Protein AF-A0AAN7YJ45-F1 (afdb_monomer_lite)

Radius of gyration: 38.82 Å; chains: 1; bounding box: 101×57×133 Å

Sequence (1229 aa):
MSIVSLSTGEPTCTLSDLHDIATANNFTIEPGSQNETAFLLFANAFDATCSSVSALPEYEEPRLSPTPVEGSRSSHTPSTSENPLNAWAQKTTLTAPGAKGPLSGRTIAVKDNVSVAGLPLGLGCSPSLLKDNKHPICPIDATVVKRILAAGGTIKGVATCENLSMFALSFTSDSGLVHNAWLQGYATGGSSSGCAALVSIKDVEQARRDGKLSGADNLGEGVDMAVGGDQGGSIRLPAAYSGIYGLKPTHGLVPYTGIATLVPLIDHTGPMTRTVEDAALMLGVMAGYDGMDPRMTPESPLPAAVPDYHGDLQAWIEQKQKAGEWNPQSAAKGLRVGILKESFEIAGLDPNVATTVLASADRFRTLGAEVTELSIPLHAHAASIWTLAARPFMPHFVAGNPPDILSHTMPHLQPNKIDQAYFTKLANRNPAAVNVLLNAAHMQQKYGPALARKAHMHVWQLRAAYDAVLRDYDVLLTPCNNTVGPPHPPSTLKSESNPDGLSERIMDLFEPAIGNTLNTCGFNVTGHPALSMPVGWGKVRGGEGRLPVGMQVVGKRFDEGSLFKVAKAWENNLNGSDDVNHISAILLDEFAINQASSACNIVNEHLLTESAIQSHYDDFYNQLSYLAYSGRASRNQEYIIQNGVVAFNQQAHCLDFKPRSSNNPCLPVLCTQSANASQPTGSNATAQNEITIQAGSNTFLGYRNLKSWRFSGMPYADPPRRWQYSTVYSGTGQALDATQFGSQCAQVGGGSEDCLFVNVQTPYIPKAGGAKTGLKPVYFWIHGGGFNNGVGSSAGTDGGNLASREDIVVVSINYRLNTAGFFAVPGTNITGNYGIQDQQTALQWTINNIAAFGGDPGQITIIGGSAGAGSVRVHLGSPPVIGKFQGAIAQSNLGGGVDLGLPNNYATSYSSYLTIPENYAQAGQQIFQEANCTRPTLAEQITCLSNIDAVVISELPTVANKVVQDGHYVNTEQLIVSVRNASTAHIPVLFGTAANDGASFDNYPHANNVTSELEGLQIELGISASYAQAIIDSGLFPYYDTGNLTLDSFNVSQRVATDNQFRCIDEATVYAGATSGAFQKAYYYQSQRTLLGYDPNNLGGAPVEPGYPLGDPYAPYFRTHGSDQGWSFGNLPFFRDVYDLYSLQLESSYYAWFAKRGDPNAPLSYLQARGYEVTIQGSRLSGPWEPVKGLQGPIKLLDWPSVTSGFVDVPQCTFLNYTLSYYLTADRG

Secondary structure (DSSP, 8-state):
--------S--SS-HHHHHHHHHHTT----TTSHHHHHHHHHHHHHHHHHHHHHTSPP---GGGSPPP-SS----BPPPTTT-TT--EEEEEEE--TT--STTTT-EEEEETTB--TTSB--TT--GGGBGGGSPPBPSS--HHHHHHHHTT-EEEEEEP--GGG--SSS---SS-PPBPSSSTTBB--SSSHHHHHHHHHHHHHHHHHTTSS----------SEEEEEESSSTTHHHHHHHTSEEEE--TTTS--TTB--S-TTT-EEEEEESSHHHHHHHHHHH-S--SS-TT--TTSPPGGGS--HHHHHHHHHHHHHHTT--STTTTTTT-EEEEEGGGGSSTT--HHHHHHHHHHHHHHHHTT-EEEEE--GGGGGHHHHHHHHHGGGHHHHHTTPPPSS-----TT--BPP--HHHHHHHHHH-HHHHHHHHHHHHHHHHT-HHHHHHHHHHHHHHHHHHHHHHTT-SEEEEES-SSSPPBPPGGG---SS-TT---S-HHHHHGGGTTTTTTTHHHHHH---EEEEEEEEEEPTTSS-EEEEEEEEEE-TT-HHHHHHHHHHHH----GGGGGG---EEEEEEE-GGGHHHHHHHTT--BPPHHHHHHTHHHHHHHHHHHHHTTSS-TT-EEEETTEEEEEETTTTEEEEEE---S---EEEEEE------SGGG----TTTEEEEEETTEEEEEEE-SS-EEEEEEESBPPPPTT----B----S-EEE-SSPPPPBSBTTB-BS---EEEEEES--PPTTS---S-EEEEEEE--STTTS--TT-GGG-SHHHHHHHT-EEEEE----HHHHH-B-TTSS-BS-HHHHHHHHHHHHHHHHGGGGTEEEEEEEEEEETHHHHHHHHHHH-TTTTTS-SEEEEES-----TTTT-TT-TTGGGTSPEEHHHHIIIIIHHHHHHTT---SSHHHHHHHHHTS-HHHHHTSSS-----EE-SSS--SSS---SS--TTS--SEEEEEEETTGGGGTS----SS--SSHHHHHHHHH---HHHHHHHHHH--S-----S-HHHHHHHHHHHHHHIIIIIHHHHHHHHHHHHTTSSSEEEEEEESS--S---TT---SS--BTTBTT--TTS-----TTTTHHHHHT--S--SSHHHHHHHHHHHHHHHHHHHHS-S---HHHHHHTT-HHHHHHHHHH---PPP-STT--EEEESSS-EEE--SSHHHHHHTT--TTTTT-S---

Organism: NCBI:txid1508187

pLDDT: mean 90.19, std 9.9, range [31.19, 98.88]

Foldseek 3Di:
DDLPDFDPDDAPDDLVNLQVVQVVVPHGDDPPDPVSVVSSRSVSSVVVVVVVVVPDDDDDDPLFAAADWPDDDDWDQDDCLQAVLQFARIWDKTAHPPAAALQAPFEEEEALQFAHAQDFRCQLHQLCQFPPSHGFGHRGGFPLRNLCRNRGYIYTHHTQFARNQLFFWAAQRLSGGRAALQDGLFTLTHRSRSQLLQQLVVVSVVCVVVVLDDDDDRNHHHGAKYKWKWQQQHQQSSCQLRQWKGKFAFFQFFACGRGQDQDSLQITMAMIHRALLVRLSSSLSRTADPPFGPRHDPVHHHNVRQDSLNVLLVVLCLVCLLVLLLAQQRLLAPAEEEEEPLLLVFPLQDVQLSVLQVVLLCSSVNSRYRYYYDYDPCLQCLVVLLCLQRLLCSVCSSCVHDDPDRHDRRPRGGGDHDDPVNLVQCLQRPVSSVVSVVVNVCCCVPPNCVSNVVSLVVLVVLLVSVVVVLVVGFWYKHWQFRAHTARQQPQQDCDPVRPSSTHPDSCSRVVVRPRRSSNRNSCSSSRWMKMWHWRFWDAHPPDDDITTTTMIITGDRSPVSSVSSVNVSSVHFPDLVCLVSAFDKDKAFWDKLVCQQVVLVLQLWGFAAPVNCSSNVCNVLLVVLLCCVLVVAPCFAWEHGPQFIWTHHNVVSDTDTDGDDNPDDTHMTITGDPQSDPAPVPRADDPNFWDWFDFAQEIEIWGDHRQWTKFAFAAQFDLDQQLDATAGHPDGNYYYYRRDHHWAAQAAPDTDSRFWIKMKTARDADDDPDDLPQFFFEEEEDEADLLHDDDQPDRLQDQRQLRRLQVHMYMTTHFHGWQSQAPFDPPDSSHGRSRLSSSVSSLVSCLRGVSRVRHDQQQYEQEYFHLSLLSLQLLQQFQVCQNRHAEYEREQQWDFDPLLVPPDDSRHLSFFPAASVVLCVVFVVVLLVQLVLPDPDPVSSVVSSSPDHSNVSNPGPGIRGGHHCSCHRHPDRGAQLQAADPSGHAHQYEYEYEQQQLQLVFDQPPPDQDPALLRLLCRRQVGDSVSSVLLVVVCLQPFDPPVRSSVRSSSSNSNLRCLRTGALQVLLNQLSNVVNSNYVFYAYEYELFFDDANRPVPQDDADCGHRQSVHDSPDDGRRYGPRCSSLLSVRDPDDSDSQSNLLSLQNVQQNSVCSRPVASQDDPSSCVSNVVVSNNVLCVVQDGRHTADPQFGFHWHRGRSIHTGGRPSQVSSVSSCSHSCNSNDPDPD

InterPro domains:
  IPR000120 Amidase [PTHR11895] (80-577)
  IPR002018 Carboxylesterase, type B [PF00135] (709-1186)
  IPR019826 Carboxylesterase type B, active site [PS00122] (853-868)
  IPR023631 Amidase signature domain [PF01425] (90-202)
  IPR023631 Amidase signature domain [PF01425] (222-563)
  IPR029058 Alpha/Beta hydrolase fold [G3DSA:3.40.50.1820] (677-1217)
  IPR029058 Alpha/Beta hydrolase fold [SSF53474] (698-1164)
  IPR036928 Amidase signature (AS) superfamily [G3DSA:3.90.1300.10] (71-585)
  IPR036928 Amidase signature (AS) superfamily [SSF75304] (87-573)

Structure (mmCIF, N/CA/C/O backbone):
data_AF-A0AAN7YJ45-F1
#
_entry.id   AF-A0AAN7YJ45-F1
#
loop_
_atom_site.group_PDB
_atom_site.id
_atom_site.type_symbol
_atom_site.label_atom_id
_atom_site.label_alt_id
_atom_site.label_comp_id
_atom_site.label_asym_id
_atom_site.label_entity_id
_atom_site.label_seq_id
_atom_site.pdbx_PDB_ins_code
_atom_site.Cartn_x
_atom_site.Cartn_y
_atom_site.Cartn_z
_atom_site.occupancy
_atom_site.B_iso_or_equiv
_atom_site.auth_seq_id
_atom_site.auth_comp_id
_atom_site.auth_asym_id
_atom_site.auth_atom_id
_atom_site.pdbx_PDB_model_num
ATOM 1 N N . MET A 1 1 ? 27.548 -12.058 -61.261 1.00 49.22 1 MET A N 1
ATOM 2 C CA . MET A 1 1 ? 27.360 -10.598 -61.387 1.00 49.22 1 MET A CA 1
ATOM 3 C C . MET A 1 1 ? 28.030 -10.149 -62.669 1.00 49.22 1 MET A C 1
ATOM 5 O O . MET A 1 1 ? 29.052 -10.725 -63.021 1.00 49.22 1 MET A O 1
ATOM 9 N N . SER A 1 2 ? 27.414 -9.221 -63.394 1.00 57.91 2 SER A N 1
ATOM 10 C CA . SER A 1 2 ? 27.851 -8.807 -64.731 1.00 57.91 2 SER A CA 1
ATOM 11 C C . SER A 1 2 ? 28.853 -7.657 -64.642 1.00 57.91 2 SER A C 1
ATOM 13 O O . SER A 1 2 ? 28.686 -6.770 -63.810 1.00 57.91 2 SER A O 1
ATOM 15 N N . ILE A 1 3 ? 29.862 -7.651 -65.513 1.00 72.25 3 ILE A N 1
ATOM 16 C CA . ILE A 1 3 ? 30.698 -6.470 -65.758 1.00 72.25 3 ILE A CA 1
ATOM 17 C C . ILE A 1 3 ? 29.783 -5.411 -66.389 1.00 72.25 3 ILE A C 1
ATOM 19 O O . ILE A 1 3 ? 29.238 -5.642 -67.467 1.00 72.25 3 ILE A O 1
ATOM 23 N N . VAL A 1 4 ? 29.546 -4.305 -65.679 1.00 67.00 4 VAL A N 1
ATOM 24 C CA . VAL A 1 4 ? 28.552 -3.280 -66.059 1.00 67.00 4 VAL A CA 1
ATOM 25 C C . VAL A 1 4 ? 29.022 -2.469 -67.273 1.00 67.00 4 VAL A C 1
ATOM 27 O O . VAL A 1 4 ? 28.220 -2.131 -68.141 1.00 67.00 4 VAL A O 1
ATOM 30 N N . SER A 1 5 ? 30.326 -2.216 -67.375 1.00 69.94 5 SER A N 1
ATOM 31 C CA . SER A 1 5 ? 31.000 -1.629 -68.536 1.00 69.94 5 SER A CA 1
ATOM 32 C C . SER A 1 5 ? 32.483 -2.019 -68.513 1.00 69.94 5 SER A C 1
ATOM 34 O O . SER A 1 5 ? 33.007 -2.378 -67.463 1.00 69.94 5 SER A O 1
ATOM 36 N N . LEU A 1 6 ? 33.171 -1.984 -69.657 1.00 74.00 6 LEU A N 1
ATOM 37 C CA . LEU A 1 6 ? 34.638 -2.020 -69.691 1.00 74.00 6 LEU A CA 1
ATOM 38 C C . LEU A 1 6 ? 35.132 -0.573 -69.742 1.00 74.00 6 LEU A C 1
ATOM 40 O O . LEU A 1 6 ? 34.655 0.201 -70.573 1.00 74.00 6 LEU A O 1
ATOM 44 N N . SER A 1 7 ? 36.053 -0.199 -68.853 1.00 69.31 7 SER A N 1
ATOM 45 C CA . SER A 1 7 ? 36.626 1.150 -68.859 1.00 69.31 7 SER A CA 1
ATOM 46 C C . SER A 1 7 ? 37.510 1.339 -70.095 1.00 69.31 7 SER A C 1
ATOM 48 O O . SER A 1 7 ? 38.369 0.506 -70.378 1.00 69.31 7 SER A O 1
ATOM 50 N N . THR A 1 8 ? 37.298 2.432 -70.832 1.00 67.19 8 THR A N 1
ATOM 51 C CA . THR A 1 8 ? 38.157 2.869 -71.949 1.00 67.19 8 THR A CA 1
ATOM 52 C C . THR A 1 8 ? 39.041 4.067 -71.575 1.00 67.19 8 THR A C 1
ATOM 54 O O . THR A 1 8 ? 39.640 4.673 -72.461 1.00 67.19 8 THR A O 1
ATOM 57 N N . GLY A 1 9 ? 39.055 4.465 -70.296 1.00 70.44 9 GLY A N 1
ATOM 58 C CA . GLY A 1 9 ? 39.869 5.568 -69.772 1.00 70.44 9 GLY A CA 1
ATOM 59 C C . GLY A 1 9 ? 41.282 5.137 -69.363 1.00 70.44 9 GLY A C 1
ATOM 60 O O . GLY A 1 9 ? 41.638 3.966 -69.477 1.00 70.44 9 GLY A O 1
ATOM 61 N N . GLU A 1 10 ? 42.081 6.092 -68.876 1.00 76.12 10 GLU A N 1
ATOM 62 C CA . GLU A 1 10 ? 43.379 5.808 -68.243 1.00 76.12 10 GLU A CA 1
ATOM 63 C C . GLU A 1 10 ? 43.191 4.831 -67.065 1.00 76.12 10 GLU A C 1
ATOM 65 O O . GLU A 1 10 ? 42.255 5.011 -66.279 1.00 76.12 10 GLU A O 1
ATOM 70 N N . PRO A 1 11 ? 44.039 3.796 -66.932 1.00 77.44 11 PRO A N 1
ATOM 71 C CA . PRO A 1 11 ? 43.914 2.828 -65.853 1.00 77.44 11 PRO A CA 1
ATOM 72 C C . PRO A 1 11 ? 44.221 3.471 -64.493 1.00 77.44 11 PRO A C 1
ATOM 74 O O . PRO A 1 11 ? 45.275 4.074 -64.300 1.00 77.44 11 PRO A O 1
ATOM 77 N N . THR A 1 12 ? 43.306 3.308 -63.542 1.00 85.81 12 THR A N 1
ATOM 78 C CA . THR A 1 12 ? 43.414 3.743 -62.143 1.00 85.81 12 THR A CA 1
ATOM 79 C C . THR A 1 12 ? 43.846 2.614 -61.202 1.00 85.81 12 THR A C 1
ATOM 81 O O . THR A 1 12 ? 44.412 2.890 -60.148 1.00 85.81 12 THR A O 1
ATOM 84 N N . CYS A 1 13 ? 43.654 1.348 -61.593 1.00 89.12 13 CYS A N 1
ATOM 85 C CA . CYS A 1 13 ? 44.239 0.178 -60.936 1.00 89.12 13 CYS A CA 1
ATOM 86 C C . CYS A 1 13 ? 45.460 -0.326 -61.713 1.00 89.12 13 CYS A C 1
ATOM 88 O O . CYS A 1 13 ? 45.406 -0.511 -62.934 1.00 89.12 13 CYS A O 1
ATOM 90 N N . THR A 1 14 ? 46.538 -0.622 -60.991 1.00 92.12 14 THR A N 1
ATOM 91 C CA . THR A 1 14 ? 47.788 -1.187 -61.509 1.00 92.12 14 THR A CA 1
ATOM 92 C C . THR A 1 14 ? 47.828 -2.717 -61.387 1.00 92.12 14 THR A C 1
ATOM 94 O O . THR A 1 14 ? 47.021 -3.333 -60.690 1.00 92.12 14 THR A O 1
ATOM 97 N N . LEU A 1 15 ? 48.806 -3.358 -62.041 1.00 91.06 15 LEU A N 1
ATOM 98 C CA . LEU A 1 15 ? 49.082 -4.791 -61.844 1.00 91.06 15 LEU A CA 1
ATOM 99 C C . LEU A 1 15 ? 49.463 -5.122 -60.393 1.00 91.06 15 LEU A C 1
ATOM 101 O O . LEU A 1 15 ? 49.154 -6.213 -59.922 1.00 91.06 15 LEU A O 1
ATOM 105 N N . SER A 1 16 ? 50.103 -4.184 -59.682 1.00 93.06 16 SER A N 1
ATOM 106 C CA . SER A 1 16 ? 50.396 -4.353 -58.255 1.00 93.06 16 SER A CA 1
ATOM 107 C C . SER A 1 16 ? 49.101 -4.441 -57.460 1.00 93.06 16 SER A C 1
ATOM 109 O O . SER A 1 16 ? 48.916 -5.404 -56.728 1.00 93.06 16 SER A O 1
ATOM 111 N N . ASP A 1 17 ? 48.169 -3.512 -57.691 1.00 92.56 17 ASP A N 1
ATOM 112 C CA . ASP A 1 17 ? 46.877 -3.500 -56.995 1.00 92.56 17 ASP A CA 1
ATOM 113 C C . ASP A 1 17 ? 46.100 -4.795 -57.255 1.00 92.56 17 ASP A C 1
ATOM 115 O O . ASP A 1 17 ? 45.537 -5.387 -56.336 1.00 92.56 17 ASP A O 1
ATOM 119 N N . LEU A 1 18 ? 46.114 -5.285 -58.500 1.00 92.56 18 LEU A N 1
ATOM 120 C CA . LEU A 1 18 ? 45.484 -6.552 -58.864 1.00 92.56 18 LEU A CA 1
ATOM 121 C C . LEU A 1 18 ? 46.088 -7.744 -58.098 1.00 92.56 18 LEU A C 1
ATOM 123 O O . LEU A 1 18 ? 45.349 -8.598 -57.602 1.00 92.56 18 LEU A O 1
ATOM 127 N N . HIS A 1 19 ? 47.416 -7.815 -57.998 1.00 93.19 19 HIS A N 1
ATOM 128 C CA . HIS A 1 19 ? 48.104 -8.874 -57.257 1.00 93.19 19 HIS A CA 1
ATOM 129 C C . HIS A 1 19 ? 47.924 -8.755 -55.744 1.00 93.19 19 HIS A C 1
ATOM 131 O O . HIS A 1 19 ? 47.775 -9.780 -55.073 1.00 93.19 19 HIS A O 1
ATOM 137 N N . ASP A 1 20 ? 47.869 -7.538 -55.211 1.00 93.62 20 ASP A N 1
ATOM 138 C CA . ASP A 1 20 ? 47.586 -7.279 -53.802 1.00 93.62 20 ASP A CA 1
ATOM 139 C C . ASP A 1 20 ? 46.150 -7.698 -53.457 1.00 93.62 20 ASP A C 1
ATOM 141 O O . ASP A 1 20 ? 45.934 -8.390 -52.461 1.00 93.62 20 ASP A O 1
ATOM 145 N N . ILE A 1 21 ? 45.173 -7.394 -54.323 1.00 91.69 21 ILE A N 1
ATOM 146 C CA . ILE A 1 21 ? 43.783 -7.863 -54.195 1.00 91.69 21 ILE A CA 1
ATOM 147 C C . ILE A 1 21 ? 43.717 -9.394 -54.237 1.00 91.69 21 ILE A C 1
ATOM 149 O O . ILE A 1 21 ? 43.049 -10.000 -53.394 1.00 91.69 21 ILE A O 1
ATOM 153 N N . ALA A 1 22 ? 44.394 -10.033 -55.195 1.00 90.81 22 ALA A N 1
ATOM 154 C CA . ALA A 1 22 ? 44.418 -11.491 -55.309 1.00 90.81 22 ALA A CA 1
ATOM 155 C C . ALA A 1 22 ? 45.006 -12.135 -54.039 1.00 90.81 22 ALA A C 1
ATOM 157 O O . ALA A 1 22 ? 44.383 -13.011 -53.429 1.00 90.81 22 ALA A O 1
ATOM 158 N N . THR A 1 23 ? 46.144 -11.612 -53.575 1.00 93.31 23 THR A N 1
ATOM 159 C CA . THR A 1 23 ? 46.828 -12.059 -52.355 1.00 93.31 23 THR A CA 1
ATOM 160 C C . THR A 1 23 ? 45.946 -11.879 -51.122 1.00 93.31 23 THR A C 1
ATOM 162 O O . THR A 1 23 ? 45.805 -12.811 -50.329 1.00 93.31 23 THR A O 1
ATOM 165 N N . ALA A 1 24 ? 45.279 -10.729 -50.986 1.00 90.31 24 ALA A N 1
ATOM 166 C CA . ALA A 1 24 ? 44.356 -10.449 -49.886 1.00 90.31 24 ALA A CA 1
ATOM 167 C C . ALA A 1 24 ? 43.160 -11.419 -49.836 1.00 90.31 24 ALA A C 1
ATOM 169 O O . ALA A 1 24 ? 42.563 -11.611 -48.777 1.00 90.31 24 ALA A O 1
ATOM 170 N N . ASN A 1 25 ? 42.828 -12.061 -50.959 1.00 91.12 25 ASN A N 1
ATOM 171 C CA . ASN A 1 25 ? 41.750 -13.042 -51.075 1.00 91.12 25 ASN A CA 1
ATOM 172 C C . ASN A 1 25 ? 42.253 -14.496 -51.178 1.00 91.12 25 ASN A C 1
ATOM 174 O O . ASN A 1 25 ? 41.468 -15.399 -51.470 1.00 91.12 25 ASN A O 1
ATOM 178 N N . ASN A 1 26 ? 43.532 -14.747 -50.872 1.00 90.81 26 ASN A N 1
ATOM 179 C CA . ASN A 1 26 ? 44.165 -16.071 -50.843 1.00 90.81 26 ASN A CA 1
ATOM 180 C C . ASN A 1 26 ? 44.194 -16.814 -52.194 1.00 90.81 26 ASN A C 1
ATOM 182 O O . ASN A 1 26 ? 44.137 -18.045 -52.223 1.00 90.81 26 ASN A O 1
ATOM 186 N N . PHE A 1 27 ? 44.306 -16.098 -53.314 1.00 93.19 27 PHE A N 1
ATOM 187 C CA . PHE A 1 27 ? 44.584 -16.699 -54.621 1.00 93.19 27 PHE A CA 1
ATOM 188 C C . PHE A 1 27 ? 45.665 -15.917 -55.372 1.00 93.19 27 PHE A C 1
ATOM 190 O O . PHE A 1 27 ? 46.001 -14.792 -55.019 1.00 93.19 27 PHE A O 1
ATOM 197 N N . THR A 1 28 ? 46.243 -16.520 -56.407 1.00 92.00 28 THR A N 1
ATOM 198 C CA . THR A 1 28 ? 47.251 -15.874 -57.255 1.00 92.00 28 THR A CA 1
ATOM 199 C C . THR A 1 28 ? 46.754 -15.781 -58.689 1.00 92.00 28 THR A C 1
ATOM 201 O O . THR A 1 28 ? 45.956 -16.600 -59.149 1.00 92.00 28 THR A O 1
ATOM 204 N N . ILE A 1 29 ? 47.225 -14.760 -59.394 1.00 92.12 29 ILE A N 1
ATOM 205 C CA . ILE A 1 29 ? 47.027 -14.592 -60.831 1.00 92.12 29 ILE A CA 1
ATOM 206 C C . ILE A 1 29 ? 48.396 -14.805 -61.469 1.00 92.12 29 ILE A C 1
ATOM 208 O O . ILE A 1 29 ? 49.393 -14.292 -60.969 1.00 92.12 29 ILE A O 1
ATOM 212 N N . GLU A 1 30 ? 48.464 -15.624 -62.516 1.00 92.69 30 GLU A N 1
ATOM 213 C CA . GLU A 1 30 ? 49.725 -15.919 -63.197 1.00 92.69 30 GLU A CA 1
ATOM 214 C C . GLU A 1 30 ? 50.242 -14.662 -63.924 1.00 92.69 30 GLU A C 1
ATOM 216 O O . GLU A 1 30 ? 49.557 -14.192 -64.845 1.00 92.69 30 GLU A O 1
ATOM 221 N N . PRO A 1 31 ? 51.428 -14.132 -63.556 1.00 91.69 31 PRO A N 1
ATOM 222 C CA . PRO A 1 31 ? 51.976 -12.938 -64.191 1.00 91.69 31 PRO A CA 1
ATOM 223 C C . PRO A 1 31 ? 52.275 -13.161 -65.676 1.00 91.69 31 PRO A C 1
ATOM 225 O O . PRO A 1 31 ? 52.847 -14.181 -66.060 1.00 91.69 31 PRO A O 1
ATOM 228 N N . GLY A 1 32 ? 51.910 -12.202 -66.523 1.00 89.25 32 GLY A N 1
ATOM 229 C CA . GLY A 1 32 ? 52.057 -12.263 -67.978 1.00 89.25 32 GLY A CA 1
ATOM 230 C C . GLY A 1 32 ? 50.997 -13.102 -68.702 1.00 89.25 32 GLY A C 1
ATOM 231 O O . GLY A 1 32 ? 51.056 -13.228 -69.927 1.00 89.25 32 GLY A O 1
ATOM 232 N N . SER A 1 33 ? 50.025 -13.681 -67.988 1.00 92.81 33 SER A N 1
ATOM 233 C CA . SER A 1 33 ? 48.938 -14.453 -68.602 1.00 92.81 33 SER A CA 1
ATOM 234 C C . SER A 1 33 ? 47.883 -13.548 -69.259 1.00 92.81 33 SER A C 1
ATOM 236 O O . SER A 1 33 ? 47.661 -12.406 -68.854 1.00 92.81 33 SER A O 1
ATOM 238 N N . GLN A 1 34 ? 47.142 -14.070 -70.246 1.00 88.50 34 GLN A N 1
ATOM 239 C CA . GLN A 1 34 ? 45.988 -13.347 -70.816 1.00 88.50 34 GLN A CA 1
ATOM 240 C C . GLN A 1 34 ? 44.914 -13.041 -69.756 1.00 88.50 34 GLN A C 1
ATOM 242 O O . GLN A 1 34 ? 44.211 -12.034 -69.850 1.00 88.50 34 GLN A O 1
ATOM 247 N N . ASN A 1 35 ? 44.818 -13.886 -68.725 1.00 91.00 35 ASN A N 1
ATOM 248 C CA . ASN A 1 35 ? 43.891 -13.707 -67.614 1.00 91.00 35 ASN A CA 1
ATOM 249 C C . ASN A 1 35 ? 44.278 -12.512 -66.730 1.00 91.00 35 ASN A C 1
ATOM 251 O O . ASN A 1 35 ? 43.390 -11.786 -66.302 1.00 91.00 35 ASN A O 1
ATOM 255 N N . GLU A 1 36 ? 45.571 -12.260 -66.499 1.00 93.50 36 GLU A N 1
ATOM 256 C CA . GLU A 1 36 ? 46.054 -11.094 -65.738 1.00 93.50 36 GLU A CA 1
ATOM 257 C C . GLU A 1 36 ? 45.604 -9.777 -66.382 1.00 93.50 36 GLU A C 1
ATOM 259 O O . GLU A 1 36 ? 45.048 -8.907 -65.714 1.00 93.50 36 GLU A O 1
ATOM 264 N N . THR A 1 37 ? 45.737 -9.673 -67.708 1.00 88.25 37 THR A N 1
ATOM 265 C CA . THR A 1 37 ? 45.269 -8.501 -68.466 1.00 88.25 37 THR A CA 1
ATOM 266 C C . THR A 1 37 ? 43.747 -8.341 -68.375 1.00 88.25 37 THR A C 1
ATOM 268 O O . THR A 1 37 ? 43.247 -7.233 -68.178 1.00 88.25 37 THR A O 1
ATOM 271 N N . ALA A 1 38 ? 42.995 -9.442 -68.486 1.00 89.06 38 ALA A N 1
ATOM 272 C CA . ALA A 1 38 ? 41.538 -9.415 -68.374 1.00 89.06 38 ALA A CA 1
ATOM 273 C C . ALA A 1 38 ? 41.075 -9.001 -66.966 1.00 89.06 38 ALA A C 1
ATOM 275 O O . ALA A 1 38 ? 40.192 -8.155 -66.832 1.00 89.06 38 ALA A O 1
ATOM 276 N N . PHE A 1 39 ? 41.695 -9.538 -65.914 1.00 90.94 39 PHE A N 1
ATOM 277 C CA . PHE A 1 39 ? 41.360 -9.184 -64.537 1.00 90.94 39 PHE A CA 1
ATOM 278 C C . PHE A 1 39 ? 41.765 -7.751 -64.181 1.00 90.94 39 PHE A C 1
ATOM 280 O O . PHE A 1 39 ? 41.014 -7.083 -63.472 1.00 90.94 39 PHE A O 1
ATOM 287 N N . LEU A 1 40 ? 42.873 -7.234 -64.725 1.00 90.25 40 LEU A N 1
ATOM 288 C CA . LEU A 1 40 ? 43.236 -5.821 -64.585 1.00 90.25 40 LEU A CA 1
ATOM 289 C C . LEU A 1 40 ? 42.172 -4.909 -65.208 1.00 90.25 40 LEU A C 1
ATOM 291 O O . LEU A 1 40 ? 41.789 -3.899 -64.615 1.00 90.25 40 LEU A O 1
ATOM 295 N N . LEU A 1 41 ? 41.659 -5.276 -66.386 1.00 88.19 41 LEU A N 1
ATOM 296 C CA . LEU A 1 41 ? 40.576 -4.543 -67.039 1.00 88.19 41 LEU A CA 1
ATOM 297 C C . LEU A 1 41 ? 39.285 -4.580 -66.206 1.00 88.19 41 LEU A C 1
ATOM 299 O O . LEU A 1 41 ? 38.586 -3.572 -66.118 1.00 88.19 41 LEU A O 1
ATOM 303 N N . PHE A 1 42 ? 38.981 -5.709 -65.556 1.00 89.38 42 PHE A N 1
ATOM 304 C CA . PHE A 1 42 ? 37.827 -5.818 -64.655 1.00 89.38 42 PHE A CA 1
ATOM 305 C C . PHE A 1 42 ? 37.993 -4.963 -63.395 1.00 89.38 42 PHE A C 1
ATOM 307 O O . PHE A 1 42 ? 37.033 -4.315 -62.982 1.00 89.38 42 PHE A O 1
ATOM 314 N N . ALA A 1 43 ? 39.196 -4.918 -62.814 1.00 88.62 43 ALA A N 1
ATOM 315 C CA . ALA A 1 43 ? 39.500 -4.066 -61.665 1.00 88.62 43 ALA A CA 1
ATOM 316 C C . ALA A 1 43 ? 39.310 -2.579 -62.011 1.00 88.62 43 ALA A C 1
ATOM 318 O O . ALA A 1 43 ? 38.579 -1.875 -61.321 1.00 88.62 43 ALA A O 1
ATOM 319 N N . ASN A 1 44 ? 39.857 -2.134 -63.145 1.00 88.81 44 ASN A N 1
ATOM 320 C CA . ASN A 1 44 ? 39.691 -0.765 -63.643 1.00 88.81 44 ASN A CA 1
ATOM 321 C C . ASN A 1 44 ? 38.229 -0.418 -63.985 1.00 88.81 44 ASN A C 1
ATOM 323 O O . ASN A 1 44 ? 37.776 0.699 -63.747 1.00 88.81 44 ASN A O 1
ATOM 327 N N . ALA A 1 45 ? 37.464 -1.366 -64.531 1.00 87.94 45 ALA A N 1
ATOM 328 C CA . ALA A 1 45 ? 36.030 -1.191 -64.765 1.00 87.94 45 ALA A CA 1
ATOM 329 C C . ALA A 1 45 ? 35.238 -1.000 -63.459 1.00 87.94 45 ALA A C 1
ATOM 331 O O . ALA A 1 45 ? 34.328 -0.166 -63.386 1.00 87.94 45 ALA A O 1
ATOM 332 N N . PHE A 1 46 ? 35.584 -1.760 -62.418 1.00 87.88 46 PHE A N 1
ATOM 333 C CA . PHE A 1 46 ? 34.973 -1.603 -61.104 1.00 87.88 46 PHE A CA 1
ATOM 334 C C . PHE A 1 46 ? 35.373 -0.274 -60.452 1.00 87.88 46 PHE A C 1
ATOM 336 O O . PHE A 1 46 ? 34.501 0.427 -59.950 1.00 87.88 46 PHE A O 1
ATOM 343 N N . ASP A 1 47 ? 36.637 0.138 -60.545 1.00 87.12 47 ASP A N 1
ATOM 344 C CA . ASP A 1 47 ? 37.093 1.420 -59.996 1.00 87.12 47 ASP A CA 1
ATOM 345 C C . ASP A 1 47 ? 36.445 2.635 -60.688 1.00 87.12 47 ASP A C 1
ATOM 347 O O . ASP A 1 47 ? 36.043 3.600 -60.034 1.00 87.12 47 ASP A O 1
ATOM 351 N N . ALA A 1 48 ? 36.207 2.553 -62.001 1.00 85.75 48 ALA A N 1
ATOM 352 C CA . ALA A 1 48 ? 35.412 3.549 -62.719 1.00 85.75 48 ALA A CA 1
ATOM 353 C C . ALA A 1 48 ? 33.958 3.605 -62.206 1.00 85.75 48 ALA A C 1
ATOM 355 O O . ALA A 1 48 ? 33.372 4.684 -62.093 1.00 85.75 48 ALA A O 1
ATOM 356 N N . THR A 1 49 ? 33.381 2.450 -61.850 1.00 87.19 49 THR A N 1
ATOM 357 C CA . THR A 1 49 ? 32.049 2.370 -61.226 1.00 87.19 49 THR A CA 1
ATOM 358 C C . THR A 1 49 ? 32.058 3.019 -59.839 1.00 87.19 49 THR A C 1
ATOM 360 O O . THR A 1 49 ? 31.182 3.833 -59.547 1.00 87.19 49 THR A O 1
ATOM 363 N N . CYS A 1 50 ? 33.071 2.731 -59.014 1.00 87.06 50 CYS A N 1
ATOM 364 C CA . CYS A 1 50 ? 33.275 3.379 -57.717 1.00 87.06 50 CYS A CA 1
ATOM 365 C C . CYS A 1 50 ? 33.382 4.901 -57.866 1.00 87.06 50 CYS A C 1
ATOM 367 O O . CYS A 1 50 ? 32.671 5.634 -57.185 1.00 87.06 50 CYS A O 1
ATOM 369 N N . SER A 1 51 ? 34.198 5.381 -58.807 1.00 86.62 51 SER A N 1
ATOM 370 C CA . SER A 1 51 ? 34.352 6.810 -59.102 1.00 86.62 51 SER A CA 1
ATOM 371 C C . SER A 1 51 ? 33.036 7.461 -59.535 1.00 86.62 51 SER A C 1
ATOM 373 O O . SER A 1 51 ? 32.726 8.568 -59.098 1.00 86.62 51 SER A O 1
ATOM 375 N N . SER A 1 52 ? 32.226 6.769 -60.346 1.00 87.75 52 SER A N 1
ATOM 376 C CA . SER A 1 52 ? 30.913 7.270 -60.768 1.00 87.75 52 SER A CA 1
ATOM 377 C C . SER A 1 52 ? 29.953 7.467 -59.595 1.00 87.75 52 SER A C 1
ATOM 379 O O . SER A 1 52 ? 29.162 8.405 -59.637 1.00 87.75 52 SER A O 1
ATOM 381 N N . VAL A 1 53 ? 29.986 6.594 -58.583 1.00 88.06 53 VAL A N 1
ATOM 382 C CA . VAL A 1 53 ? 29.137 6.720 -57.387 1.00 88.06 53 VAL A CA 1
ATOM 383 C C . VAL A 1 53 ? 29.705 7.765 -56.428 1.00 88.06 53 VAL A C 1
ATOM 385 O O . VAL A 1 53 ? 28.954 8.607 -55.953 1.00 88.06 53 VAL A O 1
ATOM 388 N N . SER A 1 54 ? 31.023 7.776 -56.205 1.00 87.38 54 SER A N 1
ATOM 389 C CA . SER A 1 54 ? 31.708 8.769 -55.362 1.00 87.38 54 SER A CA 1
ATOM 390 C C . SER A 1 54 ? 31.548 10.210 -55.860 1.00 87.38 54 SER A C 1
ATOM 392 O O . SER A 1 54 ? 31.670 11.145 -55.077 1.00 87.38 54 SER A O 1
ATOM 394 N N . ALA A 1 55 ? 31.296 10.402 -57.159 1.00 89.31 55 ALA A N 1
ATOM 395 C CA . ALA A 1 55 ? 31.037 11.710 -57.758 1.00 89.31 55 ALA A CA 1
ATOM 396 C C . ALA A 1 55 ? 29.572 12.173 -57.640 1.00 89.31 55 ALA A C 1
ATOM 398 O O . ALA A 1 55 ? 29.271 13.317 -57.993 1.00 89.31 55 ALA A O 1
ATOM 399 N N . LEU A 1 56 ? 28.650 11.310 -57.191 1.00 90.75 56 LEU A N 1
ATOM 400 C CA . LEU A 1 56 ? 27.268 11.716 -56.944 1.00 90.75 56 LEU A CA 1
ATOM 401 C C . LEU A 1 56 ? 27.216 12.698 -55.764 1.00 90.75 56 LEU A C 1
ATOM 403 O O . LEU A 1 56 ? 27.969 12.543 -54.803 1.00 90.75 56 LEU A O 1
ATOM 407 N N . PRO A 1 57 ? 26.330 13.708 -55.805 1.00 88.06 57 PRO A N 1
ATOM 408 C CA . PRO A 1 57 ? 26.083 14.533 -54.632 1.00 88.06 57 PRO A CA 1
ATOM 409 C C . PRO A 1 57 ? 25.504 13.678 -53.498 1.00 88.06 57 PRO A C 1
ATOM 411 O O . PRO A 1 57 ? 24.739 12.743 -53.747 1.00 88.06 57 PRO A O 1
ATOM 414 N N . GLU A 1 58 ? 25.825 14.042 -52.257 1.00 81.56 58 GLU A N 1
ATOM 415 C CA . GLU A 1 58 ? 25.172 13.474 -51.075 1.00 81.56 58 GLU A CA 1
ATOM 416 C C . GLU A 1 58 ? 23.648 13.657 -51.173 1.00 81.56 58 GLU A C 1
ATOM 418 O O . GLU A 1 58 ? 23.158 14.730 -51.541 1.00 81.56 58 GLU A O 1
ATOM 423 N N . TYR A 1 59 ? 22.896 12.603 -50.853 1.00 82.62 59 TYR A N 1
ATOM 424 C CA . TYR A 1 59 ? 21.434 12.616 -50.865 1.00 82.62 59 TYR A CA 1
ATOM 425 C C . TYR A 1 59 ? 20.898 12.628 -49.434 1.00 82.62 59 TYR A C 1
ATOM 427 O O . TYR A 1 59 ? 21.085 11.671 -48.684 1.00 82.62 59 TYR A O 1
ATOM 435 N N . GLU A 1 60 ? 20.180 13.691 -49.074 1.00 77.88 60 GLU A N 1
ATOM 436 C CA . GLU A 1 60 ? 19.423 13.761 -47.825 1.00 77.88 60 GLU A CA 1
ATOM 437 C C . GLU A 1 60 ? 17.945 13.455 -48.090 1.00 77.88 60 GLU A C 1
ATOM 439 O O . GLU A 1 60 ? 17.305 14.091 -48.927 1.00 77.88 60 GLU A O 1
ATOM 444 N N . GLU A 1 61 ? 17.385 12.489 -47.363 1.00 87.81 61 GLU A N 1
ATOM 445 C CA . GLU A 1 61 ? 15.976 12.108 -47.474 1.00 87.81 61 GLU A CA 1
ATOM 446 C C . GLU A 1 61 ? 15.056 13.246 -46.974 1.00 87.81 61 GLU A C 1
ATOM 448 O O . GLU A 1 61 ? 15.039 13.530 -45.770 1.00 87.81 61 GLU A O 1
ATOM 453 N N . PRO A 1 62 ? 14.237 13.880 -47.844 1.00 90.19 62 PRO A N 1
ATOM 454 C CA . PRO A 1 62 ? 13.439 15.054 -47.469 1.00 90.19 62 PRO A CA 1
ATOM 455 C C . PRO A 1 62 ? 12.451 14.804 -46.323 1.00 90.19 62 PRO A C 1
ATOM 457 O O . PRO A 1 62 ? 12.112 15.715 -45.565 1.00 90.19 62 PRO A O 1
ATOM 460 N N . ARG A 1 63 ? 11.990 13.557 -46.141 1.00 91.31 63 ARG A N 1
ATOM 461 C CA . ARG A 1 63 ? 11.122 13.192 -45.007 1.00 91.31 63 ARG A CA 1
ATOM 462 C C . ARG A 1 63 ? 11.805 13.368 -43.649 1.00 91.31 63 ARG A C 1
ATOM 464 O O . ARG A 1 63 ? 11.099 13.533 -42.653 1.00 91.31 63 ARG A O 1
ATOM 471 N N . LEU A 1 64 ? 13.135 13.406 -43.593 1.00 92.19 64 LEU A N 1
ATOM 472 C CA . LEU A 1 64 ? 13.930 13.553 -42.368 1.00 92.19 64 LEU A CA 1
ATOM 473 C C . LEU A 1 64 ? 14.439 14.982 -42.130 1.00 92.19 64 LEU A C 1
ATOM 475 O O . LEU A 1 64 ? 15.077 15.241 -41.109 1.00 92.19 64 LEU A O 1
ATOM 479 N N . SER A 1 65 ? 14.099 15.934 -43.008 1.00 93.81 65 SER A N 1
ATOM 480 C CA . SER A 1 65 ? 14.455 17.342 -42.813 1.00 93.81 65 SER A CA 1
ATOM 481 C C . SER A 1 65 ? 13.953 17.877 -41.460 1.00 93.81 65 SER A C 1
ATOM 483 O O . SER A 1 65 ? 12.888 17.444 -40.997 1.00 93.81 65 SER A O 1
ATOM 485 N N . PRO A 1 66 ? 14.670 18.822 -40.827 1.00 95.00 66 PRO A N 1
ATOM 486 C CA . PRO A 1 66 ? 14.332 19.321 -39.496 1.00 95.00 66 PRO A CA 1
ATOM 487 C C . PRO A 1 66 ? 12.901 19.856 -39.407 1.00 95.00 66 PRO A C 1
ATOM 489 O O . PRO A 1 66 ? 12.452 20.624 -40.259 1.00 95.00 66 PRO A O 1
ATOM 492 N N . THR A 1 67 ? 12.185 19.493 -38.345 1.00 95.12 67 THR A N 1
ATOM 493 C CA . THR A 1 67 ? 10.871 20.079 -38.044 1.00 95.12 67 THR A CA 1
ATOM 494 C C . THR A 1 67 ? 11.047 21.563 -37.688 1.00 95.12 67 THR A C 1
ATOM 496 O O . THR A 1 67 ? 11.956 21.883 -36.915 1.00 95.12 67 THR A O 1
ATOM 499 N N . PRO A 1 68 ? 10.223 22.492 -38.205 1.00 95.44 68 PRO A N 1
ATOM 500 C CA . PRO A 1 68 ? 10.253 23.882 -37.754 1.00 95.44 68 PRO A CA 1
ATOM 501 C C . PRO A 1 68 ? 10.025 23.979 -36.239 1.00 95.44 68 PRO A C 1
ATOM 503 O O . PRO A 1 68 ? 9.143 23.307 -35.707 1.00 95.44 68 PRO A O 1
ATOM 506 N N . VAL A 1 69 ? 10.816 24.809 -35.555 1.00 96.31 69 VAL A N 1
ATOM 507 C CA . VAL A 1 69 ? 10.725 25.040 -34.103 1.00 96.31 69 VAL A CA 1
ATOM 508 C C . VAL A 1 69 ? 10.546 26.527 -33.804 1.00 96.31 69 VAL A C 1
ATOM 510 O O . VAL A 1 69 ? 10.851 27.371 -34.646 1.00 96.31 69 VAL A O 1
ATOM 513 N N . GLU A 1 70 ? 10.054 26.858 -32.616 1.00 93.69 70 GLU A N 1
ATOM 514 C CA . GLU A 1 70 ? 10.055 28.232 -32.117 1.00 93.69 70 GLU A CA 1
ATOM 515 C C . GLU A 1 70 ? 11.499 28.697 -31.863 1.00 93.69 70 GLU A C 1
ATOM 517 O O . GLU A 1 70 ? 12.281 28.021 -31.196 1.00 93.69 70 GLU A O 1
ATOM 522 N N . GLY A 1 71 ? 11.872 29.857 -32.410 1.00 89.75 71 GLY A N 1
ATOM 523 C CA . GLY A 1 71 ? 13.232 30.387 -32.289 1.00 89.75 71 GLY A CA 1
ATOM 524 C C . GLY A 1 71 ? 14.254 29.656 -33.169 1.00 89.75 71 GLY A C 1
ATOM 525 O O . GLY A 1 71 ? 13.968 29.294 -34.310 1.00 89.75 71 GLY A O 1
ATOM 526 N N . SER A 1 72 ? 15.481 29.498 -32.665 1.00 88.12 72 SER A N 1
ATOM 527 C CA . SER A 1 72 ? 16.573 28.803 -33.355 1.00 88.12 72 SER A CA 1
ATOM 528 C C . SER A 1 72 ? 16.943 27.499 -32.646 1.00 88.12 72 SER A C 1
ATOM 530 O O . SER A 1 72 ? 16.918 27.403 -31.418 1.00 88.12 72 SER A O 1
ATOM 532 N N . ARG A 1 73 ? 17.340 26.485 -33.425 1.00 94.12 73 ARG A N 1
ATOM 533 C CA . ARG A 1 73 ? 17.893 25.234 -32.889 1.00 94.12 73 ARG A CA 1
ATOM 534 C C . ARG A 1 73 ? 19.275 25.512 -32.306 1.00 94.12 73 ARG A C 1
ATOM 536 O O . ARG A 1 73 ? 20.245 25.647 -33.045 1.00 94.12 73 ARG A O 1
ATOM 543 N N . SER A 1 74 ? 19.345 25.633 -30.986 1.00 89.69 74 SER A N 1
ATOM 544 C CA . SER A 1 74 ? 20.591 25.812 -30.241 1.00 89.69 74 SER A CA 1
ATOM 545 C C . SER A 1 74 ? 20.633 24.869 -29.043 1.00 89.69 74 SER A C 1
ATOM 547 O O . SER A 1 74 ? 19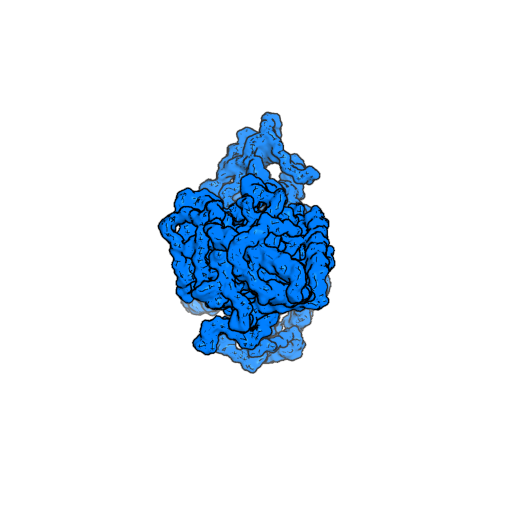.601 24.545 -28.449 1.00 89.69 74 SER A O 1
ATOM 549 N N . SER A 1 75 ? 21.829 24.407 -28.694 1.00 94.56 75 SER A N 1
ATOM 550 C CA . SER A 1 75 ? 22.070 23.577 -27.517 1.00 94.56 75 SER A CA 1
ATOM 551 C C . SER A 1 75 ? 23.320 24.035 -26.784 1.00 94.56 75 SER A C 1
ATOM 553 O O . SER A 1 75 ? 24.148 24.764 -27.330 1.00 94.56 75 SER A O 1
ATOM 555 N N . HIS A 1 76 ? 23.454 23.595 -25.541 1.00 95.31 76 HIS A N 1
ATOM 556 C CA . HIS A 1 76 ? 24.670 23.781 -24.764 1.00 95.31 76 HIS A CA 1
ATOM 557 C C . HIS A 1 76 ? 24.978 22.530 -23.945 1.00 95.31 76 HIS A C 1
ATOM 559 O O . HIS A 1 76 ? 24.078 21.786 -23.538 1.00 95.31 76 HIS A O 1
ATOM 565 N N . THR A 1 77 ? 26.266 22.331 -23.671 1.00 94.12 77 THR A N 1
ATOM 566 C CA . THR A 1 77 ? 26.721 21.389 -22.651 1.00 94.12 77 THR A CA 1
ATOM 567 C C . THR A 1 77 ? 26.370 21.971 -21.281 1.00 94.12 77 THR A C 1
ATOM 569 O O . THR A 1 77 ? 26.825 23.078 -20.980 1.00 94.12 77 THR A O 1
ATOM 572 N N . PRO A 1 78 ? 25.565 21.283 -20.457 1.00 94.56 78 PRO A N 1
ATOM 573 C CA . PRO A 1 78 ? 25.198 21.795 -19.143 1.00 94.56 78 PRO A CA 1
ATOM 574 C C . PRO A 1 78 ? 26.397 21.801 -18.191 1.00 94.56 78 PRO A C 1
ATOM 576 O O . PRO A 1 78 ? 27.264 20.928 -18.256 1.00 94.56 78 PRO A O 1
ATOM 579 N N . SER A 1 79 ? 26.428 22.773 -17.283 1.00 93.19 79 SER A N 1
ATOM 580 C CA . SER A 1 79 ? 27.409 22.810 -16.194 1.00 93.19 79 SER A CA 1
ATOM 581 C C . SER A 1 79 ? 27.179 21.682 -15.177 1.00 93.19 79 SER A C 1
ATOM 583 O O . SER A 1 79 ? 26.088 21.113 -15.094 1.00 93.19 79 SER A O 1
ATOM 585 N N . THR A 1 80 ? 28.179 21.381 -14.340 1.00 87.62 80 THR A N 1
ATOM 586 C CA . THR A 1 80 ? 28.059 20.361 -13.280 1.00 87.62 80 THR A CA 1
ATOM 587 C C . THR A 1 80 ? 26.890 20.641 -12.327 1.00 87.62 80 THR A C 1
ATOM 589 O O . THR A 1 80 ? 26.227 19.709 -11.887 1.00 87.62 80 THR A O 1
ATOM 592 N N . SER A 1 81 ? 26.578 21.913 -12.046 1.00 89.44 81 SER A N 1
ATOM 593 C CA . SER A 1 81 ? 25.434 22.281 -11.199 1.00 89.44 81 SER A CA 1
ATOM 594 C C . SER A 1 81 ? 24.077 22.076 -11.879 1.00 89.44 81 SER A C 1
ATOM 596 O O . SER A 1 81 ? 23.085 21.832 -11.197 1.00 89.44 81 SER A O 1
ATOM 598 N N . GLU A 1 82 ? 24.011 22.169 -13.209 1.00 92.06 82 GLU A N 1
ATOM 599 C CA . GLU A 1 82 ? 22.791 21.903 -13.987 1.00 92.06 82 GLU A CA 1
ATOM 600 C C . GLU A 1 82 ? 22.581 20.412 -14.279 1.00 92.06 82 GLU A C 1
ATOM 602 O O . GLU A 1 82 ? 21.469 20.001 -14.618 1.00 92.06 82 GLU A O 1
ATOM 607 N N . ASN A 1 83 ? 23.647 19.614 -14.175 1.00 95.88 83 ASN A N 1
ATOM 608 C CA . ASN A 1 83 ? 23.677 18.201 -14.537 1.00 95.88 83 ASN A CA 1
ATOM 609 C C . ASN A 1 83 ? 24.428 17.340 -13.499 1.00 95.88 83 ASN A C 1
ATOM 611 O O . ASN A 1 83 ? 25.384 16.646 -13.852 1.00 95.88 83 ASN A O 1
ATOM 615 N N . PRO A 1 84 ? 24.009 17.357 -12.221 1.00 95.06 84 PRO A N 1
ATOM 616 C CA . PRO A 1 84 ? 24.732 16.698 -11.129 1.00 95.06 84 PRO A CA 1
ATOM 617 C C . PRO A 1 84 ? 24.755 15.168 -11.262 1.00 95.06 84 PRO A C 1
ATOM 619 O O . PRO A 1 84 ? 25.704 14.524 -10.830 1.00 95.06 84 PRO A O 1
ATOM 622 N N . LEU A 1 85 ? 23.752 14.580 -11.922 1.00 96.25 85 LEU A N 1
ATOM 623 C CA . LEU A 1 85 ? 23.715 13.144 -12.224 1.00 96.25 85 LEU A CA 1
ATOM 624 C C . LEU A 1 85 ? 24.451 12.772 -13.522 1.00 96.25 85 LEU A C 1
ATOM 626 O O . LEU A 1 85 ? 24.455 11.600 -13.893 1.00 96.25 85 LEU A O 1
ATOM 630 N N . ASN A 1 86 ? 25.015 13.758 -14.236 1.00 96.31 86 ASN A N 1
ATOM 631 C CA . ASN A 1 86 ? 25.605 13.620 -15.574 1.00 96.31 86 ASN A CA 1
ATOM 632 C C . ASN A 1 86 ? 24.655 12.943 -16.596 1.00 96.31 86 ASN A C 1
ATOM 634 O O . ASN A 1 86 ? 25.057 12.245 -17.530 1.00 96.31 86 ASN A O 1
ATOM 638 N N . ALA A 1 87 ? 23.352 13.148 -16.415 1.00 97.62 87 ALA A N 1
ATOM 639 C CA . ALA A 1 87 ? 22.304 12.497 -17.187 1.00 97.62 87 ALA A CA 1
ATOM 640 C C . ALA A 1 87 ? 21.997 13.204 -18.522 1.00 97.62 87 ALA A C 1
ATOM 642 O O . ALA A 1 87 ? 21.499 12.573 -19.454 1.00 97.62 87 ALA A O 1
ATOM 643 N N . TRP A 1 88 ? 22.329 14.490 -18.646 1.00 98.00 88 TRP A N 1
ATOM 644 C CA . TRP A 1 88 ? 22.267 15.251 -19.896 1.00 98.00 88 TRP A CA 1
ATOM 645 C C . TRP A 1 88 ? 23.596 15.194 -20.660 1.00 98.00 88 TRP A C 1
ATOM 647 O O . TRP A 1 88 ? 24.644 15.486 -20.088 1.00 98.00 88 TRP A O 1
ATOM 657 N N . ALA A 1 89 ? 23.547 14.918 -21.965 1.00 96.38 89 ALA A N 1
ATOM 658 C CA . ALA A 1 89 ? 24.685 15.122 -22.864 1.00 96.38 89 ALA A CA 1
ATOM 659 C C . ALA A 1 89 ? 24.679 16.552 -23.431 1.00 96.38 89 ALA A C 1
ATOM 661 O O . ALA A 1 89 ? 25.710 17.224 -23.450 1.00 96.38 89 ALA A O 1
ATOM 662 N N . GLN A 1 90 ? 23.505 17.040 -23.845 1.00 96.75 90 GLN A N 1
ATOM 663 C CA . GLN A 1 90 ? 23.258 18.423 -24.268 1.00 96.75 90 GLN A CA 1
ATOM 664 C C . GLN A 1 90 ? 21.850 18.843 -23.845 1.00 96.75 90 GLN A C 1
ATOM 666 O O . GLN A 1 90 ? 20.911 18.054 -23.965 1.00 96.75 90 GLN A O 1
ATOM 671 N N . LYS A 1 91 ? 21.678 20.098 -23.421 1.00 97.25 91 LYS A N 1
ATOM 672 C CA . LYS A 1 91 ? 20.359 20.681 -23.130 1.00 97.25 91 LYS A CA 1
ATOM 673 C C . LYS A 1 91 ? 19.908 21.613 -24.251 1.00 97.25 91 LYS A C 1
ATOM 675 O O . LYS A 1 91 ? 20.710 22.327 -24.852 1.00 97.25 91 LYS A O 1
ATOM 680 N N . THR A 1 92 ? 18.606 21.616 -24.515 1.00 97.00 92 THR A N 1
ATOM 681 C CA . THR A 1 92 ? 17.929 22.522 -25.456 1.00 97.00 92 THR A CA 1
ATOM 682 C C . THR A 1 92 ? 16.481 22.755 -25.003 1.00 97.00 92 THR A C 1
ATOM 684 O O . THR A 1 92 ? 16.056 22.299 -23.943 1.00 97.00 92 THR A O 1
ATOM 687 N N . THR A 1 93 ? 15.695 23.500 -25.766 1.00 97.06 93 THR A N 1
ATOM 688 C CA . THR A 1 93 ? 14.236 23.539 -25.632 1.00 97.06 93 THR A CA 1
ATOM 689 C C . THR A 1 93 ? 13.666 23.729 -27.026 1.00 97.06 93 THR A C 1
ATOM 691 O O . THR A 1 93 ? 13.762 24.813 -27.591 1.00 97.06 93 THR A O 1
ATOM 694 N N . LEU A 1 94 ? 13.131 22.652 -27.596 1.00 98.00 94 LEU A N 1
ATOM 695 C CA . LEU A 1 94 ? 12.557 22.640 -28.937 1.00 98.00 94 LEU A CA 1
ATOM 696 C C . LEU A 1 94 ? 11.057 22.368 -28.850 1.00 98.00 94 LEU A C 1
ATOM 698 O O . LEU A 1 94 ? 10.636 21.331 -28.333 1.00 98.00 94 LEU A O 1
ATOM 702 N N . THR A 1 95 ? 10.274 23.296 -29.391 1.00 96.81 95 THR A N 1
ATOM 703 C CA . THR A 1 95 ? 8.812 23.246 -29.507 1.00 96.81 95 THR A CA 1
ATOM 704 C C . THR A 1 95 ? 8.424 23.533 -30.951 1.00 96.81 95 THR A C 1
ATOM 706 O O . THR A 1 95 ? 8.972 24.445 -31.567 1.00 96.81 95 THR A O 1
ATOM 709 N N . ALA A 1 96 ? 7.499 22.761 -31.525 1.00 96.31 96 ALA A N 1
ATOM 710 C CA . ALA A 1 96 ? 6.986 23.045 -32.864 1.00 96.31 96 ALA A CA 1
ATOM 711 C C . ALA A 1 96 ? 5.913 24.157 -32.806 1.00 96.31 96 ALA A C 1
ATOM 713 O O . ALA A 1 96 ? 4.965 24.027 -32.024 1.00 96.31 96 ALA A O 1
ATOM 714 N N . PRO A 1 97 ? 6.002 25.226 -33.625 1.00 94.44 97 PRO A N 1
ATOM 715 C CA . PRO A 1 97 ? 5.072 26.350 -33.560 1.00 94.44 97 PRO A CA 1
ATOM 716 C C . PRO A 1 97 ? 3.622 25.916 -33.789 1.00 94.44 97 PRO A C 1
ATOM 718 O O . PRO A 1 97 ? 3.291 25.326 -34.818 1.00 94.44 97 PRO A O 1
ATOM 721 N N . GLY A 1 98 ? 2.745 26.227 -32.831 1.00 89.56 98 GLY A N 1
ATOM 722 C CA . GLY A 1 98 ? 1.310 25.941 -32.926 1.00 89.56 98 GLY A CA 1
ATOM 723 C C . GLY A 1 98 ? 0.923 24.457 -32.872 1.00 89.56 98 GLY A C 1
ATOM 724 O O . GLY A 1 98 ? -0.262 24.149 -33.011 1.00 89.56 98 GLY A O 1
ATOM 725 N N . ALA A 1 99 ? 1.875 23.542 -32.654 1.00 91.69 99 ALA A N 1
ATOM 726 C CA . ALA A 1 99 ? 1.591 22.117 -32.532 1.00 91.69 99 ALA A CA 1
ATOM 727 C C . ALA A 1 99 ? 0.822 21.824 -31.235 1.00 91.69 99 ALA A C 1
ATOM 729 O O . ALA A 1 99 ? 1.247 22.184 -30.136 1.00 91.69 99 ALA A O 1
ATOM 730 N N . LYS A 1 100 ? -0.325 21.153 -31.364 1.00 89.00 100 LYS A N 1
ATOM 731 C CA . LYS A 1 100 ? -1.135 20.660 -30.247 1.00 89.00 100 LYS A CA 1
ATOM 732 C C . LYS A 1 100 ? -1.444 19.193 -30.476 1.00 89.00 100 LYS A C 1
ATOM 734 O O . LYS A 1 100 ? -1.780 18.807 -31.593 1.00 89.00 100 LYS A O 1
ATOM 739 N N . GLY A 1 101 ? -1.364 18.396 -29.424 1.00 91.44 101 GLY A N 1
ATOM 740 C CA . GLY A 1 101 ? -1.602 16.967 -29.523 1.00 91.44 101 GLY A CA 1
ATOM 741 C C . GLY A 1 101 ? -1.455 16.257 -28.182 1.00 91.44 101 GLY A C 1
ATOM 742 O O . GLY A 1 101 ? -1.397 16.911 -27.138 1.00 91.44 101 GLY A O 1
ATOM 743 N N . PRO A 1 102 ? -1.387 14.918 -28.204 1.00 90.94 102 PRO A N 1
ATOM 744 C CA . PRO A 1 102 ? -1.362 14.102 -26.992 1.00 90.94 102 PRO A CA 1
ATOM 745 C C . PRO A 1 102 ? -0.199 14.412 -26.034 1.00 90.94 102 PRO A C 1
ATOM 747 O O . PRO A 1 102 ? -0.314 14.157 -24.841 1.00 90.94 102 PRO A O 1
ATOM 750 N N . LEU A 1 103 ? 0.909 14.985 -26.524 1.00 95.88 103 LEU A N 1
ATOM 751 C CA . LEU A 1 103 ? 2.089 15.313 -25.711 1.00 95.88 103 LEU A CA 1
ATOM 752 C C . LEU A 1 103 ? 2.185 16.799 -25.343 1.00 95.88 103 LEU A C 1
ATOM 754 O O . LEU A 1 103 ? 3.210 17.231 -24.815 1.00 95.88 103 LEU A O 1
ATOM 758 N N . SER A 1 104 ? 1.140 17.592 -25.591 1.00 94.81 104 SER A N 1
ATOM 759 C CA . SER A 1 104 ? 1.120 19.005 -25.211 1.00 94.81 104 SER A CA 1
ATOM 760 C C . SER A 1 104 ? 1.424 19.204 -23.723 1.00 94.81 104 SER A C 1
ATOM 762 O O . SER A 1 104 ? 0.787 18.615 -22.853 1.00 94.81 104 SER A O 1
ATOM 764 N N . GLY A 1 105 ? 2.415 20.052 -23.434 1.00 88.81 105 GLY A N 1
ATOM 765 C CA . GLY A 1 105 ? 2.862 20.351 -22.069 1.00 88.81 105 GLY A CA 1
ATOM 766 C C . GLY A 1 105 ? 3.813 19.315 -21.461 1.00 88.81 105 GLY A C 1
ATOM 767 O O . GLY A 1 105 ? 4.289 19.527 -20.348 1.00 88.81 105 GLY A O 1
ATOM 768 N N . ARG A 1 106 ? 4.131 18.224 -22.171 1.00 94.00 106 ARG A N 1
ATOM 769 C CA . ARG A 1 106 ? 5.088 17.209 -21.712 1.00 94.00 106 ARG A CA 1
ATOM 770 C C . ARG A 1 106 ? 6.508 17.578 -22.127 1.00 94.00 106 ARG A C 1
ATOM 772 O O . ARG A 1 106 ? 6.749 18.032 -23.246 1.00 94.00 106 ARG A O 1
ATOM 779 N N . THR A 1 107 ? 7.452 17.357 -21.221 1.00 98.38 107 THR A N 1
ATOM 780 C CA . THR A 1 107 ? 8.894 17.516 -21.446 1.00 98.38 107 THR A CA 1
ATOM 781 C C . THR A 1 107 ? 9.541 16.167 -21.741 1.00 98.38 107 THR A C 1
ATOM 783 O O . THR A 1 107 ? 9.307 15.199 -21.018 1.00 98.38 107 THR A O 1
ATOM 786 N N . ILE A 1 108 ? 10.354 16.100 -22.800 1.00 98.69 108 ILE A N 1
ATOM 787 C CA . ILE A 1 108 ? 10.937 14.854 -23.304 1.00 98.69 108 ILE A CA 1
ATOM 788 C C . ILE A 1 108 ? 12.453 14.976 -23.455 1.00 98.69 108 ILE A C 1
ATOM 790 O O . ILE A 1 108 ? 12.957 15.940 -24.037 1.00 98.69 108 ILE A O 1
ATOM 794 N N . ALA A 1 109 ? 13.178 13.971 -22.966 1.00 98.62 109 ALA A N 1
ATOM 795 C CA . ALA A 1 109 ? 14.584 13.753 -23.301 1.00 98.62 109 ALA A CA 1
ATOM 796 C C . ALA A 1 109 ? 14.721 12.674 -24.385 1.00 98.62 109 ALA A C 1
ATOM 798 O O . ALA A 1 109 ? 13.942 11.723 -24.438 1.00 98.62 109 ALA A O 1
ATOM 799 N N . VAL A 1 110 ? 15.726 12.787 -25.248 1.00 98.44 110 VAL A N 1
ATOM 800 C CA . VAL A 1 110 ? 15.981 11.798 -26.307 1.00 98.44 110 VAL A CA 1
ATOM 801 C C . VAL A 1 110 ? 17.375 11.221 -26.104 1.00 98.44 110 VAL A C 1
ATOM 803 O O . VAL A 1 110 ? 18.300 11.970 -25.829 1.00 98.44 110 VAL A O 1
ATOM 806 N N . LYS A 1 111 ? 17.572 9.909 -26.182 1.00 98.50 111 LYS A N 1
ATOM 807 C CA . LYS A 1 111 ? 18.907 9.317 -26.005 1.00 98.50 111 LYS A CA 1
ATOM 808 C C . LYS A 1 111 ? 19.927 9.884 -27.009 1.00 98.50 111 LYS A C 1
ATOM 810 O O . LYS A 1 111 ? 19.597 10.062 -28.175 1.00 98.50 111 LYS A O 1
ATOM 815 N N . ASP A 1 112 ? 21.180 10.076 -26.589 1.00 97.00 112 ASP A N 1
ATOM 816 C CA . ASP A 1 112 ? 22.308 10.607 -27.392 1.00 97.00 112 ASP A CA 1
ATOM 817 C C . ASP A 1 112 ? 22.773 9.695 -28.558 1.00 97.00 112 ASP A C 1
ATOM 819 O O . ASP A 1 112 ? 23.829 9.882 -29.157 1.00 97.00 112 ASP A O 1
ATOM 823 N N . ASN A 1 113 ? 21.980 8.683 -28.909 1.00 95.12 113 ASN A N 1
ATOM 824 C CA . ASN A 1 113 ? 22.131 7.908 -30.138 1.00 95.12 113 ASN A CA 1
ATOM 825 C C . ASN A 1 113 ? 21.030 8.211 -31.173 1.00 95.12 113 ASN A C 1
ATOM 827 O O . ASN A 1 113 ? 21.011 7.587 -32.235 1.00 95.12 113 ASN A O 1
ATOM 831 N N . VAL A 1 114 ? 20.106 9.120 -30.855 1.00 96.88 114 VAL A N 1
ATOM 832 C CA . VAL A 1 114 ? 18.998 9.552 -31.709 1.00 96.88 114 VAL A CA 1
ATOM 833 C C . VAL A 1 114 ? 19.335 10.909 -32.314 1.00 96.88 114 VAL A C 1
ATOM 835 O O . VAL A 1 114 ? 19.670 11.852 -31.601 1.00 96.88 114 VAL A O 1
ATOM 838 N N . SER A 1 115 ? 19.192 11.024 -33.630 1.00 95.69 115 SER A N 1
ATOM 839 C CA . SER A 1 115 ? 19.430 12.272 -34.347 1.00 95.69 115 SER A CA 1
ATOM 840 C C . SER A 1 115 ? 18.367 13.322 -34.004 1.00 95.69 115 SER A C 1
ATOM 842 O O . SER A 1 115 ? 17.173 13.115 -34.242 1.00 95.69 115 SER A O 1
ATOM 844 N N . VAL A 1 116 ? 18.808 14.470 -33.490 1.00 96.88 116 VAL A N 1
ATOM 845 C CA . VAL A 1 116 ? 17.994 15.678 -33.285 1.00 96.88 116 VAL A CA 1
ATOM 846 C C . VAL A 1 116 ? 18.674 16.807 -34.043 1.00 96.88 116 VAL A C 1
ATOM 848 O O . VAL A 1 116 ? 19.784 17.198 -33.687 1.00 96.88 116 VAL A O 1
ATOM 851 N N . ALA A 1 117 ? 18.045 17.339 -35.091 1.00 95.25 117 ALA A N 1
ATOM 852 C CA . ALA A 1 117 ? 18.738 18.264 -35.978 1.00 95.25 117 ALA A CA 1
ATOM 853 C C . ALA A 1 117 ? 19.244 19.510 -35.235 1.00 95.25 117 ALA A C 1
ATOM 855 O O . ALA A 1 117 ? 18.535 20.084 -34.404 1.00 95.25 117 ALA A O 1
ATOM 856 N N . GLY A 1 118 ? 20.462 19.942 -35.561 1.00 93.62 118 GLY A N 1
ATOM 857 C CA . GLY A 1 118 ? 21.145 21.064 -34.914 1.00 93.62 118 GLY A CA 1
ATOM 858 C C . GLY A 1 118 ? 21.842 20.724 -33.592 1.00 93.62 118 GLY A C 1
ATOM 859 O O . GLY A 1 118 ? 22.544 21.584 -33.067 1.00 93.62 118 GLY A O 1
ATOM 860 N N . LEU A 1 119 ? 21.694 19.502 -33.067 1.00 95.31 119 LEU A N 1
ATOM 861 C CA . LEU A 1 119 ? 22.400 19.035 -31.870 1.00 95.31 119 LEU A CA 1
ATOM 862 C C . LEU A 1 119 ? 23.564 18.090 -32.238 1.00 95.31 119 LEU A C 1
ATOM 864 O O . LEU A 1 119 ? 23.492 17.395 -33.258 1.00 95.31 119 LEU A O 1
ATOM 868 N N . PRO A 1 120 ? 24.633 18.041 -31.422 1.00 94.19 120 PRO A N 1
ATOM 869 C CA . PRO A 1 120 ? 25.671 17.016 -31.524 1.00 94.19 120 PRO A CA 1
ATOM 870 C C . PRO A 1 120 ? 25.115 15.599 -31.337 1.00 94.19 120 PRO A C 1
ATOM 872 O O . PRO A 1 120 ? 24.241 15.393 -30.498 1.00 94.19 120 PRO A O 1
ATOM 875 N N . LEU A 1 121 ? 25.667 14.631 -32.072 1.00 92.19 121 LEU A N 1
ATOM 876 C CA . LEU A 1 121 ? 25.433 13.199 -31.860 1.00 92.19 121 LEU A CA 1
ATOM 877 C C . LEU A 1 121 ? 26.673 12.559 -31.226 1.00 92.19 121 LEU A C 1
ATOM 879 O O . LEU A 1 121 ? 27.668 12.315 -31.916 1.00 92.19 121 LEU A O 1
ATOM 883 N N . GLY A 1 122 ? 26.632 12.315 -29.915 1.00 90.44 122 GLY A N 1
ATOM 884 C CA . GLY A 1 122 ? 27.797 11.843 -29.166 1.00 90.44 122 GLY A CA 1
ATOM 885 C C . GLY A 1 122 ? 27.930 10.323 -29.079 1.00 90.44 122 GLY A C 1
ATOM 886 O O . GLY A 1 122 ? 29.051 9.812 -29.042 1.00 90.44 122 GLY A O 1
ATOM 887 N N . LEU A 1 123 ? 26.812 9.589 -29.044 1.00 92.56 123 LEU A N 1
ATOM 888 C CA . LEU A 1 123 ? 26.742 8.152 -28.736 1.00 92.56 123 LEU A CA 1
ATOM 889 C C . LEU A 1 123 ? 27.512 7.745 -27.464 1.00 92.56 123 LEU A C 1
ATOM 891 O O . LEU A 1 123 ? 28.045 6.632 -27.382 1.00 92.56 123 LEU A O 1
ATOM 895 N N . GLY A 1 124 ? 27.637 8.654 -26.491 1.00 93.44 124 GLY A N 1
ATOM 896 C CA . GLY A 1 124 ? 28.486 8.443 -25.311 1.00 93.44 124 GLY A CA 1
ATOM 897 C C . GLY A 1 124 ? 29.975 8.237 -25.632 1.00 93.44 124 GLY A C 1
ATOM 898 O O . GLY A 1 124 ? 30.735 7.774 -24.779 1.00 93.44 124 GLY A O 1
ATOM 899 N N . CYS A 1 125 ? 30.412 8.517 -26.861 1.00 92.06 125 CYS A N 1
ATOM 900 C CA . CYS A 1 125 ? 31.772 8.293 -27.332 1.00 92.06 125 CYS A CA 1
ATOM 901 C C . CYS A 1 125 ? 32.635 9.541 -27.197 1.00 92.06 125 CYS A C 1
ATOM 903 O O . CYS A 1 125 ? 32.157 10.674 -27.233 1.00 92.06 125 CYS A O 1
ATOM 905 N N . SER A 1 126 ? 33.947 9.324 -27.131 1.00 89.94 126 SER A N 1
ATOM 906 C CA . SER A 1 126 ? 34.897 10.425 -27.203 1.00 89.94 126 SER A CA 1
ATOM 907 C C . SER A 1 126 ? 34.946 11.005 -28.617 1.00 89.94 126 SER A C 1
ATOM 909 O O . SER A 1 126 ? 35.015 10.217 -29.567 1.00 89.94 126 SER A O 1
ATOM 911 N N . PRO A 1 127 ? 35.008 12.340 -28.786 1.00 90.38 127 PRO A N 1
ATOM 912 C CA . PRO A 1 127 ? 35.158 12.963 -30.099 1.00 90.38 127 PRO A CA 1
ATOM 913 C C . PRO A 1 127 ? 36.345 12.410 -30.894 1.00 90.38 127 PRO A C 1
ATOM 915 O O . PRO A 1 127 ? 36.272 12.315 -32.111 1.00 90.38 127 PRO A O 1
ATOM 918 N N . SER A 1 128 ? 37.414 11.968 -30.217 1.00 88.75 128 SER A N 1
ATOM 919 C CA . SER A 1 128 ? 38.609 11.408 -30.867 1.00 88.75 128 SER A CA 1
ATOM 920 C C . SER A 1 128 ? 38.386 10.075 -31.595 1.00 88.75 128 SER A C 1
ATOM 922 O O . SER A 1 128 ? 39.272 9.606 -32.304 1.00 88.75 128 SER A O 1
ATOM 924 N N . LEU A 1 129 ? 37.255 9.403 -31.361 1.00 88.06 129 LEU A N 1
ATOM 925 C CA . LEU A 1 129 ? 36.888 8.176 -32.077 1.00 88.06 129 LEU A CA 1
ATOM 926 C C . LEU A 1 129 ? 36.168 8.479 -33.398 1.00 88.06 129 LEU A C 1
ATOM 928 O O . LEU A 1 129 ? 35.887 7.560 -34.165 1.00 88.06 129 LEU A O 1
ATOM 932 N N . LEU A 1 130 ? 35.878 9.751 -33.663 1.00 88.94 130 LEU A N 1
ATOM 933 C CA . LEU A 1 130 ? 35.156 10.229 -34.831 1.00 88.94 130 LEU A CA 1
ATOM 934 C C . LEU A 1 130 ? 36.058 11.118 -35.688 1.00 88.94 130 LEU A C 1
ATOM 936 O O . LEU A 1 130 ? 37.060 11.676 -35.219 1.00 88.94 130 LEU A O 1
ATOM 940 N N . LYS A 1 131 ? 35.679 11.258 -36.956 1.00 87.62 131 LYS A N 1
ATOM 941 C CA . LYS A 1 131 ? 36.371 12.102 -37.924 1.00 87.62 131 LYS A CA 1
ATOM 942 C C . LYS A 1 131 ? 36.567 13.524 -37.393 1.00 87.62 131 LYS A C 1
ATOM 944 O O . LYS A 1 131 ? 35.714 14.079 -36.704 1.00 87.62 131 LYS A O 1
ATOM 949 N N . ASP A 1 132 ? 37.728 14.097 -37.702 1.00 90.19 132 ASP A N 1
ATOM 950 C CA . ASP A 1 132 ? 38.150 15.444 -37.291 1.00 90.19 132 ASP A CA 1
ATOM 951 C C . ASP A 1 132 ? 38.161 15.682 -35.767 1.00 90.19 132 ASP A C 1
ATOM 953 O O . ASP A 1 132 ? 38.244 16.827 -35.317 1.00 90.19 132 ASP A O 1
ATOM 957 N N . ASN A 1 133 ? 38.112 14.608 -34.967 1.00 90.19 133 ASN A N 1
ATOM 958 C CA . ASN A 1 133 ? 38.044 14.627 -33.507 1.00 90.19 133 ASN A CA 1
ATOM 959 C C . ASN A 1 133 ? 36.854 15.437 -32.954 1.00 90.19 133 ASN A C 1
ATOM 961 O O . ASN A 1 133 ? 36.994 16.138 -31.947 1.00 90.19 133 ASN A O 1
ATOM 965 N N . LYS A 1 134 ? 35.689 15.379 -33.616 1.00 90.94 134 LYS A N 1
ATOM 966 C CA . LYS A 1 134 ? 34.483 16.142 -33.248 1.00 90.94 134 LYS A CA 1
ATOM 967 C C . LYS A 1 134 ? 33.233 15.269 -33.263 1.00 90.94 134 LYS A C 1
ATOM 969 O O . LYS A 1 134 ? 33.094 14.380 -34.097 1.00 90.94 134 LYS A O 1
ATOM 974 N N . HIS A 1 135 ? 32.285 15.572 -32.374 1.00 92.12 135 HIS A N 1
ATOM 975 C CA . HIS A 1 135 ? 30.920 15.064 -32.515 1.00 92.12 135 HIS A CA 1
ATOM 976 C C . HIS A 1 135 ? 30.241 15.769 -33.697 1.00 92.12 135 HIS A C 1
ATOM 978 O O . HIS A 1 135 ? 30.260 17.003 -33.749 1.00 92.12 135 HIS A O 1
ATOM 984 N N . PRO A 1 136 ? 29.663 15.029 -34.655 1.00 92.06 136 PRO A N 1
ATOM 985 C CA . PRO A 1 136 ? 28.965 15.635 -35.777 1.00 92.06 136 PRO A CA 1
ATOM 986 C C . PRO A 1 136 ? 27.673 16.312 -35.313 1.00 92.06 136 PRO A C 1
ATOM 988 O O . PRO A 1 136 ? 26.996 15.827 -34.406 1.00 92.06 136 PRO A O 1
ATOM 991 N N . ILE A 1 137 ? 27.310 17.417 -35.967 1.00 93.25 137 ILE A N 1
AT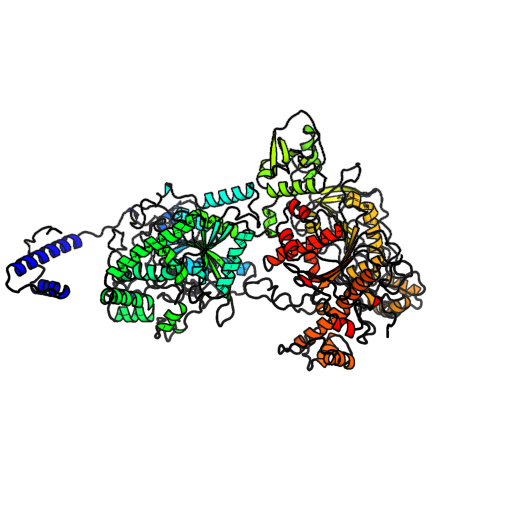OM 992 C CA . ILE A 1 137 ? 26.001 18.052 -35.786 1.00 93.25 137 ILE A CA 1
ATOM 993 C C . ILE A 1 137 ? 24.991 17.342 -36.682 1.00 93.25 137 ILE A C 1
ATOM 995 O O . ILE A 1 137 ? 25.221 17.192 -37.881 1.00 93.25 137 ILE A O 1
ATOM 999 N N . CYS A 1 138 ? 23.871 16.922 -36.103 1.00 93.12 138 CYS A N 1
ATOM 1000 C CA . CYS A 1 138 ? 22.810 16.233 -36.823 1.00 93.12 138 CYS A CA 1
ATOM 1001 C C . CYS A 1 138 ? 22.169 17.160 -37.875 1.00 93.12 138 CYS A C 1
ATOM 1003 O O . CYS A 1 138 ? 21.646 18.216 -37.504 1.00 93.12 138 CYS A O 1
ATOM 1005 N N . PRO A 1 139 ? 22.118 16.773 -39.162 1.00 92.31 139 PRO A N 1
ATOM 1006 C CA . PRO A 1 139 ? 21.375 17.509 -40.185 1.00 92.31 139 PRO A CA 1
ATOM 1007 C C . PRO A 1 139 ? 19.878 17.146 -40.213 1.00 92.31 139 PRO A C 1
ATOM 1009 O O . PRO A 1 139 ? 19.076 17.876 -40.788 1.00 92.31 139 PRO A O 1
ATOM 1012 N N . ILE A 1 140 ? 19.486 16.041 -39.568 1.00 93.75 140 ILE A N 1
ATOM 1013 C CA . ILE A 1 140 ? 18.140 15.456 -39.650 1.00 93.75 140 ILE A CA 1
ATOM 1014 C C . ILE A 1 140 ? 17.500 15.254 -38.275 1.00 93.75 140 ILE A C 1
ATOM 1016 O O . ILE A 1 140 ? 18.193 15.044 -37.276 1.00 93.75 140 ILE A O 1
ATOM 1020 N N . ASP A 1 141 ? 16.169 15.270 -38.231 1.00 96.25 141 ASP A N 1
ATOM 1021 C CA . ASP A 1 141 ? 15.413 14.757 -37.087 1.00 96.25 141 ASP A CA 1
ATOM 1022 C C . ASP A 1 141 ? 15.065 13.285 -37.339 1.00 96.25 141 ASP A C 1
ATOM 1024 O O . ASP A 1 141 ? 14.528 12.939 -38.394 1.00 96.25 141 ASP A O 1
ATOM 1028 N N . ALA A 1 142 ? 15.308 12.422 -36.352 1.00 96.62 142 ALA A N 1
ATOM 1029 C CA . ALA A 1 142 ? 14.803 11.053 -36.374 1.00 96.62 142 ALA A CA 1
ATOM 1030 C C . ALA A 1 142 ? 13.268 11.030 -36.484 1.00 96.62 142 ALA A C 1
ATOM 1032 O O . ALA A 1 142 ? 12.584 11.930 -35.985 1.00 96.62 142 ALA A O 1
ATOM 1033 N N . THR A 1 143 ? 12.695 9.971 -37.065 1.00 97.62 143 THR A N 1
ATOM 1034 C CA . THR A 1 143 ? 11.234 9.882 -37.258 1.00 97.62 143 THR A CA 1
ATOM 1035 C C . THR A 1 143 ? 10.471 10.078 -35.939 1.00 97.62 143 THR A C 1
ATOM 1037 O O . THR A 1 143 ? 9.487 10.819 -35.892 1.00 97.62 143 THR A O 1
ATOM 1040 N N . VAL A 1 144 ? 10.954 9.481 -34.844 1.00 98.31 144 VAL A N 1
ATOM 1041 C CA . VAL A 1 144 ? 10.351 9.621 -33.505 1.00 98.31 144 VAL A CA 1
ATOM 1042 C C . VAL A 1 144 ? 10.418 11.055 -32.965 1.00 98.31 144 VAL A C 1
ATOM 1044 O O . VAL A 1 144 ? 9.457 11.519 -32.360 1.00 98.31 144 VAL A O 1
ATOM 1047 N N . VAL A 1 145 ? 11.493 11.797 -33.249 1.00 98.44 145 VAL A N 1
ATOM 1048 C CA . VAL A 1 145 ? 11.654 13.213 -32.868 1.00 98.44 145 VAL A CA 1
ATOM 1049 C C . VAL A 1 145 ? 10.614 14.075 -33.581 1.00 98.44 145 VAL A C 1
ATOM 1051 O O . VAL A 1 145 ? 9.931 14.878 -32.944 1.00 98.44 145 VAL A O 1
ATOM 1054 N N . LYS A 1 146 ? 10.421 13.854 -34.889 1.00 97.75 146 LYS A N 1
ATOM 1055 C CA . LYS A 1 146 ? 9.402 14.566 -35.676 1.00 97.75 146 LYS A CA 1
ATOM 1056 C C . LYS A 1 146 ? 7.992 14.292 -35.156 1.00 97.75 146 LYS A C 1
ATOM 1058 O O . LYS A 1 146 ? 7.206 15.225 -35.013 1.00 97.75 146 LYS A O 1
ATOM 1063 N N . ARG A 1 147 ? 7.679 13.028 -34.840 1.00 98.19 147 ARG A N 1
ATOM 1064 C CA . ARG A 1 147 ? 6.373 12.628 -34.286 1.00 98.19 147 ARG A CA 1
ATOM 1065 C C . ARG A 1 147 ? 6.101 13.280 -32.931 1.00 98.19 147 ARG A C 1
ATOM 1067 O O . ARG A 1 147 ? 5.012 13.806 -32.727 1.00 98.19 147 ARG A O 1
ATOM 1074 N N . ILE A 1 148 ? 7.096 13.318 -32.045 1.00 98.62 148 ILE A N 1
ATOM 1075 C CA . ILE A 1 148 ? 6.977 13.949 -30.722 1.00 98.62 148 ILE A CA 1
ATOM 1076 C C . ILE A 1 148 ? 6.720 15.456 -30.841 1.00 98.62 148 ILE A C 1
ATOM 1078 O O . ILE A 1 148 ? 5.791 15.963 -30.212 1.00 98.62 148 ILE A O 1
ATOM 1082 N N . LEU A 1 149 ? 7.494 16.161 -31.674 1.00 98.38 149 LEU A N 1
ATOM 1083 C CA . LEU A 1 149 ? 7.307 17.598 -31.904 1.00 98.38 149 LEU A CA 1
ATOM 1084 C C . LEU A 1 149 ? 5.930 17.894 -32.518 1.00 98.38 149 LEU A C 1
ATOM 1086 O O . LEU A 1 149 ? 5.230 18.796 -32.061 1.00 98.38 149 LEU A O 1
ATOM 1090 N N . ALA A 1 150 ? 5.502 17.104 -33.507 1.00 97.31 150 ALA A N 1
ATOM 1091 C CA . ALA A 1 150 ? 4.184 17.243 -34.128 1.00 97.31 150 ALA A CA 1
ATOM 1092 C C . ALA A 1 150 ? 3.027 16.977 -33.145 1.00 97.31 150 ALA A C 1
ATOM 1094 O O . ALA A 1 150 ? 1.984 17.620 -33.240 1.00 97.31 150 ALA A O 1
ATOM 1095 N N . ALA A 1 151 ? 3.220 16.081 -32.173 1.00 97.62 151 ALA A N 1
ATOM 1096 C CA . ALA A 1 151 ? 2.256 15.790 -31.111 1.00 97.62 151 ALA A CA 1
ATOM 1097 C C . ALA A 1 151 ? 2.233 16.841 -29.981 1.00 97.62 151 ALA A C 1
ATOM 1099 O O . ALA A 1 151 ? 1.520 16.655 -28.993 1.00 97.62 151 ALA A O 1
ATOM 1100 N N . GLY A 1 152 ? 2.993 17.937 -30.108 1.00 97.50 152 GLY A N 1
ATOM 1101 C CA . GLY A 1 152 ? 3.038 19.038 -29.143 1.00 97.50 152 GLY A CA 1
ATOM 1102 C C . GLY A 1 152 ? 4.002 18.832 -27.970 1.00 97.50 152 GLY A C 1
ATOM 1103 O O . GLY A 1 152 ? 3.932 19.591 -27.004 1.00 97.50 152 GLY A O 1
ATOM 1104 N N . GLY A 1 153 ? 4.875 17.822 -28.028 1.00 97.75 153 GLY A N 1
ATOM 1105 C CA . GLY A 1 153 ? 5.884 17.571 -27.000 1.00 97.75 153 GLY A CA 1
ATOM 1106 C C . GLY A 1 153 ? 7.064 18.546 -27.070 1.00 97.75 153 GLY A C 1
ATOM 1107 O O . GLY A 1 153 ? 7.481 18.958 -28.153 1.00 97.75 153 GLY A O 1
ATOM 1108 N N . THR A 1 154 ? 7.637 18.873 -25.910 1.00 98.31 154 THR A N 1
ATOM 1109 C CA . THR A 1 154 ? 8.808 19.754 -25.787 1.00 98.31 154 THR A CA 1
ATOM 1110 C C . THR A 1 154 ? 10.079 18.933 -25.604 1.00 98.31 154 THR A C 1
ATOM 1112 O O . THR A 1 154 ? 10.258 18.294 -24.565 1.00 98.31 154 THR A O 1
ATOM 1115 N N . ILE A 1 155 ? 11.008 18.986 -26.561 1.00 98.56 155 ILE A N 1
ATOM 1116 C CA . ILE A 1 155 ? 12.306 18.306 -26.430 1.00 98.56 155 ILE A CA 1
ATOM 1117 C C . ILE A 1 155 ? 13.262 19.182 -25.621 1.00 98.56 155 ILE A C 1
ATOM 1119 O O . ILE A 1 155 ? 13.564 20.309 -26.007 1.00 98.56 155 ILE A O 1
ATOM 1123 N N . LYS A 1 156 ? 13.754 18.651 -24.500 1.00 98.06 156 LYS A N 1
ATOM 1124 C CA . LYS A 1 156 ? 14.604 19.366 -23.532 1.00 98.06 156 LYS A CA 1
ATOM 1125 C C . LYS A 1 156 ? 16.104 19.107 -23.691 1.00 98.06 156 LYS A C 1
ATOM 1127 O O . LYS A 1 156 ? 16.917 19.759 -23.038 1.00 98.06 156 LYS A O 1
ATOM 1132 N N . GLY A 1 157 ? 16.492 18.182 -24.560 1.00 97.38 157 GLY A N 1
ATOM 1133 C CA . GLY A 1 157 ? 17.893 17.803 -24.717 1.00 97.38 157 GLY A CA 1
ATOM 1134 C C . GLY A 1 157 ? 18.082 16.388 -25.221 1.00 97.38 157 GLY A C 1
ATOM 1135 O O . GLY A 1 157 ? 17.119 15.625 -25.355 1.00 97.38 157 GLY A O 1
ATOM 1136 N N . VAL A 1 158 ? 19.355 16.052 -25.425 1.00 97.69 158 VAL A N 1
ATOM 1137 C CA . VAL A 1 158 ? 19.795 14.667 -25.569 1.00 97.69 158 VAL A CA 1
ATOM 1138 C C . VAL A 1 158 ? 20.387 14.156 -24.256 1.00 97.69 158 VAL A C 1
ATOM 1140 O O . VAL A 1 158 ? 21.186 14.833 -23.603 1.00 97.69 158 VAL A O 1
ATOM 1143 N N . ALA A 1 159 ? 19.955 12.970 -23.843 1.00 98.31 159 ALA A N 1
ATOM 1144 C CA . ALA A 1 159 ? 20.341 12.322 -22.600 1.00 98.31 159 ALA A CA 1
ATOM 1145 C C . ALA A 1 159 ? 21.546 11.403 -22.813 1.00 98.31 159 ALA A C 1
ATOM 1147 O O . ALA A 1 159 ? 21.585 10.650 -23.790 1.00 98.31 159 ALA A O 1
ATOM 1148 N N . THR A 1 160 ? 22.484 11.427 -21.867 1.00 98.00 160 THR A N 1
ATOM 1149 C CA . THR A 1 160 ? 23.696 10.602 -21.874 1.00 98.00 160 THR A CA 1
ATOM 1150 C C . THR A 1 160 ? 23.355 9.131 -22.112 1.00 98.00 160 THR A C 1
ATOM 1152 O O . THR A 1 160 ? 22.407 8.588 -21.534 1.00 98.00 160 THR A O 1
ATOM 1155 N N . CYS A 1 161 ? 24.151 8.472 -22.949 1.00 97.50 161 CYS A N 1
ATOM 1156 C CA . CYS A 1 161 ? 24.116 7.029 -23.121 1.00 97.50 161 CYS A CA 1
ATOM 1157 C C . CYS A 1 161 ? 25.507 6.424 -22.966 1.00 97.50 161 CYS A C 1
ATOM 1159 O O . CYS A 1 161 ? 26.515 7.122 -23.006 1.00 97.50 161 CYS A O 1
ATOM 1161 N N . GLU A 1 162 ? 25.560 5.106 -22.826 1.00 96.25 162 GLU A N 1
ATOM 1162 C CA . GLU A 1 162 ? 26.833 4.387 -22.773 1.00 96.25 162 GLU A CA 1
ATOM 1163 C C . GLU A 1 162 ? 27.599 4.483 -24.093 1.00 96.25 162 GLU A C 1
ATOM 1165 O O . GLU A 1 162 ? 26.996 4.652 -25.154 1.00 96.25 162 GLU A O 1
ATOM 1170 N N . ASN A 1 163 ? 28.922 4.332 -24.033 1.00 93.88 163 ASN A N 1
ATOM 1171 C CA . ASN A 1 163 ? 29.801 4.460 -25.193 1.00 93.88 163 ASN A CA 1
ATOM 1172 C C . ASN A 1 163 ? 29.465 3.412 -26.264 1.00 93.88 163 ASN A C 1
ATOM 1174 O O . ASN A 1 163 ? 29.387 2.212 -25.977 1.00 93.88 163 ASN A O 1
ATOM 1178 N N . LEU A 1 164 ? 29.208 3.888 -27.487 1.00 92.69 164 LEU A N 1
ATOM 1179 C CA . LEU A 1 164 ? 28.668 3.124 -28.620 1.00 92.69 164 LEU A CA 1
ATOM 1180 C C . LEU A 1 164 ? 27.292 2.493 -28.340 1.00 92.69 164 LEU A C 1
ATOM 1182 O O . LEU A 1 164 ? 26.835 1.641 -29.091 1.00 92.69 164 LEU A O 1
ATOM 1186 N N . SER A 1 165 ? 26.614 2.876 -27.254 1.00 93.50 165 SER A N 1
ATOM 1187 C CA . SER A 1 165 ? 25.439 2.185 -26.702 1.00 93.50 165 SER A CA 1
ATOM 1188 C C . SER A 1 165 ? 25.672 0.703 -26.352 1.00 93.50 165 SER A C 1
ATOM 1190 O O . SER A 1 165 ? 24.706 -0.045 -26.182 1.00 93.50 165 SER A O 1
ATOM 1192 N N . MET A 1 166 ? 26.931 0.272 -26.189 1.00 92.88 166 MET A N 1
ATOM 1193 C CA . MET A 1 166 ? 27.330 -1.136 -26.023 1.00 92.88 166 MET A CA 1
ATOM 1194 C C . MET A 1 166 ? 27.684 -1.497 -24.574 1.00 92.88 166 MET A C 1
ATOM 1196 O O . MET A 1 166 ? 28.689 -2.163 -24.330 1.00 92.88 166 MET A O 1
ATOM 1200 N N . PHE A 1 167 ? 26.876 -1.067 -23.602 1.00 94.44 167 PHE A N 1
ATOM 1201 C CA . PHE A 1 167 ? 27.074 -1.434 -22.198 1.00 94.44 167 PHE A CA 1
ATOM 1202 C C . PHE A 1 167 ? 25.760 -1.434 -21.399 1.00 94.44 167 PHE A C 1
ATOM 1204 O O . PHE A 1 167 ? 24.842 -0.674 -21.706 1.00 94.44 167 PHE A O 1
ATOM 1211 N N . ALA A 1 168 ? 25.653 -2.324 -20.405 1.00 92.81 168 ALA A N 1
ATOM 1212 C CA . ALA A 1 168 ? 24.410 -2.587 -19.661 1.00 92.81 168 ALA A CA 1
ATOM 1213 C C . ALA A 1 168 ? 24.294 -1.828 -18.324 1.00 92.81 168 ALA A C 1
ATOM 1215 O O . ALA A 1 168 ? 23.239 -1.854 -17.693 1.00 92.81 168 ALA A O 1
ATOM 1216 N N . LEU A 1 169 ? 25.368 -1.169 -17.888 1.00 95.00 169 LEU A N 1
ATOM 1217 C CA . LEU A 1 169 ? 25.422 -0.304 -16.701 1.00 95.00 169 LEU A CA 1
ATOM 1218 C C . LEU A 1 169 ? 25.745 1.132 -17.128 1.00 95.00 169 LEU A C 1
ATOM 1220 O O . LEU A 1 169 ? 25.696 1.399 -18.318 1.00 95.00 169 LEU A O 1
ATOM 1224 N N . SER A 1 170 ? 26.004 2.050 -16.194 1.00 96.31 170 SER A N 1
ATOM 1225 C CA . SER A 1 170 ? 26.018 3.495 -16.463 1.00 96.31 170 SER A CA 1
ATOM 1226 C C . SER A 1 170 ? 27.363 4.189 -16.194 1.00 96.31 170 SER A C 1
ATOM 1228 O O . SER A 1 170 ? 27.428 5.209 -15.504 1.00 96.31 170 SER A O 1
ATOM 1230 N N . PHE A 1 171 ? 28.462 3.606 -16.675 1.00 93.81 171 PHE A N 1
ATOM 1231 C CA . PHE A 1 171 ? 29.822 4.073 -16.357 1.00 93.81 171 PHE A CA 1
ATOM 1232 C C . PHE A 1 171 ? 30.827 3.988 -17.514 1.00 93.81 171 PHE A C 1
ATOM 1234 O O . PHE A 1 171 ? 32.032 4.087 -17.300 1.00 93.81 171 PHE A O 1
ATOM 1241 N N . THR A 1 172 ? 30.352 3.821 -18.748 1.00 94.25 172 THR A N 1
ATOM 1242 C CA . THR A 1 172 ? 31.213 3.774 -19.940 1.00 94.25 172 THR A CA 1
ATOM 1243 C C . THR A 1 172 ? 31.080 4.994 -20.841 1.00 94.25 172 THR A C 1
ATOM 1245 O O . THR A 1 172 ? 31.866 5.110 -21.776 1.00 94.25 172 THR A O 1
ATOM 1248 N N . SER A 1 173 ? 30.137 5.910 -20.592 1.00 94.19 173 SER A N 1
ATOM 1249 C CA . SER A 1 173 ? 30.070 7.177 -21.336 1.00 94.19 173 SER A CA 1
ATOM 1250 C C . SER A 1 173 ? 31.365 7.979 -21.179 1.00 94.19 173 SER A C 1
ATOM 1252 O O . SER A 1 173 ? 31.915 8.094 -20.083 1.00 94.19 173 SER A O 1
ATOM 1254 N N . ASP A 1 174 ? 31.839 8.590 -22.265 1.00 91.94 174 ASP A N 1
ATOM 1255 C CA . ASP A 1 174 ? 33.002 9.477 -22.218 1.00 91.94 174 ASP A CA 1
ATOM 1256 C C . ASP A 1 174 ? 32.727 10.765 -21.431 1.00 91.94 174 ASP A C 1
ATOM 1258 O O . ASP A 1 174 ? 33.659 11.347 -20.879 1.00 91.94 174 ASP A O 1
ATOM 1262 N N . SER A 1 175 ? 31.462 11.196 -21.318 1.00 88.88 175 SER A N 1
ATOM 1263 C CA . SER A 1 175 ? 31.095 12.365 -20.503 1.00 88.88 175 SER A CA 1
ATOM 1264 C C . SER A 1 175 ? 31.347 12.121 -19.011 1.00 88.88 175 SER A C 1
ATOM 1266 O O . SER A 1 175 ? 31.825 13.021 -18.320 1.00 88.88 175 SER A O 1
ATOM 1268 N N . GLY A 1 176 ? 31.158 10.886 -18.541 1.00 90.38 176 GLY A N 1
ATOM 1269 C CA . GLY A 1 176 ? 31.364 10.471 -17.156 1.00 90.38 176 GLY A CA 1
ATOM 1270 C C . GLY A 1 176 ? 30.344 9.423 -16.709 1.00 90.38 176 GLY A C 1
ATOM 1271 O O . GLY A 1 176 ? 29.573 8.897 -17.511 1.00 90.38 176 GLY A O 1
ATOM 1272 N N . LEU A 1 177 ? 30.321 9.151 -15.406 1.00 94.62 177 LEU A N 1
ATOM 1273 C CA . LEU A 1 177 ? 29.374 8.233 -14.767 1.00 94.62 177 LEU A CA 1
ATOM 1274 C C . LEU A 1 177 ? 27.974 8.838 -14.773 1.00 94.62 177 LEU A C 1
ATOM 1276 O O . LEU A 1 177 ? 27.855 10.023 -14.489 1.00 94.62 177 LEU A O 1
ATOM 1280 N N . VAL A 1 178 ? 26.932 8.061 -15.068 1.00 97.31 178 VAL A N 1
ATOM 1281 C CA . VAL A 1 178 ? 25.546 8.512 -14.860 1.00 97.31 178 VAL A CA 1
ATOM 1282 C C . VAL A 1 178 ? 25.034 7.911 -13.563 1.00 97.31 178 VAL A C 1
ATOM 1284 O O . VAL A 1 178 ? 24.941 6.684 -13.445 1.00 97.31 178 VAL A O 1
ATOM 1287 N N . HIS A 1 179 ? 24.708 8.783 -12.615 1.00 96.62 179 HIS A N 1
ATOM 1288 C CA . HIS A 1 179 ? 24.306 8.410 -11.264 1.00 96.62 179 HIS A CA 1
ATOM 1289 C C . HIS A 1 179 ? 22.814 8.095 -11.163 1.00 96.62 179 HIS A C 1
ATOM 1291 O O . HIS A 1 179 ? 21.980 8.705 -11.841 1.00 96.62 179 HIS A O 1
ATOM 1297 N N . ASN A 1 180 ? 22.476 7.151 -10.285 1.00 96.44 180 ASN A N 1
ATOM 1298 C CA . ASN A 1 180 ? 21.094 6.836 -9.956 1.00 96.44 180 ASN A CA 1
ATOM 1299 C C . ASN A 1 180 ? 20.493 7.967 -9.113 1.00 96.44 180 ASN A C 1
ATOM 1301 O O . ASN A 1 180 ? 21.081 8.372 -8.112 1.00 96.44 180 ASN A O 1
ATOM 1305 N N . ALA A 1 181 ? 19.322 8.478 -9.502 1.00 94.81 181 ALA A N 1
ATOM 1306 C CA . ALA A 1 181 ? 18.690 9.592 -8.797 1.00 94.81 181 ALA A CA 1
ATOM 1307 C C . ALA A 1 181 ? 18.265 9.219 -7.364 1.00 94.81 181 ALA A C 1
ATOM 1309 O O . ALA A 1 181 ? 18.269 10.080 -6.489 1.00 94.81 181 ALA A O 1
ATOM 1310 N N . TRP A 1 182 ? 17.935 7.944 -7.117 1.00 88.12 182 TRP A N 1
ATOM 1311 C CA . TRP A 1 182 ? 17.578 7.441 -5.785 1.00 88.12 182 TRP A CA 1
ATOM 1312 C C . TRP A 1 182 ? 18.783 7.303 -4.856 1.00 88.12 182 TRP A C 1
ATOM 1314 O O . TRP A 1 182 ? 18.630 7.407 -3.642 1.00 88.12 182 TRP A O 1
ATOM 1324 N N . LEU A 1 183 ? 19.970 7.046 -5.416 1.00 90.62 183 LEU A N 1
ATOM 1325 C CA . LEU A 1 183 ? 21.203 6.874 -4.654 1.00 90.62 183 LEU A CA 1
ATOM 1326 C C . LEU A 1 183 ? 22.420 7.209 -5.528 1.00 90.62 183 LEU A C 1
ATOM 1328 O O . LEU A 1 183 ? 22.870 6.393 -6.340 1.00 90.62 183 LEU A O 1
ATOM 1332 N N . GLN A 1 184 ? 22.961 8.419 -5.364 1.00 91.50 184 GLN A N 1
ATOM 1333 C CA . GLN A 1 184 ? 24.153 8.846 -6.101 1.00 91.50 184 GLN A CA 1
ATOM 1334 C C . GLN A 1 184 ? 25.355 7.947 -5.773 1.00 91.50 184 GLN A C 1
ATOM 1336 O O . GLN A 1 184 ? 25.454 7.375 -4.691 1.00 91.50 184 GLN A O 1
ATOM 1341 N N . GLY A 1 185 ? 26.270 7.791 -6.731 1.00 92.25 185 GLY A N 1
ATOM 1342 C CA . GLY A 1 185 ? 27.384 6.840 -6.620 1.00 92.25 185 GLY A CA 1
ATOM 1343 C C . GLY A 1 185 ? 27.054 5.413 -7.080 1.00 92.25 185 GLY A C 1
ATOM 1344 O O . GLY A 1 185 ? 27.969 4.602 -7.228 1.00 92.25 185 GLY A O 1
ATOM 1345 N N . TYR A 1 186 ? 25.789 5.122 -7.395 1.00 94.81 186 TYR A N 1
ATOM 1346 C CA . TYR A 1 186 ? 25.350 3.833 -7.930 1.00 94.81 186 TYR A CA 1
ATOM 1347 C C . TYR A 1 186 ? 24.854 3.939 -9.366 1.00 94.81 186 TYR A C 1
ATOM 1349 O O . TYR A 1 186 ? 24.383 4.987 -9.813 1.00 94.81 186 TYR A O 1
ATOM 1357 N N . ALA A 1 187 ? 24.937 2.817 -10.078 1.00 94.75 187 ALA A N 1
ATOM 1358 C CA . ALA A 1 187 ? 24.556 2.737 -11.471 1.00 94.75 187 ALA A CA 1
ATOM 1359 C C . ALA A 1 187 ? 23.032 2.812 -11.682 1.00 94.75 187 ALA A C 1
ATOM 1361 O O . ALA A 1 187 ? 22.232 2.192 -10.979 1.00 94.75 187 ALA A O 1
ATOM 1362 N N . THR A 1 188 ? 22.656 3.517 -12.741 1.00 93.31 188 THR A N 1
ATOM 1363 C CA . THR A 1 188 ? 21.291 3.707 -13.259 1.00 93.31 188 THR A CA 1
ATOM 1364 C C . THR A 1 188 ? 20.940 2.662 -14.322 1.00 93.31 188 THR A C 1
ATOM 1366 O O . THR A 1 188 ? 19.893 2.745 -14.941 1.00 93.31 188 THR A O 1
ATOM 1369 N N . GLY A 1 189 ? 21.824 1.693 -14.594 1.00 94.62 189 GLY A N 1
ATOM 1370 C CA . GLY A 1 189 ? 21.704 0.787 -15.743 1.00 94.62 189 GLY A CA 1
ATOM 1371 C C . GLY A 1 189 ? 21.993 1.465 -17.087 1.00 94.62 189 GLY A C 1
ATOM 1372 O O . GLY A 1 189 ? 22.115 2.682 -17.168 1.00 94.62 189 GLY A O 1
ATOM 1373 N N . GLY A 1 190 ? 22.100 0.688 -18.164 1.00 95.56 190 GLY A N 1
ATOM 1374 C CA . GLY A 1 190 ? 22.459 1.198 -19.489 1.00 95.56 190 GLY A CA 1
ATOM 1375 C C . GLY A 1 190 ? 21.911 0.366 -20.655 1.00 95.56 190 GLY A C 1
ATOM 1376 O O . GLY A 1 190 ? 21.393 -0.733 -20.484 1.00 95.56 190 GLY A O 1
ATOM 1377 N N . SER A 1 191 ? 21.978 0.855 -21.893 1.00 97.25 191 SER A N 1
ATOM 1378 C CA . SER A 1 191 ? 22.683 2.061 -22.319 1.00 97.25 191 SER A CA 1
ATOM 1379 C C . SER A 1 191 ? 21.866 3.353 -22.313 1.00 97.25 191 SER A C 1
ATOM 1381 O O . SER A 1 191 ? 22.444 4.407 -22.542 1.00 97.25 191 SER A O 1
ATOM 1383 N N . SER A 1 192 ? 20.554 3.325 -22.047 1.00 98.44 192 SER A N 1
ATOM 1384 C CA . SER A 1 192 ? 19.723 4.544 -21.925 1.00 98.44 192 SER A CA 1
ATOM 1385 C C . SER A 1 192 ? 19.794 5.142 -20.509 1.00 98.44 192 SER A C 1
ATOM 1387 O O . SER A 1 192 ? 18.774 5.475 -19.910 1.00 98.44 192 SER A O 1
ATOM 1389 N N . SER A 1 193 ? 21.009 5.229 -19.963 1.00 98.19 193 SER A N 1
ATOM 1390 C CA . SER A 1 193 ? 21.301 5.583 -18.570 1.00 98.19 193 SER A CA 1
ATOM 1391 C C . SER A 1 193 ? 20.791 6.978 -18.200 1.00 98.19 193 SER A C 1
ATOM 1393 O O . SER A 1 193 ? 20.053 7.132 -17.227 1.00 98.19 193 SER A O 1
ATOM 1395 N N . GLY A 1 194 ? 21.107 7.988 -19.015 1.00 98.44 194 GLY A N 1
ATOM 1396 C CA . GLY A 1 194 ? 20.650 9.360 -18.802 1.00 98.44 194 GLY A CA 1
ATOM 1397 C C . GLY A 1 194 ? 19.131 9.498 -18.887 1.00 98.44 194 GLY A C 1
ATOM 1398 O O . GLY A 1 194 ? 18.535 10.208 -18.086 1.00 98.44 194 GLY A O 1
ATOM 1399 N N . CYS A 1 195 ? 18.483 8.765 -19.799 1.00 98.75 195 CYS A N 1
ATOM 1400 C CA . CYS A 1 195 ? 17.022 8.782 -19.934 1.00 98.75 195 CYS A CA 1
ATOM 1401 C C . CYS A 1 195 ? 16.338 8.356 -18.629 1.00 98.75 195 CYS A C 1
ATOM 1403 O O . CYS A 1 195 ? 15.454 9.058 -18.145 1.00 98.75 195 CYS A O 1
ATOM 1405 N N . ALA A 1 196 ? 16.773 7.237 -18.039 1.00 98.38 196 ALA A N 1
ATOM 1406 C CA . ALA A 1 196 ? 16.196 6.750 -16.790 1.00 98.38 196 ALA A CA 1
ATOM 1407 C C . ALA A 1 196 ? 16.462 7.689 -15.612 1.00 98.38 196 ALA A C 1
ATOM 1409 O O . ALA A 1 196 ? 15.529 8.011 -14.877 1.00 98.38 196 ALA A O 1
ATOM 1410 N N . ALA A 1 197 ? 17.695 8.196 -15.482 1.00 98.31 197 ALA A N 1
ATOM 1411 C CA . ALA A 1 197 ? 18.032 9.175 -14.452 1.00 98.31 197 ALA A CA 1
ATOM 1412 C C . ALA A 1 197 ? 17.106 10.399 -14.539 1.00 98.31 197 ALA A C 1
ATOM 1414 O O . ALA A 1 197 ? 16.441 10.722 -13.560 1.00 98.31 197 ALA A O 1
ATOM 1415 N N . LEU A 1 198 ? 16.979 11.019 -15.718 1.00 98.69 198 LEU A N 1
ATOM 1416 C CA . LEU A 1 198 ? 16.190 12.242 -15.903 1.00 98.69 198 LEU A CA 1
ATOM 1417 C C . LEU A 1 198 ? 14.697 12.069 -15.624 1.00 98.69 198 LEU A C 1
ATOM 1419 O O . LEU A 1 198 ? 14.077 12.983 -15.079 1.00 98.69 198 LEU A O 1
ATOM 1423 N N . VAL A 1 199 ? 14.115 10.927 -15.994 1.00 98.00 199 VAL A N 1
ATOM 1424 C CA . VAL A 1 199 ? 12.708 10.626 -15.688 1.00 98.00 199 VAL A CA 1
ATOM 1425 C C . VAL A 1 199 ? 12.538 10.405 -14.179 1.00 98.00 199 VAL A C 1
ATOM 1427 O O . VAL A 1 199 ? 11.649 10.995 -13.565 1.00 98.00 199 VAL A O 1
ATOM 1430 N N . SER A 1 200 ? 13.442 9.638 -13.559 1.00 95.62 200 SER A N 1
ATOM 1431 C CA . SER A 1 200 ? 13.368 9.301 -12.129 1.00 95.62 200 SER A CA 1
ATOM 1432 C C . SER A 1 200 ? 13.578 10.488 -11.185 1.00 95.62 200 SER A C 1
ATOM 1434 O O . SER A 1 200 ? 13.072 10.452 -10.066 1.00 95.62 200 SER A O 1
ATOM 1436 N N . ILE A 1 201 ? 14.232 11.578 -11.622 1.00 95.94 201 ILE A N 1
ATOM 1437 C CA . ILE A 1 201 ? 14.365 12.810 -10.819 1.00 95.94 201 ILE A CA 1
ATOM 1438 C C . ILE A 1 201 ? 12.999 13.261 -10.298 1.00 95.94 201 ILE A C 1
ATOM 1440 O O . ILE A 1 201 ? 12.874 13.603 -9.127 1.00 95.94 201 ILE A O 1
ATOM 1444 N N . LYS A 1 202 ? 11.951 13.241 -11.130 1.00 83.88 202 LYS A N 1
ATOM 1445 C CA . LYS A 1 202 ? 10.634 13.715 -10.690 1.00 83.88 202 LYS A CA 1
ATOM 1446 C C . LYS A 1 202 ? 9.977 12.788 -9.658 1.00 83.88 202 LYS A C 1
ATOM 1448 O O . LYS A 1 202 ? 9.207 13.292 -8.841 1.00 83.88 202 LYS A O 1
ATOM 1453 N N . ASP A 1 203 ? 10.276 11.487 -9.673 1.00 78.19 203 ASP A N 1
ATOM 1454 C CA . ASP A 1 203 ? 9.827 10.538 -8.643 1.00 78.19 203 ASP A CA 1
ATOM 1455 C C . ASP A 1 203 ? 10.579 10.737 -7.329 1.00 78.19 203 ASP A C 1
ATOM 1457 O O . ASP A 1 203 ? 9.957 10.785 -6.271 1.00 78.19 203 ASP A O 1
ATOM 1461 N N . VAL A 1 204 ? 11.894 10.949 -7.393 1.00 81.94 204 VAL A N 1
ATOM 1462 C CA . VAL A 1 204 ? 12.721 11.243 -6.215 1.00 81.94 204 VAL A CA 1
ATOM 1463 C C . VAL A 1 204 ? 12.311 12.569 -5.577 1.00 81.94 204 VAL A C 1
ATOM 1465 O O . VAL A 1 204 ? 12.110 12.647 -4.368 1.00 81.94 204 VAL A O 1
ATOM 1468 N N . GLU A 1 205 ? 12.111 13.611 -6.384 1.00 82.75 205 GLU A N 1
ATOM 1469 C CA . GLU A 1 205 ? 11.625 14.909 -5.914 1.00 82.75 205 GLU A CA 1
ATOM 1470 C C . GLU A 1 205 ? 10.207 14.823 -5.341 1.00 82.75 205 GLU A C 1
ATOM 1472 O O . GLU A 1 205 ? 9.884 15.519 -4.378 1.00 82.75 205 GLU A O 1
ATOM 1477 N N . GLN A 1 206 ? 9.347 13.962 -5.895 1.00 68.81 206 GLN A N 1
ATOM 1478 C CA . GLN A 1 206 ? 8.043 13.696 -5.292 1.00 68.81 206 GLN A CA 1
ATOM 1479 C C . GLN A 1 206 ? 8.194 12.984 -3.944 1.00 68.81 206 GLN A C 1
ATOM 1481 O O . GLN A 1 206 ? 7.586 13.415 -2.973 1.00 68.81 206 GLN A O 1
ATOM 1486 N N . ALA A 1 207 ? 9.042 11.958 -3.850 1.00 57.47 207 ALA A N 1
ATOM 1487 C CA . ALA A 1 207 ? 9.306 11.253 -2.599 1.00 57.47 207 ALA A CA 1
ATOM 1488 C C . ALA A 1 207 ? 9.883 12.183 -1.515 1.00 57.47 207 ALA A C 1
ATOM 1490 O O . ALA A 1 207 ? 9.500 12.069 -0.352 1.00 57.47 207 ALA A O 1
ATOM 1491 N N . ARG A 1 208 ? 10.742 13.140 -1.890 1.00 78.50 208 ARG A N 1
ATOM 1492 C CA . ARG A 1 208 ? 11.246 14.199 -0.997 1.00 78.50 208 ARG A CA 1
ATOM 1493 C C . ARG A 1 208 ? 10.133 15.132 -0.526 1.00 78.50 208 ARG A C 1
ATOM 1495 O O . ARG A 1 208 ? 10.016 15.371 0.672 1.00 78.50 208 ARG A O 1
ATOM 1502 N N . ARG A 1 209 ? 9.285 15.627 -1.442 1.00 65.31 209 ARG A N 1
ATOM 1503 C CA . ARG A 1 209 ? 8.115 16.461 -1.094 1.00 65.31 209 ARG A CA 1
ATOM 1504 C C . ARG A 1 209 ? 7.134 15.740 -0.172 1.00 65.31 209 ARG A C 1
ATOM 1506 O O . ARG A 1 209 ? 6.572 16.370 0.715 1.00 65.31 209 ARG A O 1
ATOM 1513 N N . ASP A 1 210 ? 6.970 14.436 -0.365 1.00 45.44 210 ASP A N 1
ATOM 1514 C CA . ASP A 1 210 ? 6.116 13.575 0.455 1.00 45.44 210 ASP A CA 1
ATOM 1515 C C . ASP A 1 210 ? 6.764 13.185 1.801 1.00 45.44 210 ASP A C 1
ATOM 1517 O O . ASP A 1 210 ? 6.159 12.444 2.572 1.00 45.44 210 ASP A O 1
ATOM 1521 N N . GLY A 1 211 ? 8.003 13.612 2.081 1.00 48.19 211 GLY A N 1
ATOM 1522 C CA . GLY A 1 211 ? 8.734 13.262 3.305 1.00 48.19 211 GLY A CA 1
ATOM 1523 C C . GLY A 1 211 ? 9.232 11.811 3.375 1.00 48.19 211 GLY A C 1
ATOM 1524 O O . GLY A 1 211 ? 9.678 11.373 4.430 1.00 48.19 211 GLY A O 1
ATOM 1525 N N . LYS A 1 212 ? 9.178 11.057 2.268 1.00 43.56 212 LYS A N 1
ATOM 1526 C CA . LYS A 1 212 ? 9.573 9.634 2.179 1.00 43.56 212 LYS A CA 1
ATOM 1527 C C . LYS A 1 212 ? 11.070 9.422 1.951 1.00 43.56 212 LYS A C 1
ATOM 1529 O O . LYS A 1 212 ? 11.555 8.301 2.080 1.00 43.56 212 LYS A O 1
ATOM 1534 N N . LEU A 1 213 ? 11.789 10.473 1.564 1.00 57.91 213 LEU A N 1
ATOM 1535 C CA . LEU A 1 213 ? 13.232 10.452 1.356 1.00 57.91 213 LEU A CA 1
ATOM 1536 C C . LEU A 1 213 ? 13.840 11.725 1.946 1.00 57.91 213 LEU A C 1
ATOM 1538 O O . LEU A 1 213 ? 13.427 12.831 1.597 1.00 57.91 213 LEU A O 1
ATOM 1542 N N . SER A 1 214 ? 14.822 11.566 2.829 1.00 53.69 214 SER A N 1
ATOM 1543 C CA . SER A 1 214 ? 15.617 12.669 3.362 1.00 53.69 214 SER A CA 1
ATOM 1544 C C . SER A 1 214 ? 16.773 13.004 2.410 1.00 53.69 214 SER A C 1
ATOM 1546 O O . SER A 1 214 ? 17.327 12.130 1.747 1.00 53.69 214 SER A O 1
ATOM 1548 N N . GLY A 1 215 ? 17.126 14.287 2.314 1.00 62.97 215 GLY A N 1
ATOM 1549 C CA . GLY A 1 215 ? 18.237 14.765 1.485 1.00 62.97 215 GLY A CA 1
ATOM 1550 C C . GLY A 1 215 ? 17.880 16.004 0.667 1.00 62.97 215 GLY A C 1
ATOM 1551 O O . GLY A 1 215 ? 16.767 16.130 0.162 1.00 62.97 215 GLY A O 1
ATOM 1552 N N . ALA A 1 216 ? 18.840 16.921 0.541 1.00 63.94 216 ALA A N 1
ATOM 1553 C CA . ALA A 1 216 ? 18.696 18.184 -0.191 1.00 63.94 216 ALA A CA 1
ATOM 1554 C C . ALA A 1 216 ? 19.602 18.251 -1.433 1.00 63.94 216 ALA A C 1
ATOM 1556 O O . ALA A 1 216 ? 19.802 19.328 -1.997 1.00 63.94 216 ALA A O 1
ATOM 1557 N N . ASP A 1 217 ? 20.176 17.115 -1.846 1.00 80.25 217 ASP A N 1
ATOM 1558 C CA . ASP A 1 217 ? 21.110 17.078 -2.967 1.00 80.25 217 ASP A CA 1
ATOM 1559 C C . ASP A 1 217 ? 20.409 17.542 -4.238 1.00 80.25 217 ASP A C 1
ATOM 1561 O O . ASP A 1 217 ? 19.389 16.977 -4.640 1.00 80.25 217 ASP A O 1
ATOM 1565 N N . ASN A 1 218 ? 20.971 18.560 -4.883 1.00 88.12 218 ASN A N 1
ATOM 1566 C CA . ASN A 1 218 ? 20.503 19.016 -6.181 1.00 88.12 218 ASN A CA 1
ATOM 1567 C C . ASN A 1 218 ? 20.639 17.867 -7.193 1.00 88.12 218 ASN A C 1
ATOM 1569 O O . ASN A 1 218 ? 21.744 17.375 -7.419 1.00 88.12 218 ASN A O 1
ATOM 1573 N N . LEU A 1 219 ? 19.523 17.450 -7.797 1.00 92.88 219 LEU A N 1
ATOM 1574 C CA . LEU A 1 219 ? 19.482 16.413 -8.836 1.00 92.88 219 LEU A CA 1
ATOM 1575 C C . LEU A 1 219 ? 19.425 16.996 -10.257 1.00 92.88 219 LEU A C 1
ATOM 1577 O O . LEU A 1 219 ? 19.564 16.260 -11.233 1.00 92.88 219 LEU A O 1
ATOM 1581 N N . GLY A 1 220 ? 19.283 18.318 -10.385 1.00 93.06 220 GLY A N 1
ATOM 1582 C CA . GLY A 1 220 ? 19.092 19.006 -11.658 1.00 93.06 220 GLY A CA 1
ATOM 1583 C C . GLY A 1 220 ? 17.653 18.926 -12.178 1.00 93.06 220 GLY A C 1
ATOM 1584 O O . GLY A 1 220 ? 16.717 18.547 -11.477 1.00 93.06 220 GLY A O 1
ATOM 1585 N N . GLU A 1 221 ? 17.465 19.325 -13.436 1.00 93.38 221 GLU A N 1
ATOM 1586 C CA . GLU A 1 221 ? 16.155 19.331 -14.099 1.00 93.38 221 GLU A CA 1
ATOM 1587 C C . GLU A 1 221 ? 15.828 17.946 -14.686 1.00 93.38 221 GLU A C 1
ATOM 1589 O O . GLU A 1 221 ? 16.538 17.469 -15.576 1.00 93.38 221 GLU A O 1
ATOM 1594 N N . GLY A 1 222 ? 14.735 17.335 -14.215 1.00 95.25 222 GLY A N 1
ATOM 1595 C CA . GLY A 1 222 ? 14.160 16.105 -14.774 1.00 95.25 222 GLY A CA 1
ATOM 1596 C C . GLY A 1 222 ? 13.126 16.342 -15.881 1.00 95.25 222 GLY A C 1
ATOM 1597 O O . GLY A 1 222 ? 12.656 17.461 -16.088 1.00 95.25 222 GLY A O 1
ATOM 1598 N N . VAL A 1 223 ? 12.719 15.269 -16.564 1.00 97.81 223 VAL A N 1
ATOM 1599 C CA . VAL A 1 223 ? 11.713 15.286 -17.651 1.00 97.81 223 VAL A CA 1
ATOM 1600 C C . VAL A 1 223 ? 10.505 14.409 -17.327 1.00 97.81 223 VAL A C 1
ATOM 1602 O O . VAL A 1 223 ? 10.545 13.620 -16.389 1.00 97.81 223 VAL A O 1
ATOM 1605 N N . ASP A 1 224 ? 9.407 14.567 -18.068 1.00 94.56 224 ASP A N 1
ATOM 1606 C CA . ASP A 1 224 ? 8.225 13.701 -17.920 1.00 94.56 224 ASP A CA 1
ATOM 1607 C C . ASP A 1 224 ? 8.452 12.326 -18.549 1.00 94.56 224 ASP A C 1
ATOM 1609 O O . ASP A 1 224 ? 8.045 11.305 -17.996 1.00 94.56 224 ASP A O 1
ATOM 1613 N N . MET A 1 225 ? 9.093 12.312 -19.720 1.00 98.06 225 MET A N 1
ATOM 1614 C CA . MET A 1 225 ? 9.244 11.120 -20.549 1.00 98.06 225 MET A CA 1
ATOM 1615 C C . MET A 1 225 ? 10.591 11.119 -21.273 1.00 98.06 225 MET A C 1
ATOM 1617 O O . MET A 1 225 ? 11.213 12.167 -21.465 1.00 98.06 225 MET A O 1
ATOM 1621 N N . ALA A 1 226 ? 11.040 9.954 -21.732 1.00 98.81 226 ALA A N 1
ATOM 1622 C CA . ALA A 1 226 ? 12.239 9.852 -22.551 1.00 98.81 226 ALA A CA 1
ATOM 1623 C C . ALA A 1 226 ? 12.138 8.801 -23.664 1.00 98.81 226 ALA A C 1
ATOM 1625 O O . ALA A 1 226 ? 11.432 7.801 -23.541 1.00 98.81 226 ALA A O 1
ATOM 1626 N N . VAL A 1 227 ? 12.877 9.031 -24.754 1.00 98.81 227 VAL A N 1
ATOM 1627 C CA . VAL A 1 227 ? 13.066 8.071 -25.853 1.00 98.81 227 VAL A CA 1
ATOM 1628 C C . VAL A 1 227 ? 14.362 7.304 -25.621 1.00 98.81 227 VAL A C 1
ATOM 1630 O O . VAL A 1 227 ? 15.448 7.871 -25.750 1.00 98.81 227 VAL A O 1
ATOM 1633 N N . GLY A 1 228 ? 14.252 6.013 -25.315 1.00 98.19 228 GLY A N 1
ATOM 1634 C CA . GLY A 1 228 ? 15.401 5.125 -25.155 1.00 98.19 228 GLY A CA 1
ATOM 1635 C C . GLY A 1 228 ? 15.662 4.242 -26.379 1.00 98.19 228 GLY A C 1
ATOM 1636 O O . GLY A 1 228 ? 14.855 4.153 -27.308 1.00 98.19 228 GLY A O 1
ATOM 1637 N N . GLY A 1 229 ? 16.800 3.546 -26.359 1.00 97.88 229 GLY A N 1
ATOM 1638 C CA . GLY A 1 229 ? 17.150 2.495 -27.323 1.00 97.88 229 GLY A CA 1
ATOM 1639 C C . GLY A 1 229 ? 17.489 1.193 -26.600 1.00 97.88 229 GLY A C 1
ATOM 1640 O O . GLY A 1 229 ? 18.128 1.250 -25.549 1.00 97.88 229 GLY A O 1
ATOM 1641 N N . ASP A 1 230 ? 17.064 0.045 -27.132 1.00 98.50 230 ASP A N 1
ATOM 1642 C CA . ASP A 1 230 ? 17.164 -1.274 -26.493 1.00 98.50 230 ASP A CA 1
ATOM 1643 C C . ASP A 1 230 ? 17.636 -2.358 -27.475 1.00 98.50 230 ASP A C 1
ATOM 1645 O O . ASP A 1 230 ? 16.884 -2.792 -28.341 1.00 98.50 230 ASP A O 1
ATOM 1649 N N . GLN A 1 231 ? 18.876 -2.828 -27.308 1.00 96.75 231 GLN A N 1
ATOM 1650 C CA . GLN A 1 231 ? 19.460 -3.915 -28.112 1.00 96.75 231 GLN A CA 1
ATOM 1651 C C . GLN A 1 231 ? 19.641 -5.231 -27.354 1.00 96.75 231 GLN A C 1
ATOM 1653 O O . GLN A 1 231 ? 19.691 -6.310 -27.949 1.00 96.75 231 GLN A O 1
ATOM 1658 N N . GLY A 1 232 ? 19.709 -5.149 -26.030 1.00 95.31 232 GLY A N 1
ATOM 1659 C CA . GLY A 1 232 ? 19.825 -6.300 -25.140 1.00 95.31 232 GLY A CA 1
ATOM 1660 C C . GLY A 1 232 ? 19.233 -6.045 -23.757 1.00 95.31 232 GLY A C 1
ATOM 1661 O O . GLY A 1 232 ? 19.628 -6.713 -22.815 1.00 95.31 232 GLY A O 1
ATOM 1662 N N . GLY A 1 233 ? 18.357 -5.048 -23.609 1.00 97.00 233 GLY A N 1
ATOM 1663 C CA . GLY A 1 233 ? 17.818 -4.574 -22.330 1.00 97.00 233 GLY A CA 1
ATOM 1664 C C . GLY A 1 233 ? 17.967 -3.072 -22.096 1.00 97.00 233 GLY A C 1
ATOM 1665 O O . GLY A 1 233 ? 17.645 -2.604 -21.017 1.00 97.00 233 GLY A O 1
ATOM 1666 N N . SER A 1 234 ? 18.471 -2.300 -23.059 1.00 98.06 234 SER A N 1
ATOM 1667 C CA . SER A 1 234 ? 18.925 -0.928 -22.810 1.00 98.06 234 SER A CA 1
ATOM 1668 C C . SER A 1 234 ? 17.838 0.128 -22.573 1.00 98.06 234 SER A C 1
ATOM 1670 O O . SER A 1 234 ? 18.194 1.252 -22.234 1.00 98.06 234 SER A O 1
ATOM 1672 N N . ILE A 1 235 ? 16.550 -0.210 -22.687 1.00 98.88 235 ILE A N 1
ATOM 1673 C CA . ILE A 1 235 ? 15.429 0.570 -22.126 1.00 98.88 235 ILE A CA 1
ATOM 1674 C C . ILE A 1 235 ? 15.024 -0.021 -20.773 1.00 98.88 235 ILE A C 1
ATOM 1676 O O . ILE A 1 235 ? 14.898 0.693 -19.782 1.00 98.88 235 ILE A O 1
ATOM 1680 N N . ARG A 1 236 ? 14.844 -1.344 -20.734 1.00 98.69 236 ARG A N 1
ATOM 1681 C CA . ARG A 1 236 ? 14.251 -2.063 -19.599 1.00 98.69 236 ARG A CA 1
ATOM 1682 C C . ARG A 1 236 ? 15.153 -2.121 -18.367 1.00 98.69 236 ARG A C 1
ATOM 1684 O O . ARG A 1 236 ? 14.677 -1.896 -17.266 1.00 98.69 236 ARG A O 1
ATOM 1691 N N . LEU A 1 237 ? 16.446 -2.386 -18.539 1.00 98.12 237 LEU A N 1
ATOM 1692 C CA . LEU A 1 237 ? 17.421 -2.406 -17.449 1.00 98.12 237 LEU A CA 1
ATOM 1693 C C . LEU A 1 237 ? 17.505 -1.048 -16.756 1.00 98.12 237 LEU A C 1
ATOM 1695 O O . LEU A 1 237 ? 17.258 -1.015 -15.554 1.00 98.12 237 LEU A O 1
ATOM 1699 N N . PRO A 1 238 ? 17.797 0.070 -17.451 1.00 98.44 238 PRO A N 1
ATOM 1700 C CA . PRO A 1 238 ? 17.871 1.345 -16.759 1.00 98.44 238 PRO A CA 1
ATOM 1701 C C . PRO A 1 238 ? 16.532 1.768 -16.144 1.00 98.44 238 PRO A C 1
ATOM 1703 O O . PRO A 1 238 ? 16.516 2.298 -15.040 1.00 98.44 238 PRO A O 1
ATOM 1706 N N . ALA A 1 239 ? 15.400 1.437 -16.774 1.00 98.38 239 ALA A N 1
ATOM 1707 C CA . ALA A 1 239 ? 14.094 1.640 -16.153 1.00 98.38 239 ALA A CA 1
ATOM 1708 C C . ALA A 1 239 ? 13.932 0.856 -14.835 1.00 98.38 239 ALA A C 1
ATOM 1710 O O . ALA A 1 239 ? 13.535 1.431 -13.823 1.00 98.38 239 ALA A O 1
ATOM 1711 N N . ALA A 1 240 ? 14.315 -0.426 -14.819 1.00 97.38 240 ALA A N 1
ATOM 1712 C CA . ALA A 1 240 ? 14.292 -1.272 -13.628 1.00 97.38 240 ALA A CA 1
ATOM 1713 C C . ALA A 1 240 ? 15.213 -0.750 -12.517 1.00 97.38 240 ALA A C 1
ATOM 1715 O O . ALA A 1 240 ? 14.796 -0.693 -11.367 1.00 97.38 240 ALA A O 1
ATOM 1716 N N . TYR A 1 241 ? 16.436 -0.328 -12.856 1.00 97.12 241 TYR A N 1
ATOM 1717 C CA . TYR A 1 241 ? 17.393 0.232 -11.896 1.00 97.12 241 TYR A CA 1
ATOM 1718 C C . TYR A 1 241 ? 16.966 1.600 -11.346 1.00 97.12 241 TYR A C 1
ATOM 1720 O O . TYR A 1 241 ? 17.399 1.970 -10.257 1.00 97.12 241 TYR A O 1
ATOM 1728 N N . SER A 1 242 ? 16.130 2.350 -12.065 1.00 95.31 242 SER A N 1
ATOM 1729 C CA . SER A 1 242 ? 15.639 3.672 -11.648 1.00 95.31 242 SER A CA 1
ATOM 1730 C C . SER A 1 242 ? 14.209 3.685 -11.124 1.00 95.31 242 SER A C 1
ATOM 1732 O O . SER A 1 242 ? 13.736 4.741 -10.715 1.00 95.31 242 SER A O 1
ATOM 1734 N N . GLY A 1 243 ? 13.528 2.539 -11.099 1.00 89.25 243 GLY A N 1
ATOM 1735 C CA . GLY A 1 243 ? 12.175 2.437 -10.557 1.00 89.25 243 GLY A CA 1
ATOM 1736 C C . GLY A 1 243 ? 11.121 3.143 -11.409 1.00 89.25 243 GLY A C 1
ATOM 1737 O O . GLY A 1 243 ? 10.171 3.688 -10.862 1.00 89.25 243 GLY A O 1
ATOM 1738 N N . ILE A 1 244 ? 11.295 3.137 -12.730 1.00 95.88 244 ILE A N 1
ATOM 1739 C CA . ILE A 1 244 ? 10.365 3.739 -13.694 1.00 95.88 244 ILE A CA 1
ATOM 1740 C C . ILE A 1 244 ? 9.867 2.684 -14.690 1.00 95.88 244 ILE A C 1
ATOM 1742 O O . ILE A 1 244 ? 10.392 1.568 -14.758 1.00 95.88 244 ILE A O 1
ATOM 1746 N N . TYR A 1 245 ? 8.882 3.043 -15.510 1.00 98.12 245 TYR A N 1
ATOM 1747 C CA . TYR A 1 245 ? 8.437 2.209 -16.619 1.00 98.12 245 TYR A CA 1
ATOM 1748 C C . TYR A 1 245 ? 9.366 2.358 -17.825 1.00 98.12 245 TYR A C 1
ATOM 1750 O O . TYR A 1 245 ? 9.786 3.456 -18.193 1.00 98.12 245 TYR A O 1
ATOM 1758 N N . GLY A 1 246 ? 9.677 1.237 -18.474 1.00 98.56 246 GLY A N 1
ATOM 1759 C CA . GLY A 1 246 ? 10.483 1.223 -19.693 1.00 98.56 246 GLY A CA 1
ATOM 1760 C C . GLY A 1 246 ? 10.003 0.156 -20.654 1.00 98.56 246 GLY A C 1
ATOM 1761 O O . GLY A 1 246 ? 10.148 -1.036 -20.378 1.00 98.56 246 GLY A O 1
ATOM 1762 N N . LEU A 1 247 ? 9.459 0.574 -21.795 1.00 98.75 247 LEU A N 1
ATOM 1763 C CA . LEU A 1 247 ? 8.921 -0.337 -22.796 1.00 98.75 247 LEU A CA 1
ATOM 1764 C C . LEU A 1 247 ? 9.909 -0.525 -23.942 1.00 98.75 247 LEU A C 1
ATOM 1766 O O . LEU A 1 247 ? 10.220 0.416 -24.670 1.00 98.75 247 LEU A O 1
ATOM 1770 N N . LYS A 1 248 ? 10.322 -1.774 -24.164 1.00 98.75 248 LYS A N 1
ATOM 1771 C CA . LYS A 1 248 ? 10.861 -2.214 -25.450 1.00 98.75 248 LYS A CA 1
ATOM 1772 C C . LYS A 1 248 ? 9.690 -2.706 -26.314 1.00 98.75 248 LYS A C 1
ATOM 1774 O O . LYS A 1 248 ? 9.226 -3.823 -26.068 1.00 98.75 248 LYS A O 1
ATOM 1779 N N . PRO A 1 249 ? 9.236 -1.951 -27.329 1.00 98.62 249 PRO A N 1
ATOM 1780 C CA . PRO A 1 249 ? 8.092 -2.341 -28.153 1.00 98.62 249 PRO A CA 1
ATOM 1781 C C . PRO A 1 249 ? 8.409 -3.568 -29.011 1.00 98.62 249 PRO A C 1
ATOM 1783 O O . PRO A 1 249 ? 9.550 -4.046 -29.035 1.00 98.62 249 PRO A O 1
ATOM 1786 N N . THR A 1 250 ? 7.417 -4.092 -29.723 1.00 98.62 250 THR A N 1
ATOM 1787 C CA . THR A 1 250 ? 7.637 -5.134 -30.733 1.00 98.62 250 THR A CA 1
ATOM 1788 C C . THR A 1 250 ? 8.678 -4.687 -31.763 1.00 98.62 250 THR A C 1
ATOM 1790 O O . THR A 1 250 ? 8.721 -3.514 -32.146 1.00 98.62 250 THR A O 1
ATOM 1793 N N . HIS A 1 251 ? 9.526 -5.620 -32.221 1.00 98.06 251 HIS A N 1
ATOM 1794 C CA . HIS A 1 251 ? 10.502 -5.324 -33.282 1.00 98.06 251 HIS A CA 1
ATOM 1795 C C . HIS A 1 251 ? 9.791 -4.761 -34.510 1.00 98.06 251 HIS A C 1
ATOM 1797 O O . HIS A 1 251 ? 8.856 -5.376 -35.018 1.00 98.06 251 HIS A O 1
ATOM 1803 N N . GLY A 1 252 ? 10.223 -3.587 -34.966 1.00 96.12 252 GLY A N 1
ATOM 1804 C CA . GLY A 1 252 ? 9.625 -2.931 -36.123 1.00 96.12 252 GLY A CA 1
ATOM 1805 C C . GLY A 1 252 ? 8.274 -2.252 -35.867 1.00 96.12 252 GLY A C 1
ATOM 1806 O O . GLY A 1 252 ? 7.668 -1.796 -36.832 1.00 96.12 252 GLY A O 1
ATOM 1807 N N . LEU A 1 253 ? 7.777 -2.142 -34.627 1.00 98.44 253 LEU A N 1
ATOM 1808 C CA . LEU A 1 253 ? 6.591 -1.318 -34.335 1.00 98.44 253 LEU A CA 1
ATOM 1809 C C . LEU A 1 253 ? 6.921 0.181 -34.357 1.00 98.44 253 LEU A C 1
ATOM 1811 O O . LEU A 1 253 ? 6.184 0.979 -34.938 1.00 98.44 253 LEU A O 1
ATOM 1815 N N . VAL A 1 254 ? 8.034 0.563 -33.730 1.00 98.56 254 VAL A N 1
ATOM 1816 C CA . VAL A 1 254 ? 8.539 1.940 -33.721 1.00 98.56 254 VAL A CA 1
ATOM 1817 C C . VAL A 1 254 ? 9.719 2.040 -34.695 1.00 98.56 254 VAL A C 1
ATOM 1819 O O . VAL A 1 254 ? 10.622 1.204 -34.608 1.00 98.56 254 VAL A O 1
ATOM 1822 N N . PRO A 1 255 ? 9.737 3.025 -35.613 1.00 96.94 255 PRO A N 1
ATOM 1823 C CA . PRO A 1 255 ? 10.818 3.175 -36.581 1.00 96.94 255 PRO A CA 1
ATOM 1824 C C . PRO A 1 255 ? 12.139 3.534 -35.899 1.00 96.94 255 PRO A C 1
ATOM 1826 O O . PRO A 1 255 ? 12.199 4.419 -35.045 1.00 96.94 255 PRO A O 1
ATOM 1829 N N . TYR A 1 256 ? 13.213 2.894 -36.349 1.00 95.94 256 TYR A N 1
ATOM 1830 C CA . TYR A 1 256 ? 14.590 3.153 -35.937 1.00 95.94 256 TYR A CA 1
ATOM 1831 C C . TYR A 1 256 ? 15.309 4.172 -36.843 1.00 95.94 256 TYR A C 1
ATOM 1833 O O . TYR A 1 256 ? 16.505 4.423 -36.694 1.00 95.94 256 TYR A O 1
ATOM 1841 N N . THR A 1 257 ? 14.599 4.765 -37.806 1.00 95.12 257 THR A N 1
ATOM 1842 C CA . THR A 1 257 ? 15.142 5.753 -38.747 1.00 95.12 257 THR A CA 1
ATOM 1843 C C . THR A 1 257 ? 15.697 6.982 -38.026 1.00 95.12 257 THR A C 1
ATOM 1845 O O . THR A 1 257 ? 14.996 7.640 -37.252 1.00 95.12 257 THR A O 1
ATOM 1848 N N . GLY A 1 258 ? 16.956 7.320 -38.321 1.00 93.19 258 GLY A N 1
ATOM 1849 C CA . GLY A 1 258 ? 17.678 8.420 -37.676 1.00 93.19 258 GLY A CA 1
ATOM 1850 C C . GLY A 1 258 ? 18.252 8.071 -36.298 1.00 93.19 258 GLY A C 1
ATOM 1851 O O . GLY A 1 258 ? 18.569 8.979 -35.534 1.00 93.19 258 GLY A O 1
ATOM 1852 N N . ILE A 1 259 ? 18.374 6.782 -35.966 1.00 94.44 259 ILE A N 1
ATOM 1853 C CA . ILE A 1 259 ? 18.970 6.294 -34.717 1.00 94.44 259 ILE A CA 1
ATOM 1854 C C . ILE A 1 259 ? 20.172 5.398 -35.037 1.00 94.44 259 ILE A C 1
ATOM 1856 O O . ILE A 1 259 ? 20.142 4.602 -35.979 1.00 94.44 259 ILE A O 1
ATOM 1860 N N . ALA A 1 260 ? 21.239 5.508 -34.246 1.00 92.19 260 ALA A N 1
ATOM 1861 C CA . ALA A 1 260 ? 22.452 4.720 -34.429 1.00 92.19 260 ALA A CA 1
ATOM 1862 C C . ALA A 1 260 ? 22.210 3.210 -34.286 1.00 92.19 260 ALA A C 1
ATOM 1864 O O . ALA A 1 260 ? 21.856 2.727 -33.211 1.00 92.19 260 ALA A O 1
ATOM 1865 N N . THR A 1 261 ? 22.432 2.469 -35.371 1.00 89.81 261 THR A N 1
ATOM 1866 C CA . THR A 1 261 ? 22.230 1.015 -35.463 1.00 89.81 261 THR A CA 1
ATOM 1867 C C . THR A 1 261 ? 23.374 0.241 -34.814 1.00 89.81 261 THR A C 1
ATOM 1869 O O . THR A 1 261 ? 24.520 0.512 -35.135 1.00 89.81 261 THR A O 1
ATOM 1872 N N . LEU A 1 262 ? 23.100 -0.787 -34.001 1.00 90.12 262 LEU A N 1
ATOM 1873 C CA . LEU A 1 262 ? 24.121 -1.813 -33.722 1.00 90.12 262 LEU A CA 1
ATOM 1874 C C . LEU A 1 262 ? 24.034 -2.914 -34.772 1.00 90.12 262 LEU A C 1
ATOM 1876 O O . LEU A 1 262 ? 24.985 -3.157 -35.509 1.00 90.12 262 LEU A O 1
ATOM 1880 N N . VAL A 1 263 ? 22.873 -3.567 -34.847 1.00 90.94 263 VAL A N 1
ATOM 1881 C CA . VAL A 1 263 ? 22.540 -4.581 -35.853 1.00 90.94 263 VAL A CA 1
ATOM 1882 C C . VAL A 1 263 ? 21.021 -4.560 -36.039 1.00 90.94 263 VAL A C 1
ATOM 1884 O O . VAL A 1 263 ? 20.310 -4.766 -35.049 1.00 90.94 263 VAL A O 1
ATOM 1887 N N . PRO A 1 264 ? 20.502 -4.439 -37.280 1.00 91.94 264 PRO A N 1
ATOM 1888 C CA . PRO A 1 264 ? 19.063 -4.329 -37.528 1.00 91.94 264 PRO A CA 1
ATOM 1889 C C . PRO A 1 264 ? 18.195 -5.407 -36.864 1.00 91.94 264 PRO A C 1
ATOM 1891 O O . PRO A 1 264 ? 17.067 -5.132 -36.465 1.00 91.94 264 PRO A O 1
ATOM 1894 N N . LEU A 1 265 ? 18.742 -6.616 -36.690 1.00 92.44 265 LEU A N 1
ATOM 1895 C CA . LEU A 1 265 ? 18.095 -7.758 -36.036 1.00 92.44 265 LEU A CA 1
ATOM 1896 C C . LEU A 1 265 ? 17.600 -7.475 -34.605 1.00 92.44 265 LEU A C 1
ATOM 1898 O O . LEU A 1 265 ? 16.659 -8.122 -34.158 1.00 92.44 265 LEU A O 1
ATOM 1902 N N . ILE A 1 266 ? 18.254 -6.575 -33.867 1.00 95.50 266 ILE A N 1
ATOM 1903 C CA . ILE A 1 266 ? 18.015 -6.383 -32.426 1.00 95.50 266 ILE A CA 1
ATOM 1904 C C . ILE A 1 266 ? 17.764 -4.928 -32.033 1.00 95.50 266 ILE A C 1
ATOM 1906 O O . ILE A 1 266 ? 17.577 -4.665 -30.849 1.00 95.50 266 ILE A O 1
ATOM 1910 N N . ASP A 1 267 ? 17.785 -3.991 -32.977 1.00 95.81 267 ASP A N 1
ATOM 1911 C CA . ASP A 1 267 ? 17.567 -2.577 -32.683 1.00 95.81 267 ASP A CA 1
ATOM 1912 C C . ASP A 1 267 ? 16.092 -2.296 -32.373 1.00 95.81 267 ASP A C 1
ATOM 1914 O O . ASP A 1 267 ? 15.214 -2.538 -33.202 1.00 95.81 267 ASP A O 1
ATOM 1918 N N . HIS A 1 268 ? 15.837 -1.744 -31.185 1.00 98.44 268 HIS A N 1
ATOM 1919 C CA . HIS A 1 268 ? 14.529 -1.238 -30.768 1.00 98.44 268 HIS A CA 1
ATOM 1920 C C . HIS A 1 268 ? 14.664 0.166 -30.187 1.00 98.44 268 HIS A C 1
ATOM 1922 O O . HIS A 1 268 ? 15.670 0.492 -29.552 1.00 98.44 268 HIS A O 1
ATOM 1928 N N . THR A 1 269 ? 13.625 0.981 -30.332 1.00 98.50 269 THR A N 1
ATOM 1929 C CA . THR A 1 269 ? 13.460 2.248 -29.607 1.00 98.50 269 THR A CA 1
ATOM 1930 C C . THR A 1 269 ? 12.061 2.306 -29.002 1.00 98.50 269 THR A C 1
ATOM 1932 O O . THR A 1 269 ? 11.138 1.682 -29.526 1.00 98.50 269 THR A O 1
ATOM 1935 N N . GLY A 1 270 ? 11.902 2.994 -27.874 1.00 98.62 270 GLY A N 1
ATOM 1936 C CA . GLY A 1 270 ? 10.644 3.004 -27.134 1.00 98.62 270 GLY A CA 1
ATOM 1937 C C . GLY A 1 270 ? 10.621 3.987 -25.964 1.00 98.62 270 GLY A C 1
ATOM 1938 O O . GLY A 1 270 ? 11.640 4.630 -25.682 1.00 98.62 270 GLY A O 1
ATOM 1939 N N . PRO A 1 271 ? 9.454 4.121 -25.312 1.00 98.75 271 PRO A N 1
ATOM 1940 C CA . PRO A 1 271 ? 9.236 5.100 -24.259 1.00 98.75 271 PRO A CA 1
ATOM 1941 C C . PRO A 1 271 ? 9.778 4.647 -22.895 1.00 98.75 271 PRO A C 1
ATOM 1943 O O . PRO A 1 271 ? 9.766 3.461 -22.547 1.00 98.75 271 PRO A O 1
ATOM 1946 N N . MET A 1 272 ? 10.217 5.628 -22.109 1.00 98.75 272 MET A N 1
ATOM 1947 C CA . MET A 1 272 ? 10.591 5.515 -20.697 1.00 98.75 272 MET A CA 1
ATOM 1948 C C . MET A 1 272 ? 9.841 6.593 -19.913 1.00 98.75 272 MET A C 1
ATOM 1950 O O . MET A 1 272 ? 9.961 7.774 -20.241 1.00 98.75 272 MET A O 1
ATOM 1954 N N . THR A 1 273 ? 9.041 6.202 -18.923 1.00 97.56 273 THR A N 1
ATOM 1955 C CA . THR A 1 273 ? 8.038 7.078 -18.289 1.00 97.56 273 THR A CA 1
ATOM 1956 C C . THR A 1 273 ? 7.837 6.741 -16.815 1.00 97.56 273 THR A C 1
ATOM 1958 O O . THR A 1 273 ? 8.237 5.680 -16.343 1.00 97.56 273 THR A O 1
ATOM 1961 N N . ARG A 1 274 ? 7.190 7.645 -16.075 1.00 88.81 274 ARG A N 1
ATOM 1962 C CA . ARG A 1 274 ? 6.863 7.448 -14.652 1.00 88.81 274 ARG A CA 1
ATOM 1963 C C . ARG A 1 274 ? 5.609 6.607 -14.429 1.00 88.81 274 ARG A C 1
ATOM 1965 O O . ARG A 1 274 ? 5.486 5.960 -13.398 1.00 88.81 274 ARG A O 1
ATOM 1972 N N . THR A 1 275 ? 4.688 6.617 -15.391 1.00 83.19 275 THR A N 1
ATOM 1973 C CA . THR A 1 275 ? 3.408 5.904 -15.310 1.00 83.19 275 THR A CA 1
ATOM 1974 C C . THR A 1 275 ? 3.176 5.038 -16.543 1.00 83.19 275 THR A C 1
ATOM 1976 O O . THR A 1 275 ? 3.747 5.284 -17.616 1.00 83.19 275 THR A O 1
ATOM 1979 N N . VAL A 1 276 ? 2.324 4.022 -16.391 1.00 88.69 276 VAL A N 1
ATOM 1980 C CA . VAL A 1 276 ? 1.922 3.126 -17.483 1.00 88.69 276 VAL A CA 1
ATOM 1981 C C . VAL A 1 276 ? 1.093 3.861 -18.543 1.00 88.69 276 VAL A C 1
ATOM 1983 O O . VAL A 1 276 ? 1.238 3.598 -19.735 1.00 88.69 276 VAL A O 1
ATOM 1986 N N . GLU A 1 277 ? 0.284 4.839 -18.135 1.00 89.12 277 GLU A N 1
ATOM 1987 C CA . GLU A 1 277 ? -0.517 5.677 -19.027 1.00 89.12 277 GLU A CA 1
ATOM 1988 C C . GLU A 1 277 ? 0.372 6.531 -19.926 1.00 89.12 277 GLU A C 1
ATOM 1990 O O . GLU A 1 277 ? 0.156 6.583 -21.136 1.00 89.12 277 GLU A O 1
ATOM 1995 N N . ASP A 1 278 ? 1.413 7.146 -19.361 1.00 91.44 278 ASP A N 1
ATOM 1996 C CA . ASP A 1 278 ? 2.366 7.935 -20.136 1.00 91.44 278 ASP A CA 1
ATOM 1997 C C . ASP A 1 278 ? 3.151 7.037 -21.112 1.00 91.44 278 ASP A C 1
ATOM 1999 O O . ASP A 1 278 ? 3.435 7.456 -22.237 1.00 91.44 278 ASP A O 1
ATOM 2003 N N . ALA A 1 279 ? 3.452 5.782 -20.740 1.00 96.81 279 ALA A N 1
ATOM 2004 C CA . ALA A 1 279 ? 4.081 4.818 -21.649 1.00 96.81 279 ALA A CA 1
ATOM 2005 C C . ALA A 1 279 ? 3.165 4.473 -22.834 1.00 96.81 279 ALA A C 1
ATOM 2007 O O . ALA A 1 279 ? 3.623 4.459 -23.979 1.00 96.81 279 ALA A O 1
ATOM 2008 N N . ALA A 1 280 ? 1.877 4.227 -22.571 1.00 97.12 280 ALA A N 1
ATOM 2009 C CA . ALA A 1 280 ? 0.875 3.939 -23.595 1.00 97.12 280 ALA A CA 1
ATOM 2010 C C . ALA A 1 280 ? 0.656 5.135 -24.534 1.00 97.12 280 ALA A C 1
ATOM 2012 O O . ALA A 1 280 ? 0.659 4.985 -25.758 1.00 97.12 280 ALA A O 1
ATOM 2013 N N . LEU A 1 281 ? 0.554 6.335 -23.961 1.00 96.19 281 LEU A N 1
ATOM 2014 C CA . LEU A 1 281 ? 0.397 7.594 -24.683 1.00 96.19 281 LEU A CA 1
ATOM 2015 C C . LEU A 1 281 ? 1.588 7.865 -25.610 1.00 96.19 281 LEU A C 1
ATOM 2017 O O . LEU A 1 281 ? 1.418 8.141 -26.799 1.00 96.19 281 LEU A O 1
ATOM 2021 N N . MET A 1 282 ? 2.807 7.758 -25.077 1.00 98.25 282 MET A N 1
ATOM 2022 C CA . MET A 1 282 ? 4.026 8.019 -25.835 1.00 98.25 282 MET A CA 1
ATOM 2023 C C . MET A 1 282 ? 4.269 6.956 -26.913 1.00 98.25 282 MET A C 1
ATOM 2025 O O . MET A 1 282 ? 4.688 7.301 -28.020 1.00 98.25 282 MET A O 1
ATOM 2029 N N . LEU A 1 283 ? 3.957 5.683 -26.641 1.00 98.62 283 LEU A N 1
ATOM 2030 C CA . LEU A 1 283 ? 4.016 4.627 -27.652 1.00 98.62 283 LEU A CA 1
ATOM 2031 C C . LEU A 1 283 ? 3.089 4.932 -28.833 1.00 98.62 283 LEU A C 1
ATOM 2033 O O . LEU A 1 283 ? 3.532 4.825 -29.976 1.00 98.62 283 LEU A O 1
ATOM 2037 N N . GLY A 1 284 ? 1.844 5.345 -28.568 1.00 97.75 284 GLY A N 1
ATOM 2038 C CA . GLY A 1 284 ? 0.876 5.696 -29.614 1.00 97.75 284 GLY A CA 1
ATOM 2039 C C . GLY A 1 284 ? 1.379 6.804 -30.545 1.00 97.75 284 GLY A C 1
ATOM 2040 O O . GLY A 1 284 ? 1.152 6.755 -31.749 1.00 97.75 284 GLY A O 1
ATOM 2041 N N . VAL A 1 285 ? 2.149 7.760 -30.014 1.00 98.19 285 VAL A N 1
ATOM 2042 C CA . VAL A 1 285 ? 2.790 8.817 -30.816 1.00 98.19 285 VAL A CA 1
ATOM 2043 C C . VAL A 1 285 ? 3.996 8.302 -31.602 1.00 98.19 285 VAL A C 1
ATOM 2045 O O . VAL A 1 285 ? 4.227 8.729 -32.732 1.00 98.19 285 VAL A O 1
ATOM 2048 N N . MET A 1 286 ? 4.802 7.416 -31.016 1.00 98.50 286 MET A N 1
ATOM 2049 C CA . MET A 1 286 ? 6.048 6.948 -31.626 1.00 98.50 286 MET A CA 1
ATOM 2050 C C . MET A 1 286 ? 5.836 5.857 -32.681 1.00 98.50 286 MET A C 1
ATOM 2052 O O . MET A 1 286 ? 6.629 5.781 -33.619 1.00 98.50 286 MET A O 1
ATOM 2056 N N . ALA A 1 287 ? 4.815 5.013 -32.544 1.00 98.50 287 ALA A N 1
ATOM 2057 C CA . ALA A 1 287 ? 4.621 3.806 -33.345 1.00 98.50 287 ALA A CA 1
ATOM 2058 C C . ALA A 1 287 ? 4.127 4.061 -34.783 1.00 98.50 287 ALA A C 1
ATOM 2060 O O . ALA A 1 287 ? 3.597 5.118 -35.120 1.00 98.50 287 ALA A O 1
ATOM 2061 N N . GLY A 1 288 ? 4.330 3.066 -35.650 1.00 97.94 288 GLY A N 1
ATOM 2062 C CA . GLY A 1 288 ? 3.770 3.000 -37.002 1.00 97.94 288 GLY A CA 1
ATOM 2063 C C . GLY A 1 288 ? 4.800 3.159 -38.121 1.00 97.94 288 GLY A C 1
ATOM 2064 O O . GLY A 1 288 ? 5.773 3.905 -37.987 1.00 97.94 288 GLY A O 1
ATOM 2065 N N . TYR A 1 289 ? 4.575 2.466 -39.237 1.00 96.50 289 TYR A N 1
ATOM 2066 C CA . TYR A 1 289 ? 5.468 2.388 -40.394 1.00 96.50 289 TYR A CA 1
ATOM 2067 C C . TYR A 1 289 ? 5.814 3.765 -40.965 1.00 96.50 289 TYR A C 1
ATOM 2069 O O . TYR A 1 289 ? 4.933 4.599 -41.176 1.00 96.50 289 TYR A O 1
ATOM 2077 N N . ASP A 1 290 ? 7.099 4.021 -41.211 1.00 95.06 290 ASP A N 1
ATOM 2078 C CA . ASP A 1 290 ? 7.579 5.306 -41.736 1.00 95.06 290 ASP A CA 1
ATOM 2079 C C . ASP A 1 290 ? 7.970 5.270 -43.223 1.00 95.06 290 ASP A C 1
ATOM 2081 O O . ASP A 1 290 ? 8.285 6.307 -43.814 1.00 95.06 290 ASP A O 1
ATOM 2085 N N . GLY A 1 291 ? 7.920 4.088 -43.848 1.00 91.94 291 GLY A N 1
ATOM 2086 C CA . GLY A 1 291 ? 8.290 3.910 -45.250 1.00 91.94 291 GLY A CA 1
ATOM 2087 C C . GLY A 1 291 ? 9.792 4.016 -45.519 1.00 91.94 291 GLY A C 1
ATOM 2088 O O . GLY A 1 291 ? 10.163 4.294 -46.661 1.00 91.94 291 GLY A O 1
ATOM 2089 N N . MET A 1 292 ? 10.642 3.883 -44.494 1.00 91.50 292 MET A N 1
ATOM 2090 C CA . MET A 1 292 ? 12.103 3.986 -44.602 1.00 91.50 292 MET A CA 1
ATOM 2091 C C . MET A 1 292 ? 12.829 2.872 -43.847 1.00 91.50 292 MET A C 1
ATOM 2093 O O . MET A 1 292 ? 13.820 2.356 -44.360 1.00 91.50 292 MET A O 1
ATOM 2097 N N . ASP A 1 293 ? 12.365 2.499 -42.651 1.00 93.62 293 ASP A N 1
ATOM 2098 C CA . ASP A 1 293 ? 13.065 1.516 -41.824 1.00 93.62 293 ASP A CA 1
ATOM 2099 C C . ASP A 1 293 ? 12.774 0.075 -42.281 1.00 93.62 293 ASP A C 1
ATOM 2101 O O . ASP A 1 293 ? 11.645 -0.405 -42.131 1.00 93.62 293 ASP A O 1
ATOM 2105 N N . PRO A 1 294 ? 13.779 -0.669 -42.779 1.00 92.06 294 PRO A N 1
ATOM 2106 C CA . PRO A 1 294 ? 13.585 -2.043 -43.236 1.00 92.06 294 PRO A CA 1
ATOM 2107 C C . PRO A 1 294 ? 13.339 -3.046 -42.098 1.00 92.06 294 PRO A C 1
ATOM 2109 O O . PRO A 1 294 ? 13.029 -4.206 -42.364 1.00 92.06 294 PRO A O 1
ATOM 2112 N N . ARG A 1 295 ? 13.500 -2.641 -40.829 1.00 93.31 295 ARG A N 1
ATOM 2113 C CA . ARG A 1 295 ? 13.134 -3.467 -39.663 1.00 93.31 295 ARG A CA 1
ATOM 2114 C C . ARG A 1 295 ? 11.622 -3.625 -39.537 1.00 93.31 295 ARG A C 1
ATOM 2116 O O . ARG A 1 295 ? 11.152 -4.584 -38.932 1.00 93.31 295 ARG A O 1
ATOM 2123 N N . MET A 1 296 ? 10.874 -2.671 -40.081 1.00 94.38 296 MET A N 1
ATOM 2124 C CA . MET A 1 296 ? 9.422 -2.672 -40.067 1.00 94.38 296 MET A CA 1
ATOM 2125 C C . MET A 1 296 ? 8.924 -3.574 -41.192 1.00 94.38 296 MET A C 1
ATOM 2127 O O . MET A 1 296 ? 9.266 -3.394 -42.361 1.00 94.38 296 MET A O 1
ATOM 2131 N N . THR A 1 297 ? 8.147 -4.584 -40.826 1.00 90.06 297 THR A N 1
ATOM 2132 C CA . THR A 1 297 ? 7.682 -5.623 -41.751 1.00 90.06 297 THR A CA 1
ATOM 2133 C C . THR A 1 297 ? 6.240 -5.331 -42.179 1.00 90.06 297 THR A C 1
ATOM 2135 O O . THR A 1 297 ? 5.635 -4.393 -41.663 1.00 90.06 297 THR A O 1
ATOM 2138 N N . PRO A 1 298 ? 5.629 -6.128 -43.074 1.00 91.44 298 PRO A N 1
ATOM 2139 C CA . PRO A 1 298 ? 4.198 -6.003 -43.354 1.00 91.44 298 PRO A CA 1
ATOM 2140 C C . PRO A 1 298 ? 3.280 -6.181 -42.128 1.00 91.44 298 PRO A C 1
ATOM 2142 O O . PRO A 1 298 ? 2.109 -5.829 -42.214 1.00 91.44 298 PRO A O 1
ATOM 2145 N N . GLU A 1 299 ? 3.782 -6.720 -41.006 1.00 91.88 299 GLU A N 1
ATOM 2146 C CA . GLU A 1 299 ? 3.048 -6.783 -39.729 1.00 91.88 299 GLU A CA 1
ATOM 2147 C C . GLU A 1 299 ? 2.976 -5.409 -39.030 1.00 91.88 299 GLU A C 1
ATOM 2149 O O . GLU A 1 299 ? 2.092 -5.178 -38.208 1.00 91.88 299 GLU A O 1
ATOM 2154 N N . SER A 1 300 ? 3.886 -4.482 -39.353 1.00 96.25 300 SER A N 1
ATOM 2155 C CA . SER A 1 300 ? 3.936 -3.152 -38.750 1.00 96.25 300 SER A CA 1
ATOM 2156 C C . SER A 1 300 ? 2.754 -2.293 -39.222 1.00 96.25 300 SER A C 1
ATOM 2158 O O . SER A 1 300 ? 2.590 -2.092 -40.429 1.00 96.25 300 SER A O 1
ATOM 2160 N N . PRO A 1 301 ? 1.946 -1.722 -38.309 1.00 96.56 301 PRO A N 1
ATOM 2161 C CA . PRO A 1 301 ? 0.796 -0.915 -38.697 1.00 96.56 301 PRO A CA 1
ATOM 2162 C C . PRO A 1 301 ? 1.245 0.383 -39.368 1.00 96.56 301 PRO A C 1
ATOM 2164 O O . PRO A 1 301 ? 2.268 0.966 -39.010 1.00 96.56 301 PRO A O 1
ATOM 2167 N N . LEU A 1 302 ? 0.452 0.894 -40.309 1.00 97.00 302 LEU A N 1
ATOM 2168 C CA . LEU A 1 302 ? 0.583 2.290 -40.734 1.00 97.00 302 LEU A CA 1
ATOM 2169 C C . LEU A 1 302 ? 0.251 3.217 -39.549 1.00 97.00 302 LEU A C 1
ATOM 2171 O O . LEU A 1 302 ? -0.554 2.823 -38.710 1.00 97.00 302 LEU A O 1
ATOM 2175 N N . PRO A 1 303 ? 0.774 4.456 -39.486 1.00 94.62 303 PRO A N 1
ATOM 2176 C CA . PRO A 1 303 ? 0.512 5.367 -38.366 1.00 94.62 303 PRO A CA 1
ATOM 2177 C C . PRO A 1 303 ? -0.979 5.564 -38.048 1.00 94.62 303 PRO A C 1
ATOM 2179 O O . PRO A 1 303 ? -1.361 5.591 -36.889 1.00 94.62 303 PRO A O 1
ATOM 2182 N N . ALA A 1 304 ? -1.839 5.624 -39.070 1.00 93.94 304 ALA A N 1
ATOM 2183 C CA . ALA A 1 304 ? -3.291 5.752 -38.896 1.00 93.94 304 ALA A CA 1
ATOM 2184 C C . ALA A 1 304 ? -3.990 4.474 -38.383 1.00 93.94 304 ALA A C 1
ATOM 2186 O O . ALA A 1 304 ? -5.165 4.521 -38.039 1.00 93.94 304 ALA A O 1
ATOM 2187 N N . ALA A 1 305 ? -3.292 3.337 -38.385 1.00 95.62 305 ALA A N 1
ATOM 2188 C CA . ALA A 1 305 ? -3.769 2.037 -37.917 1.00 95.62 305 ALA A CA 1
ATOM 2189 C C . ALA A 1 305 ? -3.066 1.583 -36.623 1.00 95.62 305 ALA A C 1
ATOM 2191 O O . ALA A 1 305 ? -3.255 0.448 -36.189 1.00 95.62 305 ALA A O 1
ATOM 2192 N N . VAL A 1 306 ? -2.231 2.439 -36.025 1.00 96.94 306 VAL A N 1
ATOM 2193 C CA . VAL A 1 306 ? -1.673 2.205 -34.690 1.00 96.94 306 VAL A CA 1
ATOM 2194 C C . VAL A 1 306 ? -2.826 2.252 -33.678 1.00 96.94 306 VAL A C 1
ATOM 2196 O O . VAL A 1 306 ? -3.620 3.193 -33.738 1.00 96.94 306 VAL A O 1
ATOM 2199 N N . PRO A 1 307 ? -2.945 1.270 -32.766 1.00 95.25 307 PRO A N 1
ATOM 2200 C CA . PRO A 1 307 ? -3.949 1.312 -31.707 1.00 95.25 307 PRO A CA 1
ATOM 2201 C C . PRO A 1 307 ? -3.823 2.567 -30.838 1.00 95.25 307 PRO A C 1
ATOM 2203 O O . PRO A 1 307 ? -2.714 3.023 -30.545 1.00 95.25 307 PRO A O 1
ATOM 2206 N N . ASP A 1 308 ? -4.952 3.095 -30.364 1.00 95.06 308 ASP A N 1
ATOM 2207 C CA . ASP A 1 308 ? -4.945 4.124 -29.325 1.00 95.06 308 ASP A CA 1
ATOM 2208 C C . ASP A 1 308 ? -4.670 3.459 -27.975 1.00 95.06 308 ASP A C 1
ATOM 2210 O O . ASP A 1 308 ? -5.565 3.266 -27.163 1.00 95.06 308 ASP A O 1
ATOM 2214 N N . TYR A 1 309 ? -3.417 3.071 -27.734 1.00 96.50 309 TYR A N 1
ATOM 2215 C CA . TYR A 1 309 ? -3.044 2.305 -26.544 1.00 96.50 309 TYR A CA 1
ATOM 2216 C C . TYR A 1 309 ? -3.477 2.970 -25.229 1.00 96.50 309 TYR A C 1
ATOM 2218 O O . TYR A 1 309 ? -3.823 2.270 -24.279 1.00 96.50 309 TYR A O 1
ATOM 2226 N N . HIS A 1 310 ? -3.449 4.306 -25.159 1.00 90.62 310 HIS A N 1
ATOM 2227 C CA . HIS A 1 310 ? -3.896 5.044 -23.979 1.00 90.62 310 HIS A CA 1
ATOM 2228 C C . HIS A 1 310 ? -5.423 5.023 -23.865 1.00 90.62 310 HIS A C 1
ATOM 2230 O O . HIS A 1 310 ? -5.941 4.676 -22.805 1.00 90.62 310 HIS A O 1
ATOM 2236 N N . GLY A 1 311 ? -6.147 5.357 -24.939 1.00 88.44 311 GLY A N 1
ATOM 2237 C CA . GLY A 1 311 ? -7.609 5.296 -24.963 1.00 88.44 311 GLY A CA 1
ATOM 2238 C C . GLY A 1 311 ? -8.150 3.891 -24.696 1.00 88.44 311 GLY A C 1
ATOM 2239 O O . GLY A 1 311 ? -9.052 3.731 -23.880 1.00 88.44 311 GLY A O 1
ATOM 2240 N N . ASP A 1 312 ? -7.545 2.863 -25.290 1.00 94.50 312 ASP A N 1
ATOM 2241 C CA . ASP A 1 312 ? -7.894 1.453 -25.096 1.00 94.50 312 ASP A CA 1
ATOM 2242 C C . ASP A 1 312 ? -7.630 0.987 -23.657 1.00 94.50 312 ASP A C 1
ATOM 2244 O O . ASP A 1 312 ? -8.406 0.201 -23.107 1.00 94.50 312 ASP A O 1
ATOM 2248 N N . LEU A 1 313 ? -6.550 1.467 -23.026 1.00 90.44 313 LEU A N 1
ATOM 2249 C CA . LEU A 1 313 ? -6.281 1.210 -21.611 1.00 90.44 313 LEU A CA 1
ATOM 2250 C C . LEU A 1 313 ? -7.350 1.863 -20.728 1.00 90.44 313 LEU A C 1
ATOM 2252 O O . LEU A 1 313 ? -7.898 1.185 -19.863 1.00 90.44 313 LEU A O 1
ATOM 2256 N N . GLN A 1 314 ? -7.680 3.137 -20.966 1.00 77.12 314 GLN A N 1
ATOM 2257 C CA . GLN A 1 314 ? -8.729 3.838 -20.216 1.00 77.12 314 GLN A CA 1
ATOM 2258 C C . GLN A 1 314 ? -10.092 3.164 -20.399 1.00 77.12 314 GLN A C 1
ATOM 2260 O O . GLN A 1 314 ? -10.768 2.869 -19.419 1.00 77.12 314 GLN A O 1
ATOM 2265 N N . ALA A 1 315 ? -10.457 2.813 -21.632 1.00 88.75 315 ALA A N 1
ATOM 2266 C CA . ALA A 1 315 ? -11.695 2.104 -21.929 1.00 88.75 315 ALA A CA 1
ATOM 2267 C C . ALA A 1 315 ? -11.755 0.731 -21.243 1.00 88.75 315 ALA A C 1
ATOM 2269 O O . ALA A 1 315 ? -12.815 0.320 -20.774 1.00 88.75 315 ALA A O 1
ATOM 2270 N N . TRP A 1 316 ? -10.626 0.023 -21.151 1.00 89.69 316 TRP A N 1
ATOM 2271 C CA . TRP A 1 316 ? -10.546 -1.243 -20.427 1.00 89.69 316 TRP A CA 1
ATOM 2272 C C . TRP A 1 316 ? -10.688 -1.060 -18.911 1.00 89.69 316 TRP A C 1
ATOM 2274 O O . TRP A 1 316 ? -11.423 -1.824 -18.288 1.00 89.69 316 TRP A O 1
ATOM 2284 N N . ILE A 1 317 ? -10.057 -0.038 -18.322 1.00 76.75 317 ILE A N 1
ATOM 2285 C CA . ILE A 1 317 ? -10.242 0.315 -16.904 1.00 76.75 317 ILE A CA 1
ATOM 2286 C C . ILE A 1 317 ? -11.712 0.653 -16.642 1.00 76.75 317 ILE A C 1
ATOM 2288 O O . ILE A 1 317 ? -12.317 0.079 -15.742 1.00 76.75 317 ILE A O 1
ATOM 2292 N N . GLU A 1 318 ? -12.323 1.509 -17.463 1.00 69.25 318 GLU A N 1
ATOM 2293 C CA . GLU A 1 318 ? -13.743 1.852 -17.351 1.00 69.25 318 GLU A CA 1
ATOM 2294 C C . GLU A 1 318 ? -14.645 0.624 -17.506 1.00 69.25 318 GLU A C 1
ATOM 2296 O O . GLU A 1 318 ? -15.653 0.500 -16.815 1.00 69.25 318 GLU A O 1
ATOM 2301 N N . GLN A 1 319 ? -14.311 -0.291 -18.419 1.00 80.38 319 GLN A N 1
ATOM 2302 C CA . GLN A 1 319 ? -15.040 -1.544 -18.589 1.00 80.38 319 GLN A CA 1
ATOM 2303 C C . GLN A 1 319 ? -14.944 -2.404 -17.328 1.00 80.38 319 GLN A C 1
ATOM 2305 O O . GLN A 1 319 ? -15.952 -2.961 -16.901 1.00 80.38 319 GLN A O 1
ATOM 2310 N N . LYS A 1 320 ? -13.757 -2.495 -16.720 1.00 71.00 320 LYS A N 1
ATOM 2311 C CA . LYS A 1 320 ? -13.541 -3.198 -15.453 1.00 71.00 320 LYS A CA 1
ATOM 2312 C C . LYS A 1 320 ? -14.306 -2.543 -14.308 1.00 71.00 320 LYS A C 1
ATOM 2314 O O . LYS A 1 320 ? -14.957 -3.254 -13.558 1.00 71.00 320 LYS A O 1
ATOM 2319 N N . GLN A 1 321 ? -14.305 -1.215 -14.219 1.00 58.72 321 GLN A N 1
ATOM 2320 C CA . GLN A 1 321 ? -15.081 -0.461 -13.229 1.00 58.72 321 GLN A CA 1
ATOM 2321 C C . GLN A 1 321 ? -16.588 -0.708 -13.393 1.00 58.72 321 GLN A C 1
ATOM 2323 O O . GLN A 1 321 ? -17.252 -1.102 -12.441 1.00 58.72 321 GLN A O 1
ATOM 2328 N N . LYS A 1 322 ? -17.113 -0.605 -14.623 1.00 60.50 322 LYS A N 1
ATOM 2329 C CA . LYS A 1 322 ? -18.520 -0.912 -14.954 1.00 60.50 322 LYS A CA 1
ATOM 2330 C C . LYS A 1 322 ? -18.892 -2.371 -14.681 1.00 60.50 322 LYS A C 1
ATOM 2332 O O . LYS A 1 322 ? -20.033 -2.672 -14.358 1.00 60.50 322 LYS A O 1
ATOM 2337 N N . ALA A 1 323 ? -17.942 -3.291 -14.823 1.00 61.59 323 ALA A N 1
ATOM 2338 C CA . ALA A 1 323 ? -18.137 -4.695 -14.479 1.00 61.59 323 ALA A CA 1
ATOM 2339 C C . ALA A 1 323 ? -17.994 -4.972 -12.969 1.00 61.59 323 ALA A C 1
ATOM 2341 O O . ALA A 1 323 ? -18.112 -6.126 -12.573 1.00 61.59 323 ALA A O 1
ATOM 2342 N N . GLY A 1 324 ? -17.690 -3.956 -12.148 1.00 49.75 324 GLY A N 1
ATOM 2343 C CA . GLY A 1 324 ? -17.335 -4.098 -10.733 1.00 49.75 324 GLY A CA 1
ATOM 2344 C C . GLY A 1 324 ? -15.915 -4.630 -10.492 1.00 49.75 324 GLY A C 1
ATOM 2345 O O . GLY A 1 324 ? -15.337 -4.442 -9.429 1.00 49.75 324 GLY A O 1
ATOM 2346 N N . GLU A 1 325 ? -15.281 -5.186 -11.521 1.00 65.06 325 GLU A N 1
ATOM 2347 C CA . GLU A 1 325 ? -14.012 -5.900 -11.448 1.00 65.06 325 GLU A CA 1
ATOM 2348 C C . GLU A 1 325 ? -12.787 -5.022 -11.134 1.00 65.06 325 GLU A C 1
ATOM 2350 O O . GLU A 1 325 ? -11.702 -5.555 -10.940 1.00 65.06 325 GLU A O 1
ATOM 2355 N N . TRP A 1 326 ? -12.887 -3.688 -11.079 1.00 69.88 326 TRP A N 1
ATOM 2356 C CA . TRP A 1 326 ? -11.746 -2.813 -10.751 1.00 69.88 326 TRP A CA 1
ATOM 2357 C C . TRP A 1 326 ? -11.474 -2.711 -9.242 1.00 69.88 326 TRP A C 1
ATOM 2359 O O . TRP A 1 326 ? -11.356 -1.629 -8.678 1.00 69.88 326 TRP A O 1
ATOM 2369 N N . ASN A 1 327 ? -11.321 -3.860 -8.591 1.00 56.44 327 ASN A N 1
ATOM 2370 C CA . ASN A 1 327 ? -10.982 -3.984 -7.176 1.00 56.44 327 ASN A CA 1
ATOM 2371 C C . ASN A 1 327 ? -9.780 -4.945 -6.985 1.00 56.44 327 ASN A C 1
ATOM 2373 O O . ASN A 1 327 ? -9.451 -5.726 -7.875 1.00 56.44 327 ASN A O 1
ATOM 2377 N N . PRO A 1 328 ? -9.106 -4.957 -5.832 1.00 53.22 328 PRO A N 1
ATOM 2378 C CA . PRO A 1 328 ? -7.949 -5.796 -5.519 1.00 53.22 328 PRO A CA 1
ATOM 2379 C C . PRO A 1 328 ? -8.167 -7.295 -5.511 1.00 53.22 328 PRO A C 1
ATOM 2381 O O . PRO A 1 328 ? -7.208 -8.027 -5.282 1.00 53.22 328 PRO A O 1
ATOM 2384 N N . GLN A 1 329 ? -9.397 -7.751 -5.731 1.00 57.12 329 GLN A N 1
ATOM 2385 C CA . GLN A 1 329 ? -9.729 -9.159 -5.867 1.00 57.12 329 GLN A CA 1
ATOM 2386 C C . GLN A 1 329 ? -9.924 -9.569 -7.330 1.00 57.12 329 GLN A C 1
ATOM 2388 O O . GLN A 1 329 ? -9.899 -10.756 -7.649 1.00 57.12 329 GLN A O 1
ATOM 2393 N N . SER A 1 330 ? -10.150 -8.608 -8.232 1.00 64.38 330 SER A N 1
ATOM 2394 C CA . SER A 1 330 ? -10.564 -8.905 -9.607 1.00 64.38 330 SER A CA 1
ATOM 2395 C C . SER A 1 330 ? -10.058 -7.934 -10.680 1.00 64.38 330 SER A C 1
ATOM 2397 O O . SER A 1 330 ? -10.371 -8.120 -11.858 1.00 64.38 330 SER A O 1
ATOM 2399 N N . ALA A 1 331 ? -9.201 -6.965 -10.343 1.00 70.31 331 ALA A N 1
ATOM 2400 C CA . ALA A 1 331 ? -8.660 -6.004 -11.314 1.00 70.31 331 ALA A CA 1
ATOM 2401 C C . ALA A 1 331 ? -7.868 -6.682 -12.437 1.00 70.31 331 ALA A C 1
ATOM 2403 O O . ALA A 1 331 ? -7.821 -6.190 -13.564 1.00 70.31 331 ALA A O 1
ATOM 2404 N N . ALA A 1 332 ? -7.292 -7.847 -12.145 1.00 84.00 332 ALA A N 1
ATOM 2405 C CA . ALA A 1 332 ? -6.602 -8.708 -13.092 1.00 84.00 332 ALA A CA 1
ATOM 2406 C C . ALA A 1 332 ? -7.452 -9.919 -13.533 1.00 84.00 332 ALA A C 1
ATOM 2408 O O . ALA A 1 332 ? -6.949 -10.817 -14.207 1.00 84.00 332 ALA A O 1
ATOM 2409 N N . LYS A 1 333 ? -8.746 -9.958 -13.193 1.00 86.75 333 LYS A N 1
ATOM 2410 C CA . LYS A 1 333 ? -9.657 -11.051 -13.549 1.00 86.75 333 LYS A CA 1
ATOM 2411 C C . LYS A 1 333 ? -9.705 -11.269 -15.053 1.00 86.75 333 LYS A C 1
ATOM 2413 O O . LYS A 1 333 ? -9.881 -10.334 -15.834 1.00 86.75 333 LYS A O 1
ATOM 2418 N N . GLY A 1 334 ? -9.566 -12.527 -15.455 1.00 90.44 334 GLY A N 1
ATOM 2419 C CA . GLY A 1 334 ? -9.528 -12.918 -16.863 1.00 90.44 334 GLY A CA 1
ATOM 2420 C C . GLY A 1 334 ? -8.175 -12.707 -17.546 1.00 90.44 334 GLY A C 1
ATOM 2421 O O . GLY A 1 334 ? -8.064 -13.054 -18.716 1.00 90.44 334 GLY A O 1
ATOM 2422 N N . LEU A 1 335 ? -7.160 -12.189 -16.843 1.00 94.81 335 LEU A N 1
ATOM 2423 C CA . LEU A 1 335 ? -5.782 -12.192 -17.330 1.00 94.81 335 LEU A CA 1
ATOM 2424 C C . LEU A 1 335 ? -5.119 -13.533 -17.001 1.00 94.81 335 LEU A C 1
ATOM 2426 O O . LEU A 1 335 ? -5.233 -14.039 -15.883 1.00 94.81 335 LEU A O 1
ATOM 2430 N N . ARG A 1 336 ? -4.397 -14.091 -17.970 1.00 97.50 336 ARG A N 1
ATOM 2431 C CA . ARG A 1 336 ? -3.591 -15.309 -17.846 1.00 97.50 336 ARG A CA 1
ATOM 2432 C C . ARG A 1 336 ? -2.120 -14.930 -17.852 1.00 97.50 336 ARG A C 1
ATOM 2434 O O . ARG A 1 336 ? -1.583 -14.463 -18.857 1.00 97.50 336 ARG A O 1
ATOM 2441 N N . VAL A 1 337 ? -1.465 -15.136 -16.722 1.00 97.81 337 VAL A N 1
ATOM 2442 C CA . VAL A 1 337 ? -0.115 -14.657 -16.436 1.00 97.81 337 VAL A CA 1
ATOM 2443 C C . VAL A 1 337 ? 0.814 -15.851 -16.233 1.00 97.81 337 VAL A C 1
ATOM 2445 O O . VAL A 1 337 ? 0.611 -16.683 -15.351 1.00 97.81 337 VAL A O 1
ATOM 2448 N N . GLY A 1 338 ? 1.851 -15.948 -17.056 1.00 97.81 338 GLY A N 1
ATOM 2449 C CA . GLY A 1 338 ? 2.859 -16.999 -16.958 1.00 97.81 338 GLY A CA 1
ATOM 2450 C C . GLY A 1 338 ? 4.112 -16.534 -16.224 1.00 97.81 338 GLY A C 1
ATOM 2451 O O . GLY A 1 338 ? 4.718 -15.559 -16.641 1.00 97.81 338 GLY A O 1
ATOM 2452 N N . ILE A 1 339 ? 4.570 -17.222 -15.182 1.00 98.25 339 ILE A N 1
ATOM 2453 C CA . ILE A 1 339 ? 5.895 -16.988 -14.583 1.00 98.25 339 ILE A CA 1
ATOM 2454 C C . ILE A 1 339 ? 6.904 -17.871 -15.321 1.00 98.25 339 ILE A C 1
ATOM 2456 O O . ILE A 1 339 ? 6.782 -19.094 -15.286 1.00 98.25 339 ILE A O 1
ATOM 2460 N N . LEU A 1 340 ? 7.886 -17.273 -16.003 1.00 98.06 340 LEU A N 1
ATOM 2461 C CA . LEU A 1 340 ? 8.868 -18.032 -16.781 1.00 98.06 340 LEU A CA 1
ATOM 2462 C C . LEU A 1 340 ? 9.971 -18.579 -15.873 1.00 98.06 340 LEU A C 1
ATOM 2464 O O . LEU A 1 340 ? 10.893 -17.849 -15.502 1.00 98.06 340 LEU A O 1
ATOM 2468 N N . LYS A 1 341 ? 9.900 -19.871 -15.561 1.00 97.69 341 LYS A N 1
ATOM 2469 C CA . LYS A 1 341 ? 10.789 -20.555 -14.617 1.00 97.69 341 LYS A CA 1
ATOM 2470 C C . LYS A 1 341 ? 12.274 -20.331 -14.903 1.00 97.69 341 LYS A C 1
ATOM 2472 O O . LYS A 1 341 ? 13.013 -19.910 -14.018 1.00 97.69 341 LYS A O 1
ATOM 2477 N N . GLU A 1 342 ? 12.707 -20.542 -16.144 1.00 97.88 342 GLU A N 1
ATOM 2478 C CA . GLU A 1 342 ? 14.122 -20.453 -16.525 1.00 97.88 342 GLU A CA 1
ATOM 2479 C C . GLU A 1 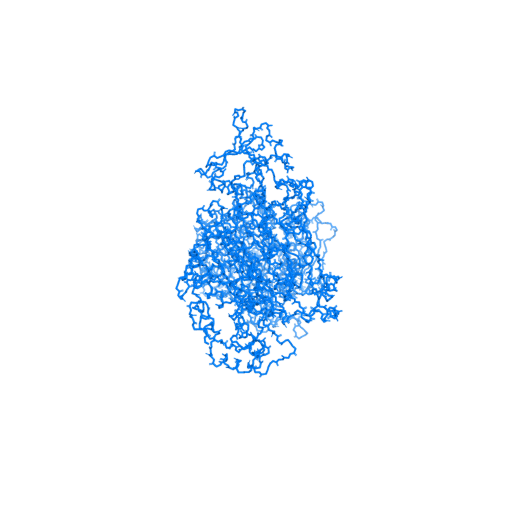342 ? 14.713 -19.056 -16.279 1.00 97.88 342 GLU A C 1
ATOM 2481 O O . GLU A 1 342 ? 15.923 -18.925 -16.110 1.00 97.88 342 GLU A O 1
ATOM 2486 N N . SER A 1 343 ? 13.878 -18.011 -16.228 1.00 97.44 343 SER A N 1
ATOM 2487 C CA . SER A 1 343 ? 14.333 -16.643 -15.952 1.00 97.44 343 SER A CA 1
ATOM 2488 C C . SER A 1 343 ? 14.732 -16.409 -14.487 1.00 97.44 343 SER A C 1
ATOM 2490 O O . SER A 1 343 ? 15.416 -15.431 -14.179 1.00 97.44 343 SER A O 1
ATOM 2492 N N . PHE A 1 344 ? 14.351 -17.314 -13.580 1.00 97.25 344 PHE A N 1
ATOM 2493 C CA . PHE A 1 344 ? 14.748 -17.304 -12.167 1.00 97.25 344 PHE A CA 1
ATOM 2494 C C . PHE A 1 344 ? 15.938 -18.232 -11.880 1.00 97.25 344 PHE A C 1
ATOM 2496 O O . PHE A 1 344 ? 16.516 -18.181 -10.798 1.00 97.25 344 PHE A O 1
ATOM 2503 N N . GLU A 1 345 ? 16.334 -19.056 -12.852 1.00 95.00 345 GLU A N 1
ATOM 2504 C CA . GLU A 1 345 ? 17.436 -20.024 -12.737 1.00 95.00 345 GLU A CA 1
ATOM 2505 C C . GLU A 1 345 ? 18.749 -19.497 -13.341 1.00 95.00 345 GLU A C 1
ATOM 2507 O O . GLU A 1 345 ? 19.760 -20.203 -13.389 1.00 95.00 345 GLU A O 1
ATOM 2512 N N . ILE A 1 346 ? 18.755 -18.247 -13.815 1.00 93.00 346 ILE A N 1
ATOM 2513 C CA . ILE A 1 346 ? 19.941 -17.638 -14.411 1.00 93.00 346 ILE A CA 1
ATOM 2514 C C . ILE A 1 346 ? 21.046 -17.410 -13.372 1.00 93.00 346 ILE A C 1
ATOM 2516 O O . ILE A 1 346 ? 20.815 -17.031 -12.221 1.00 93.00 346 ILE A O 1
ATOM 2520 N N . ALA A 1 347 ? 22.293 -17.587 -13.804 1.00 88.94 347 ALA A N 1
ATOM 2521 C CA . ALA A 1 347 ? 23.446 -17.341 -12.951 1.00 88.94 347 ALA A CA 1
ATOM 2522 C C . ALA A 1 347 ? 23.548 -15.853 -12.568 1.00 88.94 347 ALA A C 1
ATOM 2524 O O . ALA A 1 347 ? 23.490 -14.971 -13.427 1.00 88.94 347 ALA A O 1
ATOM 2525 N N . GLY A 1 348 ? 23.760 -15.587 -11.278 1.00 88.06 348 GLY A N 1
ATOM 2526 C CA . GLY A 1 348 ? 23.968 -14.234 -10.757 1.00 88.06 348 GLY A CA 1
ATOM 2527 C C . GLY A 1 348 ? 22.692 -13.459 -10.416 1.00 88.06 348 GLY A C 1
ATOM 2528 O O . GLY A 1 348 ? 22.805 -12.294 -10.041 1.00 88.06 348 GLY A O 1
ATOM 2529 N N . LEU A 1 349 ? 21.505 -14.074 -10.503 1.00 94.12 349 LEU A N 1
ATOM 2530 C CA . LEU A 1 349 ? 20.281 -13.484 -9.954 1.00 94.12 349 LEU A CA 1
ATOM 2531 C C . LEU A 1 349 ? 20.389 -13.379 -8.428 1.00 94.12 349 LEU A C 1
ATOM 2533 O O . LEU A 1 349 ? 20.629 -14.367 -7.733 1.00 94.12 349 LEU A O 1
ATOM 2537 N N . ASP A 1 350 ? 20.229 -12.168 -7.906 1.00 90.62 350 ASP A N 1
ATOM 2538 C CA . ASP A 1 350 ? 20.195 -11.913 -6.475 1.00 90.62 350 ASP A CA 1
ATOM 2539 C C . ASP A 1 350 ? 18.913 -12.514 -5.872 1.00 90.62 350 ASP A C 1
ATOM 2541 O O . ASP A 1 350 ? 17.815 -12.196 -6.346 1.00 90.62 350 ASP A O 1
ATOM 2545 N N . PRO A 1 351 ? 19.009 -13.339 -4.813 1.00 85.38 351 PRO A N 1
ATOM 2546 C CA . PRO A 1 351 ? 17.836 -13.919 -4.166 1.00 85.38 351 PRO A CA 1
ATOM 2547 C C . PRO A 1 351 ? 16.811 -12.881 -3.694 1.00 85.38 351 PRO A C 1
ATOM 2549 O O . PRO A 1 351 ? 15.613 -13.157 -3.731 1.00 85.38 351 PRO A O 1
ATOM 2552 N N . ASN A 1 352 ? 17.241 -11.676 -3.302 1.00 80.00 352 ASN A N 1
ATOM 2553 C CA . ASN A 1 352 ? 16.316 -10.612 -2.902 1.00 80.00 352 ASN A CA 1
ATOM 2554 C C . ASN A 1 352 ? 15.513 -10.095 -4.094 1.00 80.00 352 ASN A C 1
ATOM 2556 O O . ASN A 1 352 ? 14.316 -9.842 -3.971 1.00 80.00 352 ASN A O 1
ATOM 2560 N N . VAL A 1 353 ? 16.154 -9.970 -5.260 1.00 82.88 353 VAL A N 1
ATOM 2561 C CA . VAL A 1 353 ? 15.470 -9.568 -6.491 1.00 82.88 353 VAL A CA 1
ATOM 2562 C C . VAL A 1 353 ? 14.491 -10.656 -6.922 1.00 82.88 353 VAL A C 1
ATOM 2564 O O . VAL A 1 353 ? 13.328 -10.352 -7.176 1.00 82.88 353 VAL A O 1
ATOM 2567 N N . ALA A 1 354 ? 14.920 -11.923 -6.917 1.00 88.50 354 ALA A N 1
ATOM 2568 C CA . ALA A 1 354 ? 14.054 -13.059 -7.230 1.00 88.50 354 ALA A CA 1
ATOM 2569 C C . ALA A 1 354 ? 12.813 -13.098 -6.324 1.00 88.50 354 ALA A C 1
ATOM 2571 O O . ALA A 1 354 ? 11.690 -13.169 -6.815 1.00 88.50 354 ALA A O 1
ATOM 2572 N N . THR A 1 355 ? 13.017 -12.980 -5.010 1.00 74.88 355 THR A N 1
ATOM 2573 C CA . THR A 1 355 ? 11.943 -13.003 -4.006 1.00 74.88 355 THR A CA 1
ATOM 2574 C C . THR A 1 355 ? 10.981 -11.829 -4.187 1.00 74.88 355 THR A C 1
ATOM 2576 O O . THR A 1 355 ? 9.769 -12.027 -4.188 1.00 74.88 355 THR A O 1
ATOM 2579 N N . THR A 1 356 ? 11.505 -10.621 -4.422 1.00 73.19 356 THR A N 1
ATOM 2580 C CA . THR A 1 356 ? 10.693 -9.416 -4.677 1.00 73.19 356 THR A CA 1
ATOM 2581 C C . THR A 1 356 ? 9.813 -9.593 -5.913 1.00 73.19 356 THR A C 1
ATOM 2583 O O . THR A 1 356 ? 8.617 -9.300 -5.878 1.00 73.19 356 THR A O 1
ATOM 2586 N N . VAL A 1 357 ? 10.382 -10.104 -7.008 1.00 81.56 357 VAL A N 1
ATOM 2587 C CA . VAL A 1 357 ? 9.651 -10.317 -8.262 1.00 81.56 357 VAL A CA 1
ATOM 2588 C C . VAL A 1 357 ? 8.614 -11.431 -8.116 1.00 81.56 357 VAL A C 1
ATOM 2590 O O . VAL A 1 357 ? 7.495 -11.257 -8.584 1.00 81.56 357 VAL A O 1
ATOM 2593 N N . LEU A 1 358 ? 8.929 -12.539 -7.437 1.00 83.38 358 LEU A N 1
ATOM 2594 C CA . LEU A 1 358 ? 7.972 -13.630 -7.212 1.00 83.38 358 LEU A CA 1
ATOM 2595 C C . LEU A 1 358 ? 6.797 -13.198 -6.331 1.00 83.38 358 LEU A C 1
ATOM 2597 O O . LEU A 1 358 ? 5.653 -13.471 -6.687 1.00 83.38 358 LEU A O 1
ATOM 2601 N N . ALA A 1 359 ? 7.054 -12.480 -5.235 1.00 66.19 359 ALA A N 1
ATOM 2602 C CA . ALA A 1 359 ? 5.994 -11.928 -4.387 1.00 66.19 359 ALA A CA 1
ATOM 2603 C C . ALA A 1 359 ? 5.100 -10.954 -5.173 1.00 66.19 359 ALA A C 1
ATOM 2605 O O . ALA A 1 359 ? 3.874 -10.982 -5.072 1.00 66.19 359 ALA A O 1
ATOM 2606 N N . SER A 1 360 ? 5.714 -10.133 -6.025 1.00 72.94 360 SER A N 1
ATOM 2607 C CA . SER A 1 360 ? 4.991 -9.203 -6.893 1.00 72.94 360 SER A CA 1
ATOM 2608 C C . SER A 1 360 ? 4.176 -9.924 -7.964 1.00 72.94 360 SER A C 1
ATOM 2610 O O . SER A 1 360 ? 3.049 -9.525 -8.242 1.00 72.94 360 SER A O 1
ATOM 2612 N N . ALA A 1 361 ? 4.699 -11.003 -8.543 1.00 80.69 361 ALA A N 1
ATOM 2613 C CA . ALA A 1 361 ? 3.972 -11.837 -9.490 1.00 80.69 361 ALA A CA 1
ATOM 2614 C C . ALA A 1 361 ? 2.782 -12.551 -8.826 1.00 80.69 361 ALA A C 1
ATOM 2616 O O . ALA A 1 361 ? 1.716 -12.656 -9.430 1.00 80.69 361 ALA A O 1
ATOM 2617 N N . ASP A 1 362 ? 2.931 -12.999 -7.576 1.00 75.56 362 ASP A N 1
ATOM 2618 C CA . ASP A 1 362 ? 1.868 -13.675 -6.823 1.00 75.56 362 ASP A CA 1
ATOM 2619 C C . ASP A 1 362 ? 0.664 -12.763 -6.552 1.00 75.56 362 ASP A C 1
ATOM 2621 O O . ASP A 1 362 ? -0.480 -13.213 -6.608 1.00 75.56 362 ASP A O 1
ATOM 2625 N N . ARG A 1 363 ? 0.890 -11.452 -6.399 1.00 72.62 363 ARG A N 1
ATOM 2626 C CA . ARG A 1 363 ? -0.183 -10.449 -6.285 1.00 72.62 363 ARG A CA 1
ATOM 2627 C C . ARG A 1 363 ? -1.176 -10.492 -7.452 1.00 72.62 363 ARG A C 1
ATOM 2629 O O . ARG A 1 363 ? -2.347 -10.181 -7.273 1.00 72.62 363 ARG A O 1
ATOM 2636 N N . PHE A 1 364 ? -0.777 -10.924 -8.648 1.00 77.19 364 PHE A N 1
ATOM 2637 C CA . PHE A 1 364 ? -1.747 -11.097 -9.733 1.00 77.19 364 PHE A CA 1
ATOM 2638 C C . PHE A 1 364 ? -2.815 -12.150 -9.413 1.00 77.19 364 PHE A C 1
ATOM 2640 O O . PHE A 1 364 ? -3.960 -11.973 -9.826 1.00 77.19 364 PHE A O 1
ATOM 2647 N N . ARG A 1 365 ? -2.487 -13.188 -8.627 1.00 79.69 365 ARG A N 1
ATOM 2648 C CA . ARG A 1 365 ? -3.474 -14.171 -8.150 1.00 79.69 365 ARG A CA 1
ATOM 2649 C C . ARG A 1 365 ? -4.503 -13.508 -7.251 1.00 79.69 365 ARG A C 1
ATOM 2651 O O . ARG A 1 365 ? -5.693 -13.761 -7.410 1.00 79.69 365 ARG A O 1
ATOM 2658 N N . THR A 1 366 ? -4.055 -12.643 -6.338 1.00 57.38 366 THR A N 1
ATOM 2659 C CA . THR A 1 366 ? -4.968 -11.926 -5.438 1.00 57.38 366 THR A CA 1
ATOM 2660 C C . THR A 1 366 ? -5.872 -10.987 -6.221 1.00 57.38 366 THR A C 1
ATOM 2662 O O . THR A 1 366 ? -7.045 -10.912 -5.910 1.00 57.38 366 THR A O 1
ATOM 2665 N N . LEU A 1 367 ? -5.363 -10.370 -7.291 1.00 63.78 367 LEU A N 1
ATOM 2666 C CA . LEU A 1 367 ? -6.122 -9.521 -8.214 1.00 63.78 367 LEU A CA 1
ATOM 2667 C C . LEU A 1 367 ? -7.030 -10.305 -9.186 1.00 63.78 367 LEU A C 1
ATOM 2669 O O . LEU A 1 367 ? -7.613 -9.707 -10.090 1.00 63.78 367 LEU A O 1
ATOM 2673 N N . GLY A 1 368 ? -7.143 -11.628 -9.048 1.00 72.88 368 GLY A N 1
ATOM 2674 C CA . GLY A 1 368 ? -8.057 -12.466 -9.828 1.00 72.88 368 GLY A CA 1
ATOM 2675 C C . GLY A 1 368 ? -7.498 -13.011 -11.147 1.00 72.88 368 GLY A C 1
ATOM 2676 O O . GLY A 1 368 ? -8.255 -13.612 -11.911 1.00 72.88 368 GLY A O 1
ATOM 2677 N N . ALA A 1 369 ? -6.206 -12.829 -11.435 1.00 88.94 369 ALA A N 1
ATOM 2678 C CA . ALA A 1 369 ? -5.569 -13.429 -12.607 1.00 88.94 369 ALA A CA 1
ATOM 2679 C C . ALA A 1 369 ? -5.294 -14.926 -12.414 1.00 88.94 369 ALA A C 1
ATOM 2681 O O . ALA A 1 369 ? -4.995 -15.401 -11.315 1.00 88.94 369 ALA A O 1
ATOM 2682 N N . GLU A 1 370 ? -5.279 -15.663 -13.520 1.00 93.19 370 GLU A N 1
ATOM 2683 C CA . GLU A 1 370 ? -4.746 -17.020 -13.563 1.00 93.19 370 GLU A CA 1
ATOM 2684 C C . GLU A 1 370 ? -3.221 -16.952 -13.678 1.00 93.19 370 GLU A C 1
ATOM 2686 O O . GLU A 1 370 ? -2.686 -16.666 -14.748 1.00 93.19 370 GLU A O 1
ATOM 2691 N N . VAL A 1 371 ? -2.505 -17.208 -12.579 1.00 94.88 371 VAL A N 1
ATOM 2692 C CA . VAL A 1 371 ? -1.035 -17.167 -12.566 1.00 94.88 371 VAL A CA 1
ATOM 2693 C C . VAL A 1 371 ? -0.453 -18.573 -12.510 1.00 94.88 371 VAL A C 1
ATOM 2695 O O . VAL A 1 371 ? -0.618 -19.283 -11.512 1.00 94.88 371 VAL A O 1
ATOM 2698 N N . THR A 1 372 ? 0.293 -18.955 -13.544 1.00 96.38 372 THR A N 1
ATOM 2699 C CA . THR A 1 372 ? 0.902 -20.288 -13.673 1.00 96.38 372 THR A CA 1
ATOM 2700 C C . THR A 1 372 ? 2.410 -20.180 -13.849 1.00 96.38 372 THR A C 1
ATOM 2702 O O . THR A 1 372 ? 2.882 -19.374 -14.643 1.00 96.38 372 THR A O 1
ATOM 2705 N N . GLU A 1 373 ? 3.179 -21.004 -13.141 1.00 96.50 373 GLU A N 1
ATOM 2706 C CA . GLU A 1 373 ? 4.595 -21.191 -13.470 1.00 96.50 373 GLU A CA 1
ATOM 2707 C C . GLU A 1 373 ? 4.716 -22.075 -14.711 1.00 96.50 373 GLU A C 1
ATOM 2709 O O . GLU A 1 373 ? 4.106 -23.142 -14.787 1.00 96.50 373 GLU A O 1
ATOM 2714 N N . LEU A 1 374 ? 5.500 -21.632 -15.688 1.00 96.12 374 LEU A N 1
ATOM 2715 C CA . LEU A 1 374 ? 5.684 -22.332 -16.949 1.00 96.12 374 LEU A CA 1
ATOM 2716 C C . LEU A 1 374 ? 7.154 -22.404 -17.344 1.00 96.12 374 LEU A C 1
ATOM 2718 O O . LEU A 1 374 ? 7.977 -21.586 -16.934 1.00 96.12 374 LEU A O 1
ATOM 2722 N N . SER A 1 375 ? 7.471 -23.411 -18.151 1.00 97.19 375 SER A N 1
ATOM 2723 C CA . SER A 1 375 ? 8.832 -23.724 -18.574 1.00 97.19 375 SER A CA 1
ATOM 2724 C C . SER A 1 375 ? 8.974 -23.534 -20.079 1.00 97.19 375 SER A C 1
ATOM 2726 O O . SER A 1 375 ? 8.215 -24.093 -20.874 1.00 97.19 375 SER A O 1
ATOM 2728 N N . ILE A 1 376 ? 9.978 -22.753 -20.464 1.00 97.81 376 ILE A N 1
ATOM 2729 C CA . ILE A 1 376 ? 10.482 -22.642 -21.830 1.00 97.81 376 ILE A CA 1
ATOM 2730 C C . ILE A 1 376 ? 11.989 -22.916 -21.758 1.00 97.81 376 ILE A C 1
ATOM 2732 O O . ILE A 1 376 ? 12.778 -21.972 -21.696 1.00 97.81 376 ILE A O 1
ATOM 2736 N N . PRO A 1 377 ? 12.431 -24.190 -21.820 1.00 96.75 377 PRO A N 1
ATOM 2737 C CA . PRO A 1 377 ? 13.833 -24.553 -21.580 1.00 96.75 377 PRO A CA 1
ATOM 2738 C C . PRO A 1 377 ? 14.827 -23.840 -22.502 1.00 96.75 377 PRO A C 1
ATOM 2740 O O . PRO A 1 377 ? 15.974 -23.583 -22.143 1.00 96.75 377 PRO A O 1
ATOM 2743 N N . LEU A 1 378 ? 14.381 -23.469 -23.706 1.00 96.94 378 LEU A N 1
ATOM 2744 C CA . LEU A 1 378 ? 15.197 -22.738 -24.672 1.00 96.94 378 LEU A CA 1
ATOM 2745 C C . LEU A 1 378 ? 15.561 -21.315 -24.197 1.00 96.94 378 LEU A C 1
ATOM 2747 O O . LEU A 1 378 ? 16.536 -20.753 -24.698 1.00 96.94 378 LEU A O 1
ATOM 2751 N N . HIS A 1 379 ? 14.849 -20.753 -23.209 1.00 97.69 379 HIS A N 1
ATOM 2752 C CA . HIS A 1 379 ? 15.195 -19.480 -22.568 1.00 97.69 379 HIS A CA 1
ATOM 2753 C C . HIS A 1 379 ? 16.587 -19.521 -21.921 1.00 97.69 379 HIS A C 1
ATOM 2755 O O . HIS A 1 379 ? 17.343 -18.562 -22.058 1.00 97.69 379 HIS A O 1
ATOM 2761 N N . ALA A 1 380 ? 16.998 -20.661 -21.349 1.00 95.88 380 ALA A N 1
ATOM 2762 C CA . ALA A 1 380 ? 18.342 -20.838 -20.786 1.00 95.88 380 ALA A CA 1
ATOM 2763 C C . ALA A 1 380 ? 19.467 -20.649 -21.829 1.00 95.88 380 ALA A C 1
ATOM 2765 O O . ALA A 1 380 ? 20.605 -20.330 -21.487 1.00 95.88 380 ALA A O 1
ATOM 2766 N N . HIS A 1 381 ? 19.153 -20.803 -23.121 1.00 96.69 381 HIS A N 1
ATOM 2767 C CA . HIS A 1 381 ? 20.075 -20.564 -24.233 1.00 96.69 381 HIS A CA 1
ATOM 2768 C C . HIS A 1 381 ? 19.852 -19.219 -24.937 1.00 96.69 381 HIS A C 1
ATOM 2770 O O . HIS A 1 381 ? 20.607 -18.884 -25.854 1.00 96.69 381 HIS A O 1
ATOM 2776 N N . ALA A 1 382 ? 18.853 -18.428 -24.533 1.00 97.12 382 ALA A N 1
ATOM 2777 C CA . ALA A 1 382 ? 18.447 -17.217 -25.238 1.00 97.12 382 ALA A CA 1
ATOM 2778 C C . ALA A 1 382 ? 19.585 -16.198 -25.370 1.00 97.12 382 ALA A C 1
ATOM 2780 O O . ALA A 1 382 ? 19.795 -15.647 -26.452 1.00 97.12 382 ALA A O 1
ATOM 2781 N N . ALA A 1 383 ? 20.376 -16.009 -24.311 1.00 95.94 383 ALA A N 1
ATOM 2782 C CA . ALA A 1 383 ? 21.519 -15.102 -24.335 1.00 95.94 383 ALA A CA 1
ATOM 2783 C C . ALA A 1 383 ? 22.647 -15.575 -25.264 1.00 95.94 383 ALA A C 1
ATOM 2785 O O . ALA A 1 383 ? 23.259 -14.766 -25.968 1.00 95.94 383 ALA A O 1
ATOM 2786 N N . SER A 1 384 ? 22.905 -16.884 -25.323 1.00 96.06 384 SER A N 1
ATOM 2787 C CA . SER A 1 384 ? 23.877 -17.463 -26.257 1.00 96.06 384 SER A CA 1
ATOM 2788 C C . SER A 1 384 ? 23.400 -17.346 -27.706 1.00 96.06 384 SER A C 1
ATOM 2790 O O . SER A 1 384 ? 24.191 -16.998 -28.583 1.00 96.06 384 SER A O 1
ATOM 2792 N N . ILE A 1 385 ? 22.105 -17.576 -27.951 1.00 97.94 385 ILE A N 1
ATOM 2793 C CA . ILE A 1 385 ? 21.476 -17.411 -29.267 1.00 97.94 385 ILE A CA 1
ATOM 2794 C C . ILE A 1 385 ? 21.582 -15.951 -29.717 1.00 97.94 385 ILE A C 1
ATOM 2796 O O . ILE A 1 385 ? 22.110 -15.703 -30.797 1.00 97.94 385 ILE A O 1
ATOM 2800 N N . TRP A 1 386 ? 21.166 -14.987 -28.884 1.00 97.19 386 TRP A N 1
ATOM 2801 C CA . TRP A 1 386 ? 21.306 -13.549 -29.162 1.00 97.19 386 TRP A CA 1
ATOM 2802 C C . TRP A 1 386 ? 22.765 -13.179 -29.457 1.00 97.19 386 TRP A C 1
ATOM 2804 O O . TRP A 1 386 ? 23.056 -12.518 -30.455 1.00 97.19 386 TRP A O 1
ATOM 2814 N N . THR A 1 387 ? 23.699 -13.678 -28.642 1.00 94.56 387 THR A N 1
ATOM 2815 C CA . THR A 1 387 ? 25.133 -13.398 -28.780 1.00 94.56 387 THR A CA 1
ATOM 2816 C C . THR A 1 387 ? 25.668 -13.858 -30.134 1.00 94.56 387 THR A C 1
ATOM 2818 O O . THR A 1 387 ? 26.271 -13.060 -30.850 1.00 94.56 387 THR A O 1
ATOM 2821 N N . LEU A 1 388 ? 25.435 -15.117 -30.510 1.00 95.06 388 LEU A N 1
ATOM 2822 C CA . LEU A 1 388 ? 25.940 -15.680 -31.766 1.00 95.06 388 LEU A CA 1
ATOM 2823 C C . LEU A 1 388 ? 25.174 -15.182 -33.000 1.00 95.06 388 LEU A C 1
ATOM 2825 O O . LEU A 1 388 ? 25.728 -15.178 -34.096 1.00 95.06 388 LEU A O 1
ATOM 2829 N N . ALA A 1 389 ? 23.918 -14.760 -32.838 1.00 94.75 389 ALA A N 1
ATOM 2830 C CA . ALA A 1 389 ? 23.105 -14.221 -33.922 1.00 94.75 389 ALA A CA 1
ATOM 2831 C C . ALA A 1 389 ? 23.454 -12.765 -34.267 1.00 94.75 389 ALA A C 1
ATOM 2833 O O . ALA A 1 389 ? 23.358 -12.392 -35.436 1.00 94.75 389 ALA A O 1
ATOM 2834 N N . ALA A 1 390 ? 23.839 -11.953 -33.274 1.00 92.62 390 ALA A N 1
ATOM 2835 C CA . ALA A 1 390 ? 24.026 -10.512 -33.447 1.00 92.62 390 ALA A CA 1
ATOM 2836 C C . ALA A 1 390 ? 25.491 -10.052 -33.377 1.00 92.62 390 ALA A C 1
ATOM 2838 O O . ALA A 1 390 ? 25.937 -9.321 -34.261 1.00 92.62 390 ALA A O 1
ATOM 2839 N N . ARG A 1 391 ? 26.272 -10.477 -32.368 1.00 89.06 391 ARG A N 1
ATOM 2840 C CA . ARG A 1 391 ? 27.637 -9.948 -32.147 1.00 89.06 391 ARG A CA 1
ATOM 2841 C C . ARG A 1 391 ? 28.589 -10.081 -33.339 1.00 89.06 391 ARG A C 1
ATOM 2843 O O . ARG A 1 391 ? 29.370 -9.154 -33.520 1.00 89.06 391 ARG A O 1
ATOM 2850 N N . PRO A 1 392 ? 28.546 -11.144 -34.166 1.00 90.31 392 PRO A N 1
ATOM 2851 C CA . PRO A 1 392 ? 29.435 -11.246 -35.323 1.00 90.31 392 PRO A CA 1
ATOM 2852 C C . PRO A 1 392 ? 29.297 -10.112 -36.341 1.00 90.31 392 PRO A C 1
ATOM 2854 O O . PRO A 1 392 ? 30.234 -9.862 -37.089 1.00 90.31 392 PRO A O 1
ATOM 2857 N N . PHE A 1 393 ? 28.149 -9.433 -36.362 1.00 89.12 393 PHE A N 1
ATOM 2858 C CA . PHE A 1 393 ? 27.837 -8.368 -37.316 1.00 89.12 393 PHE A CA 1
ATOM 2859 C C . PHE A 1 393 ? 28.015 -6.963 -36.721 1.00 89.12 393 PHE A C 1
ATOM 2861 O O . PHE A 1 393 ? 28.121 -5.991 -37.459 1.00 89.12 393 PHE A O 1
ATOM 2868 N N . MET A 1 394 ? 28.111 -6.841 -35.394 1.00 90.56 394 MET A N 1
ATOM 2869 C CA . MET A 1 394 ? 28.335 -5.561 -34.706 1.00 90.56 394 MET A CA 1
ATOM 2870 C C . MET A 1 394 ? 29.654 -4.844 -35.072 1.00 90.56 394 MET A C 1
ATOM 2872 O O . MET A 1 394 ? 29.654 -3.614 -35.039 1.00 90.56 394 MET A O 1
ATOM 2876 N N . PRO A 1 395 ? 30.767 -5.517 -35.450 1.00 90.06 395 PRO A N 1
ATOM 2877 C CA . PRO A 1 395 ? 31.959 -4.818 -35.933 1.00 90.06 395 PRO A CA 1
ATOM 2878 C C . PRO A 1 395 ? 31.706 -3.924 -37.147 1.00 90.06 395 PRO A C 1
ATOM 2880 O O . PRO A 1 395 ? 32.428 -2.948 -37.317 1.00 90.06 395 PRO A O 1
ATOM 2883 N N . HIS A 1 396 ? 30.684 -4.216 -37.964 1.00 87.44 396 HIS A N 1
ATOM 2884 C CA . HIS A 1 396 ? 30.305 -3.347 -39.079 1.00 87.44 396 HIS A CA 1
ATOM 2885 C C . HIS A 1 396 ? 29.936 -1.950 -38.583 1.00 87.44 396 HIS A C 1
ATOM 2887 O O . HIS A 1 396 ? 30.437 -0.974 -39.126 1.00 87.44 396 HIS A O 1
ATOM 2893 N N . PHE A 1 397 ? 29.163 -1.846 -37.500 1.00 86.06 397 PHE A N 1
ATOM 2894 C CA . PHE A 1 397 ? 28.837 -0.556 -36.897 1.00 86.06 397 PHE A CA 1
ATOM 2895 C C . PHE A 1 397 ? 30.080 0.167 -36.365 1.00 86.06 397 PHE A C 1
ATOM 2897 O O . PHE A 1 397 ? 30.277 1.341 -36.665 1.00 86.06 397 PHE A O 1
ATOM 2904 N N . VAL A 1 398 ? 30.953 -0.537 -35.631 1.00 86.56 398 VAL A N 1
ATOM 2905 C CA . VAL A 1 398 ? 32.190 0.057 -35.083 1.00 86.56 398 VAL A CA 1
ATOM 2906 C C . VAL A 1 398 ? 33.100 0.578 -36.205 1.00 86.56 398 VAL A C 1
ATOM 2908 O O . VAL A 1 398 ? 33.739 1.614 -36.048 1.00 86.56 398 VAL A O 1
ATOM 2911 N N . ALA A 1 399 ? 33.128 -0.114 -37.347 1.00 84.25 399 ALA A N 1
ATOM 2912 C CA . ALA A 1 399 ? 33.891 0.272 -38.530 1.00 84.25 399 ALA A CA 1
ATOM 2913 C C . ALA A 1 399 ? 33.182 1.298 -39.439 1.00 84.25 399 ALA A C 1
ATOM 2915 O O . ALA A 1 399 ? 33.778 1.737 -40.418 1.00 84.25 399 ALA A O 1
ATOM 2916 N N . GLY A 1 400 ? 31.929 1.674 -39.152 1.00 82.56 400 GLY A N 1
ATOM 2917 C CA . GLY A 1 400 ? 31.138 2.571 -40.003 1.00 82.56 400 GLY A CA 1
ATOM 2918 C C . GLY A 1 400 ? 30.628 1.938 -41.306 1.00 82.56 400 GLY A C 1
ATOM 2919 O O . GLY A 1 400 ? 30.227 2.657 -42.219 1.00 82.56 400 GLY A O 1
ATOM 2920 N N . ASN A 1 401 ? 30.626 0.608 -41.411 1.00 85.00 401 ASN A N 1
ATOM 2921 C CA . ASN A 1 401 ? 30.112 -0.104 -42.577 1.00 85.00 401 ASN A CA 1
ATOM 2922 C C . ASN A 1 401 ? 28.571 -0.087 -42.594 1.00 85.00 401 ASN A C 1
ATOM 2924 O O . ASN A 1 401 ? 27.944 -0.322 -41.553 1.00 85.00 401 ASN A O 1
ATOM 2928 N N . PRO A 1 402 ? 27.937 0.117 -43.764 1.00 81.38 402 PRO A N 1
ATOM 2929 C CA . PRO A 1 402 ? 26.493 -0.030 -43.894 1.00 81.38 402 PRO A CA 1
ATOM 2930 C C . PRO A 1 402 ? 26.067 -1.496 -43.677 1.00 81.38 402 PRO A C 1
ATOM 2932 O O . PRO A 1 402 ? 26.842 -2.412 -43.961 1.00 81.38 402 PRO A O 1
ATOM 2935 N N . PRO A 1 403 ? 24.840 -1.749 -43.188 1.00 81.44 403 PRO A N 1
ATOM 2936 C CA . PRO A 1 403 ? 24.301 -3.102 -43.127 1.00 81.44 403 PRO A CA 1
ATOM 2937 C C . PRO A 1 403 ? 23.956 -3.628 -44.529 1.00 81.44 403 PRO A C 1
ATOM 2939 O O . PRO A 1 403 ? 23.663 -2.859 -45.440 1.00 81.44 403 PRO A O 1
ATOM 2942 N N . ASP A 1 404 ? 23.864 -4.953 -44.666 1.00 82.31 404 ASP A N 1
ATOM 2943 C CA . ASP A 1 404 ? 23.486 -5.634 -45.920 1.00 82.31 404 ASP A CA 1
ATOM 2944 C C . ASP A 1 404 ? 21.996 -5.455 -46.304 1.00 82.31 404 ASP A C 1
ATOM 2946 O O . ASP A 1 404 ? 21.498 -6.079 -47.241 1.00 82.31 404 ASP A O 1
ATOM 2950 N N . ILE A 1 405 ? 21.260 -4.623 -45.563 1.00 84.06 405 ILE A N 1
ATOM 2951 C CA . ILE A 1 405 ? 19.853 -4.289 -45.787 1.00 84.06 405 ILE A CA 1
ATOM 2952 C C . ILE A 1 405 ? 19.779 -2.790 -46.070 1.00 84.06 405 ILE A C 1
ATOM 2954 O O . ILE A 1 405 ? 20.392 -2.000 -45.353 1.00 84.06 405 ILE A O 1
ATOM 2958 N N . LEU A 1 406 ? 19.002 -2.396 -47.084 1.00 83.12 406 LEU A N 1
ATOM 2959 C CA . LEU A 1 406 ? 18.790 -0.991 -47.432 1.00 83.12 406 LEU A CA 1
ATOM 2960 C C . LEU A 1 406 ? 18.204 -0.230 -46.236 1.00 83.12 406 LEU A C 1
ATOM 2962 O O . LEU A 1 406 ? 17.016 -0.332 -45.946 1.00 83.12 406 LEU A O 1
ATOM 2966 N N . SER A 1 407 ? 19.055 0.522 -45.544 1.00 77.75 407 SER A N 1
ATOM 2967 C CA . SER A 1 407 ? 18.699 1.328 -44.380 1.00 77.75 407 SER A CA 1
ATOM 2968 C C . SER A 1 407 ? 19.242 2.739 -44.551 1.00 77.75 407 SER A C 1
ATOM 2970 O O . SER A 1 407 ? 20.315 2.916 -45.130 1.00 77.75 407 SER A O 1
ATOM 2972 N N . HIS A 1 408 ? 18.528 3.730 -44.021 1.00 79.38 408 HIS A N 1
ATOM 2973 C CA . HIS A 1 408 ? 19.049 5.088 -43.935 1.00 79.38 408 HIS A CA 1
ATOM 2974 C C . HIS A 1 408 ? 20.186 5.123 -42.902 1.00 79.38 408 HIS A C 1
ATOM 2976 O O . HIS A 1 408 ? 19.943 5.215 -41.695 1.00 79.38 408 HIS A O 1
ATOM 2982 N N . THR A 1 409 ? 21.433 5.021 -43.366 1.00 73.12 409 THR A N 1
ATOM 2983 C CA . THR A 1 409 ? 22.621 5.199 -42.521 1.00 73.12 409 THR A CA 1
ATOM 2984 C C . THR A 1 409 ? 22.687 6.641 -42.019 1.00 73.12 409 THR A C 1
ATOM 2986 O O . THR A 1 409 ? 22.031 7.525 -42.560 1.00 73.12 409 THR A O 1
ATOM 2989 N N . MET A 1 410 ? 23.418 6.906 -40.937 1.00 80.06 410 MET A N 1
ATOM 2990 C CA . MET A 1 410 ? 23.603 8.279 -40.458 1.00 80.06 410 MET A CA 1
ATOM 2991 C C . MET A 1 410 ? 24.799 8.891 -41.199 1.00 80.06 410 MET A C 1
ATOM 2993 O O . MET A 1 410 ? 25.931 8.607 -40.812 1.00 80.06 410 MET A O 1
ATOM 2997 N N . PRO A 1 411 ? 24.595 9.717 -42.246 1.00 66.56 411 PRO A N 1
ATOM 2998 C CA . PRO A 1 411 ? 25.679 10.132 -43.152 1.00 66.56 411 PRO A CA 1
ATOM 2999 C C . PRO A 1 411 ? 26.756 10.985 -42.460 1.00 66.56 411 PRO A C 1
ATOM 3001 O O . PRO A 1 411 ? 27.910 11.045 -42.885 1.00 66.56 411 PRO A O 1
ATOM 3004 N N . HIS A 1 412 ? 26.383 11.627 -41.354 1.00 80.19 412 HIS A N 1
ATOM 3005 C CA . HIS A 1 412 ? 27.238 12.498 -40.560 1.00 80.19 412 HIS A CA 1
ATOM 3006 C C . HIS A 1 412 ? 28.053 11.744 -39.495 1.00 80.19 412 HIS A C 1
ATOM 3008 O O . HIS A 1 412 ? 29.016 12.303 -38.973 1.00 80.19 412 HIS A O 1
ATOM 3014 N N . LEU A 1 413 ? 27.714 10.489 -39.170 1.00 85.44 413 LEU A N 1
ATOM 3015 C CA . LEU A 1 413 ? 28.490 9.684 -38.227 1.00 85.44 413 LEU A CA 1
ATOM 3016 C C . LEU A 1 413 ? 29.614 8.956 -38.971 1.00 85.44 413 LEU A C 1
ATOM 3018 O O . LEU A 1 413 ? 29.377 7.951 -39.635 1.00 85.44 413 LEU A O 1
ATOM 3022 N N . GLN A 1 414 ? 30.842 9.455 -38.834 1.00 85.44 414 GLN A N 1
ATOM 3023 C CA . GLN A 1 414 ? 32.027 8.900 -39.498 1.00 85.44 414 GLN A CA 1
ATOM 3024 C C . GLN A 1 414 ? 33.065 8.480 -38.445 1.00 85.44 414 GLN A C 1
ATOM 3026 O O . GLN A 1 414 ? 33.820 9.331 -37.965 1.00 85.44 414 GLN A O 1
ATOM 3031 N N . PRO A 1 415 ? 33.096 7.198 -38.034 1.00 87.31 415 PRO A N 1
ATOM 3032 C CA . PRO A 1 415 ? 34.117 6.683 -37.127 1.00 87.31 415 PRO A CA 1
ATOM 3033 C C . PRO A 1 415 ? 35.514 6.750 -37.753 1.00 87.31 415 PRO A C 1
ATOM 3035 O O . PRO A 1 415 ? 35.680 6.556 -38.958 1.00 87.31 415 PRO A O 1
ATOM 3038 N N . ASN A 1 416 ? 36.536 6.981 -36.930 1.00 88.81 416 ASN A N 1
ATOM 3039 C CA . ASN A 1 416 ? 37.925 6.835 -37.362 1.00 88.81 416 ASN A CA 1
ATOM 3040 C C . ASN A 1 416 ? 38.260 5.361 -37.628 1.00 88.81 416 ASN A C 1
ATOM 3042 O O . ASN A 1 416 ? 37.662 4.452 -37.049 1.00 88.81 416 ASN A O 1
ATOM 3046 N N . LYS A 1 417 ? 39.266 5.125 -38.478 1.00 86.44 417 LYS A N 1
ATOM 3047 C CA . LYS A 1 417 ? 39.791 3.777 -38.718 1.00 86.44 417 LYS A CA 1
ATOM 3048 C C . LYS A 1 417 ? 40.240 3.152 -37.395 1.00 86.44 417 LYS A C 1
ATOM 3050 O O . LYS A 1 417 ? 40.942 3.784 -36.610 1.00 86.44 417 LYS A O 1
ATOM 3055 N N . ILE A 1 418 ? 39.874 1.891 -37.188 1.00 86.62 418 ILE A N 1
ATOM 3056 C CA . ILE A 1 418 ? 40.300 1.126 -36.017 1.00 86.62 418 ILE A CA 1
ATOM 3057 C C . ILE A 1 418 ? 41.811 0.868 -36.122 1.00 86.62 418 ILE A C 1
ATOM 3059 O O . ILE A 1 418 ? 42.268 0.138 -37.003 1.00 86.62 418 ILE A O 1
ATOM 3063 N N . ASP A 1 419 ? 42.577 1.468 -35.216 1.00 87.25 419 ASP A N 1
ATOM 3064 C CA . ASP A 1 419 ? 44.012 1.263 -35.030 1.00 87.25 419 ASP A CA 1
ATOM 3065 C C . ASP A 1 419 ? 44.338 0.942 -33.556 1.00 87.25 419 ASP A C 1
ATOM 3067 O O . ASP A 1 419 ? 43.445 0.737 -32.727 1.00 87.25 419 ASP A O 1
ATOM 3071 N N . GLN A 1 420 ? 45.627 0.876 -33.208 1.00 88.31 420 GLN A N 1
ATOM 3072 C CA . GLN A 1 420 ? 46.046 0.565 -31.841 1.00 88.31 420 GLN A CA 1
ATOM 3073 C C . GLN A 1 420 ? 45.604 1.633 -30.825 1.00 88.31 420 GLN A C 1
ATOM 3075 O O . GLN A 1 420 ? 45.293 1.290 -29.684 1.00 88.31 420 GLN A O 1
ATOM 3080 N N . ALA A 1 421 ? 45.557 2.912 -31.211 1.00 86.19 421 ALA A N 1
ATOM 3081 C CA . ALA A 1 421 ? 45.136 3.991 -30.320 1.00 86.19 421 ALA A CA 1
ATOM 3082 C C . ALA A 1 421 ? 43.622 3.930 -30.063 1.00 86.19 421 ALA A C 1
ATOM 3084 O O . ALA A 1 421 ? 43.185 4.020 -28.912 1.00 86.19 421 ALA A O 1
ATOM 3085 N N . TYR A 1 422 ? 42.837 3.689 -31.117 1.00 87.88 422 TYR A N 1
ATOM 3086 C CA . TYR A 1 422 ? 41.398 3.436 -31.041 1.00 87.88 422 TYR A CA 1
ATOM 3087 C C . TYR A 1 422 ? 41.098 2.242 -30.121 1.00 87.88 422 TYR A C 1
ATOM 3089 O O . TYR A 1 422 ? 40.264 2.339 -29.218 1.00 87.88 422 TYR A O 1
ATOM 3097 N N . PHE A 1 423 ? 41.829 1.135 -30.298 1.00 88.88 423 PHE A N 1
ATOM 3098 C CA . PHE A 1 423 ? 41.709 -0.064 -29.468 1.00 88.88 423 PHE A CA 1
ATOM 3099 C C . PHE A 1 423 ? 41.999 0.217 -27.991 1.00 88.88 423 PHE A C 1
ATOM 3101 O O . PHE A 1 423 ? 41.173 -0.110 -27.143 1.00 88.88 423 PHE A O 1
ATOM 3108 N N . THR A 1 424 ? 43.145 0.830 -27.672 1.00 87.38 424 THR A N 1
ATOM 3109 C CA . THR A 1 424 ? 43.552 1.082 -26.279 1.00 87.38 424 THR A CA 1
ATOM 3110 C C . THR A 1 424 ? 42.535 1.970 -25.564 1.00 87.38 424 THR A C 1
ATOM 3112 O O . THR A 1 424 ? 42.161 1.694 -24.423 1.00 87.38 424 THR A O 1
ATOM 3115 N N . LYS A 1 425 ? 42.022 3.000 -26.249 1.00 86.25 425 LYS A N 1
ATOM 3116 C CA . LYS A 1 425 ? 41.007 3.891 -25.680 1.00 86.25 425 LYS A CA 1
ATOM 3117 C C . LYS A 1 425 ? 39.687 3.166 -25.415 1.00 86.25 425 LYS A C 1
ATOM 3119 O O . LYS A 1 425 ? 39.106 3.343 -24.347 1.00 86.25 425 LYS A O 1
ATOM 3124 N N . LEU A 1 426 ? 39.227 2.323 -26.344 1.00 87.81 426 LEU A N 1
ATOM 3125 C CA . LEU A 1 426 ? 38.032 1.506 -26.123 1.00 87.81 426 LEU A CA 1
ATOM 3126 C C . LEU A 1 426 ? 38.232 0.460 -25.024 1.00 87.81 426 LEU A C 1
ATOM 3128 O O . LEU A 1 426 ? 37.333 0.288 -24.212 1.00 87.81 426 LEU A O 1
ATOM 3132 N N . ALA A 1 427 ? 39.383 -0.208 -24.947 1.00 88.25 427 ALA A N 1
ATOM 3133 C CA . ALA A 1 427 ? 39.644 -1.224 -23.926 1.00 88.25 427 ALA A CA 1
ATOM 3134 C C . ALA A 1 427 ? 39.541 -0.652 -22.502 1.00 88.25 427 ALA A C 1
ATOM 3136 O O . ALA A 1 427 ? 38.936 -1.271 -21.632 1.00 88.25 427 ALA A O 1
ATOM 3137 N N . ASN A 1 428 ? 40.053 0.559 -22.288 1.00 88.69 428 ASN A N 1
ATOM 3138 C CA . ASN A 1 428 ? 40.073 1.186 -20.965 1.00 88.69 428 ASN A CA 1
ATOM 3139 C C . ASN A 1 428 ? 38.775 1.946 -20.622 1.00 88.69 428 ASN A C 1
ATOM 3141 O O . ASN A 1 428 ? 38.616 2.406 -19.490 1.00 88.69 428 ASN A O 1
ATOM 3145 N N . ARG A 1 429 ? 37.845 2.089 -21.583 1.00 89.75 429 ARG A N 1
ATOM 3146 C CA . ARG A 1 429 ? 36.546 2.767 -21.397 1.00 89.75 429 ARG A CA 1
ATOM 3147 C C . ARG A 1 429 ? 35.346 1.834 -21.511 1.00 89.75 429 ARG A C 1
ATOM 3149 O O . ARG A 1 429 ? 34.476 1.834 -20.650 1.00 89.75 429 ARG A O 1
ATOM 3156 N N . ASN A 1 430 ? 35.266 1.096 -22.611 1.00 91.25 430 ASN A N 1
ATOM 3157 C CA . ASN A 1 430 ? 34.206 0.146 -22.915 1.00 91.25 430 ASN A CA 1
ATOM 3158 C C . ASN A 1 430 ? 34.813 -1.163 -23.457 1.00 91.25 430 ASN A C 1
ATOM 3160 O O . ASN A 1 430 ? 34.776 -1.439 -24.665 1.00 91.25 430 ASN A O 1
ATOM 3164 N N . PRO A 1 431 ? 35.342 -2.018 -22.572 1.00 88.56 431 PRO A N 1
ATOM 3165 C CA . PRO A 1 431 ? 35.950 -3.272 -22.987 1.00 88.56 431 PRO A CA 1
ATOM 3166 C C . PRO A 1 431 ? 34.928 -4.272 -23.568 1.00 88.56 431 PRO A C 1
ATOM 3168 O O . PRO A 1 431 ? 35.323 -5.241 -24.221 1.00 88.56 431 PRO A O 1
ATOM 3171 N N . ALA A 1 432 ? 33.614 -4.031 -23.430 1.00 89.25 432 ALA A N 1
ATOM 3172 C CA . ALA A 1 432 ? 32.586 -4.821 -24.111 1.00 89.25 432 ALA A CA 1
ATOM 3173 C C . ALA A 1 432 ? 32.608 -4.630 -25.636 1.00 89.25 432 ALA A C 1
ATOM 3175 O O . ALA A 1 432 ? 32.428 -5.610 -26.363 1.00 89.25 432 ALA A O 1
ATOM 3176 N N . ALA A 1 433 ? 32.902 -3.422 -26.129 1.00 89.38 433 ALA A N 1
ATOM 3177 C CA . ALA A 1 433 ? 33.076 -3.168 -27.561 1.00 89.38 433 ALA A CA 1
ATOM 3178 C C . ALA A 1 433 ? 34.293 -3.927 -28.118 1.00 89.38 433 ALA A C 1
ATOM 3180 O O . ALA A 1 433 ? 34.203 -4.587 -29.154 1.00 89.38 433 ALA A O 1
ATOM 3181 N N . VAL A 1 434 ? 35.407 -3.934 -27.378 1.00 89.62 434 VAL A N 1
ATOM 3182 C CA . VAL A 1 434 ? 36.600 -4.723 -27.731 1.00 89.62 434 VAL A CA 1
ATOM 3183 C C . VAL A 1 434 ? 36.291 -6.219 -27.748 1.00 89.62 434 VAL A C 1
ATOM 3185 O O . VAL A 1 434 ? 36.648 -6.922 -28.692 1.00 89.62 434 VAL A O 1
ATOM 3188 N N . ASN A 1 435 ? 35.564 -6.712 -26.745 1.00 90.12 435 ASN A N 1
ATOM 3189 C CA . ASN A 1 435 ? 35.134 -8.106 -26.695 1.00 90.12 435 ASN A CA 1
ATOM 3190 C C . ASN A 1 435 ? 34.260 -8.480 -27.906 1.00 90.12 435 ASN A C 1
ATOM 3192 O O . ASN A 1 435 ? 34.358 -9.589 -28.419 1.00 90.12 435 ASN A O 1
ATOM 3196 N N . VAL A 1 436 ? 33.427 -7.571 -28.419 1.00 91.25 436 VAL A N 1
ATOM 3197 C CA . VAL A 1 436 ? 32.667 -7.805 -29.659 1.00 91.25 436 VAL A CA 1
ATOM 3198 C C . VAL A 1 436 ? 33.587 -7.968 -30.874 1.00 91.25 436 VAL A C 1
ATOM 3200 O O . VAL A 1 436 ? 33.409 -8.934 -31.618 1.00 91.25 436 VAL A O 1
ATOM 3203 N N . LEU A 1 437 ? 34.592 -7.099 -31.040 1.00 90.38 437 LEU A N 1
ATOM 3204 C CA . LEU A 1 437 ? 35.573 -7.206 -32.131 1.00 90.38 437 LEU A CA 1
ATOM 3205 C C . LEU A 1 437 ? 36.324 -8.549 -32.084 1.00 90.38 437 LEU A C 1
ATOM 3207 O O . LEU A 1 437 ? 36.420 -9.250 -33.093 1.00 90.38 437 LEU A O 1
ATOM 3211 N N . LEU A 1 438 ? 36.791 -8.946 -30.895 1.00 90.00 438 LEU A N 1
ATOM 3212 C CA . LEU A 1 438 ? 37.504 -10.210 -30.693 1.00 90.00 438 LEU A CA 1
ATOM 3213 C C . LEU A 1 438 ? 36.602 -11.431 -30.917 1.00 90.00 438 LEU A C 1
ATOM 3215 O O . LEU A 1 438 ? 37.022 -12.390 -31.562 1.00 90.00 438 LEU A O 1
ATOM 3219 N N . ASN A 1 439 ? 35.355 -11.397 -30.435 1.00 89.69 439 ASN A N 1
ATOM 3220 C CA . ASN A 1 439 ? 34.401 -12.493 -30.619 1.00 89.69 439 ASN A CA 1
ATOM 3221 C C . ASN A 1 439 ? 34.065 -12.720 -32.095 1.00 89.69 439 ASN A C 1
ATOM 3223 O O . ASN A 1 439 ? 33.988 -13.870 -32.525 1.00 89.69 439 ASN A O 1
ATOM 3227 N N . ALA A 1 440 ? 33.879 -11.651 -32.872 1.00 89.94 440 ALA A N 1
ATOM 3228 C CA . ALA A 1 440 ? 33.596 -11.761 -34.299 1.00 89.94 440 ALA A CA 1
ATOM 3229 C C . ALA A 1 440 ? 34.771 -12.397 -35.058 1.00 89.94 440 ALA A C 1
ATOM 3231 O O . ALA A 1 440 ? 34.575 -13.378 -35.780 1.00 89.94 440 ALA A O 1
ATOM 3232 N N . ALA A 1 441 ? 35.997 -11.916 -34.814 1.00 89.44 441 ALA A N 1
ATOM 3233 C CA . ALA A 1 441 ? 37.208 -12.488 -35.401 1.00 89.44 441 ALA A CA 1
ATOM 3234 C C . ALA A 1 441 ? 37.405 -13.958 -34.989 1.00 89.44 441 ALA A C 1
ATOM 3236 O O . ALA A 1 441 ? 37.632 -14.820 -35.840 1.00 89.44 441 ALA A O 1
ATOM 3237 N N . HIS A 1 442 ? 37.246 -14.273 -33.698 1.00 91.19 442 HIS A N 1
ATOM 3238 C CA . HIS A 1 442 ? 37.359 -15.641 -33.192 1.00 91.19 442 HIS A CA 1
ATOM 3239 C C . HIS A 1 442 ? 36.315 -16.572 -33.817 1.00 91.19 442 HIS A C 1
ATOM 3241 O O . HIS A 1 442 ? 36.634 -17.698 -34.207 1.00 91.19 442 HIS A O 1
ATOM 3247 N N . MET A 1 443 ? 35.069 -16.105 -33.950 1.00 90.38 443 MET A N 1
ATOM 3248 C CA . MET A 1 443 ? 34.006 -16.883 -34.574 1.00 90.38 443 MET A CA 1
ATOM 3249 C C . MET A 1 443 ? 34.329 -17.186 -36.037 1.00 90.38 443 MET A C 1
ATOM 3251 O O . MET A 1 443 ? 34.209 -18.339 -36.456 1.00 90.38 443 MET A O 1
ATOM 3255 N N . GLN A 1 444 ? 34.776 -16.179 -36.791 1.00 86.19 444 GLN A N 1
ATOM 3256 C CA . GLN A 1 444 ? 35.149 -16.338 -38.193 1.00 86.19 444 GLN A CA 1
ATOM 3257 C C . GLN A 1 444 ? 36.303 -17.333 -38.365 1.00 86.19 444 GLN A C 1
ATOM 3259 O O . GLN A 1 444 ? 36.215 -18.208 -39.223 1.00 86.19 444 GLN A O 1
ATOM 3264 N N . GLN A 1 445 ? 37.339 -17.246 -37.525 1.00 88.44 445 GLN A N 1
ATOM 3265 C CA . GLN A 1 445 ? 38.527 -18.102 -37.612 1.00 88.44 445 GLN A CA 1
ATOM 3266 C C . GLN A 1 445 ? 38.271 -19.550 -37.174 1.00 88.44 445 GLN A C 1
ATOM 3268 O O . GLN A 1 445 ? 38.790 -20.474 -37.794 1.00 88.44 445 GLN A O 1
ATOM 3273 N N . LYS A 1 446 ? 37.497 -19.768 -36.101 1.00 92.31 446 LYS A N 1
ATOM 3274 C CA . LYS A 1 446 ? 37.349 -21.098 -35.484 1.00 92.31 446 LYS A CA 1
ATOM 3275 C C . LYS A 1 446 ? 36.096 -21.857 -35.918 1.00 92.31 446 LYS A C 1
ATOM 3277 O O . LYS A 1 446 ? 36.151 -23.075 -36.065 1.00 92.31 446 LYS A O 1
ATOM 3282 N N . TYR A 1 447 ? 34.966 -21.170 -36.073 1.00 91.38 447 TYR A N 1
ATOM 3283 C CA . TYR A 1 447 ? 33.658 -21.809 -36.291 1.00 91.38 447 TYR A CA 1
ATOM 3284 C C . TYR A 1 447 ? 33.062 -21.515 -37.674 1.00 91.38 447 TYR A C 1
ATOM 3286 O O . TYR A 1 447 ? 32.182 -22.246 -38.138 1.00 91.38 447 TYR A O 1
ATOM 3294 N N . GLY A 1 448 ? 33.537 -20.460 -38.341 1.00 87.94 448 GLY A N 1
ATOM 3295 C CA . GLY A 1 448 ? 33.060 -20.028 -39.649 1.00 87.94 448 GLY A CA 1
ATOM 3296 C C . GLY A 1 448 ? 31.599 -19.540 -39.647 1.00 87.94 448 GLY A C 1
ATOM 3297 O O . GLY A 1 448 ? 30.930 -19.485 -38.610 1.00 87.94 448 GLY A O 1
ATOM 3298 N N . PRO A 1 449 ? 31.046 -19.206 -40.827 1.00 87.25 449 PRO A N 1
ATOM 3299 C CA . PRO A 1 449 ? 29.706 -18.620 -40.942 1.00 87.25 449 PRO A CA 1
ATOM 3300 C C . PRO A 1 449 ? 28.566 -19.611 -40.639 1.00 87.25 449 PRO A C 1
ATOM 3302 O O . PRO A 1 449 ? 27.418 -19.204 -40.461 1.00 87.25 449 PRO A O 1
ATOM 3305 N N . ALA A 1 450 ? 28.849 -20.918 -40.573 1.00 90.75 450 ALA A N 1
ATOM 3306 C CA . ALA A 1 450 ? 27.843 -21.945 -40.298 1.00 90.75 450 ALA A CA 1
ATOM 3307 C C . ALA A 1 450 ? 27.230 -21.819 -38.895 1.00 90.75 450 ALA A C 1
ATOM 3309 O O . ALA A 1 450 ? 26.032 -22.056 -38.732 1.00 90.75 450 ALA A O 1
ATOM 3310 N N . LEU A 1 451 ? 28.020 -21.409 -37.896 1.00 92.88 451 LEU A N 1
ATOM 3311 C CA . LEU A 1 451 ? 27.530 -21.252 -36.528 1.00 92.88 451 LEU A CA 1
ATOM 3312 C C . LEU A 1 451 ? 26.574 -20.059 -36.392 1.00 92.88 451 LEU A C 1
ATOM 3314 O O . LEU A 1 451 ? 25.527 -20.201 -35.764 1.00 92.88 451 LEU A O 1
ATOM 3318 N N . ALA A 1 452 ? 26.875 -18.926 -37.034 1.00 90.19 452 ALA A N 1
ATOM 3319 C CA . ALA A 1 452 ? 25.972 -17.772 -37.071 1.00 90.19 452 ALA A CA 1
ATOM 3320 C C . ALA A 1 452 ? 24.642 -18.117 -37.764 1.00 90.19 452 ALA A C 1
ATOM 3322 O O . ALA A 1 452 ? 23.574 -17.825 -37.227 1.00 90.19 452 ALA A O 1
ATOM 3323 N N . ARG A 1 453 ? 24.683 -18.846 -38.894 1.00 92.94 453 ARG A N 1
ATOM 3324 C CA . ARG A 1 453 ? 23.464 -19.363 -39.549 1.00 92.94 453 ARG A CA 1
ATOM 3325 C C . ARG A 1 453 ? 22.653 -20.263 -38.619 1.00 92.94 453 ARG A C 1
ATOM 3327 O O . ARG A 1 453 ? 21.434 -20.141 -38.554 1.00 92.94 453 ARG A O 1
ATOM 3334 N N . LYS A 1 454 ? 23.321 -21.148 -37.873 1.00 95.88 454 LYS A N 1
ATOM 3335 C CA . LYS A 1 454 ? 22.661 -22.002 -36.878 1.00 95.88 454 LYS A CA 1
ATOM 3336 C C . LYS A 1 454 ? 22.011 -21.170 -35.767 1.00 95.88 454 LYS A C 1
ATOM 3338 O O . LYS A 1 454 ? 20.872 -21.444 -35.403 1.00 95.88 454 LYS A O 1
ATOM 3343 N N . ALA A 1 455 ? 22.693 -20.141 -35.265 1.00 96.38 455 ALA A N 1
ATOM 3344 C CA . ALA A 1 455 ? 22.136 -19.228 -34.271 1.00 96.38 455 ALA A CA 1
ATOM 3345 C C . ALA A 1 455 ? 20.892 -18.499 -34.801 1.00 96.38 455 ALA A C 1
ATOM 3347 O O . ALA A 1 455 ? 19.880 -18.476 -34.110 1.00 96.38 455 ALA A O 1
ATOM 3348 N N . HIS A 1 456 ? 20.912 -18.002 -36.045 1.00 95.56 456 HIS A N 1
ATOM 3349 C CA . HIS A 1 456 ? 19.731 -17.408 -36.691 1.00 95.56 456 HIS A CA 1
ATOM 3350 C C . HIS A 1 456 ? 18.554 -18.384 -36.754 1.00 95.56 456 HIS A C 1
ATOM 3352 O O . HIS A 1 456 ? 17.431 -17.993 -36.461 1.00 95.56 456 HIS A O 1
ATOM 3358 N N . MET A 1 457 ? 18.781 -19.664 -37.062 1.00 97.75 457 MET A N 1
ATOM 3359 C CA . MET A 1 457 ? 17.701 -20.664 -37.031 1.00 97.75 457 MET A CA 1
ATOM 3360 C C . MET A 1 457 ? 17.158 -20.892 -35.613 1.00 97.75 457 MET A C 1
ATOM 3362 O O . MET A 1 457 ? 15.951 -21.040 -35.430 1.00 97.75 457 MET A O 1
ATOM 3366 N N . HIS A 1 458 ? 18.013 -20.842 -34.590 1.00 98.44 458 HIS A N 1
ATOM 3367 C CA . HIS A 1 458 ? 17.564 -20.909 -33.199 1.00 98.44 458 HIS A CA 1
ATOM 3368 C C . HIS A 1 458 ? 16.846 -19.639 -32.722 1.00 98.44 458 HIS A C 1
ATOM 3370 O O . HIS A 1 458 ? 16.027 -19.739 -31.815 1.00 98.44 458 HIS A O 1
ATOM 3376 N N . VAL A 1 459 ? 17.062 -18.473 -33.344 1.00 98.44 459 VAL A N 1
ATOM 3377 C CA . VAL A 1 459 ? 16.218 -17.286 -33.103 1.00 98.44 459 VAL A CA 1
ATOM 3378 C C . VAL A 1 459 ? 14.770 -17.583 -33.485 1.00 98.44 459 VAL A C 1
ATOM 3380 O O . VAL A 1 459 ? 13.867 -17.308 -32.698 1.00 98.44 459 VAL A O 1
ATOM 3383 N N . TRP A 1 460 ? 14.544 -18.190 -34.655 1.00 97.94 460 TRP A N 1
ATOM 3384 C CA . TRP A 1 460 ? 13.204 -18.598 -35.087 1.00 97.94 460 TRP A CA 1
ATOM 3385 C C . TRP A 1 460 ? 12.594 -19.636 -34.147 1.00 97.94 460 TRP A C 1
ATOM 3387 O O . TRP A 1 460 ? 11.429 -19.513 -33.778 1.00 97.94 460 TRP A O 1
ATOM 3397 N N . GLN A 1 461 ? 13.386 -20.617 -33.708 1.00 98.50 461 GLN A N 1
ATOM 3398 C CA . GLN A 1 461 ? 12.931 -21.619 -32.745 1.00 98.50 461 GLN A CA 1
ATOM 3399 C C . GLN A 1 461 ? 12.564 -20.997 -31.388 1.00 98.50 461 GLN A C 1
ATOM 3401 O O . GLN A 1 461 ? 11.530 -21.337 -30.822 1.00 98.50 461 GLN A O 1
ATOM 3406 N N . LEU A 1 462 ? 13.383 -20.074 -30.877 1.00 98.50 462 LEU A N 1
ATOM 3407 C CA . LEU A 1 462 ? 13.133 -19.375 -29.617 1.00 98.50 462 LEU A CA 1
ATOM 3408 C C . LEU A 1 462 ? 11.900 -18.474 -29.713 1.00 98.50 462 LEU A C 1
ATOM 3410 O O . LEU A 1 462 ? 11.081 -18.468 -28.800 1.00 98.50 462 LEU A O 1
ATOM 3414 N N . ARG A 1 463 ? 11.728 -17.768 -30.838 1.00 98.38 463 ARG A N 1
ATOM 3415 C CA . ARG A 1 463 ? 10.518 -16.987 -31.113 1.00 98.38 463 ARG A CA 1
ATOM 3416 C C . ARG A 1 463 ? 9.281 -17.884 -31.089 1.00 98.38 463 ARG A C 1
ATOM 3418 O O . ARG A 1 463 ? 8.356 -17.595 -30.343 1.00 98.38 463 ARG A O 1
ATOM 3425 N N . ALA A 1 464 ? 9.310 -18.998 -31.822 1.00 98.31 464 ALA A N 1
ATOM 3426 C CA . ALA A 1 464 ? 8.206 -19.952 -31.862 1.00 98.31 464 ALA A CA 1
ATOM 3427 C C . ALA A 1 464 ? 7.890 -20.558 -30.483 1.00 98.31 464 ALA A C 1
ATOM 3429 O O . ALA A 1 464 ? 6.731 -20.850 -30.203 1.00 98.31 464 ALA A O 1
ATOM 3430 N N . ALA A 1 465 ? 8.896 -20.738 -29.622 1.00 98.31 465 ALA A N 1
ATOM 3431 C CA . ALA A 1 465 ? 8.706 -21.243 -28.265 1.00 98.31 465 ALA A CA 1
ATOM 3432 C C . ALA A 1 465 ? 7.977 -20.233 -27.359 1.00 98.31 465 ALA A C 1
ATOM 3434 O O . ALA A 1 465 ? 7.047 -20.623 -26.656 1.00 98.31 465 ALA A O 1
ATOM 3435 N N . TYR A 1 466 ? 8.336 -18.944 -27.411 1.00 98.50 466 TYR A N 1
ATOM 3436 C CA . TYR A 1 466 ? 7.586 -17.897 -26.702 1.00 98.50 466 TYR A CA 1
ATOM 3437 C C . TYR A 1 466 ? 6.178 -17.720 -27.272 1.00 98.50 466 TYR A C 1
ATOM 3439 O O . TYR A 1 466 ? 5.216 -17.741 -26.508 1.00 98.50 466 TYR A O 1
ATOM 3447 N N . ASP A 1 467 ? 6.050 -17.628 -28.602 1.00 98.25 467 ASP A N 1
ATOM 3448 C CA . ASP A 1 467 ? 4.759 -17.518 -29.292 1.00 98.25 467 ASP A CA 1
ATOM 3449 C C . ASP A 1 467 ? 3.837 -18.689 -28.912 1.00 98.25 467 ASP A C 1
ATOM 3451 O O . ASP A 1 467 ? 2.632 -18.506 -28.755 1.00 98.25 467 ASP A O 1
ATOM 3455 N N . ALA A 1 468 ? 4.385 -19.899 -28.741 1.00 97.75 468 ALA A N 1
ATOM 3456 C CA . ALA A 1 468 ? 3.598 -21.073 -28.389 1.00 97.75 468 ALA A CA 1
ATOM 3457 C C . ALA A 1 468 ? 2.906 -20.948 -27.033 1.00 97.75 468 ALA A C 1
ATOM 3459 O O . ALA A 1 468 ? 1.738 -21.309 -26.935 1.00 97.75 468 ALA A O 1
ATOM 3460 N N . VAL A 1 469 ? 3.609 -20.419 -26.032 1.00 97.00 469 VAL A N 1
ATOM 3461 C CA . VAL A 1 469 ? 3.060 -20.189 -24.693 1.00 97.00 469 VAL A CA 1
ATOM 3462 C C . VAL A 1 469 ? 2.143 -18.971 -24.687 1.00 97.00 469 VAL A C 1
ATOM 3464 O O . VAL A 1 469 ? 1.040 -19.020 -24.157 1.00 97.00 469 VAL A O 1
ATOM 3467 N N . LEU A 1 470 ? 2.549 -17.891 -25.351 1.00 97.69 470 LEU A N 1
ATOM 3468 C CA . LEU A 1 470 ? 1.763 -16.665 -25.456 1.00 97.69 470 LEU A CA 1
ATOM 3469 C C . LEU A 1 470 ? 0.473 -16.830 -26.288 1.00 97.69 470 LEU A C 1
ATOM 3471 O O . LEU A 1 470 ? -0.331 -15.909 -26.363 1.00 97.69 470 LEU A O 1
ATOM 3475 N N . ARG A 1 471 ? 0.195 -17.991 -26.895 1.00 95.62 471 ARG A N 1
ATOM 3476 C CA . ARG A 1 471 ? -1.167 -18.304 -27.374 1.00 95.62 471 ARG A CA 1
ATOM 3477 C C . ARG A 1 471 ? -2.151 -18.469 -26.216 1.00 95.62 471 ARG A C 1
ATOM 3479 O O . ARG A 1 471 ? -3.276 -17.973 -26.300 1.00 95.62 471 ARG A O 1
ATOM 3486 N N . ASP A 1 472 ? -1.696 -19.100 -25.142 1.00 94.88 472 ASP A N 1
ATOM 3487 C CA . ASP A 1 472 ? -2.516 -19.507 -24.001 1.00 94.88 472 ASP A CA 1
ATOM 3488 C C . ASP A 1 472 ? -2.370 -18.572 -22.795 1.00 94.88 472 ASP A C 1
ATOM 3490 O O . ASP A 1 472 ? -3.201 -18.604 -21.895 1.00 94.88 472 ASP A O 1
ATOM 3494 N N . TYR A 1 473 ? -1.364 -17.698 -22.801 1.00 97.19 473 TYR A N 1
ATOM 3495 C CA . TYR A 1 473 ? -1.155 -16.666 -21.789 1.00 97.19 473 TYR A CA 1
ATOM 3496 C C . TYR A 1 473 ? -1.196 -15.276 -22.423 1.00 97.19 473 TYR A C 1
ATOM 3498 O O . TYR A 1 473 ? -0.832 -15.093 -23.586 1.00 97.19 473 TYR A O 1
ATOM 3506 N N . ASP A 1 474 ? -1.649 -14.285 -21.663 1.00 97.00 474 ASP A N 1
ATOM 3507 C CA . ASP A 1 474 ? -1.656 -12.891 -22.106 1.00 97.00 474 ASP A CA 1
ATOM 3508 C C . ASP A 1 474 ? -0.254 -12.293 -21.981 1.00 97.00 474 ASP A C 1
ATOM 3510 O O . ASP A 1 474 ? 0.201 -11.581 -22.878 1.00 97.00 474 ASP A O 1
ATOM 3514 N N . VAL A 1 475 ? 0.467 -12.652 -20.912 1.00 98.44 475 VAL A N 1
ATOM 3515 C CA . VAL A 1 475 ? 1.844 -12.209 -20.668 1.00 98.44 475 VAL A CA 1
ATOM 3516 C C . VAL A 1 475 ? 2.700 -13.266 -19.967 1.00 98.44 475 VAL A C 1
ATOM 3518 O O . VAL A 1 475 ? 2.192 -14.156 -19.284 1.00 98.44 475 VAL A O 1
ATOM 3521 N N . LEU A 1 476 ? 4.018 -13.109 -20.093 1.00 98.50 476 LEU A N 1
ATOM 3522 C CA . LEU A 1 476 ? 5.043 -13.767 -19.291 1.00 98.50 476 LEU A CA 1
ATOM 3523 C C . LEU A 1 476 ? 5.695 -12.767 -18.329 1.00 98.50 476 LEU A C 1
ATOM 3525 O O . LEU A 1 476 ? 5.956 -11.625 -18.706 1.00 98.50 476 LEU A O 1
ATOM 3529 N N . LEU A 1 477 ? 6.009 -13.212 -17.117 1.00 98.31 477 LEU A N 1
ATOM 3530 C CA . LEU A 1 477 ? 6.719 -12.456 -16.095 1.00 98.31 477 LEU A CA 1
ATOM 3531 C C . LEU A 1 477 ? 8.134 -13.003 -15.907 1.00 98.31 477 LEU A C 1
ATOM 3533 O O . LEU A 1 477 ? 8.323 -14.214 -15.751 1.00 98.31 477 LEU A O 1
ATOM 3537 N N . THR A 1 478 ? 9.115 -12.100 -15.885 1.00 97.94 478 THR A N 1
ATOM 3538 C CA . THR A 1 478 ? 10.523 -12.400 -15.570 1.00 97.94 478 THR A CA 1
ATOM 3539 C C . THR A 1 478 ? 11.111 -11.321 -14.657 1.00 97.94 478 THR A C 1
ATOM 3541 O O . THR A 1 478 ? 10.658 -10.175 -14.702 1.00 97.94 478 THR A O 1
ATOM 3544 N N . PRO A 1 479 ? 12.175 -11.593 -13.881 1.00 97.75 479 PRO A N 1
ATOM 3545 C CA . PRO A 1 479 ? 12.999 -10.525 -13.319 1.00 97.75 479 PRO A CA 1
ATOM 3546 C C . PRO A 1 479 ? 13.597 -9.680 -14.448 1.00 97.75 479 PRO A C 1
ATOM 3548 O O . PRO A 1 479 ? 14.010 -10.229 -15.477 1.00 97.75 479 PRO A O 1
ATOM 3551 N N . CYS A 1 480 ? 13.637 -8.356 -14.280 1.00 96.81 480 CYS A N 1
ATOM 3552 C CA . CYS A 1 480 ? 14.229 -7.469 -15.280 1.00 96.81 480 CYS A CA 1
ATOM 3553 C C . CYS A 1 480 ? 15.720 -7.225 -15.019 1.00 96.81 480 CYS A C 1
ATOM 3555 O O . CYS A 1 480 ? 16.541 -7.464 -15.902 1.00 96.81 480 CYS A O 1
ATOM 3557 N N . ASN A 1 481 ? 16.071 -6.774 -13.814 1.00 94.50 481 ASN A N 1
ATOM 3558 C CA . ASN A 1 481 ? 17.449 -6.650 -13.346 1.00 94.50 481 ASN A CA 1
ATOM 3559 C C . ASN A 1 481 ? 17.832 -7.864 -12.488 1.00 94.50 481 ASN A C 1
ATOM 3561 O O . ASN A 1 481 ? 17.018 -8.353 -11.717 1.00 94.50 481 ASN A O 1
ATOM 3565 N N . ASN A 1 482 ? 19.069 -8.352 -12.605 1.00 92.44 482 ASN A N 1
ATOM 3566 C CA . ASN A 1 482 ? 19.526 -9.510 -11.822 1.00 92.44 482 ASN A CA 1
ATOM 3567 C C . ASN A 1 482 ? 19.916 -9.123 -10.393 1.00 92.44 482 ASN A C 1
ATOM 3569 O O . ASN A 1 482 ? 19.766 -9.899 -9.460 1.00 92.44 482 ASN A O 1
ATOM 3573 N N . THR A 1 483 ? 20.436 -7.914 -10.229 1.00 92.75 483 THR A N 1
ATOM 3574 C CA . THR A 1 483 ? 20.797 -7.301 -8.952 1.00 92.75 483 THR A CA 1
ATOM 3575 C C . THR A 1 483 ? 20.203 -5.905 -8.929 1.00 92.75 483 THR A C 1
ATOM 3577 O O . THR A 1 483 ? 19.846 -5.369 -9.979 1.00 92.75 483 THR A O 1
ATOM 3580 N N . VAL A 1 484 ? 20.168 -5.254 -7.771 1.00 91.75 484 VAL A N 1
ATOM 3581 C CA . VAL A 1 484 ? 20.027 -3.793 -7.760 1.00 91.75 484 VAL A CA 1
ATOM 3582 C C . VAL A 1 484 ? 21.282 -3.108 -8.305 1.00 91.75 484 VAL A C 1
ATOM 3584 O O . VAL A 1 484 ? 22.293 -3.775 -8.554 1.00 91.75 484 VAL A O 1
ATOM 3587 N N . GLY A 1 485 ? 21.200 -1.800 -8.567 1.00 91.25 485 GLY A N 1
ATOM 3588 C CA . GLY A 1 485 ? 22.273 -1.049 -9.22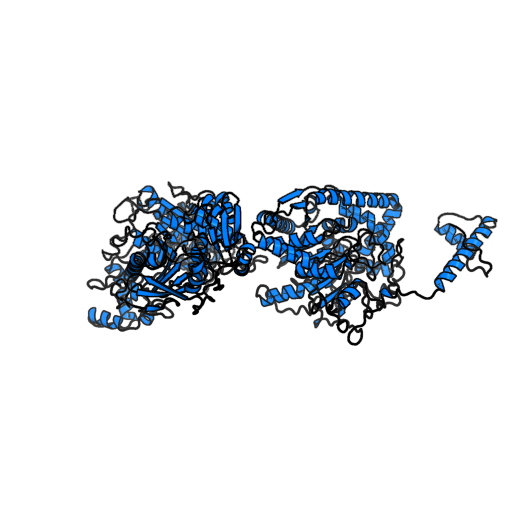2 1.00 91.25 485 GLY A CA 1
ATOM 3589 C C . GLY A 1 485 ? 23.588 -1.211 -8.457 1.00 91.25 485 GLY A C 1
ATOM 3590 O O . GLY A 1 485 ? 23.605 -0.924 -7.261 1.00 91.25 485 GLY A O 1
ATOM 3591 N N . PRO A 1 486 ? 24.674 -1.703 -9.080 1.00 92.81 486 PRO A N 1
ATOM 3592 C CA . PRO A 1 486 ? 25.959 -1.792 -8.400 1.00 92.81 486 PRO A CA 1
ATOM 3593 C C . PRO A 1 486 ? 26.564 -0.393 -8.196 1.00 92.81 486 PRO A C 1
ATOM 3595 O O . PRO A 1 486 ? 26.239 0.529 -8.954 1.00 92.81 486 PRO A O 1
ATOM 3598 N N . PRO A 1 487 ? 27.458 -0.216 -7.208 1.00 93.56 487 PRO A N 1
ATOM 3599 C CA . PRO A 1 487 ? 28.233 1.013 -7.082 1.00 93.56 487 PRO A CA 1
ATOM 3600 C C . PRO A 1 487 ? 29.091 1.232 -8.334 1.00 93.56 487 PRO A C 1
ATOM 3602 O O . PRO A 1 487 ? 29.512 0.274 -8.992 1.00 93.56 487 PRO A O 1
ATOM 3605 N N . HIS A 1 488 ? 29.365 2.491 -8.671 1.00 93.25 488 HIS A N 1
ATOM 3606 C CA . HIS A 1 488 ? 30.282 2.784 -9.768 1.00 93.25 488 HIS A CA 1
ATOM 3607 C C . HIS A 1 488 ? 31.701 2.285 -9.451 1.00 93.25 488 HIS A C 1
ATOM 3609 O O . HIS A 1 488 ? 32.169 2.468 -8.324 1.00 93.25 488 HIS A O 1
ATOM 3615 N N . PRO A 1 489 ? 32.425 1.709 -10.430 1.00 91.06 489 PRO A N 1
ATOM 3616 C CA . PRO A 1 489 ? 33.807 1.296 -10.221 1.00 91.06 489 PRO A CA 1
ATOM 3617 C C . PRO A 1 489 ? 34.695 2.512 -9.906 1.00 91.06 489 PRO A C 1
ATOM 3619 O O . PRO A 1 489 ? 34.759 3.434 -10.727 1.00 91.06 489 PRO A O 1
ATOM 3622 N N . PRO A 1 490 ? 35.440 2.534 -8.784 1.00 87.56 490 PRO A N 1
ATOM 3623 C CA . PRO A 1 490 ? 36.285 3.677 -8.431 1.00 87.56 490 PRO A CA 1
ATOM 3624 C C . PRO A 1 490 ? 37.321 4.032 -9.506 1.00 87.56 490 PRO A C 1
ATOM 3626 O O . PRO A 1 490 ? 37.644 5.203 -9.687 1.00 87.56 490 PRO A O 1
ATOM 3629 N N . SER A 1 491 ? 37.795 3.042 -10.274 1.00 84.06 491 SER A N 1
ATOM 3630 C CA . SER A 1 491 ? 38.760 3.235 -11.366 1.00 84.06 491 SER A CA 1
ATOM 3631 C C . SER A 1 491 ? 38.221 4.037 -12.558 1.00 84.06 491 SER A C 1
ATOM 3633 O O . SER A 1 491 ? 38.993 4.410 -13.434 1.00 84.06 491 SER A O 1
ATOM 3635 N N . THR A 1 492 ? 36.921 4.343 -12.586 1.00 85.56 492 THR A N 1
ATOM 3636 C CA . THR A 1 492 ? 36.267 5.112 -13.662 1.00 85.56 492 THR A CA 1
ATOM 3637 C C . THR A 1 492 ? 35.927 6.551 -13.278 1.00 85.56 492 THR A C 1
ATOM 3639 O O . THR A 1 492 ? 35.415 7.314 -14.099 1.00 85.56 492 THR A O 1
ATOM 3642 N N . LEU A 1 493 ? 36.216 6.945 -12.034 1.00 86.00 493 LEU A N 1
ATOM 3643 C CA . LEU A 1 493 ? 36.000 8.307 -11.558 1.00 86.00 493 LEU A CA 1
ATOM 3644 C C . LEU A 1 493 ? 36.970 9.268 -12.248 1.00 86.00 493 LEU A C 1
ATOM 3646 O O . LEU A 1 493 ? 38.182 9.047 -12.256 1.00 86.00 493 LEU A O 1
ATOM 3650 N N . LYS A 1 494 ? 36.431 10.364 -12.790 1.00 87.94 494 LYS A N 1
ATOM 3651 C CA . LYS A 1 494 ? 37.248 11.473 -13.283 1.00 87.94 494 LYS A CA 1
ATOM 3652 C C . LYS A 1 494 ? 37.798 12.267 -12.099 1.00 87.94 494 LYS A C 1
ATOM 3654 O O . LYS A 1 494 ? 37.029 12.736 -11.263 1.00 87.94 494 LYS A O 1
ATOM 3659 N N . SER A 1 495 ? 39.115 12.417 -12.033 1.00 85.81 495 SER A N 1
ATOM 3660 C CA . SER A 1 495 ? 39.836 13.143 -10.978 1.00 85.81 495 SER A CA 1
ATOM 3661 C C . SER A 1 495 ? 41.031 13.900 -11.565 1.00 85.81 495 SER A C 1
ATOM 3663 O O . SER A 1 495 ? 41.347 13.735 -12.740 1.00 85.81 495 SER A O 1
ATOM 3665 N N . GLU A 1 496 ? 41.743 14.698 -10.762 1.00 86.69 496 GLU A N 1
ATOM 3666 C CA . GLU A 1 496 ? 42.993 15.335 -11.216 1.00 86.69 496 GLU A CA 1
ATOM 3667 C C . GLU A 1 496 ? 44.042 14.313 -11.691 1.00 86.69 496 GLU A C 1
ATOM 3669 O O . GLU A 1 496 ? 44.770 14.575 -12.646 1.00 86.69 496 GLU A O 1
ATOM 3674 N N . SER A 1 497 ? 44.105 13.136 -11.057 1.00 87.00 497 SER A N 1
ATOM 3675 C CA . SER A 1 497 ? 45.034 12.057 -11.416 1.00 87.00 497 SER A CA 1
ATOM 3676 C C . SER A 1 497 ? 44.515 11.127 -12.519 1.00 87.00 497 SER A C 1
ATOM 3678 O O . SER A 1 497 ? 45.308 10.406 -13.118 1.00 87.00 497 SER A O 1
ATOM 3680 N N . ASN A 1 498 ? 43.210 11.147 -12.806 1.00 87.38 498 ASN A N 1
ATOM 3681 C CA . ASN A 1 498 ? 42.570 10.397 -13.887 1.00 87.38 498 ASN A CA 1
ATOM 3682 C C . ASN A 1 498 ? 41.551 11.296 -14.616 1.00 87.38 498 ASN A C 1
ATOM 3684 O O . ASN A 1 498 ? 40.343 11.094 -14.471 1.00 87.38 498 ASN A O 1
ATOM 3688 N N . PRO A 1 499 ? 41.998 12.316 -15.373 1.00 85.94 499 PRO A N 1
ATOM 3689 C CA . PRO A 1 499 ? 41.105 13.332 -15.944 1.00 85.94 499 PRO A CA 1
ATOM 3690 C C . PRO A 1 499 ? 40.116 12.748 -16.958 1.00 85.94 499 PRO A C 1
ATOM 3692 O O . PRO A 1 499 ? 38.992 13.235 -17.103 1.00 85.94 499 PRO A O 1
ATOM 3695 N N . ASP A 1 500 ? 40.508 11.658 -17.614 1.00 83.44 500 ASP A N 1
ATOM 3696 C CA . ASP A 1 500 ? 39.663 10.950 -18.561 1.00 83.44 500 ASP A CA 1
ATOM 3697 C C . ASP A 1 500 ? 38.781 9.894 -17.872 1.00 83.44 500 ASP A C 1
ATOM 3699 O O . ASP A 1 500 ? 37.776 9.488 -18.441 1.00 83.44 500 ASP A O 1
ATOM 3703 N N . GLY A 1 501 ? 39.060 9.464 -16.638 1.00 86.56 501 GLY A N 1
ATOM 3704 C CA . GLY A 1 501 ? 38.288 8.407 -15.966 1.00 86.56 501 GLY A CA 1
ATOM 3705 C C . GLY A 1 501 ? 38.440 7.042 -16.649 1.00 86.56 501 GLY A C 1
ATOM 3706 O O . GLY A 1 501 ? 37.466 6.300 -16.785 1.00 86.56 501 GLY A O 1
ATOM 3707 N N . LEU A 1 502 ? 39.633 6.748 -17.173 1.00 87.69 502 LEU A N 1
ATOM 3708 C CA . LEU A 1 502 ? 39.952 5.475 -17.822 1.00 87.69 502 LEU A CA 1
ATOM 3709 C C . LEU A 1 502 ? 40.344 4.435 -16.769 1.00 87.69 502 LEU A C 1
ATOM 3711 O O . LEU A 1 502 ? 41.084 4.751 -15.839 1.00 87.69 502 LEU A O 1
ATOM 3715 N N . SER A 1 503 ? 39.883 3.195 -16.936 1.00 88.56 503 SER A N 1
ATOM 3716 C CA . SER A 1 503 ? 40.267 2.090 -16.057 1.00 88.56 503 SER A CA 1
ATOM 3717 C C . SER A 1 503 ? 41.470 1.341 -16.630 1.00 88.56 503 SER A C 1
ATOM 3719 O O . SER A 1 503 ? 41.418 0.834 -17.750 1.00 88.56 503 SER A O 1
ATOM 3721 N N . GLU A 1 504 ? 42.550 1.230 -15.854 1.00 83.19 504 GLU A N 1
ATOM 3722 C CA . GLU A 1 504 ? 43.729 0.420 -16.209 1.00 83.19 504 GLU A CA 1
ATOM 3723 C C . GLU A 1 504 ? 43.477 -1.091 -16.042 1.00 83.19 504 GLU A C 1
ATOM 3725 O O . GLU A 1 504 ? 44.231 -1.923 -16.550 1.00 83.19 504 GLU A O 1
ATOM 3730 N N . ARG A 1 505 ? 42.397 -1.463 -15.341 1.00 88.00 505 ARG A N 1
ATOM 3731 C CA . ARG A 1 505 ? 41.999 -2.845 -15.065 1.00 88.00 505 ARG A CA 1
ATOM 3732 C C . ARG A 1 505 ? 40.640 -3.136 -15.686 1.00 88.00 505 ARG A C 1
ATOM 3734 O O . ARG A 1 505 ? 39.598 -2.927 -15.078 1.00 88.00 505 ARG A O 1
ATOM 3741 N N . ILE A 1 506 ? 40.659 -3.736 -16.872 1.00 86.75 506 ILE A N 1
ATOM 3742 C CA . ILE A 1 506 ? 39.462 -4.110 -17.647 1.00 86.75 506 ILE A CA 1
ATOM 3743 C C . ILE A 1 506 ? 38.393 -4.853 -16.815 1.00 86.75 506 ILE A C 1
ATOM 3745 O O . ILE A 1 506 ? 37.196 -4.646 -17.020 1.00 86.75 506 ILE A O 1
ATOM 3749 N N . MET A 1 507 ? 38.802 -5.714 -15.877 1.00 88.31 507 MET A N 1
ATOM 3750 C CA . MET A 1 507 ? 37.864 -6.481 -15.046 1.00 88.31 507 MET A CA 1
ATOM 3751 C C . MET A 1 507 ? 37.048 -5.619 -14.081 1.00 88.31 507 MET A C 1
ATOM 3753 O O . MET A 1 507 ? 35.908 -5.981 -13.810 1.00 88.31 507 MET A O 1
ATOM 3757 N N . ASP A 1 508 ? 37.559 -4.460 -13.656 1.00 88.00 508 ASP A N 1
ATOM 3758 C CA . ASP A 1 508 ? 36.816 -3.530 -12.798 1.00 88.00 508 ASP A CA 1
ATOM 3759 C C . ASP A 1 508 ? 35.543 -3.014 -13.501 1.00 88.00 508 ASP A C 1
ATOM 3761 O O . ASP A 1 508 ? 34.544 -2.708 -12.854 1.00 88.00 508 ASP A O 1
ATOM 3765 N N . LEU A 1 509 ? 35.567 -2.944 -14.839 1.00 87.38 509 LEU A N 1
ATOM 3766 C CA . LEU A 1 509 ? 34.418 -2.594 -15.674 1.00 87.38 509 LEU A CA 1
ATOM 3767 C C . LEU A 1 509 ? 33.531 -3.809 -15.970 1.00 87.38 509 LEU A C 1
ATOM 3769 O O . LEU A 1 509 ? 32.307 -3.711 -15.926 1.00 87.38 509 LEU A O 1
ATOM 3773 N N . PHE A 1 510 ? 34.135 -4.947 -16.320 1.00 85.69 510 PHE A N 1
ATOM 3774 C CA . PHE A 1 510 ? 33.397 -6.117 -16.797 1.00 85.69 510 PHE A CA 1
ATOM 3775 C C . PHE A 1 510 ? 32.645 -6.857 -15.698 1.00 85.69 510 PHE A C 1
ATOM 3777 O O . PHE A 1 510 ? 31.499 -7.237 -15.926 1.00 85.69 510 PHE A O 1
ATOM 3784 N N . GLU A 1 511 ? 33.277 -7.084 -14.546 1.00 88.06 511 GLU A N 1
ATOM 3785 C CA . GLU A 1 511 ? 32.760 -7.957 -13.488 1.00 88.06 511 GLU A CA 1
ATOM 3786 C C . GLU A 1 511 ? 31.344 -7.567 -13.023 1.00 88.06 511 GLU A C 1
ATOM 3788 O O . GLU A 1 511 ? 30.472 -8.439 -13.056 1.00 88.06 511 GLU A O 1
ATOM 3793 N N . PRO A 1 512 ? 31.033 -6.284 -12.733 1.00 88.38 512 PRO A N 1
ATOM 3794 C CA . PRO A 1 512 ? 29.678 -5.881 -12.342 1.00 88.38 512 PRO A CA 1
ATOM 3795 C C . PRO A 1 512 ? 28.629 -6.039 -13.455 1.00 88.38 512 PRO A C 1
ATOM 3797 O O . PRO A 1 512 ? 27.430 -6.062 -13.181 1.00 88.38 512 PRO A O 1
ATOM 3800 N N . ALA A 1 513 ? 29.058 -6.103 -14.721 1.00 88.31 513 ALA A N 1
ATOM 3801 C CA . ALA A 1 513 ? 28.180 -6.181 -15.887 1.00 88.31 513 ALA A CA 1
ATOM 3802 C C . ALA A 1 513 ? 27.878 -7.622 -16.340 1.00 88.31 513 ALA A C 1
ATOM 3804 O O . ALA A 1 513 ? 27.010 -7.824 -17.199 1.00 88.31 513 ALA A O 1
ATOM 3805 N N . ILE A 1 514 ? 28.587 -8.625 -15.805 1.00 89.50 514 ILE A N 1
ATOM 3806 C CA . ILE A 1 514 ? 28.406 -10.030 -16.185 1.00 89.50 514 ILE A CA 1
ATOM 3807 C C . ILE A 1 514 ? 26.979 -10.467 -15.848 1.00 89.50 514 ILE A C 1
ATOM 3809 O O . ILE A 1 514 ? 26.511 -10.350 -14.723 1.00 89.50 514 ILE A O 1
ATOM 3813 N N . GLY A 1 515 ? 26.281 -11.007 -16.844 1.00 89.31 515 GLY A N 1
ATOM 3814 C CA . GLY A 1 515 ? 24.961 -11.604 -16.656 1.00 89.31 515 GLY A CA 1
ATOM 3815 C C . GLY A 1 515 ? 23.776 -10.633 -16.713 1.00 89.31 515 GLY A C 1
ATOM 3816 O O . GLY A 1 515 ? 22.661 -11.094 -16.936 1.00 89.31 515 GLY A O 1
ATOM 3817 N N . ASN A 1 516 ? 23.973 -9.312 -16.636 1.00 91.62 516 ASN A N 1
ATOM 3818 C CA . ASN A 1 516 ? 22.866 -8.338 -16.537 1.00 91.62 516 ASN A CA 1
ATOM 3819 C C . ASN A 1 516 ? 21.856 -8.370 -17.696 1.00 91.62 516 ASN A C 1
ATOM 3821 O O . ASN A 1 516 ? 20.756 -7.851 -17.563 1.00 91.62 516 ASN A O 1
ATOM 3825 N N . THR A 1 517 ? 22.211 -8.961 -18.838 1.00 94.38 517 THR A N 1
ATOM 3826 C CA . THR A 1 517 ? 21.331 -9.051 -20.016 1.00 94.38 517 THR A CA 1
ATOM 3827 C C . THR A 1 517 ? 20.682 -10.425 -20.210 1.00 94.38 517 THR A C 1
ATOM 3829 O O . THR A 1 517 ? 19.956 -10.614 -21.186 1.00 94.38 517 THR A O 1
ATOM 3832 N N . LEU A 1 518 ? 20.926 -11.393 -19.313 1.00 95.50 518 LEU A N 1
ATOM 3833 C CA . LEU A 1 518 ? 20.505 -12.792 -19.491 1.00 95.50 518 LEU A CA 1
ATOM 3834 C C . LEU A 1 518 ? 18.987 -12.933 -19.691 1.00 95.50 518 LEU A C 1
ATOM 3836 O O . LEU A 1 518 ? 18.577 -13.625 -20.621 1.00 95.50 518 LEU A O 1
ATOM 3840 N N . ASN A 1 519 ? 18.177 -12.204 -18.916 1.00 96.62 519 ASN A N 1
ATOM 3841 C CA . ASN A 1 519 ? 16.712 -12.238 -19.024 1.00 96.62 519 ASN A CA 1
ATOM 3842 C C . ASN A 1 519 ? 16.136 -11.290 -20.086 1.00 96.62 519 ASN A C 1
ATOM 3844 O O . ASN A 1 519 ? 14.997 -11.449 -20.508 1.00 96.62 519 ASN A O 1
ATOM 3848 N N . THR A 1 520 ? 16.886 -10.292 -20.549 1.00 97.94 520 THR A N 1
ATOM 3849 C CA . THR A 1 520 ? 16.355 -9.228 -21.417 1.00 97.94 520 THR A CA 1
ATOM 3850 C C . THR A 1 520 ? 16.644 -9.463 -22.898 1.00 97.94 520 THR A C 1
ATOM 3852 O O . THR A 1 520 ? 15.762 -9.226 -23.732 1.00 97.94 520 THR A O 1
ATOM 3855 N N . CYS A 1 521 ? 17.849 -9.931 -23.246 1.00 97.25 521 CYS A N 1
ATOM 3856 C CA . CYS A 1 521 ? 18.332 -9.976 -24.633 1.00 97.25 521 CYS A CA 1
ATOM 3857 C C . CYS A 1 521 ? 17.625 -11.020 -25.516 1.00 97.25 521 CYS A C 1
ATOM 3859 O O . CYS A 1 521 ? 17.469 -10.814 -26.723 1.00 97.25 521 CYS A O 1
ATOM 3861 N N . GLY A 1 522 ? 17.103 -12.100 -24.925 1.00 97.56 522 GLY A N 1
ATOM 3862 C CA . GLY A 1 522 ? 16.283 -13.083 -25.638 1.00 97.56 522 GLY A CA 1
ATOM 3863 C C . GLY A 1 522 ? 15.047 -12.460 -26.296 1.00 97.56 522 GLY A C 1
ATOM 3864 O O . GLY A 1 522 ? 14.685 -12.802 -27.424 1.00 97.56 522 GLY A O 1
ATOM 3865 N N . PHE A 1 523 ? 14.434 -11.481 -25.632 1.00 98.31 523 PHE A N 1
ATOM 3866 C CA . PHE A 1 523 ? 13.269 -10.767 -26.155 1.00 98.31 523 PHE A CA 1
ATOM 3867 C C . PHE A 1 523 ? 13.638 -9.721 -27.220 1.00 98.31 523 PHE A C 1
ATOM 3869 O O . PHE A 1 523 ? 12.803 -9.381 -28.055 1.00 98.31 523 PHE A O 1
ATOM 3876 N N . ASN A 1 524 ? 14.898 -9.264 -27.279 1.00 98.38 524 ASN A N 1
ATOM 3877 C CA . ASN A 1 524 ? 15.374 -8.421 -28.383 1.00 98.38 524 ASN A CA 1
ATOM 3878 C C . ASN A 1 524 ? 15.449 -9.197 -29.692 1.00 98.38 524 ASN A C 1
ATOM 3880 O O . ASN A 1 524 ? 14.908 -8.728 -30.688 1.00 98.38 524 ASN A O 1
ATOM 3884 N N . VAL A 1 525 ? 16.103 -10.367 -29.680 1.00 97.75 525 VAL A N 1
ATOM 3885 C CA . VAL A 1 525 ? 16.328 -11.153 -30.906 1.00 97.75 525 VAL A CA 1
ATOM 3886 C C . VAL A 1 525 ? 15.054 -11.835 -31.396 1.00 97.75 525 VAL A C 1
ATOM 3888 O O . VAL A 1 525 ? 14.857 -12.010 -32.594 1.00 97.75 525 VAL A O 1
ATOM 3891 N N . THR A 1 526 ? 14.149 -12.193 -30.482 1.00 98.00 526 THR A N 1
ATOM 3892 C CA . THR A 1 526 ? 12.840 -12.738 -30.867 1.00 98.00 526 THR A CA 1
ATOM 3893 C C . THR A 1 526 ? 11.839 -11.654 -31.245 1.00 98.00 526 THR A C 1
ATOM 3895 O O . THR A 1 526 ? 10.953 -11.922 -32.049 1.00 98.00 526 THR A O 1
ATOM 3898 N N . GLY A 1 527 ? 11.997 -10.432 -30.739 1.00 97.94 527 GLY A N 1
ATOM 3899 C CA . GLY A 1 527 ? 11.187 -9.278 -31.116 1.00 97.94 527 GLY A CA 1
ATOM 3900 C C . GLY A 1 527 ? 9.895 -9.086 -30.319 1.00 97.94 527 GLY A C 1
ATOM 3901 O O . GLY A 1 527 ? 9.163 -8.153 -30.627 1.00 97.94 527 GLY A O 1
ATOM 3902 N N . HIS A 1 528 ? 9.627 -9.904 -29.297 1.00 98.69 528 HIS A N 1
ATOM 3903 C CA . HIS A 1 528 ? 8.471 -9.751 -28.399 1.00 98.69 528 HIS A CA 1
ATOM 3904 C C . HIS A 1 528 ? 8.529 -8.430 -27.623 1.00 98.69 528 HIS A C 1
ATOM 3906 O O . HIS A 1 528 ? 9.626 -8.057 -27.195 1.00 98.69 528 HIS A O 1
ATOM 3912 N N . PRO A 1 529 ? 7.410 -7.713 -27.419 1.00 98.69 529 PRO A N 1
ATOM 3913 C CA . PRO A 1 529 ? 7.383 -6.523 -26.583 1.00 98.69 529 PRO A CA 1
ATOM 3914 C C . PRO A 1 529 ? 7.614 -6.899 -25.122 1.00 98.69 529 PRO A C 1
ATOM 3916 O O . PRO A 1 529 ? 7.164 -7.944 -24.654 1.00 98.69 529 PRO A O 1
ATOM 3919 N N . ALA A 1 530 ? 8.330 -6.039 -24.407 1.00 98.69 530 ALA A N 1
ATOM 3920 C CA . ALA A 1 530 ? 8.659 -6.252 -23.008 1.00 98.69 530 ALA A CA 1
ATOM 3921 C C . ALA A 1 530 ? 8.669 -4.919 -22.251 1.00 98.69 530 ALA A C 1
ATOM 3923 O O . ALA A 1 530 ? 9.427 -4.009 -22.598 1.00 98.69 530 ALA A O 1
ATOM 3924 N N . LEU A 1 531 ? 7.842 -4.817 -21.214 1.00 98.69 531 LEU A N 1
ATOM 3925 C CA . LEU A 1 531 ? 7.723 -3.663 -20.327 1.00 98.69 531 LEU A CA 1
ATOM 3926 C C . LEU A 1 531 ? 8.438 -3.972 -19.014 1.00 98.69 531 LEU A C 1
ATOM 3928 O O . LEU A 1 531 ? 8.094 -4.938 -18.345 1.00 98.69 531 LEU A O 1
ATOM 3932 N N . SER A 1 532 ? 9.417 -3.159 -18.633 1.00 98.25 532 SER A N 1
ATOM 3933 C CA . SER A 1 532 ? 9.888 -3.120 -17.248 1.00 98.25 532 SER A CA 1
ATOM 3934 C C . SER A 1 532 ? 8.919 -2.279 -16.426 1.00 98.25 532 SER A C 1
ATOM 3936 O O . SER A 1 532 ? 8.631 -1.150 -16.825 1.00 98.25 532 SER A O 1
ATOM 3938 N N . MET A 1 533 ? 8.464 -2.804 -15.290 1.00 93.56 533 MET A N 1
ATOM 3939 C CA . MET A 1 533 ? 7.670 -2.077 -14.301 1.00 93.56 533 MET A CA 1
ATOM 3940 C C . MET A 1 533 ? 8.320 -2.151 -12.911 1.00 93.56 533 MET A C 1
ATOM 3942 O O . MET A 1 533 ? 8.878 -3.200 -12.561 1.00 93.56 533 MET A O 1
ATOM 3946 N N . PRO A 1 534 ? 8.275 -1.068 -12.116 1.00 85.44 534 PRO A N 1
ATOM 3947 C CA . PRO A 1 534 ? 8.791 -1.069 -10.752 1.00 85.44 534 PRO A CA 1
ATOM 3948 C C . PRO A 1 534 ? 7.906 -1.929 -9.847 1.00 85.44 534 PRO A C 1
ATOM 3950 O O . PRO A 1 534 ? 6.686 -1.790 -9.852 1.00 85.44 534 PRO A O 1
ATOM 3953 N N . VAL A 1 535 ? 8.518 -2.815 -9.060 1.00 77.75 535 VAL A N 1
ATOM 3954 C CA . VAL A 1 535 ? 7.775 -3.746 -8.188 1.00 77.75 535 VAL A CA 1
ATOM 3955 C C . VAL A 1 535 ? 8.274 -3.798 -6.749 1.00 77.75 535 VAL A C 1
ATOM 3957 O O . VAL A 1 535 ? 7.618 -4.374 -5.887 1.00 77.75 535 VAL A O 1
ATOM 3960 N N . GLY A 1 536 ? 9.422 -3.190 -6.458 1.00 72.19 536 GLY A N 1
ATOM 3961 C CA . GLY A 1 536 ? 9.951 -3.155 -5.102 1.00 72.19 536 GLY A CA 1
ATOM 3962 C C . GLY A 1 536 ? 11.364 -2.601 -5.025 1.00 72.19 536 GLY A C 1
ATOM 3963 O O . GLY A 1 536 ? 11.843 -1.932 -5.941 1.00 72.19 536 GLY A O 1
ATOM 3964 N N . TRP A 1 537 ? 12.030 -2.905 -3.914 1.00 77.75 537 TRP A N 1
ATOM 3965 C CA . TRP A 1 537 ? 13.334 -2.363 -3.544 1.00 77.75 537 TRP A CA 1
ATOM 3966 C C . TRP A 1 537 ? 14.257 -3.479 -3.065 1.00 77.75 537 TRP A C 1
ATOM 3968 O O . TRP A 1 537 ? 13.863 -4.297 -2.238 1.00 77.75 537 TRP A O 1
ATOM 3978 N N . GLY A 1 538 ? 15.506 -3.482 -3.524 1.00 70.81 538 GLY A N 1
ATOM 3979 C CA . GLY A 1 538 ? 16.533 -4.424 -3.085 1.00 70.81 538 GLY A CA 1
ATOM 3980 C C . GLY A 1 538 ? 17.705 -3.711 -2.415 1.00 70.81 538 GLY A C 1
ATOM 3981 O O . GLY A 1 538 ? 18.022 -2.563 -2.727 1.00 70.81 538 GLY A O 1
ATOM 3982 N N . LYS A 1 539 ? 18.354 -4.388 -1.466 1.00 75.94 539 LYS A N 1
ATOM 3983 C CA . LYS A 1 539 ? 19.512 -3.856 -0.733 1.00 75.94 539 LYS A CA 1
ATOM 3984 C C . LYS A 1 539 ? 20.749 -3.801 -1.616 1.00 75.94 539 LYS A C 1
ATOM 3986 O O . LYS A 1 539 ? 21.057 -4.764 -2.317 1.00 75.94 539 LYS A O 1
ATOM 3991 N N . VAL A 1 540 ? 21.466 -2.678 -1.565 1.00 81.81 540 VAL A N 1
ATOM 3992 C CA . VAL A 1 540 ? 22.767 -2.561 -2.229 1.00 81.81 540 VAL A CA 1
ATOM 3993 C C . VAL A 1 540 ? 23.801 -3.414 -1.491 1.00 81.81 540 VAL A C 1
ATOM 3995 O O . VAL A 1 540 ? 23.810 -3.494 -0.262 1.00 81.81 540 VAL A O 1
ATOM 3998 N N . ARG A 1 541 ? 24.667 -4.111 -2.231 1.00 73.50 541 ARG A N 1
ATOM 3999 C CA . ARG A 1 541 ? 25.686 -4.979 -1.623 1.00 73.50 541 ARG A CA 1
ATOM 4000 C C . ARG A 1 541 ? 26.824 -4.134 -1.051 1.00 73.50 541 ARG A C 1
ATOM 4002 O O . ARG A 1 541 ? 27.407 -3.336 -1.774 1.00 73.50 541 ARG A O 1
ATOM 4009 N N . GLY A 1 542 ? 27.166 -4.357 0.220 1.00 66.31 542 GLY A N 1
ATOM 4010 C CA . GLY A 1 542 ? 28.332 -3.738 0.865 1.00 66.31 542 GLY A CA 1
ATOM 4011 C C . GLY A 1 542 ? 28.187 -2.254 1.225 1.00 66.31 542 GLY A C 1
ATOM 4012 O O . GLY A 1 542 ? 29.193 -1.626 1.534 1.00 66.31 542 GLY A O 1
ATOM 4013 N N . GLY A 1 543 ? 26.971 -1.699 1.198 1.00 65.69 543 GLY A N 1
ATOM 4014 C CA . GLY A 1 543 ? 26.692 -0.308 1.566 1.00 65.69 543 GLY A CA 1
ATOM 4015 C C . GLY A 1 543 ? 25.315 -0.133 2.209 1.00 65.69 543 GLY A C 1
ATOM 4016 O O . GLY A 1 543 ? 24.554 -1.094 2.354 1.00 65.69 543 GLY A O 1
ATOM 4017 N N . GLU A 1 544 ? 25.002 1.103 2.592 1.00 60.78 544 GLU A N 1
ATOM 4018 C CA . GLU A 1 544 ? 23.687 1.499 3.101 1.00 60.78 544 GLU A CA 1
ATOM 4019 C C . GLU A 1 544 ? 22.783 1.983 1.957 1.00 60.78 544 GLU A C 1
ATOM 4021 O O . GLU A 1 544 ? 23.250 2.586 0.990 1.00 60.78 544 GLU A O 1
ATOM 4026 N N . GLY A 1 545 ? 21.484 1.697 2.058 1.00 68.31 545 GLY A N 1
ATOM 4027 C CA . GLY A 1 545 ? 20.479 2.080 1.064 1.00 68.31 545 GLY A CA 1
ATOM 4028 C C . GLY A 1 545 ? 19.836 0.905 0.322 1.00 68.31 545 GLY A C 1
ATOM 4029 O O . GLY A 1 545 ? 20.266 -0.253 0.386 1.00 68.31 545 GLY A O 1
ATOM 4030 N N . ARG A 1 546 ? 18.748 1.207 -0.384 1.00 80.19 546 ARG A N 1
ATOM 4031 C CA . ARG A 1 546 ? 18.074 0.284 -1.301 1.00 80.19 546 ARG A CA 1
ATOM 4032 C C . ARG A 1 546 ? 17.883 0.964 -2.645 1.00 80.19 546 ARG A C 1
ATOM 4034 O O . ARG A 1 546 ? 17.761 2.181 -2.726 1.00 80.19 546 ARG A O 1
ATOM 4041 N N . LEU A 1 547 ? 17.861 0.154 -3.689 1.00 85.25 547 LEU A N 1
ATOM 4042 C CA . LEU A 1 547 ? 17.650 0.593 -5.059 1.00 85.25 547 LEU A CA 1
ATOM 4043 C C . LEU A 1 547 ? 16.488 -0.188 -5.688 1.00 85.25 547 LEU A C 1
ATOM 4045 O O . LEU A 1 547 ? 16.182 -1.295 -5.230 1.00 85.25 547 LEU A O 1
ATOM 4049 N N . PRO A 1 548 ? 15.827 0.374 -6.709 1.00 86.19 548 PRO A N 1
ATOM 4050 C CA . PRO A 1 548 ? 14.654 -0.241 -7.315 1.00 86.19 548 PRO A CA 1
ATOM 4051 C C . PRO A 1 548 ? 14.892 -1.641 -7.906 1.00 86.19 548 PRO A C 1
ATOM 4053 O O . PRO A 1 548 ? 15.981 -1.985 -8.382 1.00 86.19 548 PRO A O 1
ATOM 4056 N N . VAL A 1 549 ? 13.830 -2.445 -7.880 1.00 89.19 549 VAL A N 1
ATOM 4057 C CA . VAL A 1 549 ? 13.714 -3.758 -8.523 1.00 89.19 549 VAL A CA 1
ATOM 4058 C C . VAL A 1 549 ? 12.590 -3.703 -9.549 1.00 89.19 549 VAL A C 1
ATOM 4060 O O . VAL A 1 549 ? 11.477 -3.268 -9.242 1.00 89.19 549 VAL A O 1
ATOM 4063 N N . GLY A 1 550 ? 12.884 -4.169 -10.762 1.00 91.94 550 GLY A N 1
ATOM 4064 C CA . GLY A 1 550 ? 11.930 -4.237 -11.860 1.00 91.94 550 GLY A CA 1
ATOM 4065 C C . GLY A 1 550 ? 11.520 -5.666 -12.203 1.00 91.94 550 GLY A C 1
ATOM 4066 O O . GLY A 1 550 ? 12.354 -6.571 -12.303 1.00 91.94 550 GLY A O 1
ATOM 4067 N N . MET A 1 551 ? 10.230 -5.845 -12.468 1.00 97.62 551 MET A N 1
ATOM 4068 C CA . MET A 1 551 ? 9.673 -7.034 -13.110 1.00 97.62 551 MET A CA 1
ATOM 4069 C C . MET A 1 551 ? 9.420 -6.722 -14.581 1.00 97.62 551 MET A C 1
ATOM 4071 O O . MET A 1 551 ? 8.982 -5.627 -14.930 1.00 97.62 551 MET A O 1
ATOM 4075 N N . GLN A 1 552 ? 9.707 -7.680 -15.454 1.00 97.31 552 GLN A N 1
ATOM 4076 C CA . GLN A 1 552 ? 9.439 -7.573 -16.876 1.00 97.31 552 GLN A CA 1
ATOM 4077 C C . GLN A 1 552 ? 8.127 -8.276 -17.213 1.00 97.31 552 GLN A C 1
ATOM 4079 O O . GLN A 1 552 ? 7.960 -9.451 -16.896 1.00 97.31 552 GLN A O 1
ATOM 4084 N N . VAL A 1 553 ? 7.232 -7.562 -17.889 1.00 98.44 553 VAL A N 1
ATOM 4085 C CA . VAL A 1 553 ? 5.994 -8.079 -18.472 1.00 98.44 553 VAL A CA 1
ATOM 4086 C C . VAL A 1 553 ? 6.216 -8.224 -19.974 1.00 98.44 553 VAL A C 1
ATOM 4088 O O . VAL A 1 553 ? 6.420 -7.232 -20.674 1.00 98.44 553 VAL A O 1
ATOM 4091 N N . VAL A 1 554 ? 6.225 -9.455 -20.473 1.00 98.75 554 VAL A N 1
ATOM 4092 C CA . VAL A 1 554 ? 6.496 -9.788 -21.877 1.00 98.75 554 VAL A CA 1
ATOM 4093 C C . VAL A 1 554 ? 5.216 -10.285 -22.527 1.00 98.75 554 VAL A C 1
ATOM 4095 O O . VAL A 1 554 ? 4.591 -11.200 -22.006 1.00 98.75 554 VAL A O 1
ATOM 4098 N N . GLY A 1 555 ? 4.829 -9.721 -23.667 1.00 98.12 555 GLY A N 1
ATOM 4099 C CA . GLY A 1 555 ? 3.594 -10.113 -24.353 1.00 98.12 555 GLY A CA 1
ATOM 4100 C C . GLY A 1 555 ? 3.807 -10.601 -25.777 1.00 98.12 555 GLY A C 1
ATOM 4101 O O . GLY A 1 555 ? 4.933 -10.798 -26.242 1.00 98.12 555 GLY A O 1
ATOM 4102 N N . LYS A 1 556 ? 2.686 -10.792 -26.473 1.00 97.69 556 LYS A N 1
ATOM 4103 C CA . LYS A 1 556 ? 2.643 -11.171 -27.890 1.00 97.69 556 LYS A CA 1
ATOM 4104 C C . LYS A 1 556 ? 3.172 -10.037 -28.760 1.00 97.69 556 LYS A C 1
ATOM 4106 O O . LYS A 1 556 ? 3.003 -8.862 -28.444 1.00 97.69 556 LYS A O 1
ATOM 4111 N N . ARG A 1 557 ? 3.807 -10.389 -29.882 1.00 96.75 557 ARG A N 1
ATOM 4112 C CA . ARG A 1 557 ? 4.205 -9.397 -30.891 1.00 96.75 557 ARG A CA 1
ATOM 4113 C C . ARG A 1 557 ? 2.969 -8.618 -31.354 1.00 96.75 557 ARG A C 1
ATOM 4115 O O . ARG A 1 557 ? 1.964 -9.232 -31.695 1.00 96.75 557 ARG A O 1
ATOM 4122 N N . PHE A 1 558 ? 3.089 -7.292 -31.352 1.00 96.25 558 PHE A N 1
ATOM 4123 C CA . PHE A 1 558 ? 2.048 -6.305 -31.660 1.00 96.25 558 PHE A CA 1
ATOM 4124 C C . PHE A 1 558 ? 0.854 -6.263 -30.683 1.00 96.25 558 PHE A C 1
ATOM 4126 O O . PHE A 1 558 ? -0.207 -5.762 -31.045 1.00 96.25 558 PHE A O 1
ATOM 4133 N N . ASP A 1 559 ? 1.018 -6.758 -29.450 1.00 96.31 559 ASP A N 1
ATOM 4134 C CA . ASP A 1 559 ? 0.007 -6.683 -28.380 1.00 96.31 559 ASP A CA 1
ATOM 4135 C C . ASP A 1 559 ? 0.523 -5.917 -27.148 1.00 96.31 559 ASP A C 1
ATOM 4137 O O . ASP A 1 559 ? 0.461 -6.376 -26.006 1.00 96.31 559 ASP A O 1
ATOM 4141 N N . GLU A 1 560 ? 1.077 -4.724 -27.364 1.00 97.81 560 GLU A N 1
ATOM 4142 C CA . GLU A 1 560 ? 1.541 -3.858 -26.274 1.00 97.81 560 GLU A CA 1
ATOM 4143 C C . GLU A 1 560 ? 0.407 -3.478 -25.308 1.00 97.81 560 GLU A C 1
ATOM 4145 O O . GLU A 1 560 ? 0.653 -3.278 -24.118 1.00 97.81 560 GLU A O 1
ATOM 4150 N N . GLY A 1 561 ? -0.840 -3.448 -25.794 1.00 96.75 561 GLY A N 1
ATOM 4151 C CA . GLY A 1 561 ? -2.027 -3.166 -24.989 1.00 96.75 561 GLY A CA 1
ATOM 4152 C C . GLY A 1 561 ? -2.183 -4.116 -23.799 1.00 96.75 561 GLY A C 1
ATOM 4153 O O . GLY A 1 561 ? -2.485 -3.662 -22.695 1.00 96.75 561 GLY A O 1
ATOM 4154 N N . SER A 1 562 ? -1.921 -5.414 -23.979 1.00 96.12 562 SER A N 1
ATOM 4155 C CA . SER A 1 562 ? -1.975 -6.394 -22.884 1.00 96.12 562 SER A CA 1
ATOM 4156 C C . SER A 1 562 ? -0.940 -6.120 -21.787 1.00 96.12 562 SER A C 1
ATOM 4158 O O . SER A 1 562 ? -1.258 -6.264 -20.606 1.00 96.12 562 SER A O 1
ATOM 4160 N N . LEU A 1 563 ? 0.267 -5.652 -22.137 1.00 98.25 563 LEU A N 1
ATOM 4161 C CA . LEU A 1 563 ? 1.296 -5.295 -21.147 1.00 98.25 563 LEU A CA 1
ATOM 4162 C C . LEU A 1 563 ? 0.821 -4.134 -20.266 1.00 98.25 563 LEU A C 1
ATOM 4164 O O . LEU A 1 563 ? 1.006 -4.176 -19.050 1.00 98.25 563 LEU A O 1
ATOM 4168 N N . PHE A 1 564 ? 0.183 -3.123 -20.864 1.00 97.56 564 PHE A N 1
ATOM 4169 C CA . PHE A 1 564 ? -0.351 -1.980 -20.124 1.00 97.56 564 PHE A CA 1
ATOM 4170 C C . PHE A 1 564 ? -1.510 -2.372 -19.207 1.00 97.56 564 PHE A C 1
ATOM 4172 O O . PHE A 1 564 ? -1.534 -1.954 -18.052 1.00 97.56 564 PHE A O 1
ATOM 4179 N N . LYS A 1 565 ? -2.433 -3.220 -19.680 1.00 95.31 565 LYS A N 1
ATOM 4180 C CA . LYS A 1 565 ? -3.553 -3.727 -18.869 1.00 95.31 565 LYS A CA 1
ATOM 4181 C C . LYS A 1 565 ? -3.061 -4.509 -17.654 1.00 95.31 565 LYS A C 1
ATOM 4183 O O . LYS A 1 565 ? -3.518 -4.262 -16.543 1.00 95.31 565 LYS A O 1
ATOM 4188 N N . VAL A 1 566 ? -2.088 -5.402 -17.848 1.00 94.56 566 VAL A N 1
ATOM 4189 C CA . VAL A 1 566 ? -1.459 -6.168 -16.761 1.00 94.56 566 VAL A CA 1
ATOM 4190 C C . VAL A 1 566 ? -0.776 -5.236 -15.761 1.00 94.56 566 VAL A C 1
ATOM 4192 O O . VAL A 1 566 ? -1.053 -5.320 -14.567 1.00 94.56 566 VAL A O 1
ATOM 4195 N N . ALA A 1 567 ? 0.086 -4.330 -16.230 1.00 90.12 567 ALA A N 1
ATOM 4196 C CA . ALA A 1 567 ? 0.787 -3.403 -15.346 1.00 90.12 567 ALA A CA 1
ATOM 4197 C C . ALA A 1 567 ? -0.193 -2.516 -14.560 1.00 90.12 567 ALA A C 1
ATOM 4199 O O . ALA A 1 567 ? -0.032 -2.353 -13.355 1.00 90.12 567 ALA A O 1
ATOM 4200 N N . LYS A 1 568 ? -1.258 -2.022 -15.206 1.00 86.50 568 LYS A N 1
ATOM 4201 C CA . LYS A 1 568 ? -2.282 -1.207 -14.548 1.00 86.50 568 LYS A CA 1
ATOM 4202 C C . LYS A 1 568 ? -3.099 -1.994 -13.526 1.00 86.50 568 LYS A C 1
ATOM 4204 O O . LYS A 1 568 ? -3.346 -1.485 -12.437 1.00 86.50 568 LYS A O 1
ATOM 4209 N N . ALA A 1 569 ? -3.505 -3.226 -13.843 1.00 79.19 569 ALA A N 1
ATOM 4210 C CA . ALA A 1 569 ? -4.215 -4.095 -12.902 1.00 79.19 569 ALA A CA 1
ATOM 4211 C C . ALA A 1 569 ? -3.413 -4.285 -11.611 1.00 79.19 569 ALA A C 1
ATOM 4213 O O . ALA A 1 569 ? -3.966 -4.229 -10.514 1.00 79.19 569 ALA A O 1
ATOM 4214 N N . TRP A 1 570 ? -2.097 -4.463 -11.759 1.00 79.69 570 TRP A N 1
ATOM 4215 C CA . TRP A 1 570 ? -1.171 -4.631 -10.648 1.00 79.69 570 TRP A CA 1
ATOM 4216 C C . TRP A 1 570 ? -1.098 -3.414 -9.724 1.00 79.69 570 TRP A C 1
ATOM 4218 O O . TRP A 1 570 ? -0.821 -3.579 -8.545 1.00 79.69 570 TRP A O 1
ATOM 4228 N N . GLU A 1 571 ? -1.360 -2.197 -10.203 1.00 63.09 571 GLU A N 1
ATOM 4229 C CA . GLU A 1 571 ? -1.332 -0.996 -9.359 1.00 63.09 571 GLU A CA 1
ATOM 4230 C C . GLU A 1 571 ? -2.503 -0.930 -8.348 1.00 63.09 571 GLU A C 1
ATOM 4232 O O . GLU A 1 571 ? -2.389 -0.220 -7.351 1.00 63.09 571 GLU A O 1
ATOM 4237 N N . ASN A 1 572 ? -3.586 -1.704 -8.515 1.00 50.19 572 ASN A N 1
ATOM 4238 C CA . ASN A 1 572 ? -4.809 -1.608 -7.694 1.00 50.19 572 ASN A CA 1
ATOM 4239 C C . ASN A 1 572 ? -4.675 -2.239 -6.280 1.00 50.19 572 ASN A C 1
ATOM 4241 O O . ASN A 1 572 ? -4.222 -3.383 -6.166 1.00 50.19 572 ASN A O 1
ATOM 4245 N N . ASN A 1 573 ? -5.028 -1.530 -5.188 1.00 42.56 573 ASN A N 1
ATOM 4246 C CA . ASN A 1 573 ? -4.681 -1.938 -3.807 1.00 42.56 573 ASN A CA 1
ATOM 4247 C C . ASN A 1 573 ? -5.680 -1.667 -2.634 1.00 42.56 573 ASN A C 1
ATOM 4249 O O . ASN A 1 573 ? -5.248 -1.869 -1.502 1.00 42.56 573 ASN A O 1
ATOM 4253 N N . LEU A 1 574 ? -6.962 -1.277 -2.826 1.00 40.81 574 LEU A N 1
ATOM 4254 C CA . LEU A 1 574 ? -7.985 -1.036 -1.747 1.00 40.81 574 LEU A CA 1
ATOM 4255 C C . LEU A 1 574 ? -7.448 -0.273 -0.536 1.00 40.81 574 LEU A C 1
ATOM 4257 O O . LEU A 1 574 ? -7.664 -0.596 0.633 1.00 40.81 574 LEU A O 1
ATOM 4261 N N . ASN A 1 575 ? -6.720 0.778 -0.831 1.00 44.97 575 ASN A N 1
ATOM 4262 C CA . ASN A 1 575 ? -6.284 1.741 0.148 1.00 44.97 575 ASN A CA 1
ATOM 4263 C C . ASN A 1 575 ? -7.511 2.536 0.662 1.00 44.97 575 ASN A C 1
ATOM 4265 O O . ASN A 1 575 ? -8.477 2.703 -0.066 1.00 44.97 575 ASN A O 1
ATOM 4269 N N . GLY A 1 576 ? -7.486 3.129 1.861 1.00 42.81 576 GLY A N 1
ATOM 4270 C CA . GLY A 1 576 ? -8.446 4.197 2.217 1.00 42.81 576 GLY A CA 1
ATOM 4271 C C . GLY A 1 576 ? -8.347 5.412 1.273 1.00 42.81 576 GLY A C 1
ATOM 4272 O O . GLY A 1 576 ? -9.207 6.287 1.272 1.00 42.81 576 GLY A O 1
ATOM 4273 N N . SER A 1 577 ? -7.312 5.446 0.425 1.00 46.00 577 SER A N 1
ATOM 4274 C CA . SER A 1 577 ? -7.218 6.316 -0.750 1.00 46.00 577 SER A CA 1
ATOM 4275 C C . SER A 1 577 ? -8.071 5.873 -1.948 1.00 46.00 577 SER A C 1
ATOM 4277 O O . SER A 1 577 ? -8.084 6.579 -2.949 1.00 46.00 577 SER A O 1
ATOM 4279 N N . ASP A 1 578 ? -8.702 4.702 -1.890 1.00 49.94 578 ASP A N 1
ATOM 4280 C CA . ASP A 1 578 ? -9.599 4.139 -2.906 1.00 49.94 578 ASP A CA 1
ATOM 4281 C C . ASP A 1 578 ? -11.064 4.507 -2.632 1.00 49.94 578 ASP A C 1
ATOM 4283 O O . ASP A 1 578 ? -11.914 4.311 -3.492 1.00 49.94 578 ASP A O 1
ATOM 4287 N N . ASP A 1 579 ? -11.365 5.131 -1.480 1.00 61.72 579 ASP A N 1
ATOM 4288 C CA . ASP A 1 579 ? -12.698 5.668 -1.152 1.00 61.72 579 ASP A CA 1
ATOM 4289 C C . ASP A 1 579 ? -13.258 6.554 -2.290 1.00 61.72 579 ASP A C 1
ATOM 4291 O O . ASP A 1 579 ? -14.468 6.670 -2.449 1.00 61.72 579 ASP A O 1
ATOM 4295 N N . VAL A 1 580 ? -12.386 7.162 -3.107 1.00 58.47 580 VAL A N 1
ATOM 4296 C CA . VAL A 1 580 ? -12.755 7.982 -4.275 1.00 58.47 580 VAL A CA 1
ATOM 4297 C C . VAL A 1 580 ? -13.377 7.194 -5.433 1.00 58.47 580 VAL A C 1
ATOM 4299 O O . VAL A 1 580 ? -14.042 7.794 -6.274 1.00 58.47 580 VAL A O 1
ATOM 4302 N N . ASN A 1 581 ? -13.150 5.881 -5.496 1.00 59.75 581 ASN A N 1
ATOM 4303 C CA . ASN A 1 581 ? -13.647 4.995 -6.550 1.00 59.75 581 ASN A CA 1
ATOM 4304 C C . ASN A 1 581 ? -14.918 4.233 -6.137 1.00 59.75 581 ASN A C 1
ATOM 4306 O O . ASN A 1 581 ? -15.534 3.574 -6.977 1.00 59.75 581 ASN A O 1
ATOM 4310 N N . HIS A 1 582 ? -15.336 4.357 -4.877 1.00 74.50 582 HIS A N 1
ATOM 4311 C CA . HIS A 1 582 ? -16.552 3.751 -4.344 1.00 74.50 582 HIS A CA 1
ATOM 4312 C C . HIS A 1 582 ? -17.654 4.793 -4.165 1.00 74.50 582 HIS A C 1
ATOM 4314 O O . HIS A 1 582 ? -17.386 5.954 -3.847 1.00 74.50 582 HIS A O 1
ATOM 4320 N N . ILE A 1 583 ? -18.913 4.375 -4.316 1.00 82.88 583 ILE A N 1
ATOM 4321 C CA . ILE A 1 583 ? -20.063 5.216 -3.962 1.00 82.88 583 ILE A CA 1
ATOM 4322 C C . ILE A 1 583 ? -20.993 4.502 -2.986 1.00 82.88 583 ILE A C 1
ATOM 4324 O O . ILE A 1 583 ? -21.160 3.286 -3.007 1.00 82.88 583 ILE A O 1
ATOM 4328 N N . SER A 1 584 ? -21.652 5.292 -2.144 1.00 83.94 584 SER A N 1
ATOM 4329 C CA . SER A 1 584 ? -22.692 4.818 -1.232 1.00 83.94 584 SER A CA 1
ATOM 4330 C C . SER A 1 584 ? -24.080 5.198 -1.754 1.00 83.94 584 SER A C 1
ATOM 4332 O O . SER A 1 584 ? -24.238 6.052 -2.628 1.00 83.94 584 SER A O 1
ATOM 4334 N N . ALA A 1 585 ? -25.116 4.596 -1.176 1.00 91.69 585 ALA A N 1
ATOM 4335 C CA . ALA A 1 585 ? -26.500 4.991 -1.408 1.00 91.69 585 ALA A CA 1
ATOM 4336 C C . ALA A 1 585 ? -27.312 4.929 -0.121 1.00 91.69 585 ALA A C 1
ATOM 4338 O O . ALA A 1 585 ? -27.009 4.160 0.794 1.00 91.69 585 ALA A O 1
ATOM 4339 N N . ILE A 1 586 ? -28.375 5.726 -0.073 1.00 93.94 586 ILE A N 1
ATOM 4340 C CA . ILE A 1 586 ? -29.341 5.682 1.019 1.00 93.94 586 ILE A CA 1
ATOM 4341 C C . ILE A 1 586 ? -30.514 4.820 0.569 1.00 93.94 586 ILE A C 1
ATOM 4343 O O . ILE A 1 586 ? -31.207 5.147 -0.394 1.00 93.94 586 ILE A O 1
ATOM 4347 N N . LEU A 1 587 ? -30.741 3.721 1.282 1.00 94.19 587 LEU A N 1
ATOM 4348 C CA . LEU A 1 587 ? -31.904 2.870 1.080 1.00 94.19 587 LEU A CA 1
ATOM 4349 C C . LEU A 1 587 ? -33.045 3.319 1.995 1.00 94.19 587 LEU A C 1
ATOM 4351 O O . LEU A 1 587 ? -32.928 3.253 3.220 1.00 94.19 587 LEU A O 1
ATOM 4355 N N . LEU A 1 588 ? -34.156 3.734 1.394 1.00 94.12 588 LEU A N 1
ATOM 4356 C CA . LEU A 1 588 ? -35.401 4.034 2.093 1.00 94.12 588 LEU A CA 1
ATOM 4357 C C . LEU A 1 588 ? -36.367 2.844 2.025 1.00 94.12 588 LEU A C 1
ATOM 4359 O O . LEU A 1 588 ? -36.299 2.021 1.110 1.00 94.12 588 LEU A O 1
ATOM 4363 N N . ASP A 1 589 ? -37.297 2.798 2.981 1.00 90.25 589 ASP A N 1
ATOM 4364 C CA . ASP A 1 589 ? -38.418 1.849 2.999 1.00 90.25 589 ASP A CA 1
ATOM 4365 C C . ASP A 1 589 ? -39.313 1.969 1.750 1.00 90.25 589 ASP A C 1
ATOM 4367 O O . ASP A 1 589 ? -39.101 2.798 0.868 1.00 90.25 589 ASP A O 1
ATOM 4371 N N . GLU A 1 590 ? -40.347 1.132 1.672 1.00 91.56 590 GLU A N 1
ATOM 4372 C CA . GLU A 1 590 ? -41.239 1.079 0.520 1.00 91.56 590 GLU A CA 1
ATOM 4373 C C . GLU A 1 590 ? -42.061 2.363 0.313 1.00 91.56 590 GLU A C 1
ATOM 4375 O O . GLU A 1 590 ? -42.791 2.804 1.206 1.00 91.56 590 GLU A O 1
ATOM 4380 N N . PHE A 1 591 ? -42.009 2.915 -0.903 1.00 92.00 591 PHE A N 1
ATOM 4381 C CA . PHE A 1 591 ? -42.854 4.025 -1.352 1.00 92.00 591 PHE A CA 1
ATOM 4382 C C . PHE A 1 591 ? -43.584 3.675 -2.647 1.00 92.00 591 PHE A C 1
ATOM 4384 O O . PHE A 1 591 ? -43.129 2.854 -3.446 1.00 92.00 591 PHE A O 1
ATOM 4391 N N . ALA A 1 592 ? -44.717 4.339 -2.888 1.00 89.44 592 ALA A N 1
ATOM 4392 C CA . ALA A 1 592 ? -45.330 4.320 -4.207 1.00 89.44 592 ALA A CA 1
ATOM 4393 C C . ALA A 1 592 ? -44.391 4.995 -5.215 1.00 89.44 592 ALA A C 1
ATOM 4395 O O . ALA A 1 592 ? -43.727 5.989 -4.909 1.00 89.44 592 ALA A O 1
ATOM 4396 N N . ILE A 1 593 ? -44.360 4.493 -6.448 1.00 86.12 593 ILE A N 1
ATOM 4397 C CA . ILE A 1 593 ? -43.370 4.932 -7.433 1.00 86.12 593 ILE A CA 1
ATOM 4398 C C . ILE A 1 593 ? -43.437 6.437 -7.714 1.00 86.12 593 ILE A C 1
ATOM 4400 O O . ILE A 1 593 ? -42.410 7.096 -7.864 1.00 86.12 593 ILE A O 1
ATOM 4404 N N . ASN A 1 594 ? -44.639 7.020 -7.726 1.00 87.12 594 ASN A N 1
ATOM 4405 C CA . ASN A 1 594 ? -44.876 8.462 -7.876 1.00 87.12 594 ASN A CA 1
ATOM 4406 C C . ASN A 1 594 ? -44.417 9.313 -6.677 1.00 87.12 594 ASN A C 1
ATOM 4408 O O . ASN A 1 594 ? -44.268 10.518 -6.840 1.00 87.12 594 ASN A O 1
ATOM 4412 N N . GLN A 1 595 ? -44.159 8.709 -5.518 1.00 91.31 595 GLN A N 1
ATOM 4413 C CA . GLN A 1 595 ? -43.680 9.379 -4.305 1.00 91.31 595 GLN A CA 1
ATOM 4414 C C . GLN A 1 595 ? -42.163 9.240 -4.100 1.00 91.31 595 GLN A C 1
ATOM 4416 O O . GLN A 1 595 ? -41.592 9.993 -3.319 1.00 91.31 595 GLN A O 1
ATOM 4421 N N . ALA A 1 596 ? -41.495 8.328 -4.815 1.00 91.62 596 ALA A N 1
ATOM 4422 C CA . ALA A 1 596 ? -40.090 7.979 -4.585 1.00 91.62 596 ALA A CA 1
ATOM 4423 C C . ALA A 1 596 ? -39.119 9.175 -4.682 1.00 91.62 596 ALA A C 1
ATOM 4425 O O . ALA A 1 596 ? -38.231 9.322 -3.849 1.00 91.62 596 ALA A O 1
ATOM 4426 N N . SER A 1 597 ? -39.321 10.085 -5.644 1.00 92.75 597 SER A N 1
ATOM 4427 C CA . SER A 1 597 ? -38.486 11.295 -5.750 1.00 92.75 597 SER A CA 1
ATOM 4428 C C . SER A 1 597 ? -38.681 12.236 -4.562 1.00 92.75 597 SER A C 1
ATOM 4430 O O . SER A 1 597 ? -37.714 12.810 -4.073 1.00 92.75 597 SER A O 1
ATOM 4432 N N . SER A 1 598 ? -39.919 12.393 -4.088 1.00 93.50 598 SER A N 1
ATOM 4433 C CA . SER A 1 598 ? -40.199 13.180 -2.887 1.00 93.50 598 SER A CA 1
ATOM 4434 C C . SER A 1 598 ? -39.633 12.511 -1.636 1.00 93.50 598 SER A C 1
ATOM 4436 O O . SER A 1 598 ? -39.226 13.222 -0.727 1.00 93.50 598 SER A O 1
ATOM 4438 N N . ALA A 1 599 ? -39.562 11.176 -1.600 1.00 92.94 599 ALA A N 1
ATOM 4439 C CA . ALA A 1 599 ? -38.965 10.429 -0.498 1.00 92.94 599 ALA A CA 1
ATOM 4440 C C . ALA A 1 599 ? -37.453 10.680 -0.382 1.00 92.94 599 ALA A C 1
ATOM 4442 O O . ALA A 1 599 ? -36.990 11.003 0.708 1.00 92.94 599 ALA A O 1
ATOM 4443 N N . CYS A 1 600 ? -36.695 10.630 -1.485 1.00 95.25 600 CYS A N 1
ATOM 4444 C CA . CYS A 1 600 ? -35.265 10.971 -1.452 1.00 95.25 600 CYS A CA 1
ATOM 4445 C C . CYS A 1 600 ? -35.016 12.423 -1.020 1.00 95.25 600 CYS A C 1
ATOM 4447 O O . CYS A 1 600 ? -34.097 12.688 -0.246 1.00 95.25 600 CYS A O 1
ATOM 4449 N N . ASN A 1 601 ? -35.890 13.354 -1.419 1.00 93.88 601 ASN A N 1
ATOM 4450 C CA . ASN A 1 601 ? -35.766 14.754 -1.011 1.00 93.88 601 ASN A CA 1
ATOM 4451 C C . ASN A 1 601 ? -35.903 14.953 0.514 1.00 93.88 601 ASN A C 1
ATOM 4453 O O . ASN A 1 601 ? -35.394 15.944 1.024 1.00 93.88 601 ASN A O 1
ATOM 4457 N N . ILE A 1 602 ? -36.545 14.034 1.257 1.00 88.75 602 ILE A N 1
ATOM 4458 C CA . ILE A 1 602 ? -36.647 14.113 2.732 1.00 88.75 602 ILE A CA 1
ATOM 4459 C C . ILE A 1 602 ? -35.267 14.013 3.394 1.00 88.75 602 ILE A C 1
ATOM 4461 O O . ILE A 1 602 ? -35.053 14.601 4.449 1.00 88.75 602 ILE A O 1
ATOM 4465 N N . VAL A 1 603 ? -34.331 13.293 2.773 1.00 90.69 603 VAL A N 1
ATOM 4466 C CA . VAL A 1 603 ? -32.942 13.161 3.238 1.00 90.69 603 VAL A CA 1
ATOM 4467 C C . VAL A 1 603 ? -31.977 14.027 2.424 1.00 90.69 603 VAL A C 1
ATOM 4469 O O . VAL A 1 603 ? -30.770 13.805 2.472 1.00 90.69 603 VAL A O 1
ATOM 4472 N N . ASN A 1 604 ? -32.503 15.029 1.706 1.00 93.56 604 ASN A N 1
ATOM 4473 C CA . ASN A 1 604 ? -31.754 15.941 0.837 1.00 93.56 604 ASN A CA 1
ATOM 4474 C C . ASN A 1 604 ? -30.978 15.229 -0.284 1.00 93.56 604 ASN A C 1
ATOM 4476 O O . ASN A 1 604 ? -29.867 15.623 -0.629 1.00 93.56 604 ASN A O 1
ATOM 4480 N N . GLU A 1 605 ? -31.565 14.176 -0.855 1.00 95.38 605 GLU A N 1
ATOM 4481 C CA . GLU A 1 605 ? -30.967 13.385 -1.933 1.00 95.38 605 GLU A CA 1
ATOM 4482 C C . GLU A 1 605 ? -31.920 13.228 -3.118 1.00 95.38 605 GLU A C 1
ATOM 4484 O O . GLU A 1 605 ? -33.103 13.577 -3.068 1.00 95.38 605 GLU A O 1
ATOM 4489 N N . HIS A 1 606 ? -31.410 12.665 -4.206 1.00 96.12 606 HIS A N 1
ATOM 4490 C CA . HIS A 1 606 ? -32.179 12.365 -5.406 1.00 96.12 606 HIS A CA 1
ATOM 4491 C C . HIS A 1 606 ? -32.257 10.860 -5.636 1.00 96.12 606 HIS A C 1
ATOM 4493 O O . HIS A 1 606 ? -31.566 10.080 -4.990 1.00 96.12 606 HIS A O 1
ATOM 4499 N N . LEU A 1 607 ? -33.127 10.428 -6.549 1.00 96.75 607 LEU A N 1
ATOM 4500 C CA . LEU A 1 607 ? -33.157 9.025 -6.954 1.00 96.75 607 LEU A CA 1
ATOM 4501 C C . LEU A 1 607 ? -31.823 8.647 -7.596 1.00 96.75 607 LEU A C 1
ATOM 4503 O O . LEU A 1 607 ? -31.341 9.353 -8.484 1.00 96.75 607 LEU A O 1
ATOM 4507 N N . LEU A 1 608 ? -31.263 7.521 -7.167 1.00 96.25 608 LEU A N 1
ATOM 4508 C CA . LEU A 1 608 ? -30.024 6.993 -7.717 1.00 96.25 608 LEU A CA 1
ATOM 4509 C C . LEU A 1 608 ? -30.221 6.594 -9.184 1.00 96.25 608 LEU A C 1
ATOM 4511 O O . LEU A 1 608 ? -31.274 6.072 -9.547 1.00 96.25 608 LEU A O 1
ATOM 4515 N N . THR A 1 609 ? -29.236 6.844 -10.043 1.00 95.25 609 THR A N 1
ATOM 4516 C CA . THR A 1 609 ? -29.366 6.570 -11.480 1.00 95.25 609 THR A CA 1
ATOM 4517 C C . THR A 1 609 ? -28.986 5.127 -11.811 1.00 95.25 609 THR A C 1
ATOM 4519 O O . THR A 1 609 ? -28.130 4.532 -11.157 1.00 95.25 609 THR A O 1
ATOM 4522 N N . GLU A 1 610 ? -29.584 4.569 -12.866 1.00 92.62 610 GLU A N 1
ATOM 4523 C CA . GLU A 1 610 ? -29.157 3.276 -13.417 1.00 92.62 610 GLU A CA 1
ATOM 4524 C C . GLU A 1 610 ? -27.665 3.293 -13.784 1.00 92.62 610 GLU A C 1
ATOM 4526 O O . GLU A 1 610 ? -26.947 2.359 -13.441 1.00 92.62 610 GLU A O 1
ATOM 4531 N N . SER A 1 611 ? -27.166 4.380 -14.391 1.00 88.19 611 SER A N 1
ATOM 4532 C CA . SER A 1 611 ? -25.753 4.463 -14.779 1.00 88.19 611 SER A CA 1
ATOM 4533 C C . SER A 1 611 ? -24.814 4.509 -13.576 1.00 88.19 611 SER A C 1
ATOM 4535 O O . SER A 1 611 ? -23.705 3.997 -13.677 1.00 88.19 611 SER A O 1
ATOM 4537 N N . ALA A 1 612 ? -25.224 5.102 -12.449 1.00 87.00 612 ALA A N 1
ATOM 4538 C CA . ALA A 1 612 ? -24.434 5.097 -11.222 1.00 87.00 612 ALA A CA 1
ATOM 4539 C C . ALA A 1 612 ? -24.346 3.678 -10.650 1.00 87.00 612 ALA A C 1
ATOM 4541 O O . ALA A 1 612 ? -23.255 3.218 -10.334 1.00 87.00 612 ALA A O 1
ATOM 4542 N N . ILE A 1 613 ? -25.469 2.950 -10.612 1.00 86.19 613 ILE A N 1
ATOM 4543 C CA . ILE A 1 613 ? -25.482 1.549 -10.168 1.00 86.19 613 ILE A CA 1
ATOM 4544 C C . ILE A 1 613 ? -24.624 0.688 -11.094 1.00 86.19 613 ILE A C 1
ATOM 4546 O O . ILE A 1 613 ? -23.842 -0.119 -10.618 1.00 86.19 613 ILE A O 1
ATOM 4550 N N . GLN A 1 614 ? -24.728 0.877 -12.410 1.00 82.75 614 GLN A N 1
ATOM 4551 C CA . GLN A 1 614 ? -23.918 0.139 -13.382 1.00 82.75 614 GLN A CA 1
ATOM 4552 C C . GLN A 1 614 ? -22.427 0.483 -13.286 1.00 82.75 614 GLN A C 1
ATOM 4554 O O . GLN A 1 614 ? -21.598 -0.405 -13.410 1.00 82.75 614 GLN A O 1
ATOM 4559 N N . SER A 1 615 ? -22.067 1.748 -13.051 1.00 75.25 615 SER A N 1
ATOM 4560 C CA . SER A 1 615 ? -20.657 2.164 -12.939 1.00 75.25 615 SER A CA 1
ATOM 4561 C C . SER A 1 615 ? -19.993 1.689 -11.643 1.00 75.25 615 SER A C 1
ATOM 4563 O O . SER A 1 615 ? -18.770 1.647 -11.581 1.00 75.25 615 SER A O 1
ATOM 4565 N N . HIS A 1 616 ? -20.792 1.313 -10.640 1.00 80.69 616 HIS A N 1
ATOM 4566 C CA . HIS A 1 616 ? -20.349 0.827 -9.330 1.00 80.69 616 HIS A CA 1
ATOM 4567 C C . HIS A 1 616 ? -21.063 -0.480 -8.956 1.00 80.69 616 HIS A C 1
ATOM 4569 O O . HIS A 1 616 ? -21.517 -0.665 -7.828 1.00 80.69 616 HIS A O 1
ATOM 4575 N N . TYR A 1 617 ? -21.210 -1.384 -9.930 1.00 82.31 617 TYR A N 1
ATOM 4576 C CA . TYR A 1 617 ? -22.053 -2.579 -9.819 1.00 82.31 617 TYR A CA 1
ATOM 4577 C C . TYR A 1 617 ? -21.784 -3.402 -8.551 1.00 82.31 617 TYR A C 1
ATOM 4579 O O . TYR A 1 617 ? -22.730 -3.778 -7.856 1.00 82.31 617 TYR A O 1
ATOM 4587 N N . ASP A 1 618 ? -20.512 -3.636 -8.221 1.00 76.00 618 ASP A N 1
ATOM 4588 C CA . ASP A 1 618 ? -20.117 -4.453 -7.070 1.00 76.00 618 ASP A CA 1
ATOM 4589 C C . ASP A 1 618 ? -20.469 -3.807 -5.725 1.00 76.00 618 ASP A C 1
ATOM 4591 O O . ASP A 1 618 ? -20.863 -4.526 -4.800 1.00 76.00 618 ASP A O 1
ATOM 4595 N N . ASP A 1 619 ? -20.410 -2.473 -5.617 1.00 81.88 619 ASP A N 1
ATOM 4596 C CA . ASP A 1 619 ? -20.832 -1.754 -4.408 1.00 81.88 619 ASP A CA 1
ATOM 4597 C C . ASP A 1 619 ? -22.309 -2.067 -4.118 1.00 81.88 619 ASP A C 1
ATOM 4599 O O . ASP A 1 619 ? -22.680 -2.427 -2.999 1.00 81.88 619 ASP A O 1
ATOM 4603 N N . PHE A 1 620 ? -23.164 -2.027 -5.143 1.00 89.69 620 PHE A N 1
ATOM 4604 C CA . PHE A 1 620 ? -24.593 -2.310 -4.993 1.00 89.69 620 PHE A CA 1
ATOM 4605 C C . PHE A 1 620 ? -24.893 -3.796 -4.857 1.00 89.69 620 PHE A C 1
ATOM 4607 O O . PHE A 1 620 ? -25.665 -4.181 -3.980 1.00 89.69 620 PHE A O 1
ATOM 4614 N N . TYR A 1 621 ? -24.299 -4.645 -5.693 1.00 87.31 621 TYR A N 1
ATOM 4615 C CA . TYR A 1 621 ? -24.570 -6.076 -5.667 1.00 87.31 621 TYR A CA 1
ATOM 4616 C C . TYR A 1 621 ? -24.240 -6.674 -4.295 1.00 87.31 621 TYR A C 1
ATOM 4618 O O . TYR A 1 621 ? -25.076 -7.373 -3.718 1.00 87.31 621 TYR A O 1
ATOM 4626 N N . ASN A 1 622 ? -23.072 -6.351 -3.730 1.00 85.00 622 ASN A N 1
ATOM 4627 C CA . ASN A 1 622 ? -22.662 -6.866 -2.424 1.00 85.00 622 ASN A CA 1
ATOM 4628 C C . ASN A 1 622 ? -23.548 -6.324 -1.293 1.00 85.00 622 ASN A C 1
ATOM 4630 O O . ASN A 1 622 ? -23.988 -7.087 -0.432 1.00 85.00 622 ASN A O 1
ATOM 4634 N N . GLN A 1 623 ? -23.903 -5.036 -1.309 1.00 88.62 623 GLN A N 1
ATOM 4635 C CA . GLN A 1 623 ? -24.792 -4.470 -0.287 1.00 88.62 623 GLN A CA 1
ATOM 4636 C C . GLN A 1 623 ? -26.208 -5.066 -0.354 1.00 88.62 623 GLN A C 1
ATOM 4638 O O . GLN A 1 623 ? -26.782 -5.424 0.676 1.00 88.62 623 GLN A O 1
ATOM 4643 N N . LEU A 1 624 ? -26.769 -5.252 -1.552 1.00 91.50 624 LEU A N 1
ATOM 4644 C CA . LEU A 1 624 ? -28.086 -5.873 -1.734 1.00 91.50 624 LEU A CA 1
ATOM 4645 C C . LEU A 1 624 ? -28.063 -7.378 -1.409 1.00 91.50 624 LEU A C 1
ATOM 4647 O O . LEU A 1 624 ? -28.981 -7.885 -0.759 1.00 91.50 624 LEU A O 1
ATOM 4651 N N . SER A 1 625 ? -26.979 -8.077 -1.758 1.00 88.38 625 SER A N 1
ATOM 4652 C CA . SER A 1 625 ? -26.722 -9.464 -1.350 1.00 88.38 625 SER A CA 1
ATOM 4653 C C . SER A 1 625 ? -26.693 -9.600 0.168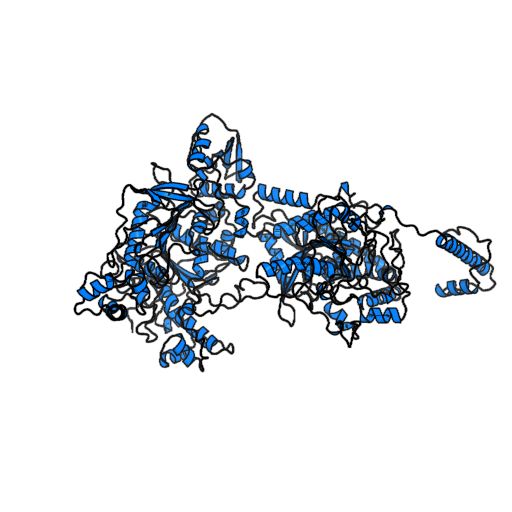 1.00 88.38 625 SER A C 1
ATOM 4655 O O . SER A 1 625 ? -27.334 -10.493 0.733 1.00 88.38 625 SER A O 1
ATOM 4657 N N . TYR A 1 626 ? -26.047 -8.659 0.856 1.00 90.19 626 TYR A N 1
ATOM 4658 C CA . TYR A 1 626 ? -26.060 -8.604 2.307 1.00 90.19 626 TYR A CA 1
ATOM 4659 C C . TYR A 1 626 ? -27.460 -8.339 2.889 1.00 90.19 626 TYR A C 1
ATOM 4661 O O . TYR A 1 626 ? -27.848 -8.963 3.885 1.00 90.19 626 TYR A O 1
ATOM 4669 N N . LEU A 1 627 ? -28.267 -7.468 2.276 1.00 90.81 627 LEU A N 1
ATOM 4670 C CA . LEU A 1 627 ? -29.656 -7.256 2.702 1.00 90.81 627 LEU A CA 1
ATOM 4671 C C . LEU A 1 627 ? -30.502 -8.528 2.561 1.00 90.81 627 LEU A C 1
ATOM 4673 O O . LEU A 1 627 ? -31.288 -8.839 3.458 1.00 90.81 627 LEU A O 1
ATOM 4677 N N . ALA A 1 628 ? -30.307 -9.299 1.491 1.00 89.56 628 ALA A N 1
ATOM 4678 C CA . ALA A 1 628 ? -30.961 -10.594 1.329 1.00 89.56 628 ALA A CA 1
ATOM 4679 C C . ALA A 1 628 ? -30.451 -11.633 2.345 1.00 89.56 628 ALA A C 1
ATOM 4681 O O . ALA A 1 628 ? -31.252 -12.346 2.952 1.00 89.56 628 ALA A O 1
ATOM 4682 N N . TYR A 1 629 ? -29.136 -11.691 2.589 1.00 89.25 629 TYR A N 1
ATOM 4683 C CA . TYR A 1 629 ? -28.532 -12.567 3.601 1.00 89.25 629 TYR A CA 1
ATOM 4684 C C . TYR A 1 629 ? -29.061 -12.272 5.009 1.00 89.25 629 TYR A C 1
ATOM 4686 O O . TYR A 1 629 ? -29.408 -13.186 5.755 1.00 89.25 629 TYR A O 1
ATOM 4694 N N . SER A 1 630 ? -29.158 -10.991 5.366 1.00 87.00 630 SER A N 1
ATOM 4695 C CA . SER A 1 630 ? -29.673 -10.542 6.664 1.00 87.00 630 SER A CA 1
ATOM 4696 C C . SER A 1 630 ? -31.194 -10.687 6.804 1.00 87.00 630 SER A C 1
ATOM 4698 O O . SER A 1 630 ? -31.728 -10.422 7.880 1.00 87.00 630 SER A O 1
ATOM 4700 N N . GLY A 1 631 ? -31.898 -11.111 5.746 1.00 87.00 631 GLY A N 1
ATOM 4701 C CA . GLY A 1 631 ? -33.352 -11.275 5.732 1.00 87.00 631 GLY A CA 1
ATOM 4702 C C . GLY A 1 631 ? -34.132 -9.960 5.653 1.00 87.00 631 GLY A C 1
ATOM 4703 O O . GLY A 1 631 ? -35.336 -9.954 5.894 1.00 87.00 631 GLY A O 1
ATOM 4704 N N . ARG A 1 632 ? -33.465 -8.843 5.329 1.00 85.50 632 ARG A N 1
ATOM 4705 C CA . ARG A 1 632 ? -34.080 -7.511 5.179 1.00 85.50 632 ARG A CA 1
ATOM 4706 C C . ARG A 1 632 ? -34.639 -7.255 3.783 1.00 85.50 632 ARG A C 1
ATOM 4708 O O . ARG A 1 632 ? -35.386 -6.302 3.597 1.00 85.50 632 ARG A O 1
ATOM 4715 N N . ALA A 1 633 ? -34.268 -8.086 2.820 1.00 89.25 633 ALA A N 1
ATOM 4716 C CA . ALA A 1 633 ? -34.777 -8.064 1.462 1.00 89.25 633 ALA A CA 1
ATOM 4717 C C . ALA A 1 633 ? -35.078 -9.492 1.001 1.00 89.25 633 ALA A C 1
ATOM 4719 O O . ALA A 1 633 ? -34.477 -10.458 1.480 1.00 89.25 633 ALA A O 1
ATOM 4720 N N . SER A 1 634 ? -36.007 -9.639 0.057 1.00 88.31 634 SER A N 1
ATOM 4721 C CA . SER A 1 634 ? -36.178 -10.919 -0.627 1.00 88.31 634 SER A CA 1
ATOM 4722 C C . SER A 1 634 ? -34.976 -11.211 -1.538 1.00 88.31 634 SER A C 1
ATOM 4724 O O . SER A 1 634 ? -34.257 -10.309 -1.964 1.00 88.31 634 SER A O 1
ATOM 4726 N N . ARG A 1 635 ? -34.760 -12.487 -1.883 1.00 86.75 635 ARG A N 1
ATOM 4727 C CA . ARG A 1 635 ? -33.669 -12.891 -2.795 1.00 86.75 635 ARG A CA 1
ATOM 4728 C C . ARG A 1 635 ? -33.846 -12.391 -4.239 1.00 86.75 635 ARG A C 1
ATOM 4730 O O . ARG A 1 635 ? -32.918 -12.548 -5.023 1.00 86.75 635 ARG A O 1
ATOM 4737 N N . ASN A 1 636 ? -35.020 -11.828 -4.550 1.00 88.12 636 ASN A N 1
ATOM 4738 C CA . ASN A 1 636 ? -35.432 -11.276 -5.843 1.00 88.12 636 ASN A CA 1
ATOM 4739 C C . ASN A 1 636 ? -36.067 -9.872 -5.672 1.00 88.12 636 ASN A C 1
ATOM 4741 O O . ASN A 1 636 ? -37.109 -9.581 -6.259 1.00 88.12 636 ASN A O 1
ATOM 4745 N N . GLN A 1 637 ? -35.516 -9.044 -4.779 1.00 92.12 637 GLN A N 1
ATOM 4746 C CA . GLN A 1 637 ? -36.109 -7.763 -4.382 1.00 92.12 637 GLN A CA 1
ATOM 4747 C C . GLN A 1 637 ? -35.957 -6.694 -5.469 1.00 92.12 637 GLN A C 1
ATOM 4749 O O . GLN A 1 637 ? -34.871 -6.509 -6.011 1.00 92.12 637 GLN A O 1
ATOM 4754 N N . GLU A 1 638 ? -37.019 -5.931 -5.727 1.00 93.25 638 GLU A N 1
ATOM 4755 C CA . GLU A 1 638 ? -36.969 -4.749 -6.594 1.00 93.25 638 GLU A CA 1
ATOM 4756 C C . GLU A 1 638 ? -36.836 -3.461 -5.775 1.00 93.25 638 GLU A C 1
ATOM 4758 O O . GLU A 1 638 ? -37.421 -3.350 -4.695 1.00 93.25 638 GLU A O 1
ATOM 4763 N N . TYR A 1 639 ? -36.091 -2.494 -6.315 1.00 94.88 639 TYR A N 1
ATOM 4764 C CA . TYR A 1 639 ? -35.818 -1.184 -5.727 1.00 94.88 639 TYR A CA 1
ATOM 4765 C C . TYR A 1 639 ? -36.080 -0.075 -6.745 1.00 94.88 639 TYR A C 1
ATOM 4767 O O . TYR A 1 639 ? -35.692 -0.182 -7.906 1.00 94.88 639 TYR A O 1
ATOM 4775 N N . ILE A 1 640 ? -36.708 1.015 -6.317 1.00 94.50 640 ILE A N 1
ATOM 4776 C CA . ILE A 1 640 ? -36.985 2.178 -7.163 1.00 94.50 640 ILE A CA 1
ATOM 4777 C C . ILE A 1 640 ? -35.713 3.001 -7.344 1.00 94.50 640 ILE A C 1
ATOM 4779 O O . ILE A 1 640 ? -35.058 3.359 -6.366 1.00 94.50 640 ILE A O 1
ATOM 4783 N N . ILE A 1 641 ? -35.415 3.337 -8.597 1.00 95.06 641 ILE A N 1
ATOM 4784 C CA . ILE A 1 641 ? -34.284 4.170 -9.020 1.00 95.06 641 ILE A CA 1
ATOM 4785 C C . ILE A 1 641 ? -34.786 5.267 -9.970 1.00 95.06 641 ILE A C 1
ATOM 4787 O O . ILE A 1 641 ? -35.977 5.349 -10.296 1.00 95.06 641 ILE A O 1
ATOM 4791 N N . GLN A 1 642 ? -33.901 6.141 -10.438 1.00 93.25 642 GLN A N 1
ATOM 4792 C CA . GLN A 1 642 ? -34.267 7.166 -11.405 1.00 93.25 642 GLN A CA 1
ATOM 4793 C C . GLN A 1 642 ? -34.766 6.503 -12.698 1.00 93.25 642 GLN A C 1
ATOM 4795 O O . GLN A 1 642 ? -34.081 5.680 -13.293 1.00 93.25 642 GLN A O 1
ATOM 4800 N N . ASN A 1 643 ? -35.968 6.885 -13.140 1.00 87.06 643 ASN A N 1
ATOM 4801 C CA . ASN A 1 643 ? -36.612 6.410 -14.374 1.00 87.06 643 ASN A CA 1
ATOM 4802 C C . ASN A 1 643 ? -36.944 4.900 -14.447 1.00 87.06 643 ASN A C 1
ATOM 4804 O O . ASN A 1 643 ? -37.407 4.447 -15.495 1.00 87.06 643 ASN A O 1
ATOM 4808 N N . GLY A 1 644 ? -36.833 4.134 -13.354 1.00 91.19 644 GLY A N 1
ATOM 4809 C CA . GLY A 1 644 ? -37.107 2.694 -13.385 1.00 91.19 644 GLY A CA 1
ATOM 4810 C C . GLY A 1 644 ? -37.028 1.991 -12.032 1.00 91.19 644 GLY A C 1
ATOM 4811 O O . GLY A 1 644 ? -37.160 2.614 -10.977 1.00 91.19 644 GLY A O 1
ATOM 4812 N N . VAL A 1 645 ? -36.830 0.676 -12.086 1.00 92.50 645 VAL A N 1
ATOM 4813 C CA . VAL A 1 645 ? -36.515 -0.168 -10.927 1.00 92.50 645 VAL A CA 1
ATOM 4814 C C . VAL A 1 645 ? -35.288 -1.028 -11.228 1.00 92.50 645 VAL A C 1
ATOM 4816 O O . VAL A 1 645 ? -35.093 -1.440 -12.371 1.00 92.50 645 VAL A O 1
ATOM 4819 N N . VAL A 1 646 ? -34.485 -1.312 -10.206 1.00 93.94 646 VAL A N 1
ATOM 4820 C CA . VAL A 1 646 ? -33.430 -2.332 -10.237 1.00 93.94 646 VAL A CA 1
ATOM 4821 C C . VAL A 1 646 ? -33.891 -3.538 -9.425 1.00 93.94 646 VAL A C 1
ATOM 4823 O O . VAL A 1 646 ? -34.322 -3.396 -8.283 1.00 93.94 646 VAL A O 1
ATOM 4826 N N . ALA A 1 647 ? -33.839 -4.728 -10.010 1.00 91.62 647 ALA A N 1
ATOM 4827 C CA . ALA A 1 647 ? -34.170 -5.981 -9.353 1.00 91.62 647 ALA A CA 1
ATOM 4828 C C . ALA A 1 647 ? -32.882 -6.716 -8.982 1.00 91.62 647 ALA A C 1
ATOM 4830 O O . ALA A 1 647 ? -32.115 -7.109 -9.856 1.00 91.62 647 ALA A O 1
ATOM 4831 N N . PHE A 1 648 ? -32.647 -6.912 -7.689 1.00 91.62 648 PHE A N 1
ATOM 4832 C CA . PHE A 1 648 ? -31.583 -7.780 -7.201 1.00 91.62 648 PHE A CA 1
ATOM 4833 C C . PHE A 1 648 ? -32.013 -9.234 -7.354 1.00 91.62 648 PHE A C 1
ATOM 4835 O O . PHE A 1 648 ? -33.035 -9.611 -6.790 1.00 91.62 648 PHE A O 1
ATOM 4842 N N . ASN A 1 649 ? -31.237 -10.049 -8.069 1.00 85.88 649 ASN A N 1
ATOM 4843 C CA . ASN A 1 649 ? -31.495 -11.477 -8.225 1.00 85.88 649 ASN A CA 1
ATOM 4844 C C . ASN A 1 649 ? -30.290 -12.290 -7.748 1.00 85.88 649 ASN A C 1
ATOM 4846 O O . ASN A 1 649 ? -29.284 -12.430 -8.446 1.00 85.88 649 ASN A O 1
ATOM 4850 N N . GLN A 1 650 ? -30.416 -12.876 -6.556 1.00 80.25 650 GLN A N 1
ATOM 4851 C CA . GLN A 1 650 ? -29.335 -13.651 -5.953 1.00 80.25 650 GLN A CA 1
ATOM 4852 C C . GLN A 1 650 ? -29.028 -14.941 -6.725 1.00 80.25 650 GLN A C 1
ATOM 4854 O O . GLN A 1 650 ? -27.886 -15.381 -6.738 1.00 80.25 650 GLN A O 1
ATOM 4859 N N . GLN A 1 651 ? -30.031 -15.573 -7.346 1.00 79.25 651 GLN A N 1
ATOM 4860 C CA . GLN A 1 651 ? -29.833 -16.836 -8.071 1.00 79.25 651 GLN A CA 1
ATOM 4861 C C . GLN A 1 651 ? -29.105 -16.627 -9.396 1.00 79.25 651 GLN A C 1
ATOM 4863 O O . GLN A 1 651 ? -28.260 -17.436 -9.767 1.00 79.25 651 GLN A O 1
ATOM 4868 N N . ALA A 1 652 ? -29.446 -15.555 -10.106 1.00 75.12 652 ALA A N 1
ATOM 4869 C CA . ALA A 1 652 ? -28.816 -15.199 -11.370 1.00 75.12 652 ALA A CA 1
ATOM 4870 C C . ALA A 1 652 ? -27.525 -14.384 -11.187 1.00 75.12 652 ALA A C 1
ATOM 4872 O O . ALA A 1 652 ? -26.843 -14.121 -12.173 1.00 75.12 652 ALA A O 1
ATOM 4873 N N . HIS A 1 653 ? -27.182 -14.011 -9.946 1.00 78.94 653 HIS A N 1
ATOM 4874 C CA . HIS A 1 653 ? -26.041 -13.154 -9.624 1.00 78.94 653 HIS A CA 1
ATOM 4875 C C . HIS A 1 653 ? -26.040 -11.839 -10.431 1.00 78.94 653 HIS A C 1
ATOM 4877 O O . HIS A 1 653 ? -24.995 -11.391 -10.902 1.00 78.94 653 HIS A O 1
ATOM 4883 N N . CYS A 1 654 ? -27.217 -11.225 -10.607 1.00 84.38 654 CYS A N 1
ATOM 4884 C CA . CYS A 1 654 ? -27.397 -10.038 -11.446 1.00 84.38 654 CYS A CA 1
ATOM 4885 C C . CYS A 1 654 ? -28.219 -8.924 -10.769 1.00 84.38 654 CYS A C 1
ATOM 4887 O O . CYS A 1 654 ? -28.970 -9.163 -9.815 1.00 84.38 654 CYS A O 1
ATOM 4889 N N . LEU A 1 655 ? -28.083 -7.704 -11.301 1.00 89.75 655 LEU A N 1
ATOM 4890 C CA . LEU A 1 655 ? -28.998 -6.583 -11.086 1.00 89.75 655 LEU A CA 1
ATOM 4891 C C . LEU A 1 655 ? -29.741 -6.301 -12.402 1.00 89.75 655 LEU A C 1
ATOM 4893 O O . LEU A 1 655 ? -29.124 -5.865 -13.373 1.00 89.75 655 LEU A O 1
ATOM 4897 N N . ASP A 1 656 ? -31.052 -6.545 -12.442 1.00 89.62 656 ASP A N 1
ATOM 4898 C CA . ASP A 1 656 ? -31.868 -6.361 -13.649 1.00 89.62 656 ASP A CA 1
ATOM 4899 C C . ASP A 1 656 ? -32.593 -5.012 -13.629 1.00 89.62 656 ASP A C 1
ATOM 4901 O O . ASP A 1 656 ? -33.394 -4.736 -12.735 1.00 89.62 656 ASP A O 1
ATOM 4905 N N . PHE A 1 657 ? -32.379 -4.183 -14.648 1.00 91.38 657 PHE A N 1
ATOM 4906 C CA . PHE A 1 657 ? -33.027 -2.876 -14.765 1.00 91.38 657 PHE A CA 1
ATOM 4907 C C . PHE A 1 657 ? -34.309 -2.967 -15.590 1.00 91.38 657 PHE A C 1
ATOM 4909 O O . PHE A 1 657 ? -34.330 -3.540 -16.683 1.00 91.38 657 PHE A O 1
ATOM 4916 N N . LYS A 1 658 ? -35.404 -2.408 -15.067 1.00 88.94 658 LYS A N 1
ATOM 4917 C CA . LYS A 1 658 ? -36.718 -2.430 -15.721 1.00 88.94 658 LYS A CA 1
ATOM 4918 C C . LYS A 1 658 ? -37.303 -1.023 -15.819 1.00 88.94 658 LYS A C 1
ATOM 4920 O O . LYS A 1 658 ? -37.177 -0.231 -14.878 1.00 88.94 658 LYS A O 1
ATOM 4925 N N . PRO A 1 659 ? -38.003 -0.709 -16.925 1.00 83.69 659 PRO A N 1
ATOM 4926 C CA . PRO A 1 659 ? -38.688 0.562 -17.060 1.00 83.69 659 PRO A CA 1
ATOM 4927 C C . PRO A 1 659 ? -39.798 0.691 -16.018 1.00 83.69 659 PRO A C 1
ATOM 4929 O O . PRO A 1 659 ? -40.409 -0.283 -15.572 1.00 83.69 659 PRO A O 1
ATOM 4932 N N . ARG A 1 660 ? -40.090 1.939 -15.664 1.00 70.31 660 ARG A N 1
ATOM 4933 C CA . ARG A 1 660 ? -41.133 2.301 -14.709 1.00 70.31 660 ARG A CA 1
ATOM 4934 C C . ARG A 1 660 ? -42.510 1.796 -15.167 1.00 70.31 660 ARG A C 1
ATOM 4936 O O . ARG A 1 660 ? -43.059 2.300 -16.142 1.00 70.31 660 ARG A O 1
ATOM 4943 N N . SER A 1 661 ? -43.094 0.843 -14.440 1.00 69.12 661 SER A N 1
ATOM 4944 C CA . SER A 1 661 ? -44.462 0.354 -14.676 1.00 69.12 661 SER A CA 1
ATOM 4945 C C . SER A 1 661 ? -45.434 0.950 -13.649 1.00 69.12 661 SER A C 1
ATOM 4947 O O . SER A 1 661 ? -45.124 1.016 -12.462 1.00 69.12 661 SER A O 1
ATOM 4949 N N . SER A 1 662 ? -46.609 1.401 -14.095 1.00 59.38 662 SER A N 1
ATOM 4950 C CA . SER A 1 662 ? -47.628 2.083 -13.275 1.00 59.38 662 SER A CA 1
ATOM 4951 C C . SER A 1 662 ? -48.644 1.150 -12.594 1.00 59.38 662 SER A C 1
ATOM 4953 O O . SER A 1 662 ? -49.612 1.626 -12.000 1.00 59.38 662 SER A O 1
ATOM 4955 N N . ASN A 1 663 ? -48.435 -0.168 -12.640 1.00 64.88 663 ASN A N 1
ATOM 4956 C CA . ASN A 1 663 ? -49.276 -1.149 -11.949 1.00 64.88 663 ASN A CA 1
ATOM 4957 C C . ASN A 1 663 ? -48.705 -1.378 -10.536 1.00 64.88 663 ASN A C 1
ATOM 4959 O O . ASN A 1 663 ? -47.824 -2.208 -10.381 1.00 64.88 663 ASN A O 1
ATOM 4963 N N . ASN A 1 664 ? -49.134 -0.587 -9.542 1.00 57.75 664 ASN A N 1
ATOM 4964 C CA . ASN A 1 664 ? -48.409 -0.325 -8.278 1.00 57.75 664 ASN A CA 1
ATOM 4965 C C . ASN A 1 664 ? -48.252 -1.507 -7.283 1.00 57.75 664 ASN A C 1
ATOM 4967 O O . ASN A 1 664 ? -49.207 -1.809 -6.561 1.00 57.75 664 ASN A O 1
ATOM 4971 N N . PRO A 1 665 ? -47.024 -2.011 -7.054 1.00 73.75 665 PRO A N 1
ATOM 4972 C CA . PRO A 1 665 ? -46.523 -2.335 -5.719 1.00 73.75 665 PRO A CA 1
ATOM 4973 C C . PRO A 1 665 ? -45.745 -1.144 -5.122 1.00 73.75 665 PRO A C 1
ATOM 4975 O O . PRO A 1 665 ? -45.108 -0.377 -5.847 1.00 73.75 665 PRO A O 1
ATOM 4978 N N . CYS A 1 666 ? -45.792 -0.979 -3.796 1.00 89.75 666 CYS A N 1
ATOM 4979 C CA . CYS A 1 666 ? -44.813 -0.153 -3.083 1.00 89.75 666 CYS A CA 1
ATOM 4980 C C . CYS A 1 666 ? -43.469 -0.895 -3.077 1.00 89.75 666 CYS A C 1
ATOM 4982 O O . CYS A 1 666 ? -43.454 -2.107 -2.878 1.00 89.75 666 CYS A O 1
ATOM 4984 N N . LEU A 1 667 ? -42.362 -0.189 -3.311 1.00 92.50 667 LEU A N 1
ATOM 4985 C CA . LEU A 1 667 ? -41.021 -0.783 -3.371 1.00 92.50 667 LEU A CA 1
ATOM 4986 C C . LEU A 1 667 ? -40.008 0.093 -2.621 1.00 92.50 667 LEU A C 1
ATOM 4988 O O . LEU A 1 667 ? -40.190 1.317 -2.602 1.00 92.50 667 LEU A O 1
ATOM 4992 N N . PRO A 1 668 ? -38.955 -0.488 -2.012 1.00 94.62 668 PRO A N 1
ATOM 4993 C CA . PRO A 1 668 ? -37.883 0.273 -1.374 1.00 94.62 668 PRO A CA 1
ATOM 4994 C C . PRO A 1 668 ? -37.187 1.201 -2.374 1.00 94.62 668 PRO A C 1
ATOM 4996 O O . PRO A 1 668 ? -37.125 0.895 -3.564 1.00 94.62 668 PRO A O 1
ATOM 4999 N N . VAL A 1 669 ? -36.662 2.336 -1.916 1.00 96.19 669 VAL A N 1
ATOM 5000 C CA . VAL A 1 669 ? -36.131 3.389 -2.802 1.00 96.19 669 VAL A CA 1
ATOM 5001 C C . VAL A 1 669 ? -34.631 3.557 -2.598 1.00 96.19 669 VAL A C 1
ATOM 5003 O O . VAL A 1 669 ? -34.187 3.736 -1.467 1.00 96.19 669 VAL A O 1
ATOM 5006 N N . LEU A 1 670 ? -33.859 3.544 -3.685 1.00 96.88 670 LEU A N 1
ATOM 5007 C CA . LEU A 1 670 ? -32.435 3.873 -3.664 1.00 96.88 670 LEU A CA 1
ATOM 5008 C C . LEU A 1 670 ? -32.238 5.347 -4.014 1.00 96.88 670 LEU A C 1
ATOM 5010 O O . LEU A 1 670 ? -32.546 5.799 -5.121 1.00 96.88 670 LEU A O 1
ATOM 5014 N N . CYS A 1 671 ? -31.699 6.088 -3.057 1.00 96.88 671 CYS A N 1
ATOM 5015 C CA . CYS A 1 671 ? -31.331 7.484 -3.212 1.00 96.88 671 CYS A CA 1
ATOM 5016 C C . CYS A 1 671 ? -29.812 7.628 -3.324 1.00 96.88 671 CYS A C 1
ATOM 5018 O O . CYS A 1 671 ? -29.056 6.786 -2.834 1.00 96.88 671 CYS A O 1
ATOM 5020 N N . THR A 1 672 ? -29.365 8.711 -3.951 1.00 95.19 672 THR A N 1
ATOM 5021 C CA . THR A 1 672 ? -27.963 9.128 -3.950 1.00 95.19 672 THR A CA 1
ATOM 5022 C C . THR A 1 672 ? -27.443 9.315 -2.519 1.00 95.19 672 THR A C 1
ATOM 5024 O O . THR A 1 672 ? -28.215 9.483 -1.576 1.00 95.19 672 THR A O 1
ATOM 5027 N N . GLN A 1 673 ? -26.123 9.250 -2.354 1.00 90.69 673 GLN A N 1
ATOM 5028 C CA . GLN A 1 673 ? -25.410 9.716 -1.168 1.00 90.69 673 GLN A CA 1
ATOM 5029 C C . GLN A 1 673 ? -24.368 10.726 -1.646 1.00 90.69 673 GLN A C 1
ATOM 5031 O O . GLN A 1 673 ? -23.346 10.350 -2.203 1.00 90.69 673 GLN A O 1
ATOM 5036 N N . SER A 1 674 ? -24.654 12.008 -1.475 1.00 90.06 674 SER A N 1
ATOM 5037 C CA . SER A 1 674 ? -23.820 13.124 -1.927 1.00 90.06 674 SER A CA 1
ATOM 5038 C C . SER A 1 674 ? -22.758 13.545 -0.904 1.00 90.06 674 SER A C 1
ATOM 5040 O O . SER A 1 674 ? -21.826 14.280 -1.240 1.00 90.06 674 SER A O 1
ATOM 5042 N N . ALA A 1 675 ? -22.869 13.088 0.349 1.00 88.19 675 ALA A N 1
ATOM 5043 C CA . ALA A 1 675 ? -21.907 13.390 1.402 1.00 88.19 675 ALA A CA 1
ATOM 5044 C C . ALA A 1 675 ? -20.675 12.474 1.298 1.00 88.19 675 ALA A C 1
ATOM 5046 O O . ALA A 1 675 ? -20.602 11.438 1.951 1.00 88.19 675 ALA A O 1
ATOM 5047 N N . ASN A 1 676 ? -19.686 12.878 0.499 1.00 79.56 676 ASN A N 1
ATOM 5048 C CA . ASN A 1 676 ? -18.549 12.020 0.127 1.00 79.56 676 ASN A CA 1
ATOM 5049 C C . ASN A 1 676 ? -17.336 12.093 1.072 1.00 79.56 676 ASN A C 1
ATOM 5051 O O . ASN A 1 676 ? -16.311 11.470 0.811 1.00 79.56 676 ASN A O 1
ATOM 5055 N N . ALA A 1 677 ? -17.415 12.846 2.173 1.00 79.44 677 ALA A N 1
ATOM 5056 C CA . ALA A 1 677 ? -16.334 12.888 3.155 1.00 79.44 677 ALA A CA 1
ATOM 5057 C C . ALA A 1 677 ? -16.179 11.511 3.823 1.00 79.44 677 ALA A C 1
ATOM 5059 O O . ALA A 1 677 ? -17.097 11.028 4.488 1.00 79.44 677 ALA A O 1
ATOM 5060 N N . SER A 1 678 ? -15.020 10.876 3.648 1.00 68.25 678 SER A N 1
ATOM 5061 C CA . SER A 1 678 ? -14.787 9.506 4.113 1.00 68.25 678 SER A CA 1
ATOM 5062 C C . SER A 1 678 ? -14.026 9.406 5.439 1.00 68.25 678 SER A C 1
ATOM 5064 O O . SER A 1 678 ? -13.997 8.334 6.048 1.00 68.25 678 SER A O 1
ATOM 5066 N N . GLN A 1 679 ? -13.450 10.522 5.903 1.00 68.88 679 GLN A N 1
ATOM 5067 C CA . GLN A 1 679 ? -12.680 10.628 7.144 1.00 68.88 679 GLN A CA 1
ATOM 5068 C C . GLN A 1 679 ? -13.340 11.605 8.132 1.00 68.88 679 GLN A C 1
ATOM 5070 O O . GLN A 1 679 ? -13.897 12.619 7.697 1.00 68.88 679 GLN A O 1
ATOM 5075 N N . PRO A 1 680 ? -13.254 11.361 9.455 1.00 62.12 680 PRO A N 1
ATOM 5076 C CA . PRO A 1 680 ? -13.880 12.220 10.462 1.00 62.12 680 PRO A CA 1
ATOM 5077 C C . PRO A 1 680 ? -13.410 13.682 10.416 1.00 62.12 680 PRO A C 1
ATOM 5079 O O . PRO A 1 680 ? -14.228 14.591 10.505 1.00 62.12 680 PRO A O 1
ATOM 5082 N N . THR A 1 681 ? -12.110 13.923 10.214 1.00 59.94 681 THR A N 1
ATOM 5083 C CA . THR A 1 681 ? -11.481 15.260 10.264 1.00 59.94 681 THR A CA 1
ATOM 5084 C C . THR A 1 681 ? -11.890 16.206 9.128 1.00 59.94 681 THR A C 1
ATOM 5086 O O . THR A 1 681 ? -11.625 17.402 9.216 1.00 59.94 681 THR A O 1
ATOM 5089 N N . GLY A 1 682 ? -12.554 15.703 8.081 1.00 61.88 682 GLY A N 1
ATOM 5090 C CA . GLY A 1 682 ? -13.076 16.498 6.958 1.00 61.88 682 GLY A CA 1
ATOM 5091 C C . GLY A 1 682 ? -14.597 16.434 6.800 1.00 61.88 682 GLY A C 1
ATOM 5092 O O . GLY A 1 682 ? -15.139 16.925 5.812 1.00 61.88 682 GLY A O 1
ATOM 5093 N N . SER A 1 683 ? -15.290 15.796 7.741 1.00 77.19 683 SER A N 1
ATOM 5094 C CA . SER A 1 683 ? -16.706 15.477 7.632 1.00 77.19 683 SER A CA 1
ATOM 5095 C C . SER A 1 683 ? -17.557 16.450 8.450 1.00 77.19 683 SER A C 1
ATOM 5097 O O . SER A 1 683 ? -17.887 16.170 9.599 1.00 77.19 683 SER A O 1
ATOM 5099 N N . ASN A 1 684 ? -17.942 17.576 7.848 1.00 85.50 684 ASN A N 1
ATOM 5100 C CA . ASN A 1 684 ? -18.748 18.606 8.510 1.00 85.50 684 ASN A CA 1
ATOM 5101 C C . ASN A 1 684 ? -20.249 18.446 8.230 1.00 85.50 684 ASN A C 1
ATOM 5103 O O . ASN A 1 684 ? -20.643 18.042 7.132 1.00 85.50 684 ASN A O 1
ATOM 5107 N N . ALA A 1 685 ? -21.078 18.817 9.207 1.00 91.31 685 ALA A N 1
ATOM 5108 C CA . ALA A 1 685 ? -22.514 18.970 9.007 1.00 91.31 685 ALA A CA 1
ATOM 5109 C C . ALA A 1 685 ? -22.814 20.156 8.077 1.00 91.31 685 ALA A C 1
ATOM 5111 O O . ALA A 1 685 ? -22.188 21.217 8.156 1.00 91.31 685 ALA A O 1
ATOM 5112 N N . THR A 1 686 ? -23.758 19.949 7.171 1.00 92.06 686 THR A N 1
ATOM 5113 C CA . THR A 1 686 ? -24.293 20.923 6.230 1.00 92.06 686 THR A CA 1
ATOM 5114 C C . THR A 1 686 ? -25.789 20.685 6.083 1.00 92.06 686 THR A C 1
ATOM 5116 O O . THR A 1 686 ? -26.279 19.566 6.249 1.00 92.06 686 THR A O 1
ATOM 5119 N N . ALA A 1 687 ? -26.519 21.706 5.637 1.00 89.56 687 ALA A N 1
ATOM 5120 C CA . ALA A 1 687 ? -27.950 21.575 5.368 1.00 89.56 687 ALA A CA 1
ATOM 5121 C C . ALA A 1 687 ? -28.289 20.422 4.394 1.00 89.56 687 ALA A C 1
ATOM 5123 O O . ALA A 1 687 ? -29.412 19.930 4.394 1.00 89.56 687 ALA A O 1
ATOM 5124 N N . GLN A 1 688 ? -27.338 19.987 3.555 1.00 89.50 688 GLN A N 1
ATOM 5125 C CA . GLN A 1 688 ? -27.512 18.877 2.615 1.00 89.50 688 GLN A CA 1
ATOM 5126 C C . GLN A 1 688 ? -27.310 17.497 3.252 1.00 89.50 688 GLN A C 1
ATOM 5128 O O . GLN A 1 688 ? -27.876 16.525 2.756 1.00 89.50 688 GLN A O 1
ATOM 5133 N N . ASN A 1 689 ? -26.516 17.374 4.318 1.00 93.44 689 ASN A N 1
ATOM 5134 C CA . ASN A 1 689 ? -26.195 16.078 4.924 1.00 93.44 689 ASN A CA 1
ATOM 5135 C C . ASN A 1 689 ? -26.785 15.873 6.331 1.00 93.44 689 ASN A C 1
ATOM 5137 O O . ASN A 1 689 ? -26.665 14.777 6.883 1.00 93.44 689 ASN A O 1
ATOM 5141 N N . GLU A 1 690 ? -27.447 16.889 6.878 1.00 95.12 690 GLU A N 1
ATOM 5142 C CA . GLU A 1 690 ? -28.129 16.864 8.169 1.00 95.12 690 GLU A CA 1
ATOM 5143 C C . GLU A 1 690 ? -29.384 15.976 8.186 1.00 95.12 690 GLU A C 1
ATOM 5145 O O . GLU A 1 690 ? -30.084 15.807 7.183 1.00 95.12 690 GLU A O 1
ATOM 5150 N N . ILE A 1 691 ? -29.682 15.415 9.360 1.00 94.00 691 ILE A N 1
ATOM 5151 C CA . ILE A 1 691 ? -30.923 14.694 9.646 1.00 94.00 691 ILE A CA 1
ATOM 5152 C C . ILE A 1 691 ? -31.353 14.918 11.094 1.00 94.00 691 ILE A C 1
ATOM 5154 O O . ILE A 1 691 ? -30.544 14.842 12.017 1.00 94.00 691 ILE A O 1
ATOM 5158 N N . THR A 1 692 ? -32.651 15.116 11.305 1.00 94.56 692 THR A N 1
ATOM 5159 C CA . THR A 1 692 ? -33.232 15.167 12.650 1.00 94.56 692 THR A CA 1
ATOM 5160 C C . THR A 1 692 ? -33.901 13.845 12.977 1.00 94.56 692 THR A C 1
ATOM 5162 O O . THR A 1 692 ? -34.780 13.390 12.242 1.00 94.56 692 THR A O 1
ATOM 5165 N N . ILE A 1 693 ? -33.538 13.249 14.111 1.00 93.94 693 ILE A N 1
ATOM 5166 C CA . ILE A 1 693 ? -34.207 12.055 14.630 1.00 93.94 693 ILE A CA 1
ATOM 5167 C C . ILE A 1 693 ? -34.824 12.327 15.997 1.00 93.94 693 ILE A C 1
ATOM 5169 O O . ILE A 1 693 ? -34.329 13.143 16.769 1.00 93.94 693 ILE A O 1
ATOM 5173 N N . GLN A 1 694 ? -35.902 11.616 16.316 1.00 94.38 694 GLN A N 1
ATOM 5174 C CA . GLN A 1 694 ? -36.523 11.662 17.636 1.00 94.38 694 GLN A CA 1
ATOM 5175 C C . GLN A 1 694 ? -36.106 10.437 18.455 1.00 94.38 694 GLN A C 1
ATOM 5177 O O . GLN A 1 694 ? -36.341 9.303 18.027 1.00 94.38 694 GLN A O 1
ATOM 5182 N N . ALA A 1 695 ? -35.549 10.669 19.644 1.00 92.75 695 ALA A N 1
ATOM 5183 C CA . ALA A 1 695 ? -35.250 9.637 20.631 1.00 92.75 695 ALA A CA 1
ATOM 5184 C C . ALA A 1 695 ? -35.874 10.032 21.978 1.00 92.75 695 ALA A C 1
ATOM 5186 O O . ALA A 1 695 ? -35.590 11.094 22.537 1.00 92.75 695 ALA A O 1
ATOM 5187 N N . GLY A 1 696 ? -36.803 9.204 22.462 1.00 88.12 696 GLY A N 1
ATOM 5188 C CA . GLY A 1 696 ? -37.653 9.560 23.595 1.00 88.12 696 GLY A CA 1
ATOM 5189 C C . GLY A 1 696 ? -38.478 10.824 23.318 1.00 88.12 696 GLY A C 1
ATOM 5190 O O . GLY A 1 696 ? -39.163 10.934 22.297 1.00 88.12 696 GLY A O 1
ATOM 5191 N N . SER A 1 697 ? -38.424 11.781 24.243 1.00 88.88 697 SER A N 1
ATOM 5192 C CA . SER A 1 697 ? -39.093 13.082 24.127 1.00 88.88 697 SER A CA 1
ATOM 5193 C C . SER A 1 697 ? -38.228 14.166 23.474 1.00 88.88 697 SER A C 1
ATOM 5195 O O . SER A 1 697 ? -38.717 15.280 23.306 1.00 88.88 697 SER A O 1
ATOM 5197 N N . ASN A 1 698 ? -36.979 13.866 23.106 1.00 95.75 698 ASN A N 1
ATOM 5198 C CA . ASN A 1 698 ? -36.034 14.828 22.537 1.00 95.75 698 ASN A CA 1
ATOM 5199 C C . ASN A 1 698 ? -35.804 14.571 21.043 1.00 95.75 698 ASN A C 1
ATOM 5201 O O . ASN A 1 698 ? -35.991 13.458 20.539 1.00 95.75 698 ASN A O 1
ATOM 5205 N N . THR A 1 699 ? -35.369 15.610 20.338 1.00 96.69 699 THR A N 1
ATOM 5206 C CA . THR A 1 699 ? -34.944 15.538 18.937 1.00 96.69 699 THR A CA 1
ATOM 5207 C C . THR A 1 699 ? -33.469 15.879 18.817 1.00 96.69 699 THR A C 1
ATOM 5209 O O . THR A 1 699 ? -33.020 16.846 19.426 1.00 96.69 699 THR A O 1
ATOM 5212 N N . PHE A 1 700 ? -32.745 15.117 18.005 1.00 97.00 700 PHE A N 1
ATOM 5213 C CA . PHE A 1 700 ? -31.309 15.252 17.795 1.00 97.00 700 PHE A CA 1
ATOM 5214 C C . PHE A 1 700 ? -31.030 15.553 16.327 1.00 97.00 700 PHE A C 1
ATOM 5216 O O . PHE A 1 700 ? -31.436 14.778 15.457 1.00 97.00 700 PHE A O 1
ATOM 5223 N N . LEU A 1 701 ? -30.353 16.669 16.067 1.00 97.50 701 LEU A N 1
ATOM 5224 C CA . LEU A 1 701 ? -29.834 17.018 14.748 1.00 97.50 701 LEU A CA 1
ATOM 5225 C C . LEU A 1 701 ? -28.457 16.374 14.578 1.00 97.50 701 LEU A C 1
ATOM 5227 O O . LEU A 1 701 ? -27.499 16.799 15.210 1.00 97.50 701 LEU A O 1
ATOM 5231 N N . GLY A 1 702 ? -28.364 15.336 13.758 1.00 96.69 702 GLY A N 1
ATOM 5232 C CA . GLY A 1 702 ? -27.097 14.738 13.341 1.00 96.69 702 GLY A CA 1
ATOM 5233 C C . GLY A 1 702 ? -26.824 15.007 11.868 1.00 96.69 702 GLY A C 1
ATOM 5234 O O . GLY A 1 702 ? -27.515 15.790 11.219 1.00 96.69 702 GLY A O 1
ATOM 5235 N N . TYR A 1 703 ? -25.838 14.313 11.315 1.00 95.44 703 TYR A N 1
ATOM 5236 C CA . TYR A 1 703 ? -25.504 14.395 9.894 1.00 95.44 703 TYR A CA 1
ATOM 5237 C C . TYR A 1 703 ? -24.953 13.064 9.378 1.00 95.44 703 TYR A C 1
ATOM 5239 O O . TYR A 1 703 ? -24.680 12.148 10.153 1.00 95.44 703 TYR A O 1
ATOM 5247 N N . ARG A 1 704 ? -24.789 12.925 8.062 1.00 93.19 704 ARG A N 1
ATOM 5248 C CA . ARG A 1 704 ? -24.119 11.770 7.441 1.00 93.19 704 ARG A CA 1
ATOM 5249 C C . ARG A 1 704 ? -22.828 12.153 6.750 1.00 93.19 704 ARG A C 1
ATOM 5251 O O . ARG A 1 704 ? -22.670 13.262 6.242 1.00 93.19 704 ARG A O 1
ATOM 5258 N N . ASN A 1 705 ? -21.951 11.170 6.662 1.00 89.69 705 ASN A N 1
ATOM 5259 C CA . ASN A 1 705 ? -20.811 11.179 5.763 1.00 89.69 705 ASN A CA 1
ATOM 5260 C C . ASN A 1 705 ? -20.894 9.973 4.816 1.00 89.69 705 ASN A C 1
ATOM 5262 O O . ASN A 1 705 ? -21.947 9.333 4.734 1.00 89.69 705 ASN A O 1
ATOM 5266 N N . LEU A 1 706 ? -19.798 9.639 4.128 1.00 85.44 706 LEU A N 1
ATOM 5267 C CA . LEU A 1 706 ? -19.799 8.552 3.145 1.00 85.44 706 LEU A CA 1
ATOM 5268 C C . LEU A 1 706 ? -20.146 7.187 3.768 1.00 85.44 706 LEU A C 1
ATOM 5270 O O . LEU A 1 706 ? -20.720 6.327 3.100 1.00 85.44 706 LEU A O 1
ATOM 5274 N N . LYS A 1 707 ? -19.797 6.992 5.047 1.00 84.94 707 LYS A N 1
ATOM 5275 C CA . LYS A 1 707 ? -19.751 5.685 5.717 1.00 84.94 707 LYS A CA 1
ATOM 5276 C C . LYS A 1 707 ? -20.878 5.480 6.728 1.00 84.94 707 LYS A C 1
ATOM 5278 O O . LYS A 1 707 ? -21.333 4.351 6.900 1.00 84.94 707 LYS A O 1
ATOM 5283 N N . SER A 1 708 ? -21.336 6.535 7.402 1.00 91.44 708 SER A N 1
ATOM 5284 C CA . SER A 1 708 ? -22.295 6.413 8.508 1.00 91.44 708 SER A CA 1
ATOM 5285 C C . SER A 1 708 ? -23.088 7.694 8.770 1.00 91.44 708 SER A C 1
ATOM 5287 O O . SER A 1 708 ? -22.619 8.799 8.486 1.00 91.44 708 SER A O 1
ATOM 5289 N N . TRP A 1 709 ? -24.239 7.546 9.425 1.00 95.06 709 TRP A N 1
ATOM 5290 C CA . TRP A 1 709 ? -24.912 8.619 10.157 1.00 95.06 709 TRP A CA 1
ATOM 5291 C C . TRP A 1 709 ? -24.223 8.851 11.501 1.00 95.06 709 TRP A C 1
ATOM 5293 O O . TRP A 1 709 ? -23.779 7.898 12.145 1.00 95.06 709 TRP A O 1
ATOM 5303 N N . ARG A 1 710 ? -24.133 10.114 11.914 1.00 95.19 710 ARG A N 1
ATOM 5304 C CA . ARG A 1 710 ? -23.312 10.577 13.031 1.00 95.19 710 ARG A CA 1
ATOM 5305 C C . ARG A 1 710 ? -24.123 11.519 13.914 1.00 95.19 710 ARG A C 1
ATOM 5307 O O . ARG A 1 710 ? -24.690 12.499 13.432 1.00 95.19 710 ARG A O 1
ATOM 5314 N N . PHE A 1 711 ? -24.150 11.197 15.201 1.00 97.62 711 PHE A N 1
ATOM 5315 C CA . PHE A 1 711 ? -24.763 11.998 16.255 1.00 97.62 711 PHE A CA 1
ATOM 5316 C C . PHE A 1 711 ? -23.753 12.094 17.390 1.00 97.62 711 PHE A C 1
ATOM 5318 O O . PHE A 1 711 ? -23.529 11.123 18.106 1.00 97.62 711 PHE A O 1
ATOM 5325 N N . SER A 1 712 ? -23.090 13.232 17.509 1.00 95.56 712 SER A N 1
ATOM 5326 C CA . SER A 1 712 ? -21.997 13.465 18.449 1.00 95.56 712 SER A CA 1
ATOM 5327 C C . SER A 1 712 ? -22.426 14.437 19.544 1.00 95.56 712 SER A C 1
ATOM 5329 O O . SER A 1 712 ? -23.329 15.234 19.337 1.00 95.56 712 SER A O 1
ATOM 5331 N N . GLY A 1 713 ? -21.794 14.375 20.716 1.00 96.44 713 GLY A N 1
ATOM 5332 C CA . GLY A 1 713 ? -21.995 15.386 21.758 1.00 96.44 713 GLY A CA 1
ATOM 5333 C C . GLY A 1 713 ? -23.377 15.380 22.411 1.00 96.44 713 GLY A C 1
ATOM 5334 O O . GLY A 1 713 ? -23.795 16.392 22.964 1.00 96.44 713 GLY A O 1
ATOM 5335 N N . MET A 1 714 ? -24.101 14.259 22.375 1.00 97.75 714 MET A N 1
ATOM 5336 C CA . MET A 1 714 ? -25.424 14.180 22.995 1.00 97.75 714 MET A CA 1
ATOM 5337 C C . MET A 1 714 ? -25.283 14.041 24.514 1.00 97.75 714 MET A C 1
ATOM 5339 O O . MET A 1 714 ? -24.549 13.158 24.958 1.00 97.75 714 MET A O 1
ATOM 5343 N N . PRO A 1 715 ? -25.967 14.851 25.340 1.00 97.81 715 PRO A N 1
ATOM 5344 C CA . PRO A 1 715 ? -25.910 14.687 26.787 1.00 97.81 715 PRO A CA 1
ATOM 5345 C C . PRO A 1 715 ? -26.602 13.379 27.183 1.00 97.81 715 PRO A C 1
ATOM 5347 O O . PRO A 1 715 ? -27.793 13.186 26.915 1.00 97.81 715 PRO A O 1
ATOM 5350 N N . TYR A 1 716 ? -25.865 12.468 27.824 1.00 98.00 716 TYR A N 1
ATOM 5351 C CA . TYR A 1 716 ? -26.471 11.272 28.421 1.00 98.00 716 TYR A CA 1
ATOM 5352 C C . TYR A 1 716 ? -26.858 11.483 29.887 1.00 98.00 716 TYR A C 1
ATOM 5354 O O . TYR A 1 716 ? -27.660 10.716 30.427 1.00 98.00 716 TYR A O 1
ATOM 5362 N N . ALA A 1 717 ? -26.321 12.531 30.510 1.00 97.94 717 ALA A N 1
ATOM 5363 C CA . ALA A 1 717 ? -26.614 12.969 31.864 1.00 97.94 717 ALA A CA 1
ATOM 5364 C C . ALA A 1 717 ? -26.746 14.496 31.921 1.00 97.94 717 ALA A C 1
ATOM 5366 O O . ALA A 1 717 ? -26.263 15.202 31.036 1.00 97.94 717 ALA A O 1
ATOM 5367 N N . ASP A 1 718 ? -27.403 15.002 32.964 1.00 95.69 718 ASP A N 1
ATOM 5368 C CA . ASP A 1 718 ? -27.363 16.433 33.278 1.00 95.69 718 ASP A CA 1
ATOM 5369 C C . ASP A 1 718 ? -25.935 16.845 33.685 1.00 95.69 718 ASP A C 1
ATOM 5371 O O . ASP A 1 718 ? -25.207 15.998 34.223 1.00 95.69 718 ASP A O 1
ATOM 5375 N N . PRO A 1 719 ? -25.539 18.124 33.496 1.00 93.75 719 PRO A N 1
ATOM 5376 C CA . PRO A 1 719 ? -24.235 18.614 33.928 1.00 93.75 719 PRO A CA 1
ATOM 5377 C C . PRO A 1 719 ? -23.954 18.201 35.381 1.00 93.75 719 PRO A C 1
ATOM 5379 O O . PRO A 1 719 ? -24.718 18.566 36.289 1.00 93.75 719 PRO A O 1
ATOM 5382 N N . PRO A 1 720 ? -22.913 17.387 35.625 1.00 90.75 720 PRO A N 1
ATOM 5383 C CA . PRO A 1 720 ? -22.732 16.758 36.916 1.00 90.75 720 PRO A CA 1
ATOM 5384 C C . PRO A 1 720 ? -22.350 17.800 37.958 1.00 90.75 720 PRO A C 1
ATOM 5386 O O . PRO A 1 720 ? -21.476 18.642 37.759 1.00 90.75 720 PRO A O 1
ATOM 5389 N N . ARG A 1 721 ? -22.965 17.697 39.134 1.00 91.00 721 ARG A N 1
ATOM 5390 C CA . ARG A 1 721 ? -22.449 18.376 40.322 1.00 91.00 721 ARG A CA 1
ATOM 5391 C C . ARG A 1 721 ? -21.261 17.588 40.857 1.00 91.00 721 ARG A C 1
ATOM 5393 O O . ARG A 1 721 ? -21.279 16.352 40.864 1.00 91.00 721 ARG A O 1
ATOM 5400 N N . ARG A 1 722 ? -20.242 18.302 41.333 1.00 91.75 722 ARG A N 1
ATOM 5401 C CA . ARG A 1 722 ? -19.014 17.681 41.825 1.00 91.75 722 ARG A CA 1
ATOM 5402 C C . ARG A 1 722 ? -19.306 16.664 42.932 1.00 91.75 722 ARG A C 1
ATOM 5404 O O . ARG A 1 722 ? -20.017 16.968 43.889 1.00 91.75 722 ARG A O 1
ATOM 5411 N N . TRP A 1 723 ? -18.786 15.450 42.743 1.00 94.00 723 TRP A N 1
ATOM 5412 C CA . TRP A 1 723 ? -18.977 14.283 43.617 1.00 94.00 723 TRP A CA 1
ATOM 5413 C C . TRP A 1 723 ? -20.441 13.932 43.916 1.00 94.00 723 TRP A C 1
ATOM 5415 O O . TRP A 1 723 ? -20.788 13.456 44.997 1.00 94.00 723 TRP A O 1
ATOM 5425 N N . GLN A 1 724 ? -21.313 14.142 42.932 1.00 95.38 724 GLN A N 1
ATOM 5426 C CA . GLN A 1 724 ? -22.649 13.557 42.901 1.00 95.38 724 GLN A CA 1
ATOM 5427 C C . GLN A 1 724 ? -22.729 12.525 41.780 1.00 95.38 724 GLN A C 1
ATOM 5429 O O . GLN A 1 724 ? -22.154 12.710 40.703 1.00 95.38 724 GLN A O 1
ATOM 5434 N N . TYR A 1 725 ? -23.437 11.429 42.036 1.00 96.38 725 TYR A N 1
ATOM 5435 C CA . TYR A 1 725 ? -23.729 10.434 41.012 1.00 96.38 725 TYR A CA 1
ATOM 5436 C C . TYR A 1 725 ? -24.602 11.061 39.922 1.00 96.38 725 TYR A C 1
ATOM 5438 O O . TYR A 1 725 ? -25.567 11.767 40.222 1.00 96.38 725 TYR A O 1
ATOM 5446 N N . SER A 1 726 ? -24.227 10.848 38.662 1.00 96.81 726 SER A N 1
ATOM 5447 C CA . SER A 1 726 ? -25.004 11.287 37.511 1.00 96.81 726 SER A CA 1
ATOM 5448 C C . SER A 1 726 ? -26.344 10.557 37.459 1.00 96.81 726 SER A C 1
ATOM 5450 O O . SER A 1 726 ? -26.549 9.507 38.065 1.00 96.81 726 SER A O 1
ATOM 5452 N N . THR A 1 727 ? -27.296 11.112 36.730 1.00 96.06 727 THR A N 1
ATOM 5453 C CA . THR A 1 727 ? -28.537 10.413 36.389 1.00 96.06 727 THR A CA 1
ATOM 5454 C C . THR A 1 727 ? -28.784 10.604 34.908 1.00 96.06 727 THR A C 1
ATOM 5456 O O . THR A 1 727 ? -28.208 11.511 34.305 1.00 96.06 727 THR A O 1
ATOM 5459 N N . VAL A 1 728 ? -29.592 9.729 34.308 1.00 96.81 728 VAL A N 1
ATOM 5460 C CA . VAL A 1 728 ? -29.931 9.851 32.886 1.00 96.81 728 VAL A CA 1
ATOM 5461 C C . VAL A 1 728 ? -30.523 11.239 32.644 1.00 96.81 728 VAL A C 1
ATOM 5463 O O . VAL A 1 728 ? -31.375 11.672 33.418 1.00 96.81 728 VAL A O 1
ATOM 5466 N N . TYR A 1 729 ? -30.052 11.905 31.587 1.00 96.69 729 TYR A N 1
ATOM 5467 C CA . TYR A 1 729 ? -30.413 13.276 31.222 1.00 96.69 729 TYR A CA 1
ATOM 5468 C C . TYR A 1 729 ? -31.913 13.547 31.395 1.00 96.69 729 TYR A C 1
ATOM 5470 O O . TYR A 1 729 ? -32.751 12.818 30.853 1.00 96.69 729 TYR A O 1
ATOM 5478 N N . SER A 1 730 ? -32.246 14.586 32.165 1.00 94.62 730 SER A N 1
ATOM 5479 C CA . SER A 1 730 ? -33.623 14.863 32.589 1.00 94.62 730 SER A CA 1
ATOM 5480 C C . SER A 1 730 ? -34.373 15.805 31.645 1.00 94.62 730 SER A C 1
ATOM 5482 O O . SER A 1 730 ? -35.600 15.927 31.734 1.00 94.62 730 SER A O 1
ATOM 5484 N N . GLY A 1 731 ? -33.662 16.455 30.718 1.00 91.69 731 GLY A N 1
ATOM 5485 C CA . GLY A 1 731 ? -34.264 17.331 29.720 1.00 91.69 731 GLY A CA 1
ATOM 5486 C C . GLY A 1 731 ? -35.258 16.575 28.837 1.00 91.69 731 GLY A C 1
ATOM 5487 O O . GLY A 1 731 ? -34.955 15.517 28.286 1.00 91.69 731 GLY A O 1
ATOM 5488 N N . THR A 1 732 ? -36.458 17.134 28.692 1.00 92.44 732 THR A N 1
ATOM 5489 C CA . THR A 1 732 ? -37.524 16.594 27.838 1.00 92.44 732 THR A CA 1
ATOM 5490 C C . THR A 1 732 ? -37.999 17.655 26.850 1.00 92.44 732 THR A C 1
ATOM 5492 O O . THR A 1 732 ? -37.948 18.851 27.150 1.00 92.44 732 THR A O 1
ATOM 5495 N N . GLY A 1 733 ? -38.443 17.237 25.661 1.00 93.62 733 GLY A N 1
ATOM 5496 C CA . GLY A 1 733 ? -38.914 18.159 24.622 1.00 93.62 733 GLY A CA 1
ATOM 5497 C C . GLY A 1 733 ? -37.821 19.049 24.023 1.00 93.62 733 GLY A C 1
ATOM 5498 O O . GLY A 1 733 ? -38.145 20.080 23.440 1.00 93.62 733 GLY A O 1
ATOM 5499 N N . GLN A 1 734 ? -36.544 18.701 24.204 1.00 96.12 734 GLN A N 1
ATOM 5500 C CA . GLN A 1 734 ? -35.410 19.502 23.746 1.00 96.12 734 GLN A CA 1
ATOM 5501 C C . GLN A 1 734 ? -35.057 19.193 22.288 1.00 96.12 734 GLN A C 1
ATOM 5503 O O . GLN A 1 734 ? -35.110 18.039 21.857 1.00 96.12 734 GLN A O 1
ATOM 5508 N N . ALA A 1 735 ? -34.638 20.226 21.555 1.00 96.31 735 ALA A N 1
ATOM 5509 C CA . ALA A 1 735 ? -33.975 20.095 20.263 1.00 96.31 735 ALA A CA 1
ATOM 5510 C C . ALA A 1 735 ? -32.468 20.274 20.463 1.00 96.31 735 ALA A C 1
ATOM 5512 O O . ALA A 1 735 ? -32.007 21.378 20.744 1.00 96.31 735 ALA A O 1
ATOM 5513 N N . LEU A 1 736 ? -31.726 19.173 20.380 1.00 96.50 736 LEU A N 1
ATOM 5514 C CA . LEU A 1 736 ? -30.303 19.106 20.685 1.00 96.50 736 LEU A CA 1
ATOM 5515 C C . LEU A 1 736 ? -29.499 19.007 19.389 1.00 96.50 736 LEU A C 1
ATOM 5517 O O . LEU A 1 736 ? -29.792 18.180 18.522 1.00 96.50 736 LEU A O 1
ATOM 5521 N N . ASP A 1 737 ? -28.486 19.858 19.273 1.00 96.56 737 ASP A N 1
ATOM 5522 C CA . ASP A 1 737 ? -27.506 19.785 18.198 1.00 96.56 737 ASP A CA 1
ATOM 5523 C C . ASP A 1 737 ? -26.509 18.666 18.512 1.00 96.56 737 ASP A C 1
ATOM 5525 O O . ASP A 1 737 ? -25.810 18.715 19.523 1.00 96.56 737 ASP A O 1
ATOM 5529 N N . ALA A 1 738 ? -26.493 17.641 17.662 1.00 97.25 738 ALA A N 1
ATOM 5530 C CA . ALA A 1 738 ? -25.604 16.495 17.748 1.00 97.25 738 ALA A CA 1
ATOM 5531 C C . ALA A 1 738 ? -24.643 16.431 16.545 1.00 97.25 738 ALA A C 1
ATOM 5533 O O . ALA A 1 738 ? -24.229 15.353 16.110 1.00 97.25 738 ALA A O 1
ATOM 5534 N N . THR A 1 739 ? -24.305 17.580 15.957 1.00 95.50 739 THR A N 1
ATOM 5535 C CA . THR A 1 739 ? -23.394 17.661 14.806 1.00 95.50 739 THR A CA 1
ATOM 5536 C C . THR A 1 739 ? -21.921 17.767 15.200 1.00 95.50 739 THR A C 1
ATOM 5538 O O . THR A 1 739 ? -21.041 17.563 14.362 1.00 95.50 739 THR A O 1
ATOM 5541 N N . GLN A 1 740 ? -21.626 18.035 16.475 1.00 93.19 740 GLN A N 1
ATOM 5542 C CA . GLN A 1 740 ? -20.270 18.228 16.987 1.00 93.19 740 GLN A CA 1
ATOM 5543 C C . GLN A 1 740 ? -20.030 17.405 18.247 1.00 93.19 740 GLN A C 1
ATOM 5545 O O . GLN A 1 740 ? -20.950 17.087 18.993 1.00 93.19 740 GLN A O 1
ATOM 5550 N N . PHE A 1 741 ? -18.773 17.038 18.488 1.00 94.12 741 PHE A N 1
ATOM 5551 C CA . PHE A 1 741 ? -18.402 16.396 19.743 1.00 94.12 741 PHE A CA 1
ATOM 5552 C C . PHE A 1 741 ? -18.576 17.369 20.912 1.00 94.12 741 PHE A C 1
ATOM 5554 O O . PHE A 1 741 ? -18.201 18.537 20.822 1.00 94.12 741 PHE A O 1
ATOM 5561 N N . GLY A 1 742 ? -19.128 16.865 22.014 1.00 93.62 742 GLY A N 1
ATOM 5562 C CA . GLY A 1 742 ? -19.199 17.604 23.269 1.00 93.62 742 GLY A CA 1
ATOM 5563 C C . GLY A 1 742 ? -17.826 17.710 23.936 1.00 93.62 742 GLY A C 1
ATOM 5564 O O . GLY A 1 742 ? -16.870 17.034 23.546 1.00 93.62 742 GLY A O 1
ATOM 5565 N N . SER A 1 743 ? -17.720 18.557 24.959 1.00 96.00 743 SER A N 1
ATOM 5566 C CA . SER A 1 743 ? -16.461 18.782 25.672 1.00 96.00 743 SER A CA 1
ATOM 5567 C C . SER A 1 743 ? -15.915 17.502 26.312 1.00 96.00 743 SER A C 1
ATOM 5569 O O . SER A 1 743 ? -16.657 16.710 26.895 1.00 96.00 743 SER A O 1
ATOM 5571 N N . GLN A 1 744 ? -14.593 17.326 26.253 1.00 96.69 744 GLN A N 1
ATOM 5572 C CA . GLN A 1 744 ? -13.902 16.319 27.058 1.00 96.69 744 GLN A CA 1
ATOM 5573 C C . GLN A 1 744 ? -14.034 16.633 28.554 1.00 96.69 744 GLN A C 1
ATOM 5575 O O . GLN A 1 744 ? -14.144 17.801 28.947 1.00 96.69 744 GLN A O 1
ATOM 5580 N N . CYS A 1 745 ? -13.981 15.600 29.395 1.00 97.62 745 CYS A N 1
ATOM 5581 C CA . CYS A 1 745 ? -13.991 15.792 30.842 1.00 97.62 745 CYS A CA 1
ATOM 5582 C C . CYS A 1 745 ? -12.711 16.462 31.338 1.00 97.62 745 CYS A C 1
ATOM 5584 O O . CYS A 1 745 ? -11.649 16.263 30.749 1.00 97.62 745 CYS A O 1
ATOM 5586 N N . ALA A 1 746 ? -12.829 17.245 32.414 1.00 95.94 746 ALA A N 1
ATOM 5587 C CA . ALA A 1 746 ? -11.705 17.916 33.061 1.00 95.94 746 ALA A CA 1
ATOM 5588 C C . ALA A 1 746 ? -10.570 16.927 33.371 1.00 95.94 746 ALA A C 1
ATOM 5590 O O . ALA A 1 746 ? -10.753 15.946 34.095 1.00 95.94 746 ALA A O 1
ATOM 5591 N N . GLN A 1 747 ? -9.411 17.193 32.782 1.00 96.06 747 GLN A N 1
ATOM 5592 C CA . GLN A 1 747 ? -8.189 16.404 32.873 1.00 96.06 747 GLN A CA 1
ATOM 5593 C C . GLN A 1 747 ? -6.990 17.318 32.586 1.00 96.06 747 GLN A C 1
ATOM 5595 O O . GLN A 1 747 ? -7.165 18.481 32.207 1.00 96.06 747 GLN A O 1
ATOM 5600 N N . VAL A 1 748 ? -5.774 16.788 32.732 1.00 91.69 748 VAL A N 1
ATOM 5601 C CA . VAL A 1 748 ? -4.545 17.524 32.400 1.00 91.69 748 VAL A CA 1
ATOM 5602 C C . VAL A 1 748 ? -4.624 18.053 30.964 1.00 91.69 748 VAL A C 1
ATOM 5604 O O . VAL A 1 748 ? -4.936 17.307 30.036 1.00 91.69 748 VAL A O 1
ATOM 5607 N N . GLY A 1 749 ? -4.342 19.345 30.783 1.00 86.31 749 GLY A N 1
ATOM 5608 C CA . GLY A 1 749 ? -4.412 20.010 29.477 1.00 86.31 749 GLY A CA 1
ATOM 5609 C C . GLY A 1 749 ? -5.780 20.611 29.124 1.00 86.31 749 GLY A C 1
ATOM 5610 O O . GLY A 1 749 ? -5.899 21.237 28.072 1.00 86.31 749 GLY A O 1
ATOM 5611 N N . GLY A 1 750 ? -6.792 20.478 29.991 1.00 93.25 750 GLY A N 1
ATOM 5612 C CA . GLY A 1 750 ? -8.074 21.182 29.886 1.00 93.25 750 GLY A CA 1
ATOM 5613 C C . GLY A 1 750 ? -9.302 20.268 29.847 1.00 93.25 750 GLY A C 1
ATOM 5614 O O . GLY A 1 750 ? -9.216 19.044 29.931 1.00 93.25 750 GLY A O 1
ATOM 5615 N N . GLY A 1 751 ? -10.483 20.867 29.707 1.00 94.44 751 GLY A N 1
ATOM 5616 C CA . GLY A 1 751 ? -11.764 20.160 29.650 1.00 94.44 751 GLY A CA 1
ATOM 5617 C C . GLY A 1 751 ? -12.863 20.909 30.396 1.00 94.44 751 GLY A C 1
ATOM 5618 O O . GLY A 1 751 ? -12.709 22.081 30.730 1.00 94.44 751 GLY A O 1
ATOM 5619 N N . SER A 1 752 ? -13.974 20.222 30.644 1.00 95.94 752 SER A N 1
ATOM 5620 C CA . SER A 1 752 ? -15.139 20.749 31.361 1.00 95.94 752 SER A CA 1
ATOM 5621 C C . SER A 1 752 ? -15.663 19.720 32.365 1.00 95.94 752 SER A C 1
ATOM 5623 O O . SER A 1 752 ? -15.478 18.518 32.179 1.00 95.94 752 SER A O 1
ATOM 5625 N N . GLU A 1 753 ? -16.329 20.165 33.432 1.00 95.12 753 GLU A N 1
ATOM 5626 C CA . GLU A 1 753 ? -17.159 19.268 34.255 1.00 95.12 753 GLU A CA 1
ATOM 5627 C C . GLU A 1 753 ? -18.481 18.934 33.554 1.00 95.12 753 GLU A C 1
ATOM 5629 O O . GLU A 1 753 ? -19.002 17.834 33.721 1.00 95.12 753 GLU A O 1
ATOM 5634 N N . ASP A 1 754 ? -18.989 19.836 32.710 1.00 96.50 754 ASP A N 1
ATOM 5635 C CA . ASP A 1 754 ? -20.073 19.538 31.776 1.00 96.50 754 ASP A CA 1
ATOM 5636 C C . ASP A 1 754 ? -19.507 18.791 30.563 1.00 96.50 754 ASP A C 1
ATOM 5638 O O . ASP A 1 754 ? -19.098 19.394 29.569 1.00 96.50 754 ASP A O 1
ATOM 5642 N N . CYS A 1 755 ? -19.359 17.476 30.719 1.00 97.25 755 CYS A N 1
ATOM 5643 C CA . CYS A 1 755 ? -18.642 16.621 29.774 1.00 97.25 755 CYS A CA 1
ATOM 5644 C C . CYS A 1 755 ? -19.292 15.257 29.519 1.00 97.25 755 CYS A C 1
ATOM 5646 O O . CYS A 1 755 ? -18.726 14.442 28.789 1.00 97.25 755 CYS A O 1
ATOM 5648 N N . LEU A 1 756 ? -20.446 14.972 30.132 1.00 98.44 756 LEU A N 1
ATOM 5649 C CA . LEU A 1 756 ? -21.101 13.660 30.099 1.00 98.44 756 LEU A CA 1
ATOM 5650 C C . LEU A 1 756 ? -21.880 13.462 28.790 1.00 98.44 756 LEU A C 1
ATOM 5652 O O . LEU A 1 756 ? -23.114 13.440 28.749 1.00 98.44 756 LEU A O 1
ATOM 5656 N N . PHE A 1 757 ? -21.111 13.326 27.710 1.00 98.56 757 PHE A N 1
ATOM 5657 C CA . PHE A 1 757 ? -21.599 13.206 26.344 1.00 98.56 757 PHE A CA 1
ATOM 5658 C C . PHE A 1 757 ? -21.400 11.807 25.761 1.00 98.56 757 PHE A C 1
ATOM 5660 O O . PHE A 1 757 ? -20.439 11.101 26.079 1.00 98.56 757 PHE A O 1
ATOM 5667 N N . VAL A 1 758 ? -22.320 11.424 24.879 1.00 98.44 758 VAL A N 1
ATOM 5668 C CA . VAL A 1 758 ? -22.309 10.184 24.102 1.00 98.44 758 VAL A CA 1
ATOM 5669 C C . VAL A 1 758 ? -22.335 10.504 22.611 1.00 98.44 758 VAL A C 1
ATOM 5671 O O . VAL A 1 758 ? -22.970 11.465 22.169 1.00 98.44 758 VAL A O 1
ATOM 5674 N N . ASN A 1 759 ? -21.643 9.679 21.833 1.00 98.06 759 ASN A N 1
ATOM 5675 C CA . ASN A 1 759 ? -21.584 9.753 20.382 1.00 98.06 759 ASN A CA 1
ATOM 5676 C C . ASN A 1 759 ? -22.076 8.437 19.788 1.00 98.06 759 ASN A C 1
ATOM 5678 O O . ASN A 1 759 ? -21.806 7.370 20.336 1.00 98.06 759 ASN A O 1
ATOM 5682 N N . VAL A 1 760 ? -22.772 8.517 18.660 1.00 98.44 760 VAL A N 1
ATOM 5683 C CA . VAL A 1 760 ? -23.329 7.372 17.945 1.00 98.44 760 VAL A CA 1
ATOM 5684 C C . VAL A 1 760 ? -22.946 7.460 16.473 1.00 98.44 760 VAL A C 1
ATOM 5686 O O . VAL A 1 760 ? -23.260 8.446 15.801 1.00 98.44 760 VAL A O 1
ATOM 5689 N N . GLN A 1 761 ? -22.304 6.409 15.964 1.00 97.06 761 GLN A N 1
ATOM 5690 C CA . GLN A 1 761 ? -22.131 6.170 14.532 1.00 97.06 761 GLN A CA 1
ATOM 5691 C C . GLN A 1 761 ? -22.964 4.954 14.127 1.00 97.06 761 GLN A C 1
ATOM 5693 O O . GLN A 1 761 ? -22.871 3.890 14.740 1.00 97.06 761 GLN A O 1
ATOM 5698 N N . THR A 1 762 ? -23.804 5.111 13.104 1.00 97.31 762 THR A N 1
ATOM 5699 C CA . THR A 1 762 ? -24.759 4.071 12.699 1.00 97.31 762 THR A CA 1
ATOM 5700 C C . THR A 1 762 ? -24.919 3.992 11.178 1.00 97.31 762 THR A C 1
ATOM 5702 O O . THR A 1 762 ? -24.988 5.027 10.509 1.00 97.31 762 THR A O 1
ATOM 5705 N N . PRO A 1 763 ? -25.015 2.783 10.596 1.00 93.06 763 PRO A N 1
ATOM 5706 C CA . PRO A 1 763 ? -25.344 2.592 9.187 1.00 93.06 763 PRO A CA 1
ATOM 5707 C C . PRO A 1 763 ? -26.862 2.624 8.936 1.00 93.06 763 PRO A C 1
ATOM 5709 O O . PRO A 1 763 ? -27.298 2.560 7.788 1.00 93.06 763 PRO A O 1
ATOM 5712 N N . TYR A 1 764 ? -27.694 2.684 9.985 1.00 93.38 764 TYR A N 1
ATOM 5713 C CA . TYR A 1 764 ? -29.135 2.472 9.875 1.00 93.38 764 TYR A CA 1
ATOM 5714 C C . TYR A 1 764 ? -29.949 3.416 10.765 1.00 93.38 764 TYR A C 1
ATOM 5716 O O . TYR A 1 764 ? -29.768 3.449 11.977 1.00 93.38 764 TYR A O 1
ATOM 5724 N N . ILE A 1 765 ? -30.923 4.112 10.169 1.00 93.25 765 ILE A N 1
ATOM 5725 C CA . ILE A 1 765 ? -31.925 4.908 10.887 1.00 93.25 765 ILE A CA 1
ATOM 5726 C C . ILE A 1 765 ? -33.303 4.255 10.711 1.00 93.25 765 ILE A C 1
ATOM 5728 O O . ILE A 1 765 ? -33.783 4.133 9.581 1.00 93.25 765 ILE A O 1
ATOM 5732 N N . PRO A 1 766 ? -33.970 3.825 11.796 1.00 91.56 766 PRO A N 1
ATOM 5733 C CA . PRO A 1 766 ? -35.307 3.253 11.711 1.00 91.56 766 PRO A CA 1
ATOM 5734 C C . PRO A 1 766 ? -36.363 4.280 11.316 1.00 91.56 766 PRO A C 1
ATOM 5736 O O . PRO A 1 766 ? -36.289 5.449 11.700 1.00 91.56 766 PRO A O 1
ATOM 5739 N N . LYS A 1 767 ? -37.429 3.803 10.668 1.00 86.75 767 LYS A N 1
ATOM 5740 C CA . LYS A 1 767 ? -38.581 4.617 10.268 1.00 86.75 767 LYS A CA 1
ATOM 5741 C C . LYS A 1 767 ? -39.121 5.480 11.418 1.00 86.75 767 LYS A C 1
ATOM 5743 O O . LYS A 1 767 ? -39.295 5.020 12.556 1.00 86.75 767 LYS A O 1
ATOM 5748 N N . ALA A 1 768 ? -39.416 6.741 11.109 1.00 82.62 768 ALA A N 1
ATOM 5749 C CA . ALA A 1 768 ? -40.059 7.665 12.037 1.00 82.62 768 ALA A CA 1
ATOM 5750 C C . ALA A 1 768 ? -41.508 7.228 12.326 1.00 82.62 768 ALA A C 1
ATOM 5752 O O . ALA A 1 768 ? -42.237 6.837 11.415 1.00 82.62 768 ALA A O 1
ATOM 5753 N N . GLY A 1 769 ? -41.919 7.258 13.599 1.00 78.75 769 GLY A N 1
ATOM 5754 C CA . GLY A 1 769 ? -43.279 6.898 14.038 1.00 78.75 769 GLY A CA 1
ATOM 5755 C C . GLY A 1 769 ? -43.690 5.425 13.864 1.00 78.75 769 GLY A C 1
ATOM 5756 O O . GLY A 1 769 ? -44.801 5.066 14.242 1.00 78.75 769 GLY A O 1
ATOM 5757 N N . GLY A 1 770 ? -42.825 4.573 13.300 1.00 75.94 770 GLY A N 1
ATOM 5758 C CA . GLY A 1 770 ? -43.067 3.142 13.094 1.00 75.94 770 GLY A CA 1
ATOM 5759 C C . GLY A 1 770 ? -42.430 2.247 14.162 1.00 75.94 770 GLY A C 1
ATOM 5760 O O . GLY A 1 770 ? -41.656 2.704 15.006 1.00 75.94 770 GLY A O 1
ATOM 5761 N N . ALA A 1 771 ? -42.734 0.947 14.096 1.00 76.25 771 ALA A N 1
ATOM 5762 C CA . ALA A 1 771 ? -42.071 -0.059 14.922 1.00 76.25 771 ALA A CA 1
ATOM 5763 C C . ALA A 1 771 ? -40.565 -0.106 14.612 1.00 76.25 771 ALA A C 1
ATOM 5765 O O . ALA A 1 771 ? -40.153 -0.098 13.452 1.00 76.25 771 ALA A O 1
ATOM 5766 N N . LYS A 1 772 ? -39.737 -0.161 15.658 1.00 84.50 772 LYS A N 1
ATOM 5767 C CA . LYS A 1 772 ? -38.277 -0.228 15.546 1.00 84.50 772 LYS A CA 1
ATOM 5768 C C . LYS A 1 772 ? -37.849 -1.675 15.276 1.00 84.50 772 LYS A C 1
ATOM 5770 O O . LYS A 1 772 ? -37.607 -2.439 16.203 1.00 84.50 772 LYS A O 1
ATOM 5775 N N . THR A 1 773 ? -37.828 -2.073 14.006 1.00 83.31 773 THR A N 1
ATOM 5776 C CA . THR A 1 773 ? -37.466 -3.431 13.555 1.00 83.31 773 THR A CA 1
ATOM 5777 C C . THR A 1 773 ? -36.096 -3.459 12.880 1.00 83.31 773 THR A C 1
ATOM 5779 O O . THR A 1 773 ? -35.678 -2.460 12.304 1.00 83.31 773 THR A O 1
ATOM 5782 N N . GLY A 1 774 ? -35.413 -4.609 12.884 1.00 85.19 774 GLY A N 1
ATOM 5783 C CA . GLY A 1 774 ? -34.130 -4.771 12.179 1.00 85.19 774 GLY A CA 1
ATOM 5784 C C . GLY A 1 774 ? -32.959 -4.009 12.810 1.00 85.19 774 GLY A C 1
ATOM 5785 O O . GLY A 1 774 ? -32.030 -3.626 12.096 1.00 85.19 774 GLY A O 1
ATOM 5786 N N . LEU A 1 775 ? -33.035 -3.777 14.124 1.00 95.06 775 LEU A N 1
ATOM 5787 C CA . LEU A 1 775 ? -32.006 -3.118 14.924 1.00 95.06 775 LEU A CA 1
ATOM 5788 C C . LEU A 1 775 ? -30.675 -3.889 14.888 1.00 95.06 775 LEU A C 1
ATOM 5790 O O . LEU A 1 775 ? -30.654 -5.104 14.674 1.00 95.06 775 LEU A O 1
ATOM 5794 N N . LYS A 1 776 ? -29.564 -3.169 15.057 1.00 96.44 776 LYS A N 1
ATOM 5795 C CA . LYS A 1 776 ? -28.198 -3.689 14.912 1.00 96.44 776 LYS A CA 1
ATOM 5796 C C . LYS A 1 776 ? -27.514 -3.863 16.265 1.00 96.44 776 LYS A C 1
ATOM 5798 O O . LYS A 1 776 ? -27.743 -3.040 17.145 1.00 96.44 776 LYS A O 1
ATOM 5803 N N . PRO A 1 777 ? -26.636 -4.862 16.437 1.00 98.12 777 PRO A N 1
ATOM 5804 C CA . PRO A 1 777 ? -25.838 -4.986 17.651 1.00 98.12 777 PRO A CA 1
ATOM 5805 C C . PRO A 1 777 ? -25.046 -3.711 17.951 1.00 98.12 777 PRO A C 1
ATOM 5807 O O . PRO A 1 777 ? -24.609 -3.010 17.033 1.00 98.12 777 PRO A O 1
ATOM 5810 N N . VAL A 1 778 ? -24.901 -3.410 19.238 1.00 98.75 778 VAL A N 1
ATOM 5811 C CA . VAL A 1 778 ? -24.305 -2.170 19.734 1.00 98.75 778 VAL A CA 1
ATOM 5812 C C . VAL A 1 778 ? -22.921 -2.455 20.302 1.00 98.75 778 VAL A C 1
ATOM 5814 O O . VAL A 1 778 ? -22.763 -3.278 21.200 1.00 98.75 778 VAL A O 1
ATOM 5817 N N . TYR A 1 779 ? -21.930 -1.740 19.790 1.00 98.62 779 TYR A N 1
ATOM 5818 C CA . TYR A 1 779 ? -20.543 -1.748 20.228 1.00 98.62 779 TYR A CA 1
ATOM 5819 C C . TYR A 1 779 ? -20.307 -0.534 21.131 1.00 98.62 779 TYR A C 1
ATOM 5821 O O . TYR A 1 779 ? -20.166 0.589 20.647 1.00 98.62 779 TYR A O 1
ATOM 5829 N N . PHE A 1 780 ? -20.350 -0.740 22.447 1.00 98.81 780 PHE A N 1
ATOM 5830 C CA . PHE A 1 780 ? -20.319 0.325 23.449 1.00 98.81 780 PHE A CA 1
ATOM 5831 C C . PHE A 1 780 ? -18.897 0.522 23.989 1.00 98.81 780 PHE A C 1
ATOM 5833 O O . PHE A 1 780 ? -18.438 -0.235 24.843 1.00 98.81 780 PHE A O 1
ATOM 5840 N N . TRP A 1 781 ? -18.205 1.532 23.466 1.00 98.62 781 TRP A N 1
ATOM 5841 C CA . TRP A 1 781 ? -16.811 1.861 23.745 1.00 98.62 781 TRP A CA 1
ATOM 5842 C C . TRP A 1 781 ? -16.628 2.736 24.988 1.00 98.62 781 TRP A C 1
ATOM 5844 O O . TRP A 1 781 ? -17.145 3.853 25.073 1.00 98.62 781 TRP A O 1
ATOM 5854 N N . ILE A 1 782 ? -15.805 2.237 25.910 1.00 98.69 782 ILE A N 1
ATOM 5855 C CA . ILE A 1 782 ? -15.329 2.906 27.119 1.00 98.69 782 ILE A CA 1
ATOM 5856 C C . ILE A 1 782 ? -13.833 3.177 26.935 1.00 98.69 782 ILE A C 1
ATOM 5858 O O . ILE A 1 782 ? -13.020 2.250 26.913 1.00 98.69 782 ILE A O 1
ATOM 5862 N N . HIS A 1 783 ? -13.460 4.448 26.779 1.00 98.12 783 HIS A N 1
ATOM 5863 C CA . HIS A 1 783 ? -12.066 4.811 26.528 1.00 98.12 783 HIS A CA 1
ATOM 5864 C C . HIS A 1 783 ? -11.149 4.504 27.723 1.00 98.12 783 HIS A C 1
ATOM 5866 O O . HIS A 1 783 ? -11.583 4.457 28.872 1.00 98.12 783 HIS A O 1
ATOM 5872 N N . GLY A 1 784 ? -9.862 4.310 27.428 1.00 96.25 784 GLY A N 1
ATOM 5873 C CA . GLY A 1 784 ? -8.798 4.158 28.420 1.00 96.25 784 GLY A CA 1
ATOM 5874 C C . GLY A 1 784 ? -8.275 5.488 28.963 1.00 96.25 784 GLY A C 1
ATOM 5875 O O . GLY A 1 784 ? -8.989 6.487 28.950 1.00 96.25 784 GLY A O 1
ATOM 5876 N N . GLY A 1 785 ? -7.013 5.479 29.414 1.00 94.25 785 GLY A N 1
ATOM 5877 C CA . GLY A 1 785 ? -6.309 6.669 29.920 1.00 94.25 785 GLY A CA 1
ATOM 5878 C C . GLY A 1 785 ? -6.046 6.668 31.429 1.00 94.25 785 GLY A C 1
ATOM 5879 O O . GLY A 1 785 ? -6.010 7.717 32.073 1.00 94.25 785 GLY A O 1
ATOM 5880 N N . GLY A 1 786 ? -5.900 5.481 32.030 1.00 94.38 786 GLY A N 1
ATOM 5881 C CA . GLY A 1 786 ? -5.505 5.327 33.436 1.00 94.38 786 GLY A CA 1
ATOM 5882 C C . GLY A 1 786 ? -6.470 5.943 34.456 1.00 94.38 786 GLY A C 1
ATOM 5883 O O . GLY A 1 786 ? -6.029 6.354 35.527 1.00 94.38 786 GLY A O 1
ATOM 5884 N N . PHE A 1 787 ? -7.745 6.112 34.080 1.00 96.25 787 PHE A N 1
ATOM 5885 C CA . PHE A 1 787 ? -8.741 6.918 34.798 1.00 96.25 787 PHE A CA 1
ATOM 5886 C C . PHE A 1 787 ? -8.360 8.392 35.008 1.00 96.25 787 PHE A C 1
ATOM 5888 O O . PHE A 1 787 ? -9.060 9.090 35.731 1.00 96.25 787 PHE A O 1
ATOM 5895 N N . ASN A 1 788 ? -7.307 8.888 34.358 1.00 94.44 788 ASN A N 1
ATOM 5896 C CA . ASN A 1 788 ? -6.789 10.249 34.505 1.00 94.44 788 ASN A CA 1
ATOM 5897 C C . ASN A 1 788 ? -7.077 11.127 33.287 1.00 94.44 788 ASN A C 1
ATOM 5899 O O . ASN A 1 788 ? -7.347 12.316 33.441 1.00 94.44 788 ASN A O 1
ATOM 5903 N N . ASN A 1 789 ? -7.009 10.537 32.095 1.00 94.56 789 ASN A N 1
ATOM 5904 C CA . ASN A 1 789 ? -7.223 11.191 30.811 1.00 94.56 789 ASN A CA 1
ATOM 5905 C C . ASN A 1 789 ? -8.072 10.302 29.883 1.00 94.56 789 ASN A C 1
ATOM 5907 O O . ASN A 1 789 ? -8.467 9.198 30.260 1.00 94.56 789 ASN A O 1
ATOM 5911 N N . GLY A 1 790 ? -8.380 10.811 28.693 1.00 94.94 790 GLY A N 1
ATOM 5912 C CA . GLY A 1 790 ? -9.110 10.104 27.645 1.00 94.94 790 GLY A CA 1
ATOM 5913 C C . GLY A 1 790 ? -10.380 10.830 27.205 1.00 94.94 790 GLY A C 1
ATOM 5914 O O . GLY A 1 790 ? -10.898 11.714 27.895 1.00 94.94 790 GLY A O 1
ATOM 5915 N N . VAL A 1 791 ? -10.858 10.470 26.013 1.00 95.75 791 VAL A N 1
ATOM 5916 C CA . VAL A 1 791 ? -12.041 11.071 25.390 1.00 95.75 791 VAL A CA 1
ATOM 5917 C C . VAL A 1 791 ? -12.704 10.088 24.422 1.00 95.75 791 VAL A C 1
ATOM 5919 O O . VAL A 1 791 ? -12.032 9.309 23.740 1.00 95.75 791 VAL A O 1
ATOM 5922 N N . GLY A 1 792 ? -14.033 10.136 24.332 1.00 93.88 792 GLY A N 1
ATOM 5923 C CA . GLY A 1 792 ? -14.834 9.328 23.410 1.00 93.88 792 GLY A CA 1
ATOM 5924 C C . GLY A 1 792 ? -14.757 9.766 21.940 1.00 93.88 792 GLY A C 1
ATOM 5925 O O . GLY A 1 792 ? -15.323 9.095 21.081 1.00 93.88 792 GLY A O 1
ATOM 5926 N N . SER A 1 793 ? -14.076 10.873 21.633 1.00 92.50 793 SER A N 1
ATOM 5927 C CA . SER A 1 793 ? -13.920 11.434 20.280 1.00 92.50 793 SER A CA 1
ATOM 5928 C C . SER A 1 793 ? -12.546 11.160 19.648 1.00 92.50 793 SER A C 1
ATOM 5930 O O . SER A 1 793 ? -12.170 11.822 18.681 1.00 92.50 793 SER A O 1
ATOM 5932 N N . SER A 1 794 ? -11.765 10.233 20.209 1.00 90.12 794 SER A N 1
ATOM 5933 C CA . SER A 1 794 ? -10.433 9.880 19.703 1.00 90.12 794 SER A CA 1
ATOM 5934 C C . SER A 1 794 ? -10.497 9.300 18.287 1.00 90.12 794 SER A C 1
ATOM 5936 O O . SER A 1 794 ? -11.263 8.380 18.018 1.00 90.12 794 SER A O 1
ATOM 5938 N N . ALA A 1 795 ? -9.645 9.794 17.384 1.00 83.50 795 ALA A N 1
ATOM 5939 C CA . ALA A 1 795 ? -9.661 9.395 15.973 1.00 83.50 795 ALA A CA 1
ATOM 5940 C C . ALA A 1 795 ? -9.378 7.895 15.752 1.00 83.50 795 ALA A C 1
ATOM 5942 O O . ALA A 1 795 ? -10.009 7.275 14.901 1.00 83.50 795 ALA A O 1
ATOM 5943 N N . GLY A 1 796 ? -8.471 7.298 16.537 1.00 82.38 796 GLY A N 1
ATOM 5944 C CA . GLY A 1 796 ? -8.144 5.868 16.438 1.00 82.38 796 GLY A CA 1
ATOM 5945 C C . GLY A 1 796 ? -9.313 4.938 16.785 1.00 82.38 796 GLY A C 1
ATOM 5946 O O . GLY A 1 796 ? -9.336 3.794 16.346 1.00 82.38 796 GLY A O 1
ATOM 5947 N N . THR A 1 797 ? -10.321 5.433 17.503 1.00 89.88 797 THR A N 1
ATOM 5948 C CA . THR A 1 797 ? -11.500 4.666 17.934 1.00 89.88 797 THR A CA 1
ATOM 5949 C C . THR A 1 797 ? -12.807 5.251 17.392 1.00 89.88 797 THR A C 1
ATOM 5951 O O . THR A 1 797 ? -13.885 5.004 17.934 1.00 89.88 797 THR A O 1
ATOM 5954 N N . ASP A 1 798 ? -12.740 6.006 16.287 1.00 90.44 798 ASP A N 1
ATOM 5955 C CA . ASP A 1 798 ? -13.934 6.437 15.560 1.00 90.44 798 ASP A CA 1
ATOM 5956 C C . ASP A 1 798 ? -14.727 5.229 15.042 1.00 90.44 798 ASP A C 1
ATOM 5958 O O . ASP A 1 798 ? -14.207 4.372 14.329 1.00 90.44 798 ASP A O 1
ATOM 5962 N N . GLY A 1 799 ? -16.016 5.164 15.362 1.00 91.25 799 GLY A N 1
ATOM 5963 C CA . GLY A 1 799 ? -16.851 4.025 14.999 1.00 91.25 799 GLY A CA 1
ATOM 5964 C C . GLY A 1 799 ? -17.279 3.951 13.534 1.00 91.25 799 GLY A C 1
ATOM 5965 O O . GLY A 1 799 ? -17.885 2.956 13.149 1.00 91.25 799 GLY A O 1
ATOM 5966 N N . GLY A 1 800 ? -17.030 4.974 12.710 1.00 89.50 800 GLY A N 1
ATOM 5967 C CA . GLY A 1 800 ? -17.637 5.097 11.380 1.00 89.50 800 GLY A CA 1
ATOM 5968 C C . GLY A 1 800 ? -17.254 3.976 10.410 1.00 89.50 800 GLY A C 1
ATOM 5969 O O . GLY A 1 800 ? -18.130 3.416 9.745 1.00 89.50 800 GLY A O 1
ATOM 5970 N N . ASN A 1 801 ? -15.966 3.617 10.355 1.00 86.69 801 ASN A N 1
ATOM 5971 C CA . ASN A 1 801 ? -15.471 2.534 9.497 1.00 86.69 801 ASN A CA 1
ATOM 5972 C C . ASN A 1 801 ? -16.060 1.182 9.924 1.00 86.69 801 ASN A C 1
ATOM 5974 O O . ASN A 1 801 ? -16.639 0.475 9.097 1.00 86.69 801 ASN A O 1
ATOM 5978 N N . LEU A 1 802 ? -15.980 0.860 11.219 1.00 91.62 802 LEU A N 1
ATOM 5979 C CA . LEU A 1 802 ? -16.514 -0.380 11.783 1.00 91.62 802 LEU A CA 1
ATOM 5980 C C . LEU A 1 802 ? -18.036 -0.491 11.612 1.00 91.62 802 LEU A C 1
ATOM 5982 O O . LEU A 1 802 ? -18.532 -1.521 11.160 1.00 91.62 802 LEU A O 1
ATOM 5986 N N . ALA A 1 803 ? -18.782 0.575 11.913 1.00 92.56 803 ALA A N 1
ATOM 5987 C CA . ALA A 1 803 ? -20.236 0.621 11.776 1.00 92.56 803 ALA A CA 1
ATOM 5988 C C . ALA A 1 803 ? -20.680 0.334 10.331 1.00 92.56 803 ALA A C 1
ATOM 5990 O O . ALA A 1 803 ? -21.572 -0.486 10.103 1.00 92.56 803 ALA A O 1
ATOM 5991 N N . SER A 1 804 ? -20.022 0.964 9.352 1.00 88.25 804 SER A N 1
ATOM 5992 C CA . SER A 1 804 ? -20.315 0.782 7.926 1.00 88.25 804 SER A CA 1
ATOM 5993 C C . SER A 1 804 ? -19.938 -0.620 7.437 1.00 88.25 804 SER A C 1
ATOM 5995 O O . SER A 1 804 ? -20.761 -1.355 6.874 1.00 88.25 804 SER A O 1
ATOM 5997 N N . ARG A 1 805 ? -18.693 -1.033 7.714 1.00 88.44 805 ARG A N 1
ATOM 5998 C CA . ARG A 1 805 ? -18.142 -2.318 7.274 1.00 88.44 805 ARG A CA 1
ATOM 5999 C C . ARG A 1 805 ? -18.815 -3.503 7.947 1.00 88.44 805 ARG A C 1
ATOM 6001 O O . ARG A 1 805 ? -18.889 -4.564 7.349 1.00 88.44 805 ARG A O 1
ATOM 6008 N N . GLU A 1 806 ? -19.330 -3.373 9.156 1.00 90.38 806 GLU A N 1
ATOM 6009 C CA . GLU A 1 806 ? -19.843 -4.538 9.870 1.00 90.38 806 GLU A CA 1
ATOM 6010 C C . GLU A 1 806 ? -21.330 -4.439 10.200 1.00 90.38 806 GLU A C 1
ATOM 6012 O O . GLU A 1 806 ? -21.856 -5.346 10.821 1.00 90.38 806 GLU A O 1
ATOM 6017 N N . ASP A 1 807 ? -22.071 -3.433 9.726 1.00 92.00 807 ASP A N 1
ATOM 6018 C CA . ASP A 1 807 ? -23.513 -3.282 10.008 1.00 92.00 807 ASP A CA 1
ATOM 6019 C C . ASP A 1 807 ? -23.838 -3.393 11.512 1.00 92.00 807 ASP A C 1
ATOM 6021 O O . ASP A 1 807 ? -24.670 -4.197 11.948 1.00 92.00 807 ASP A O 1
ATOM 6025 N N . ILE A 1 808 ? -23.117 -2.605 12.311 1.00 95.94 808 ILE A N 1
ATOM 6026 C CA . ILE A 1 808 ? -23.292 -2.466 13.763 1.00 95.94 808 ILE A CA 1
ATOM 6027 C C . ILE A 1 808 ? -23.456 -0.988 14.130 1.00 95.94 808 ILE A C 1
ATOM 6029 O O . ILE A 1 808 ? -23.107 -0.112 13.342 1.00 95.94 808 ILE A O 1
ATOM 6033 N N . VAL A 1 809 ? -23.965 -0.700 15.328 1.00 98.56 809 VAL A N 1
ATOM 6034 C CA . VAL A 1 809 ? -23.962 0.664 15.882 1.00 98.56 809 VAL A CA 1
ATOM 6035 C C . VAL A 1 809 ? -22.806 0.807 16.853 1.00 98.56 809 VAL A C 1
ATOM 6037 O O . VAL A 1 809 ? -22.682 0.002 17.770 1.00 98.56 809 VAL A O 1
ATOM 6040 N N . VAL A 1 810 ? -21.987 1.840 16.685 1.00 98.50 810 VAL A N 1
ATOM 6041 C CA . VAL A 1 810 ? -20.898 2.148 17.616 1.00 98.50 810 VAL A CA 1
ATOM 6042 C C . VAL A 1 810 ? -21.319 3.313 18.498 1.00 98.50 810 VAL A C 1
ATOM 6044 O O . VAL A 1 810 ? -21.816 4.328 18.005 1.00 98.50 810 VAL A O 1
ATOM 6047 N N . VAL A 1 811 ? -21.141 3.143 19.804 1.00 98.75 811 VAL A N 1
ATOM 6048 C CA . VAL A 1 811 ? -21.427 4.146 20.828 1.00 98.75 811 VAL A CA 1
ATOM 6049 C C . VAL A 1 811 ? -20.137 4.440 21.571 1.00 98.75 811 VAL A C 1
ATOM 6051 O O . VAL A 1 811 ? -19.539 3.516 22.110 1.00 98.75 811 VAL A O 1
ATOM 6054 N N . SER A 1 812 ? -19.716 5.699 21.635 1.00 98.38 812 SER A N 1
ATOM 6055 C CA . SER A 1 812 ? -18.573 6.119 22.452 1.00 98.38 812 SER A CA 1
ATOM 6056 C C . SER A 1 812 ? -18.998 7.165 23.472 1.00 98.38 812 SER A C 1
ATOM 6058 O O . SER A 1 812 ? -19.858 8.000 23.196 1.00 98.38 812 SER A O 1
ATOM 6060 N N . ILE A 1 813 ? -18.415 7.114 24.666 1.00 98.62 813 ILE A N 1
ATOM 6061 C CA . ILE A 1 813 ? -18.822 7.959 25.794 1.00 98.62 813 ILE A CA 1
ATOM 6062 C C . ILE A 1 813 ? -17.632 8.711 26.374 1.00 98.62 813 ILE A C 1
ATOM 6064 O O . ILE A 1 813 ? -16.508 8.223 26.322 1.00 98.62 813 ILE A O 1
ATOM 6068 N N . ASN A 1 814 ? -17.896 9.865 26.973 1.00 98.44 814 ASN A N 1
ATOM 6069 C CA . ASN A 1 814 ? -17.022 10.463 27.981 1.00 98.44 814 ASN A CA 1
ATOM 6070 C C . ASN A 1 814 ? -17.498 10.036 29.376 1.00 98.44 814 ASN A C 1
ATOM 6072 O O . ASN A 1 814 ? -18.683 9.771 29.560 1.00 98.44 814 ASN A O 1
ATOM 6076 N N . TYR A 1 815 ? -16.617 10.012 30.372 1.00 98.56 815 TYR A N 1
ATOM 6077 C CA . TYR A 1 815 ? -16.973 9.823 31.785 1.00 98.56 815 TYR A CA 1
ATOM 6078 C C . TYR A 1 815 ? -16.007 10.615 32.674 1.00 98.56 815 TYR A C 1
ATOM 6080 O O . TYR A 1 815 ? -14.897 10.920 32.236 1.00 98.56 815 TYR A O 1
ATOM 6088 N N . ARG A 1 816 ? -16.401 10.984 33.904 1.00 98.12 816 ARG A N 1
ATOM 6089 C CA . ARG A 1 816 ? -15.509 11.757 34.787 1.00 98.12 816 ARG A CA 1
ATOM 6090 C C . ARG A 1 816 ? -14.239 10.978 35.129 1.00 98.12 816 ARG A C 1
ATOM 6092 O O . ARG A 1 816 ? -14.282 9.797 35.468 1.00 98.12 816 ARG A O 1
ATOM 6099 N N . LEU A 1 817 ? -13.118 11.687 35.095 1.00 97.62 817 LEU A N 1
ATOM 6100 C CA . LEU A 1 817 ? -11.769 11.175 35.328 1.00 97.62 817 LEU A CA 1
ATOM 6101 C C . LEU A 1 817 ? -11.193 11.779 36.612 1.00 97.62 817 LEU A C 1
ATOM 6103 O O . LEU A 1 817 ? -11.802 12.677 37.192 1.00 97.62 817 LEU A O 1
ATOM 6107 N N . ASN A 1 818 ? -10.028 11.293 37.042 1.00 95.50 818 ASN A N 1
ATOM 6108 C CA . ASN A 1 818 ? -9.231 11.787 38.164 1.00 95.50 818 ASN A CA 1
ATOM 6109 C C . ASN A 1 818 ? -10.076 12.060 39.428 1.00 95.50 818 ASN A C 1
ATOM 6111 O O . ASN A 1 818 ? -11.104 11.419 39.674 1.00 95.50 818 ASN A O 1
ATOM 6115 N N . THR A 1 819 ? -9.639 13.002 40.262 1.00 96.25 819 THR A N 1
ATOM 6116 C CA . THR A 1 819 ? -10.317 13.407 41.494 1.00 96.25 819 THR A CA 1
ATOM 6117 C C . THR A 1 819 ? -11.775 13.829 41.262 1.00 96.25 819 THR A C 1
ATOM 6119 O O . THR A 1 819 ? -12.604 13.676 42.160 1.00 96.25 819 THR A O 1
ATOM 6122 N N . ALA A 1 820 ? -12.155 14.299 40.071 1.00 95.12 820 ALA A N 1
ATOM 6123 C CA . ALA A 1 820 ? -13.563 14.557 39.761 1.00 95.12 820 ALA A CA 1
ATOM 6124 C C . ALA A 1 820 ? -14.405 13.262 39.679 1.00 95.12 820 ALA A C 1
ATOM 6126 O O . ALA A 1 820 ? -15.577 13.261 40.067 1.00 95.12 820 ALA A O 1
ATOM 6127 N N . GLY A 1 821 ? -13.815 12.163 39.201 1.00 96.44 821 GLY A N 1
ATOM 6128 C CA . GLY A 1 821 ? -14.467 10.872 38.972 1.00 96.44 821 GLY A CA 1
ATOM 6129 C C . GLY A 1 821 ? -14.296 9.832 40.085 1.00 96.44 821 GLY A C 1
ATOM 6130 O O . GLY A 1 821 ? -15.154 8.963 40.232 1.00 96.44 821 GLY A O 1
ATOM 6131 N N . PHE A 1 822 ? -13.225 9.893 40.880 1.00 96.94 822 PHE A N 1
ATOM 6132 C CA . PHE A 1 822 ? -12.828 8.775 41.755 1.00 96.94 822 PHE A CA 1
ATOM 6133 C C . PHE A 1 822 ? -12.488 9.176 43.197 1.00 96.94 822 PHE A C 1
ATOM 6135 O O . PHE A 1 822 ? -12.031 8.347 43.985 1.00 96.94 822 PHE A O 1
ATOM 6142 N N . PHE A 1 823 ? -12.726 10.429 43.586 1.00 96.69 823 PHE A N 1
ATOM 6143 C CA . PHE A 1 823 ? -12.487 10.868 44.960 1.00 96.69 823 PHE A CA 1
ATOM 6144 C C . PHE A 1 823 ? -13.451 10.201 45.947 1.00 96.69 823 PHE A C 1
ATOM 6146 O O . PHE A 1 823 ? -14.662 10.193 45.735 1.00 96.69 823 PHE A O 1
ATOM 6153 N N . ALA A 1 824 ? -12.907 9.651 47.032 1.00 96.00 824 ALA A N 1
ATOM 6154 C CA . ALA A 1 824 ? -13.663 8.974 48.079 1.00 96.00 824 ALA A CA 1
ATOM 6155 C C . ALA A 1 824 ? -13.138 9.404 49.452 1.00 96.00 824 ALA A C 1
ATOM 6157 O O . ALA A 1 824 ? -11.928 9.437 49.668 1.00 96.00 824 ALA A O 1
ATOM 6158 N N . VAL A 1 825 ? -14.041 9.726 50.379 1.00 96.06 825 VAL A N 1
ATOM 6159 C CA . VAL A 1 825 ? -13.728 10.247 51.712 1.00 96.06 825 VAL A CA 1
ATOM 6160 C C . VAL A 1 825 ? -14.496 9.449 52.781 1.00 96.06 825 VAL A C 1
ATOM 6162 O O . VAL A 1 825 ? -15.731 9.521 52.832 1.00 96.06 825 VAL A O 1
ATOM 6165 N N . PRO A 1 826 ? -13.800 8.711 53.669 1.00 94.94 826 PRO A N 1
ATOM 6166 C CA . PRO A 1 826 ? -14.413 7.877 54.699 1.00 94.94 826 PRO A CA 1
ATOM 6167 C C . PRO A 1 826 ? -15.358 8.662 55.611 1.00 94.94 826 PRO A C 1
ATOM 6169 O O . PRO A 1 826 ? -15.048 9.771 56.041 1.00 94.94 826 PRO A O 1
ATOM 6172 N N . GLY A 1 827 ? -16.504 8.064 55.946 1.00 91.56 827 GLY A N 1
ATOM 6173 C CA . GLY A 1 827 ? -17.485 8.668 56.855 1.00 91.56 827 GLY A CA 1
ATOM 6174 C C . GLY A 1 827 ? -18.306 9.816 56.253 1.00 91.56 827 GLY A C 1
ATOM 6175 O O . GLY A 1 827 ? -19.003 10.508 56.993 1.00 91.56 827 GLY A O 1
ATOM 6176 N N . THR A 1 828 ? -18.245 10.021 54.933 1.00 93.88 828 THR A N 1
ATOM 6177 C CA . THR A 1 828 ? -19.026 11.037 54.208 1.00 93.88 828 THR A CA 1
ATOM 6178 C C . THR A 1 828 ? -19.906 10.400 53.126 1.00 93.88 828 THR A C 1
ATOM 6180 O O . THR A 1 828 ? -19.894 9.186 52.937 1.00 93.88 828 THR A O 1
ATOM 6183 N N . ASN A 1 829 ? -20.671 11.219 52.399 1.00 91.62 829 ASN A N 1
ATOM 6184 C CA . ASN A 1 829 ? -21.399 10.805 51.194 1.00 91.62 829 ASN A CA 1
ATOM 6185 C C . ASN A 1 829 ? -20.539 10.848 49.915 1.00 91.62 829 ASN A C 1
ATOM 6187 O O . ASN A 1 829 ? -21.062 10.600 48.830 1.00 91.62 829 ASN A O 1
ATOM 6191 N N . ILE A 1 830 ? -19.248 11.179 50.029 1.00 95.56 830 ILE A N 1
ATOM 6192 C CA . ILE A 1 830 ? -18.298 11.140 48.921 1.00 95.56 830 ILE A CA 1
ATOM 6193 C C . ILE A 1 830 ? -17.674 9.747 48.886 1.00 95.56 830 ILE A C 1
ATOM 6195 O O . ILE A 1 830 ? -16.664 9.496 49.535 1.00 95.56 830 ILE A O 1
ATOM 6199 N N . THR A 1 831 ? -18.314 8.808 48.196 1.00 95.00 831 THR A N 1
ATOM 6200 C CA . THR A 1 831 ? -17.982 7.373 48.272 1.00 95.00 831 THR A CA 1
ATOM 6201 C C . THR A 1 831 ? -17.163 6.848 47.091 1.00 95.00 831 THR A C 1
ATOM 6203 O O . THR A 1 831 ? -16.807 5.675 47.090 1.00 95.00 831 THR A O 1
ATOM 6206 N N . GLY A 1 832 ? -16.806 7.701 46.125 1.00 95.31 832 GLY A N 1
ATOM 6207 C CA . GLY A 1 832 ? -16.030 7.321 44.938 1.00 95.31 832 GLY A CA 1
ATOM 6208 C C . GLY A 1 832 ? -16.869 6.723 43.807 1.00 95.31 832 GLY A C 1
ATOM 6209 O O . GLY A 1 832 ? -18.101 6.738 43.846 1.00 95.31 832 GLY A O 1
ATOM 6210 N N . ASN A 1 833 ? -16.181 6.210 42.780 1.00 97.38 833 ASN A N 1
ATOM 6211 C CA . ASN A 1 833 ? -16.761 5.546 41.602 1.00 97.38 833 ASN A CA 1
ATOM 6212 C C . ASN A 1 833 ? -17.740 6.387 40.760 1.00 97.38 833 ASN A C 1
ATOM 6214 O O . ASN A 1 833 ? -18.557 5.829 40.028 1.00 97.38 833 ASN A O 1
ATOM 6218 N N . TYR A 1 834 ? -17.655 7.717 40.796 1.00 98.06 834 TYR A N 1
ATOM 6219 C CA . TYR A 1 834 ? -18.481 8.585 39.950 1.00 98.06 834 TYR A CA 1
ATOM 6220 C C . TYR A 1 834 ? -18.226 8.351 38.459 1.00 98.06 834 TYR A C 1
ATOM 6222 O O . TYR A 1 834 ? -19.177 8.283 37.694 1.00 98.06 834 TYR A O 1
ATOM 6230 N N . GLY A 1 835 ? -16.967 8.143 38.059 1.00 97.94 835 GLY A N 1
ATOM 6231 C CA . GLY A 1 835 ? -16.614 7.803 36.677 1.00 97.94 835 GLY A CA 1
ATOM 6232 C C . GLY A 1 835 ? -17.183 6.452 36.225 1.00 97.94 835 GLY A C 1
ATOM 6233 O O . GLY A 1 835 ? -17.731 6.351 35.133 1.00 97.94 835 GLY A O 1
ATOM 6234 N N . ILE A 1 836 ? -17.136 5.420 37.080 1.00 98.31 836 ILE A N 1
ATOM 6235 C CA . ILE A 1 836 ? -17.780 4.118 36.804 1.00 98.31 836 ILE A CA 1
ATOM 6236 C C . ILE A 1 836 ? -19.287 4.300 36.653 1.00 98.31 836 ILE A C 1
ATOM 6238 O O . ILE A 1 836 ? -19.899 3.775 35.725 1.00 98.31 836 ILE A O 1
ATOM 6242 N N . GLN A 1 837 ? -19.888 5.066 37.553 1.00 97.75 837 GLN A N 1
ATOM 6243 C CA . GLN A 1 837 ? -21.316 5.311 37.553 1.00 97.75 837 GLN A CA 1
ATOM 6244 C C . GLN A 1 837 ? -21.767 6.133 36.334 1.00 97.75 837 GLN A C 1
ATOM 6246 O O . GLN A 1 837 ? -22.813 5.832 35.766 1.00 97.75 837 GLN A O 1
ATOM 6251 N N . ASP A 1 838 ? -20.965 7.086 35.861 1.00 98.75 838 ASP A N 1
ATOM 6252 C CA . ASP A 1 838 ? -21.199 7.813 34.610 1.00 98.75 838 ASP A CA 1
ATOM 6253 C C . ASP A 1 838 ? -21.277 6.864 33.408 1.00 98.75 838 ASP A C 1
ATOM 6255 O O . ASP A 1 838 ? -22.199 6.962 32.598 1.00 98.75 838 ASP A O 1
ATOM 6259 N N . GLN A 1 839 ? -20.383 5.873 33.335 1.00 98.75 839 GLN A N 1
ATOM 6260 C CA . GLN A 1 839 ? -20.436 4.842 32.296 1.00 98.75 839 GLN A CA 1
ATOM 6261 C C . GLN A 1 839 ? -21.719 4.000 32.392 1.00 98.75 839 GLN A C 1
ATOM 6263 O O . GLN A 1 839 ? -22.324 3.682 31.367 1.00 98.75 839 GLN A O 1
ATOM 6268 N N . GLN A 1 840 ? -22.182 3.670 33.606 1.00 98.56 840 GLN A N 1
ATOM 6269 C CA . GLN A 1 840 ? -23.459 2.966 33.803 1.00 98.56 840 GLN A CA 1
ATOM 6270 C C . GLN A 1 840 ? -24.662 3.832 33.408 1.00 98.56 840 GLN A C 1
ATOM 6272 O O . GLN A 1 840 ? -25.621 3.321 32.824 1.00 98.56 840 GLN A O 1
ATOM 6277 N N . THR A 1 841 ? -24.613 5.138 33.680 1.00 98.69 841 THR A N 1
ATOM 6278 C CA . THR A 1 841 ? -25.626 6.103 33.234 1.00 98.69 841 THR A CA 1
ATOM 6279 C C . THR A 1 841 ? -25.655 6.194 31.714 1.00 98.69 841 THR A C 1
ATOM 6281 O O . THR A 1 841 ? -26.735 6.149 31.128 1.00 98.69 841 THR A O 1
ATOM 6284 N N . ALA A 1 842 ? -24.496 6.241 31.058 1.00 98.75 842 ALA A N 1
ATOM 6285 C CA . ALA A 1 842 ? -24.404 6.249 29.604 1.00 98.75 842 ALA A CA 1
ATOM 6286 C C . ALA A 1 842 ? -24.888 4.928 28.976 1.00 98.75 842 ALA A C 1
ATOM 6288 O O . ALA A 1 842 ? -25.585 4.940 27.957 1.00 98.75 842 ALA A O 1
ATOM 6289 N N . LEU A 1 843 ? -24.604 3.783 29.609 1.00 98.81 843 LEU A N 1
ATOM 6290 C CA . LEU A 1 843 ? -25.167 2.487 29.219 1.00 98.81 843 LEU A CA 1
ATOM 6291 C C . LEU A 1 843 ? -26.695 2.489 29.366 1.00 98.81 843 LEU A C 1
ATOM 6293 O O . LEU A 1 843 ? -27.408 2.053 28.464 1.00 98.81 843 LEU A O 1
ATOM 6297 N N . GLN A 1 844 ? -27.222 3.036 30.464 1.00 98.50 844 GLN A N 1
ATOM 6298 C CA . GLN A 1 844 ? -28.666 3.157 30.664 1.00 98.50 844 GLN A CA 1
ATOM 6299 C C . GLN A 1 844 ? -29.311 4.103 29.645 1.00 98.50 844 GLN A C 1
ATOM 6301 O O . GLN A 1 844 ? -30.380 3.796 29.119 1.00 98.50 844 GLN A O 1
ATOM 6306 N N . TRP A 1 845 ? -28.667 5.227 29.327 1.00 98.31 845 TRP A N 1
ATOM 6307 C CA . TRP A 1 845 ? -29.101 6.117 28.253 1.00 98.31 845 TRP A CA 1
ATOM 6308 C C . TRP A 1 845 ? -29.122 5.383 26.913 1.00 98.31 845 TRP A C 1
ATOM 6310 O O . TRP A 1 845 ? -30.093 5.505 26.169 1.00 98.31 845 TRP A O 1
ATOM 6320 N N . THR A 1 846 ? -28.102 4.571 26.636 1.00 98.44 846 THR A N 1
ATOM 6321 C CA . THR A 1 846 ? -28.010 3.767 25.413 1.00 98.44 846 THR A CA 1
ATOM 6322 C C . THR A 1 846 ? -29.169 2.782 25.342 1.00 98.44 846 THR A C 1
ATOM 6324 O O . THR A 1 846 ? -29.896 2.778 24.358 1.00 98.44 846 THR A O 1
ATOM 6327 N N . ILE A 1 847 ? -29.448 2.038 26.412 1.00 98.25 847 ILE A N 1
ATOM 6328 C CA . ILE A 1 847 ? -30.608 1.133 26.487 1.00 98.25 847 ILE A CA 1
ATOM 6329 C C . ILE A 1 847 ? -31.923 1.877 26.224 1.00 98.25 847 ILE A C 1
ATOM 6331 O O . ILE A 1 847 ? -32.791 1.376 25.510 1.00 98.25 847 ILE A O 1
ATOM 6335 N N . ASN A 1 848 ? -32.065 3.087 26.766 1.00 97.12 848 ASN A N 1
ATOM 6336 C CA . ASN A 1 848 ? -33.285 3.877 26.630 1.00 97.12 848 ASN A CA 1
ATOM 6337 C C . ASN A 1 848 ? -33.467 4.473 25.222 1.00 97.12 848 ASN A C 1
ATOM 6339 O O . ASN A 1 848 ? -34.605 4.702 24.811 1.00 97.12 848 ASN A O 1
ATOM 6343 N N . ASN A 1 849 ? -32.379 4.749 24.491 1.00 96.75 849 ASN A N 1
ATOM 6344 C CA . ASN A 1 849 ? -32.424 5.603 23.298 1.00 96.75 849 ASN A CA 1
ATOM 6345 C C . ASN A 1 849 ? -31.883 4.962 22.015 1.00 96.75 849 ASN A C 1
ATOM 6347 O O . ASN A 1 849 ? -32.309 5.362 20.932 1.00 96.75 849 ASN A O 1
ATOM 6351 N N . ILE A 1 850 ? -30.987 3.973 22.083 1.00 97.81 850 ILE A N 1
ATOM 6352 C CA . ILE A 1 850 ? -30.214 3.511 20.916 1.00 97.81 850 ILE A CA 1
ATOM 6353 C C . ILE A 1 850 ? -31.084 2.904 19.809 1.00 97.81 850 ILE A C 1
ATOM 6355 O O . ILE A 1 850 ? -30.740 2.999 18.631 1.00 97.81 850 ILE A O 1
ATOM 6359 N N . ALA A 1 851 ? -32.274 2.405 20.160 1.00 97.06 851 ALA A N 1
ATOM 6360 C CA . ALA A 1 851 ? -33.282 1.955 19.202 1.00 97.06 851 ALA A CA 1
ATOM 6361 C C . ALA A 1 851 ? -33.736 3.059 18.233 1.00 97.06 851 ALA A C 1
ATOM 6363 O O . ALA A 1 851 ? -34.137 2.757 17.113 1.00 97.06 851 ALA A O 1
ATOM 6364 N N . ALA A 1 852 ? -33.673 4.337 18.618 1.00 95.75 852 ALA A N 1
ATOM 6365 C CA . ALA A 1 852 ? -33.951 5.454 17.714 1.00 95.75 852 ALA A CA 1
ATOM 6366 C C . ALA A 1 852 ? -32.840 5.663 16.671 1.00 95.75 852 ALA A C 1
ATOM 6368 O O . ALA A 1 852 ? -33.131 6.105 15.563 1.00 95.75 852 ALA A O 1
ATOM 6369 N N . PHE A 1 853 ? -31.609 5.277 17.007 1.00 96.75 853 PHE A N 1
ATOM 6370 C CA . PHE A 1 853 ? -30.411 5.359 16.166 1.00 96.75 853 PHE A CA 1
ATOM 6371 C C . PHE A 1 853 ? -30.105 4.029 15.450 1.00 96.75 853 PHE A C 1
ATOM 6373 O O . PHE A 1 853 ? -29.025 3.847 14.895 1.00 96.75 853 PHE A O 1
ATOM 6380 N N . GLY A 1 854 ? -31.041 3.075 15.486 1.00 96.31 854 GLY A N 1
ATOM 6381 C CA . GLY A 1 854 ? -30.924 1.790 14.798 1.00 96.31 854 GLY A CA 1
ATOM 6382 C C . GLY A 1 854 ? -30.175 0.699 15.555 1.00 96.31 854 GLY A C 1
ATOM 6383 O O . GLY A 1 854 ? -30.053 -0.398 15.016 1.00 96.31 854 GLY A O 1
ATOM 6384 N N . GLY A 1 855 ? -29.722 0.946 16.785 1.00 97.75 855 GLY A N 1
ATOM 6385 C CA . GLY A 1 855 ? -29.083 -0.070 17.621 1.00 97.75 855 GLY A CA 1
ATOM 6386 C C . GLY A 1 855 ? -30.089 -0.885 18.432 1.00 97.75 855 GLY A C 1
ATOM 6387 O O . GLY A 1 855 ? -31.163 -0.404 18.780 1.00 97.75 855 GLY A O 1
ATOM 6388 N N . ASP A 1 856 ? -29.752 -2.131 18.732 1.00 97.69 856 ASP A N 1
ATOM 6389 C CA . ASP A 1 856 ? -30.566 -3.051 19.517 1.00 97.69 856 ASP A CA 1
ATOM 6390 C C . ASP A 1 856 ? -30.199 -2.931 21.006 1.00 97.69 856 ASP A C 1
ATOM 6392 O O . ASP A 1 856 ? -29.108 -3.354 21.399 1.00 97.69 856 ASP A O 1
ATOM 6396 N N . PRO A 1 857 ? -31.087 -2.387 21.861 1.00 97.25 857 PRO A N 1
ATOM 6397 C CA . PRO A 1 857 ? -30.812 -2.263 23.291 1.00 97.25 857 PRO A CA 1
ATOM 6398 C C . PRO A 1 857 ? -30.712 -3.621 24.007 1.00 97.25 857 PRO A C 1
ATOM 6400 O O . PRO A 1 857 ? -30.258 -3.665 25.147 1.00 97.25 857 PRO A O 1
ATOM 6403 N N . GLY A 1 858 ? -31.137 -4.718 23.369 1.00 96.81 858 GLY A N 1
ATOM 6404 C CA . GLY A 1 858 ? -30.998 -6.085 23.870 1.00 96.81 858 GLY A CA 1
ATOM 6405 C C . GLY A 1 858 ? -29.754 -6.826 23.367 1.00 96.81 858 GLY A C 1
ATOM 6406 O O . GLY A 1 858 ? -29.595 -8.000 23.701 1.00 96.81 858 GLY A O 1
ATOM 6407 N N . GLN A 1 859 ? -28.901 -6.186 22.558 1.00 97.56 859 GLN A N 1
ATOM 6408 C CA . GLN A 1 859 ? -27.644 -6.754 22.053 1.00 97.56 859 GLN A CA 1
ATOM 6409 C C . GLN A 1 859 ? -26.511 -5.726 22.148 1.00 97.56 859 GLN A C 1
ATOM 6411 O O . GLN A 1 859 ? -25.998 -5.242 21.138 1.00 97.56 859 GLN A O 1
ATOM 6416 N N . ILE A 1 860 ? -26.123 -5.393 23.378 1.00 98.75 860 ILE A N 1
ATOM 6417 C CA . ILE A 1 860 ? -25.022 -4.475 23.675 1.00 98.75 860 ILE A CA 1
ATOM 6418 C C . ILE A 1 860 ? -23.784 -5.276 24.073 1.00 98.75 860 ILE A C 1
ATOM 6420 O O . ILE A 1 860 ? -23.828 -6.075 25.006 1.00 98.75 860 ILE A O 1
ATOM 6424 N N . THR A 1 861 ? -22.663 -5.031 23.405 1.00 98.81 861 THR A N 1
ATOM 6425 C CA . THR A 1 861 ? -21.341 -5.495 23.829 1.00 98.81 861 THR A CA 1
ATOM 6426 C C . THR A 1 861 ? -20.562 -4.308 24.369 1.00 98.81 861 THR A C 1
ATOM 6428 O O . THR A 1 861 ? -20.333 -3.343 23.640 1.00 98.81 861 THR A O 1
ATOM 6431 N N . ILE A 1 862 ? -20.167 -4.370 25.641 1.00 98.81 862 ILE A N 1
ATOM 6432 C CA . ILE A 1 862 ? -19.268 -3.367 26.218 1.00 98.81 862 ILE A CA 1
ATOM 6433 C C . ILE A 1 862 ? -17.833 -3.693 25.820 1.00 98.81 862 ILE A C 1
ATOM 6435 O O . ILE A 1 862 ? -17.414 -4.849 25.863 1.00 98.81 862 ILE A O 1
ATOM 6439 N N . ILE A 1 863 ? -17.074 -2.678 25.441 1.00 98.38 863 ILE A N 1
ATOM 6440 C CA . ILE A 1 863 ? -15.656 -2.808 25.141 1.00 98.38 863 ILE A CA 1
ATOM 6441 C C . ILE A 1 863 ? -14.884 -1.653 25.758 1.00 98.38 863 ILE A C 1
ATOM 6443 O O . ILE A 1 863 ? -15.345 -0.515 25.744 1.00 98.38 863 ILE A O 1
ATOM 6447 N N . GLY A 1 864 ? -13.688 -1.929 26.261 1.00 98.06 864 GLY A N 1
ATOM 6448 C CA . GLY A 1 864 ? -12.758 -0.878 26.627 1.00 98.06 864 GLY A CA 1
ATOM 6449 C C . GLY A 1 864 ? -11.311 -1.312 26.483 1.00 98.06 864 GLY A C 1
ATOM 6450 O O . GLY A 1 864 ? -11.002 -2.503 26.523 1.00 98.06 864 GLY A O 1
ATOM 6451 N N . GLY A 1 865 ? -10.441 -0.318 26.320 1.00 96.31 865 GLY A N 1
ATOM 6452 C CA . GLY A 1 865 ? -8.990 -0.483 26.336 1.00 96.31 865 GLY A CA 1
ATOM 6453 C C . GLY A 1 865 ? -8.377 0.101 27.604 1.00 96.31 865 GLY A C 1
ATOM 6454 O O . GLY A 1 865 ? -8.870 1.113 28.108 1.00 96.31 865 GLY A O 1
ATOM 6455 N N . SER A 1 866 ? -7.297 -0.485 28.127 1.00 96.69 866 SER A N 1
ATOM 6456 C CA . SER A 1 866 ? -6.586 0.043 29.304 1.00 96.69 866 SER A CA 1
ATOM 6457 C C . SER A 1 866 ? -7.511 0.180 30.532 1.00 96.69 866 SER A C 1
ATOM 6459 O O . SER A 1 866 ? -8.243 -0.743 30.878 1.00 96.69 866 SER A O 1
ATOM 6461 N N . ALA A 1 867 ? -7.565 1.344 31.186 1.00 97.06 867 ALA A N 1
ATOM 6462 C CA . ALA A 1 867 ? -8.535 1.641 32.248 1.00 97.06 867 ALA A CA 1
ATOM 6463 C C . ALA A 1 867 ? -10.011 1.424 31.834 1.00 97.06 867 ALA A C 1
ATOM 6465 O O . ALA A 1 867 ? -10.854 1.106 32.675 1.00 97.06 867 ALA A O 1
ATOM 6466 N N . GLY A 1 868 ? -10.333 1.536 30.542 1.00 98.00 868 GLY A N 1
ATOM 6467 C CA . GLY A 1 868 ? -11.633 1.155 29.993 1.00 98.00 868 GLY A CA 1
ATOM 6468 C C . GLY A 1 868 ? -11.859 -0.359 30.042 1.00 98.00 868 GLY A C 1
ATOM 6469 O O . GLY A 1 868 ? -12.958 -0.803 30.358 1.00 98.00 868 GLY A O 1
ATOM 6470 N N . ALA A 1 869 ? -10.818 -1.169 29.833 1.00 98.12 869 ALA A N 1
ATOM 6471 C CA . ALA A 1 869 ? -10.863 -2.616 30.053 1.00 98.12 869 ALA A CA 1
ATOM 6472 C C . ALA A 1 869 ? -11.027 -2.948 31.550 1.00 98.12 869 ALA A C 1
ATOM 6474 O O . ALA A 1 869 ? -11.843 -3.796 31.909 1.00 98.12 869 ALA A O 1
ATOM 6475 N N . GLY A 1 870 ? -10.365 -2.190 32.433 1.00 97.38 870 GLY A N 1
ATOM 6476 C CA . GLY A 1 870 ? -10.618 -2.236 33.879 1.00 97.38 870 GLY A CA 1
ATOM 6477 C C . GLY A 1 870 ? -12.069 -1.884 34.236 1.00 97.38 870 GLY A C 1
ATOM 6478 O O . GLY A 1 870 ? -12.681 -2.519 35.092 1.00 97.38 870 GLY A O 1
ATOM 6479 N N . SER A 1 871 ? -12.670 -0.932 33.522 1.00 98.50 871 SER A N 1
ATOM 6480 C CA . SER A 1 871 ? -14.095 -0.610 33.654 1.00 98.50 871 SER A CA 1
ATOM 6481 C C . SER A 1 871 ? -14.995 -1.753 33.181 1.00 98.50 871 SER A C 1
ATOM 6483 O O . SER A 1 871 ? -15.969 -2.081 33.851 1.00 98.50 871 SER A O 1
ATOM 6485 N N . VAL A 1 872 ? -14.660 -2.410 32.065 1.00 98.62 872 VAL A N 1
ATOM 6486 C CA . VAL A 1 872 ? -15.357 -3.623 31.606 1.00 98.62 872 VAL A CA 1
ATOM 6487 C C . VAL A 1 872 ? -15.296 -4.713 32.675 1.00 98.62 872 VAL A C 1
ATOM 6489 O O . VAL A 1 872 ? -16.323 -5.311 32.996 1.00 98.62 872 VAL A O 1
ATOM 6492 N N . ARG A 1 873 ? -14.128 -4.925 33.291 1.00 97.94 873 ARG A N 1
ATOM 6493 C CA . ARG A 1 873 ? -13.953 -5.859 34.410 1.00 97.94 873 ARG A CA 1
ATOM 6494 C C . ARG A 1 873 ? -14.825 -5.495 35.615 1.00 97.94 873 ARG A C 1
ATOM 6496 O O . ARG A 1 873 ? -15.464 -6.381 36.181 1.00 97.94 873 ARG A O 1
ATOM 6503 N N . VAL A 1 874 ? -14.907 -4.211 35.967 1.00 98.00 874 VAL A N 1
ATOM 6504 C CA . VAL A 1 874 ? -15.820 -3.715 37.010 1.00 98.00 874 VAL A CA 1
ATOM 6505 C C . VAL A 1 874 ? -17.272 -4.030 36.650 1.00 98.00 874 VAL A C 1
ATOM 6507 O O . VAL A 1 874 ? -17.987 -4.614 37.460 1.00 98.00 874 VAL A O 1
ATOM 6510 N N . HIS A 1 875 ? -17.715 -3.714 35.430 1.00 98.56 875 HIS A N 1
ATOM 6511 C CA . HIS A 1 875 ? -19.102 -3.937 35.000 1.00 98.56 875 HIS A CA 1
ATOM 6512 C C . HIS A 1 875 ? -19.475 -5.420 34.922 1.00 98.56 875 HIS A C 1
ATOM 6514 O O . HIS A 1 875 ? -20.620 -5.762 35.215 1.00 98.56 875 HIS A O 1
ATOM 6520 N N . LEU A 1 876 ? -18.525 -6.314 34.621 1.00 98.38 876 LEU A N 1
ATOM 6521 C CA . LEU A 1 876 ? -18.724 -7.766 34.720 1.00 98.38 876 LEU A CA 1
ATOM 6522 C C . LEU A 1 876 ? -19.094 -8.212 36.145 1.00 98.38 876 LEU A C 1
ATOM 6524 O O . LEU A 1 876 ? -19.800 -9.207 36.287 1.00 98.38 876 LEU A O 1
ATOM 6528 N N . GLY A 1 877 ? -18.643 -7.498 37.180 1.00 97.12 877 GLY A N 1
ATOM 6529 C CA . GLY A 1 877 ? -18.928 -7.792 38.590 1.00 97.12 877 GLY A CA 1
ATOM 6530 C C . GLY A 1 877 ? -19.924 -6.843 39.263 1.00 97.12 877 GLY A C 1
ATOM 6531 O O . GLY A 1 877 ? -20.247 -7.034 40.432 1.00 97.12 877 GLY A O 1
ATOM 6532 N N . SER A 1 878 ? -20.403 -5.812 38.561 1.00 97.38 878 SER A N 1
ATOM 6533 C CA . SER A 1 878 ? -21.172 -4.718 39.161 1.00 97.38 878 SER A CA 1
ATOM 6534 C C . SER A 1 878 ? -22.678 -5.020 39.181 1.00 97.38 878 SER A C 1
ATOM 6536 O O . SER A 1 878 ? -23.311 -5.055 38.118 1.00 97.38 878 SER A O 1
ATOM 6538 N N . PRO A 1 879 ? -23.308 -5.190 40.362 1.00 95.12 879 PRO A N 1
ATOM 6539 C CA . PRO A 1 879 ? -24.711 -5.601 40.454 1.00 95.12 879 PRO A CA 1
ATOM 6540 C C . PRO A 1 879 ? -25.721 -4.749 39.655 1.00 95.12 879 PRO A C 1
ATOM 6542 O O . PRO A 1 879 ? -26.616 -5.340 39.049 1.00 95.12 879 PRO A O 1
ATOM 6545 N N . PRO A 1 880 ? -25.618 -3.401 39.586 1.00 95.88 880 PRO A N 1
ATOM 6546 C CA . PRO A 1 880 ? -26.605 -2.566 38.886 1.00 95.88 880 PRO A CA 1
ATOM 6547 C C . PRO A 1 880 ? -26.674 -2.744 37.361 1.00 95.88 880 PRO A C 1
ATOM 6549 O O . PRO A 1 880 ? -27.641 -2.288 36.738 1.00 95.88 880 PRO A O 1
ATOM 6552 N N . VAL A 1 881 ? -25.656 -3.355 36.745 1.00 97.12 881 VAL A N 1
ATOM 6553 C CA . VAL A 1 881 ? -25.550 -3.498 35.282 1.00 97.12 881 VAL A CA 1
ATOM 6554 C C . VAL A 1 881 ? -25.454 -4.941 34.797 1.00 97.12 881 VAL A C 1
ATOM 6556 O O . VAL A 1 881 ? -25.536 -5.173 33.590 1.00 97.12 881 VAL A O 1
ATOM 6559 N N . ILE A 1 882 ? -25.375 -5.926 35.695 1.00 96.19 882 ILE A N 1
ATOM 6560 C CA . ILE A 1 882 ? -25.506 -7.336 35.311 1.00 96.19 882 ILE A CA 1
ATOM 6561 C C . ILE A 1 882 ? -26.850 -7.543 34.591 1.00 96.19 882 ILE A C 1
ATOM 6563 O O . ILE A 1 882 ? -27.914 -7.174 35.086 1.00 96.19 882 ILE A O 1
ATOM 6567 N N . GLY A 1 883 ? -26.789 -8.124 33.389 1.00 95.62 883 GLY A N 1
ATOM 6568 C CA . GLY A 1 883 ? -27.949 -8.342 32.518 1.00 95.62 883 GLY A CA 1
ATOM 6569 C C . GLY A 1 883 ? -28.271 -7.191 31.557 1.00 95.62 883 GLY A C 1
ATOM 6570 O O . GLY A 1 883 ? -29.199 -7.324 30.762 1.00 95.62 883 GLY A O 1
ATOM 6571 N N . LYS A 1 884 ? -27.511 -6.087 31.585 1.00 97.69 884 LYS A N 1
ATOM 6572 C CA . LYS A 1 884 ? -27.687 -4.937 30.676 1.00 97.69 884 LYS A CA 1
ATOM 6573 C C . LYS A 1 884 ? -26.816 -4.977 29.414 1.00 97.69 884 LYS A C 1
ATOM 6575 O O . LYS A 1 884 ? -26.951 -4.111 28.559 1.00 97.69 884 LYS A O 1
ATOM 6580 N N . PHE A 1 885 ? -25.938 -5.967 29.298 1.00 98.44 885 PHE A N 1
ATOM 6581 C CA . PHE A 1 885 ? -25.066 -6.204 28.148 1.00 98.44 885 PHE A CA 1
ATOM 6582 C C . PHE A 1 885 ? -24.919 -7.715 27.915 1.00 98.44 885 PHE A C 1
ATOM 6584 O O . PHE A 1 885 ? -25.101 -8.519 28.831 1.00 98.44 885 PHE A O 1
ATOM 6591 N N . GLN A 1 886 ? -24.647 -8.097 26.670 1.00 98.00 886 GLN A N 1
ATOM 6592 C CA . GLN A 1 886 ? -24.667 -9.471 26.161 1.00 98.00 886 GLN A CA 1
ATOM 6593 C C . GLN A 1 886 ? -23.273 -9.989 25.784 1.00 98.00 886 GLN A C 1
ATOM 6595 O O . GLN A 1 886 ? -23.119 -11.189 25.582 1.00 98.00 886 GLN A O 1
ATOM 6600 N N . GLY A 1 887 ? -22.269 -9.113 25.719 1.00 98.50 887 GLY A N 1
ATOM 6601 C CA . GLY A 1 887 ? -20.865 -9.454 25.484 1.00 98.50 887 GLY A CA 1
ATOM 6602 C C . GLY A 1 887 ? -19.935 -8.443 26.153 1.00 98.50 887 GLY A C 1
ATOM 6603 O O . GLY A 1 887 ? -20.343 -7.311 26.430 1.00 98.50 887 GLY A O 1
ATOM 6604 N N . ALA A 1 888 ? -18.693 -8.842 26.418 1.00 98.81 888 ALA A N 1
ATOM 6605 C CA . ALA A 1 888 ? -17.672 -7.953 26.969 1.00 98.81 888 ALA A CA 1
ATOM 6606 C C . ALA A 1 888 ? -16.308 -8.171 26.302 1.00 98.81 888 ALA A C 1
ATOM 6608 O O . ALA A 1 888 ? -15.865 -9.311 26.162 1.00 98.81 888 ALA A O 1
ATOM 6609 N N . ILE A 1 889 ? -15.640 -7.082 25.917 1.00 98.75 889 ILE A N 1
ATOM 6610 C CA . ILE A 1 889 ? -14.290 -7.101 25.346 1.00 98.75 889 ILE A CA 1
ATOM 6611 C C . ILE A 1 889 ? -13.359 -6.235 26.204 1.00 98.75 889 ILE A C 1
ATOM 6613 O O . ILE A 1 889 ? -13.647 -5.067 26.456 1.00 98.75 889 ILE A O 1
ATOM 6617 N N . ALA A 1 890 ? -12.239 -6.795 26.644 1.00 98.50 890 ALA A N 1
ATOM 6618 C CA . ALA A 1 890 ? -11.250 -6.119 27.475 1.00 98.50 890 ALA A CA 1
ATOM 6619 C C . ALA A 1 890 ? -9.886 -6.130 26.768 1.00 98.50 890 ALA A C 1
ATOM 6621 O O . ALA A 1 890 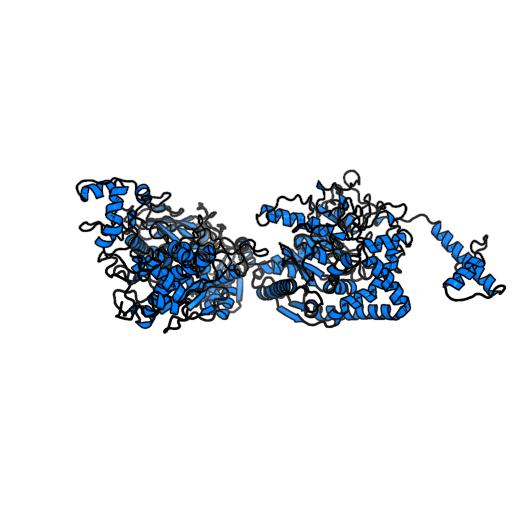? -9.247 -7.176 26.671 1.00 98.50 890 ALA A O 1
ATOM 6622 N N . GLN A 1 891 ? -9.463 -4.972 26.251 1.00 97.69 891 GLN A N 1
ATOM 6623 C CA . GLN A 1 891 ? -8.178 -4.809 25.560 1.00 97.69 891 GLN A CA 1
ATOM 6624 C C . GLN A 1 891 ? -7.127 -4.271 26.538 1.00 97.69 891 GLN A C 1
ATOM 6626 O O . GLN A 1 891 ? -7.248 -3.147 27.031 1.00 97.69 891 GLN A O 1
ATOM 6631 N N . SER A 1 892 ? -6.113 -5.077 26.833 1.00 96.56 892 SER A N 1
ATOM 6632 C CA . SER A 1 892 ? -5.051 -4.794 27.800 1.00 96.56 892 SER A CA 1
ATOM 6633 C C . SER A 1 892 ? -5.616 -4.415 29.175 1.00 96.56 892 SER A C 1
ATOM 6635 O O . SER A 1 892 ? -5.405 -3.297 29.660 1.00 96.56 892 SER A O 1
ATOM 6637 N N . ASN A 1 893 ? -6.392 -5.322 29.789 1.00 96.25 893 ASN A N 1
ATOM 6638 C CA . ASN A 1 893 ? -6.881 -5.117 31.152 1.00 96.25 893 ASN A CA 1
ATOM 6639 C C . ASN A 1 893 ? -5.709 -5.122 32.141 1.00 96.25 893 ASN A C 1
ATOM 6641 O O . ASN A 1 893 ? -4.751 -5.873 32.001 1.00 96.25 893 ASN A O 1
ATOM 6645 N N . LEU A 1 894 ? -5.800 -4.252 33.147 1.00 92.81 894 LEU A N 1
ATOM 6646 C CA . LEU A 1 894 ? -4.751 -4.076 34.142 1.00 92.81 894 LEU A CA 1
ATOM 6647 C C . LEU A 1 894 ? -5.037 -4.906 35.392 1.00 92.81 894 LEU A C 1
ATOM 6649 O O . LEU A 1 894 ? -6.175 -4.991 35.869 1.00 92.81 894 LEU A O 1
ATOM 6653 N N . GLY A 1 895 ? -3.988 -5.464 35.976 1.00 88.81 895 GLY A N 1
ATOM 6654 C CA . GLY A 1 895 ? -4.037 -6.152 37.259 1.00 88.81 895 GLY A CA 1
ATOM 6655 C C . GLY A 1 895 ? -2.678 -6.727 37.628 1.00 88.81 895 GLY A C 1
ATOM 6656 O O . GLY A 1 895 ? -1.754 -6.666 36.837 1.00 88.81 895 GLY A O 1
ATOM 6657 N N . GLY A 1 896 ? -2.556 -7.281 38.829 1.00 82.06 896 GLY A N 1
ATOM 6658 C CA . GLY A 1 896 ? -1.328 -7.931 39.290 1.00 82.06 896 GLY A CA 1
ATOM 6659 C C . GLY A 1 896 ? -0.451 -7.060 40.198 1.00 82.06 896 GLY A C 1
ATOM 6660 O O . GLY A 1 896 ? -0.964 -6.134 40.823 1.00 82.06 896 GLY A O 1
ATOM 6661 N N . GLY A 1 897 ? 0.854 -7.324 40.310 1.00 69.00 897 GLY A N 1
ATOM 6662 C CA . GLY A 1 897 ? 1.814 -6.396 40.923 1.00 69.00 897 GLY A CA 1
ATOM 6663 C C . GLY A 1 897 ? 2.188 -6.561 42.401 1.00 69.00 897 GLY A C 1
ATOM 6664 O O . GLY A 1 897 ? 3.046 -5.804 42.852 1.00 69.00 897 GLY A O 1
ATOM 6665 N N . VAL A 1 898 ? 1.615 -7.514 43.145 1.00 65.38 898 VAL A N 1
ATOM 6666 C CA . VAL A 1 898 ? 1.899 -7.681 44.592 1.00 65.38 898 VAL A CA 1
ATOM 6667 C C . VAL A 1 898 ? 3.200 -8.465 44.843 1.00 65.38 898 VAL A C 1
ATOM 6669 O O . VAL A 1 898 ? 3.922 -8.194 45.803 1.00 65.38 898 VAL A O 1
ATOM 6672 N N . ASP A 1 899 ? 3.558 -9.379 43.941 1.00 70.12 899 ASP A N 1
ATOM 6673 C CA . ASP A 1 899 ? 4.579 -10.413 44.178 1.00 70.12 899 ASP A CA 1
ATOM 6674 C C . ASP A 1 899 ? 6.035 -9.968 43.973 1.00 70.12 899 ASP A C 1
ATOM 6676 O O . ASP A 1 899 ? 6.966 -10.698 44.302 1.00 70.12 899 ASP A O 1
ATOM 6680 N N . LEU A 1 900 ? 6.252 -8.735 43.503 1.00 78.00 900 LEU A N 1
ATOM 6681 C CA . LEU A 1 900 ? 7.581 -8.107 43.448 1.00 78.00 900 LEU A CA 1
ATOM 6682 C C . LEU A 1 900 ? 7.841 -7.167 44.637 1.00 78.00 900 LEU A C 1
ATOM 6684 O O . LEU A 1 900 ? 8.700 -6.288 44.573 1.00 78.00 900 LEU A O 1
ATOM 6688 N N . GLY A 1 901 ? 7.064 -7.312 45.718 1.00 70.75 901 GLY A N 1
ATOM 6689 C CA . GLY A 1 901 ? 7.183 -6.492 46.925 1.00 70.75 901 GLY A CA 1
ATOM 6690 C C . GLY A 1 901 ? 6.912 -5.008 46.692 1.00 70.75 901 GLY A C 1
ATOM 6691 O O . GLY A 1 901 ? 7.404 -4.177 47.454 1.00 70.75 901 GLY A O 1
ATOM 6692 N N . LEU A 1 902 ? 6.149 -4.682 45.646 1.00 73.31 902 LEU A N 1
ATOM 6693 C CA . LEU A 1 902 ? 5.700 -3.334 45.326 1.00 73.31 902 LEU A CA 1
ATOM 6694 C C . LEU A 1 902 ? 4.372 -3.086 46.057 1.00 73.31 902 LEU A C 1
ATOM 6696 O O . LEU A 1 902 ? 3.331 -3.552 45.594 1.00 73.31 902 LEU A O 1
ATOM 6700 N N . PRO A 1 903 ? 4.355 -2.356 47.190 1.00 57.88 903 PRO A N 1
ATOM 6701 C CA . PRO A 1 903 ? 3.143 -2.201 47.994 1.00 57.88 903 PRO A CA 1
ATOM 6702 C C . PRO A 1 903 ? 2.026 -1.420 47.280 1.00 57.88 903 PRO A C 1
ATOM 6704 O O . PRO A 1 903 ? 0.884 -1.505 47.709 1.00 57.88 903 PRO A O 1
ATOM 6707 N N . ASN A 1 904 ? 2.341 -0.678 46.207 1.00 61.78 904 ASN A N 1
ATOM 6708 C CA . ASN A 1 904 ? 1.406 0.146 45.431 1.00 61.78 904 ASN A CA 1
ATOM 6709 C C . ASN A 1 904 ? 1.754 0.139 43.926 1.00 61.78 904 ASN A C 1
ATOM 6711 O O . ASN A 1 904 ? 2.011 1.193 43.342 1.00 61.78 904 ASN A O 1
ATOM 6715 N N . ASN A 1 905 ? 1.806 -1.034 43.286 1.00 74.50 905 ASN A N 1
ATOM 6716 C CA . ASN A 1 905 ? 1.991 -1.097 41.832 1.00 74.50 905 ASN A CA 1
ATOM 6717 C C . ASN A 1 905 ? 0.790 -0.446 41.102 1.00 74.50 905 ASN A C 1
ATOM 6719 O O . ASN A 1 905 ? -0.366 -0.576 41.514 1.00 74.50 905 ASN A O 1
ATOM 6723 N N . TYR A 1 906 ? 1.068 0.270 40.009 1.00 80.06 906 TYR A N 1
ATOM 6724 C CA . TYR A 1 906 ? 0.092 0.984 39.185 1.00 80.06 906 TYR A CA 1
ATOM 6725 C C . TYR A 1 906 ? -1.121 0.118 38.800 1.00 80.06 906 TYR A C 1
ATOM 6727 O O . TYR A 1 906 ? -2.264 0.572 38.938 1.00 80.06 906 TYR A O 1
ATOM 6735 N N . ALA A 1 907 ? -0.874 -1.123 38.363 1.00 87.81 907 ALA A N 1
ATOM 6736 C CA . ALA A 1 907 ? -1.882 -2.008 37.779 1.00 87.81 907 ALA A CA 1
ATOM 6737 C C . ALA A 1 907 ? -2.772 -2.732 38.809 1.00 87.81 907 ALA A C 1
ATOM 6739 O O . ALA A 1 907 ? -3.921 -3.051 38.503 1.00 87.81 907 ALA A O 1
ATOM 6740 N N . THR A 1 908 ? -2.303 -2.948 40.045 1.00 87.88 908 THR A N 1
ATOM 6741 C CA . THR A 1 908 ? -2.977 -3.802 41.049 1.00 87.88 908 THR A CA 1
ATOM 6742 C C . THR A 1 908 ? -4.435 -3.417 41.272 1.00 87.88 908 THR A C 1
ATOM 6744 O O . THR A 1 908 ? -5.345 -4.239 41.163 1.00 87.88 908 THR A O 1
ATOM 6747 N N . SER A 1 909 ? -4.660 -2.123 41.494 1.00 88.31 909 SER A N 1
ATOM 6748 C CA . SER A 1 909 ? -5.961 -1.542 41.844 1.00 88.31 909 SER A CA 1
ATOM 6749 C C . SER A 1 909 ? -7.061 -1.672 40.778 1.00 88.31 909 SER A C 1
ATOM 6751 O O . SER A 1 909 ? -8.217 -1.361 41.053 1.00 88.31 909 SER A O 1
ATOM 6753 N N . TYR A 1 910 ? -6.722 -2.094 39.554 1.00 92.62 910 TYR A N 1
ATOM 6754 C CA . TYR A 1 910 ? -7.695 -2.285 38.471 1.00 92.62 910 TYR A CA 1
ATOM 6755 C C . TYR A 1 910 ? -8.378 -3.658 38.519 1.00 92.62 910 TYR A C 1
ATOM 6757 O O . TYR A 1 910 ? -9.484 -3.813 38.001 1.00 92.62 910 TYR A O 1
ATOM 6765 N N . SER A 1 911 ? -7.740 -4.638 39.166 1.00 92.19 911 SER A N 1
ATOM 6766 C CA . SER A 1 911 ? -8.272 -5.996 39.339 1.00 92.19 911 SER A CA 1
ATOM 6767 C C . SER A 1 911 ? -8.490 -6.393 40.804 1.00 92.19 911 SER A C 1
ATOM 6769 O O . SER A 1 911 ? -9.246 -7.339 41.042 1.00 92.19 911 SER A O 1
ATOM 6771 N N . SER A 1 912 ? -7.889 -5.649 41.742 1.00 91.31 912 SER A N 1
ATOM 6772 C CA . SER A 1 912 ? -8.065 -5.761 43.194 1.00 91.31 912 SER A CA 1
ATOM 6773 C C . SER A 1 912 ? -8.440 -4.391 43.771 1.00 91.31 912 SER A C 1
ATOM 6775 O O . SER A 1 912 ? -7.592 -3.516 43.936 1.00 91.31 912 SER A O 1
ATOM 6777 N N . TYR A 1 913 ? -9.725 -4.169 44.023 1.00 93.75 913 TYR A N 1
ATOM 6778 C CA . TYR A 1 913 ? -10.291 -2.864 44.359 1.00 93.75 913 TYR A CA 1
ATOM 6779 C C . TYR A 1 913 ? -10.019 -2.485 45.819 1.00 93.75 913 TYR A C 1
ATOM 6781 O O . TYR A 1 913 ? -10.217 -3.294 46.722 1.00 93.75 913 TYR A O 1
ATOM 6789 N N . LEU A 1 914 ? -9.626 -1.235 46.071 1.00 92.69 914 LEU A N 1
ATOM 6790 C CA . LEU A 1 914 ? -9.349 -0.730 47.423 1.00 92.69 914 LEU A CA 1
ATOM 6791 C C . LEU A 1 914 ? -10.645 -0.442 48.187 1.00 92.69 914 LEU A C 1
ATOM 6793 O O . LEU A 1 914 ? -11.640 -0.035 47.599 1.00 92.69 914 LEU A O 1
ATOM 6797 N N . THR A 1 915 ? -10.653 -0.550 49.508 1.00 95.44 915 THR A N 1
ATOM 6798 C CA . THR A 1 915 ? -11.726 0.040 50.323 1.00 95.44 915 THR A CA 1
ATOM 6799 C C . THR A 1 915 ? -11.632 1.574 50.325 1.00 95.44 915 THR A C 1
ATOM 6801 O O . THR A 1 915 ? -10.574 2.156 50.069 1.00 95.44 915 THR A O 1
ATOM 6804 N N . ILE A 1 916 ? -12.731 2.268 50.647 1.00 96.00 916 ILE A N 1
ATOM 6805 C CA . ILE A 1 916 ? -12.731 3.741 50.758 1.00 96.00 916 ILE A CA 1
ATOM 6806 C C . ILE A 1 916 ? -11.641 4.255 51.732 1.00 96.00 916 ILE A C 1
ATOM 6808 O O . ILE A 1 916 ? -10.931 5.194 51.363 1.00 96.00 916 ILE A O 1
ATOM 6812 N N . PRO A 1 917 ? -11.448 3.673 52.939 1.00 96.19 917 PRO A N 1
ATOM 6813 C CA . PRO A 1 917 ? -10.351 4.060 53.830 1.00 96.19 917 PRO A CA 1
ATOM 6814 C C . PRO A 1 917 ? -8.954 3.865 53.238 1.00 96.19 917 PRO A C 1
ATOM 6816 O O . PRO A 1 917 ? -8.117 4.749 53.405 1.00 96.19 917 PRO A O 1
ATOM 6819 N N . GLU A 1 918 ? -8.704 2.759 52.536 1.00 92.69 918 GLU A N 1
ATOM 6820 C CA . GLU A 1 918 ? -7.402 2.488 51.909 1.00 92.69 918 GLU A CA 1
ATOM 6821 C C . GLU A 1 918 ? -7.097 3.501 50.804 1.00 92.69 918 GLU A C 1
ATOM 6823 O O . GLU A 1 918 ? -6.033 4.116 50.808 1.00 92.69 918 GLU A O 1
ATOM 6828 N N . ASN A 1 919 ? -8.058 3.760 49.914 1.00 92.31 919 ASN A N 1
ATOM 6829 C CA . ASN A 1 919 ? -7.902 4.760 48.857 1.00 92.31 919 ASN A CA 1
ATOM 6830 C C . ASN A 1 919 ? -7.681 6.175 49.424 1.00 92.31 919 ASN A C 1
ATOM 6832 O O . ASN A 1 919 ? -6.820 6.924 48.961 1.00 92.31 919 ASN A O 1
ATOM 6836 N N . TYR A 1 920 ? -8.423 6.545 50.471 1.00 94.50 920 TYR A N 1
ATOM 6837 C CA . TYR A 1 920 ? -8.259 7.844 51.124 1.00 94.50 920 TYR A CA 1
ATOM 6838 C C . TYR A 1 920 ? -6.907 7.991 51.826 1.00 94.50 920 TYR A C 1
ATOM 6840 O O . TYR A 1 920 ? -6.330 9.079 51.813 1.00 94.50 920 TYR A O 1
ATOM 6848 N N . ALA A 1 921 ? -6.389 6.913 52.417 1.00 92.19 921 ALA A N 1
ATOM 6849 C CA . ALA A 1 921 ? -5.057 6.903 53.011 1.00 92.19 921 ALA A CA 1
ATOM 6850 C C . ALA A 1 921 ? -3.952 7.075 51.956 1.00 92.19 921 ALA A C 1
ATOM 6852 O O . ALA A 1 921 ? -2.941 7.703 52.257 1.00 92.19 921 ALA A O 1
ATOM 6853 N N . GLN A 1 922 ? -4.154 6.565 50.735 1.00 88.12 922 GLN A N 1
ATOM 6854 C CA . GLN A 1 922 ? -3.184 6.696 49.643 1.00 88.12 922 GLN A CA 1
ATOM 6855 C C . GLN A 1 922 ? -3.148 8.100 49.024 1.00 88.12 922 GLN A C 1
ATOM 6857 O O . GLN A 1 922 ? -2.062 8.611 48.778 1.00 88.12 922 GLN A O 1
ATOM 6862 N N . ALA A 1 923 ? -4.304 8.727 48.770 1.00 90.81 923 ALA A N 1
ATOM 6863 C CA . ALA A 1 923 ? -4.357 9.983 48.006 1.00 90.81 923 ALA A CA 1
ATOM 6864 C C . ALA A 1 923 ? -5.145 11.117 48.686 1.00 90.81 923 ALA A C 1
ATOM 6866 O O . ALA A 1 923 ? -4.847 12.296 48.495 1.00 90.81 923 ALA A O 1
ATOM 6867 N N . GLY A 1 924 ? -6.155 10.789 49.494 1.00 90.62 924 GLY A N 1
ATOM 6868 C CA . GLY A 1 924 ? -7.171 11.744 49.945 1.00 90.62 924 GLY A CA 1
ATOM 6869 C C . GLY A 1 924 ? -6.627 12.922 50.756 1.00 90.62 924 GLY A C 1
ATOM 6870 O O . GLY A 1 924 ? -6.949 14.074 50.468 1.00 90.62 924 GLY A O 1
ATOM 6871 N N . GLN A 1 925 ? -5.775 12.655 51.751 1.00 89.62 925 GLN A N 1
ATOM 6872 C CA . GLN A 1 925 ? -5.187 13.715 52.585 1.00 89.62 925 GLN A CA 1
ATOM 6873 C C . GLN A 1 925 ? -4.219 14.606 51.800 1.00 89.62 925 GLN A C 1
ATOM 6875 O O . GLN A 1 925 ? -4.176 15.817 52.022 1.00 89.62 925 GLN A O 1
ATOM 6880 N N . GLN A 1 926 ? -3.458 14.010 50.883 1.00 94.81 926 GLN A N 1
ATOM 6881 C CA . GLN A 1 926 ? -2.454 14.711 50.094 1.00 94.81 926 GLN A CA 1
ATOM 6882 C C . GLN A 1 926 ? -3.103 15.654 49.075 1.00 94.81 926 GLN A C 1
ATOM 6884 O O . GLN A 1 926 ? -2.680 16.800 48.970 1.00 94.81 926 GLN A O 1
ATOM 6889 N N . ILE A 1 927 ? -4.214 15.247 48.448 1.00 96.38 927 ILE A N 1
ATOM 6890 C CA . ILE A 1 927 ? -5.014 16.117 47.569 1.00 96.38 927 ILE A CA 1
ATOM 6891 C C . ILE A 1 927 ? -5.441 17.401 48.296 1.00 96.38 927 ILE A C 1
ATOM 6893 O O . ILE A 1 927 ? -5.294 18.495 47.755 1.00 96.38 927 ILE A O 1
ATOM 6897 N N . PHE A 1 928 ? -5.932 17.312 49.540 1.00 96.25 928 PHE A N 1
ATOM 6898 C CA . PHE A 1 928 ? -6.303 18.510 50.306 1.00 96.25 928 PHE A CA 1
ATOM 6899 C C . PHE A 1 928 ? -5.103 19.409 50.622 1.00 96.25 928 PHE A C 1
ATOM 6901 O O . PHE A 1 928 ? -5.246 20.633 50.625 1.00 96.25 928 PHE A O 1
ATOM 6908 N N . GLN A 1 929 ? -3.937 18.822 50.900 1.00 95.19 929 GLN A N 1
ATOM 6909 C CA . GLN A 1 929 ? -2.710 19.571 51.175 1.00 95.19 929 GLN A CA 1
ATOM 6910 C C . GLN A 1 929 ? -2.208 20.294 49.921 1.00 95.19 929 GLN A C 1
ATOM 6912 O O . GLN A 1 929 ? -1.974 21.500 49.972 1.00 95.19 929 GLN A O 1
ATOM 6917 N N . GLU A 1 930 ? -2.104 19.586 48.797 1.00 96.50 930 GLU A N 1
ATOM 6918 C CA . GLU A 1 930 ? -1.619 20.114 47.517 1.00 96.50 930 GLU A CA 1
ATOM 6919 C C . GLU A 1 930 ? -2.573 21.163 46.927 1.00 96.50 930 GLU A C 1
ATOM 6921 O O . GLU A 1 930 ? -2.127 22.169 46.383 1.00 96.50 930 GLU A O 1
ATOM 6926 N N . ALA A 1 931 ? -3.884 21.000 47.132 1.00 95.25 931 ALA A N 1
ATOM 6927 C CA . ALA A 1 931 ? -4.897 21.988 46.760 1.00 95.25 931 ALA A CA 1
ATOM 6928 C C . ALA A 1 931 ? -4.979 23.195 47.719 1.00 95.25 931 ALA A C 1
ATOM 6930 O O . ALA A 1 931 ? -5.820 24.077 47.537 1.00 95.25 931 ALA A O 1
ATOM 6931 N N . ASN A 1 932 ? -4.147 23.237 48.767 1.00 94.88 932 ASN A N 1
ATOM 6932 C CA . ASN A 1 932 ? -4.163 24.260 49.816 1.00 94.88 932 ASN A CA 1
ATOM 6933 C C . ASN A 1 932 ? -5.525 24.392 50.544 1.00 94.88 932 ASN A C 1
ATOM 6935 O O . ASN A 1 932 ? -5.934 25.471 50.984 1.00 94.88 932 ASN A O 1
ATOM 6939 N N . CYS A 1 933 ? -6.229 23.271 50.703 1.00 95.56 933 CYS A N 1
ATOM 6940 C CA . CYS A 1 933 ? -7.516 23.152 51.384 1.00 95.56 933 CYS A CA 1
ATOM 6941 C C . CYS A 1 933 ? -7.373 22.536 52.782 1.00 95.56 933 CYS A C 1
ATOM 6943 O O . CYS A 1 933 ? -8.028 21.558 53.123 1.00 95.56 933 CYS A O 1
ATOM 6945 N N . THR A 1 934 ? -6.542 23.142 53.632 1.00 92.06 934 THR A N 1
ATOM 6946 C CA . THR A 1 934 ? -6.146 22.637 54.964 1.00 92.06 934 THR A CA 1
ATOM 6947 C C . THR A 1 934 ? -6.987 23.206 56.120 1.00 92.06 934 THR A C 1
ATOM 6949 O O . THR A 1 934 ? -6.481 23.596 57.172 1.00 92.06 934 THR A O 1
ATOM 6952 N N . ARG A 1 935 ? -8.309 23.298 55.932 1.00 92.00 935 ARG A N 1
ATOM 6953 C CA . ARG A 1 935 ? -9.240 23.833 56.946 1.00 92.00 935 ARG A CA 1
ATOM 6954 C C . ARG A 1 935 ? -9.374 22.902 58.171 1.00 92.00 935 ARG A C 1
ATOM 6956 O O . ARG A 1 935 ? -9.137 21.703 58.030 1.00 92.00 935 ARG A O 1
ATOM 6963 N N . PRO A 1 936 ? -9.752 23.412 59.364 1.00 91.25 936 PRO A N 1
ATOM 6964 C CA . PRO A 1 936 ? -9.778 22.620 60.602 1.00 91.25 936 PRO A CA 1
ATOM 6965 C C . PRO A 1 936 ? -10.709 21.404 60.576 1.00 91.25 936 PRO A C 1
ATOM 6967 O O . PRO A 1 936 ? -10.415 20.402 61.224 1.00 91.25 936 PRO A O 1
ATOM 6970 N N . THR A 1 937 ? -11.828 21.479 59.851 1.00 94.06 937 THR A N 1
ATOM 6971 C CA . THR A 1 937 ? -12.781 20.367 59.736 1.00 94.06 937 THR A CA 1
ATOM 6972 C C . THR A 1 937 ? -12.816 19.791 58.324 1.00 94.06 937 THR A C 1
ATOM 6974 O O . THR A 1 937 ? -12.712 20.519 57.338 1.00 94.06 937 THR A O 1
ATOM 6977 N N . LEU A 1 938 ? -13.043 18.479 58.209 1.00 91.38 938 LEU A N 1
ATOM 6978 C CA . LEU A 1 938 ? -13.153 17.784 56.920 1.00 91.38 938 LEU A CA 1
ATOM 6979 C C . LEU A 1 938 ? -14.237 18.390 56.009 1.00 91.38 938 LEU A C 1
ATOM 6981 O O . LEU A 1 938 ? -14.039 18.506 54.805 1.00 91.38 938 LEU A O 1
ATOM 6985 N N . ALA A 1 939 ? -15.359 18.840 56.578 1.00 93.44 939 ALA A N 1
ATOM 6986 C CA . ALA A 1 939 ? -16.426 19.496 55.821 1.00 93.44 939 ALA A CA 1
ATOM 6987 C C . ALA A 1 939 ? -15.966 20.818 55.174 1.00 93.44 939 ALA A C 1
ATOM 6989 O O . ALA A 1 939 ? -16.309 21.106 54.025 1.00 93.44 939 ALA A O 1
ATOM 6990 N N . GLU A 1 940 ? -15.151 21.610 55.877 1.00 95.00 940 GLU A N 1
ATOM 6991 C CA . GLU A 1 940 ? -14.563 22.838 55.330 1.00 95.00 940 GLU A CA 1
ATOM 6992 C C . GLU A 1 940 ? -13.476 22.539 54.285 1.00 95.00 940 GLU A C 1
ATOM 6994 O O . GLU A 1 940 ? -13.352 23.286 53.314 1.00 95.00 940 GLU A O 1
ATOM 6999 N N . GLN A 1 941 ? -12.711 21.451 54.449 1.00 94.88 941 GLN A N 1
ATOM 7000 C CA . GLN A 1 941 ? -11.732 20.999 53.449 1.00 94.88 941 GLN A CA 1
ATOM 7001 C C . GLN A 1 941 ? -12.427 20.588 52.144 1.00 94.88 941 GLN A C 1
ATOM 7003 O O . GLN A 1 941 ? -12.055 21.069 51.075 1.00 94.88 941 GLN A O 1
ATOM 7008 N N . ILE A 1 942 ? -13.493 19.782 52.236 1.00 94.69 942 ILE A N 1
ATOM 7009 C CA . ILE A 1 942 ? -14.333 19.378 51.096 1.00 94.69 942 ILE A CA 1
ATOM 7010 C C . ILE A 1 942 ? -14.932 20.605 50.402 1.00 94.69 942 ILE A C 1
ATOM 7012 O O . ILE A 1 942 ? -14.847 20.710 49.183 1.00 94.69 942 ILE A O 1
ATOM 7016 N N . THR A 1 943 ? -15.486 21.551 51.170 1.00 95.19 943 THR A N 1
ATOM 7017 C CA . THR A 1 943 ? -16.078 22.787 50.624 1.00 95.19 943 THR A CA 1
ATOM 7018 C C . THR A 1 943 ? -15.035 23.655 49.915 1.00 95.19 943 THR A C 1
ATOM 7020 O O . THR A 1 943 ? -15.317 24.270 48.890 1.00 95.19 943 THR A O 1
ATOM 7023 N N . CYS A 1 944 ? -13.814 23.722 50.448 1.00 96.06 944 CYS A N 1
ATOM 7024 C CA . CYS A 1 944 ? -12.707 24.402 49.786 1.00 96.06 944 CYS A CA 1
ATOM 7025 C C . CYS A 1 944 ? -12.376 23.730 48.448 1.00 96.06 944 CYS A C 1
ATOM 7027 O O . CYS A 1 944 ? -12.384 24.397 47.415 1.00 96.06 944 CYS A O 1
ATOM 7029 N N . LEU A 1 945 ? -12.170 22.409 48.456 1.00 95.31 945 LEU A N 1
ATOM 7030 C CA . LEU A 1 945 ? -11.785 21.653 47.266 1.00 95.31 945 LEU A CA 1
ATOM 7031 C C . LEU A 1 945 ? -12.890 21.675 46.199 1.00 95.31 945 LEU A C 1
ATOM 7033 O O . LEU A 1 945 ? -12.596 21.751 45.011 1.00 95.31 945 LEU A O 1
ATOM 7037 N N . SER A 1 946 ? -14.169 21.690 46.592 1.00 93.75 946 SER A N 1
ATOM 7038 C CA . SER A 1 946 ? -15.288 21.784 45.648 1.00 93.75 946 SER A CA 1
ATOM 7039 C C . SER A 1 946 ? -15.375 23.120 44.904 1.00 93.75 946 SER A C 1
ATOM 7041 O O . SER A 1 946 ? -16.053 23.187 43.887 1.00 93.75 946 SER A O 1
ATOM 7043 N N . ASN A 1 947 ? -14.716 24.172 45.400 1.00 94.44 947 ASN A N 1
ATOM 7044 C CA . ASN A 1 947 ? -14.709 25.502 44.780 1.00 94.44 947 ASN A CA 1
ATOM 7045 C C . ASN A 1 947 ? -13.488 25.752 43.879 1.00 94.44 947 ASN A C 1
ATOM 7047 O O . ASN A 1 947 ? -13.422 26.794 43.230 1.00 94.44 947 ASN A O 1
ATOM 7051 N N . ILE A 1 948 ? -12.515 24.840 43.855 1.00 95.56 948 ILE A N 1
ATOM 7052 C CA . ILE A 1 948 ? -11.357 24.927 42.955 1.00 95.56 948 ILE A CA 1
ATOM 7053 C C . ILE A 1 948 ? -11.784 24.463 41.559 1.00 95.56 948 ILE A C 1
ATOM 7055 O O . ILE A 1 948 ? -12.640 23.596 41.434 1.00 95.56 948 ILE A O 1
ATOM 7059 N N . ASP A 1 949 ? -11.225 25.022 40.494 1.00 93.94 949 ASP A N 1
ATOM 7060 C CA . ASP A 1 949 ? -11.505 24.546 39.137 1.00 93.94 949 ASP A CA 1
ATOM 7061 C C . ASP A 1 949 ? -11.098 23.063 38.970 1.00 93.94 949 ASP A C 1
ATOM 7063 O O . ASP A 1 949 ? -10.050 22.642 39.461 1.00 93.94 949 ASP A O 1
ATOM 7067 N N . ALA A 1 950 ? -11.929 22.245 38.317 1.00 92.56 950 ALA A N 1
ATOM 7068 C CA . ALA A 1 950 ? -11.656 20.812 38.187 1.00 92.56 950 ALA A CA 1
ATOM 7069 C C . ALA A 1 950 ? -10.393 20.513 37.365 1.00 92.56 950 ALA A C 1
ATOM 7071 O O . ALA A 1 950 ? -9.715 19.527 37.653 1.00 92.56 950 ALA A O 1
ATOM 7072 N N . VAL A 1 951 ? -10.042 21.366 36.395 1.00 94.00 951 VAL A N 1
ATOM 7073 C CA . VAL A 1 951 ? -8.787 21.249 35.641 1.00 94.00 951 VAL A CA 1
ATOM 7074 C C . VAL A 1 951 ? -7.604 21.468 36.581 1.00 94.00 951 VAL A C 1
ATOM 7076 O O . VAL A 1 951 ? -6.690 20.650 36.600 1.00 94.00 951 VAL A O 1
ATOM 7079 N N . VAL A 1 952 ? -7.669 22.474 37.459 1.00 94.19 952 VAL A N 1
ATOM 7080 C CA . VAL A 1 952 ? -6.617 22.725 38.464 1.00 94.19 952 VAL A CA 1
ATOM 7081 C C . VAL A 1 952 ? -6.460 21.540 39.422 1.00 94.19 952 VAL A C 1
ATOM 7083 O O . VAL A 1 952 ? -5.340 21.161 39.749 1.00 94.19 952 VAL A O 1
ATOM 7086 N N . ILE A 1 953 ? -7.561 20.909 39.848 1.00 92.88 953 ILE A N 1
ATOM 7087 C CA . ILE A 1 953 ? -7.496 19.697 40.687 1.00 92.88 953 ILE A CA 1
ATOM 7088 C C . ILE A 1 953 ? -6.867 18.525 39.921 1.00 92.88 953 ILE A C 1
ATOM 7090 O O . ILE A 1 953 ? -6.149 17.720 40.510 1.00 92.88 953 ILE A O 1
ATOM 7094 N N . SER A 1 954 ? -7.132 18.410 38.619 1.00 92.31 954 SER A N 1
ATOM 7095 C CA . SER A 1 954 ? -6.571 17.341 37.787 1.00 92.31 954 SER A CA 1
ATOM 7096 C C . SER A 1 954 ? -5.070 17.487 37.513 1.00 92.31 954 SER A C 1
ATOM 7098 O O . SER A 1 954 ? -4.432 16.506 37.144 1.00 92.31 954 SER A O 1
ATOM 7100 N N . GLU A 1 955 ? -4.514 18.685 37.712 1.00 92.62 955 GLU A N 1
ATOM 7101 C CA . GLU A 1 955 ? -3.088 19.002 37.552 1.00 92.62 955 GLU A CA 1
ATOM 7102 C C . GLU A 1 955 ? -2.287 18.872 38.859 1.00 92.62 955 GLU A C 1
ATOM 7104 O O . GLU A 1 955 ? -1.078 19.113 38.871 1.00 92.62 955 GLU A O 1
ATOM 7109 N N . LEU A 1 956 ? -2.936 18.490 39.965 1.00 94.56 956 LEU A N 1
ATOM 7110 C CA . LEU A 1 956 ? -2.238 18.220 41.219 1.00 94.56 956 LEU A CA 1
ATOM 7111 C C . LEU A 1 956 ? -1.271 17.031 41.059 1.00 94.56 956 LEU A C 1
ATOM 7113 O O . LEU A 1 956 ? -1.589 16.078 40.342 1.00 94.56 956 LEU A O 1
ATOM 7117 N N . PRO A 1 957 ? -0.121 17.038 41.761 1.00 93.25 957 PRO A N 1
ATOM 7118 C CA . PRO A 1 957 ? 0.795 15.896 41.778 1.00 93.25 957 PRO A CA 1
ATOM 7119 C C . PRO A 1 957 ? 0.115 14.583 42.186 1.00 93.25 957 PRO A C 1
ATOM 7121 O O . PRO A 1 957 ? 0.447 13.523 41.657 1.00 93.25 957 PRO A O 1
ATOM 7124 N N . THR A 1 958 ? -0.851 14.660 43.102 1.00 93.44 958 THR A N 1
ATOM 7125 C CA . THR A 1 958 ? -1.661 13.534 43.557 1.00 93.44 958 THR A CA 1
ATOM 7126 C C . THR A 1 958 ? -3.108 13.703 43.112 1.00 93.44 958 THR A C 1
ATOM 7128 O O . THR A 1 958 ? -3.750 14.711 43.398 1.00 93.44 958 THR A O 1
ATOM 7131 N N . VAL A 1 959 ? -3.664 12.670 42.476 1.00 93.50 959 VAL A N 1
ATOM 7132 C CA . VAL A 1 959 ? -5.078 12.612 42.079 1.00 93.50 959 VAL A CA 1
ATOM 7133 C C . VAL A 1 959 ? -5.711 11.299 42.517 1.00 93.50 959 VAL A C 1
ATOM 7135 O O . VAL A 1 959 ? -5.043 10.270 42.608 1.00 93.50 959 VAL A O 1
ATOM 7138 N N . ALA A 1 960 ? -7.018 11.313 42.779 1.00 93.81 960 ALA A N 1
ATOM 7139 C CA . ALA A 1 960 ? -7.754 10.078 43.028 1.00 93.81 960 ALA A CA 1
ATOM 7140 C C . ALA A 1 960 ? -8.154 9.456 41.690 1.00 93.81 960 ALA A C 1
ATOM 7142 O O . ALA A 1 960 ? -8.837 10.095 40.905 1.00 93.81 960 ALA A O 1
ATOM 7143 N N . ASN A 1 961 ? -7.747 8.221 41.415 1.00 93.06 961 ASN A N 1
ATOM 7144 C CA . ASN A 1 961 ? -8.019 7.557 40.134 1.00 93.06 961 ASN A CA 1
ATOM 7145 C C . ASN A 1 961 ? -8.263 6.050 40.281 1.00 93.06 961 ASN A C 1
ATOM 7147 O O . ASN A 1 961 ? -8.079 5.284 39.337 1.00 93.06 961 ASN A O 1
ATOM 7151 N N . LYS A 1 962 ? -8.626 5.611 41.488 1.00 93.31 962 LYS A N 1
ATOM 7152 C CA . LYS A 1 962 ? -8.819 4.200 41.819 1.00 93.31 962 LYS A CA 1
ATOM 7153 C C . LYS A 1 962 ? -10.297 3.890 42.001 1.00 93.31 962 LYS A C 1
ATOM 7155 O O . LYS A 1 962 ? -11.046 4.683 42.571 1.00 93.31 962 LYS A O 1
ATOM 7160 N N . VAL A 1 963 ? -10.694 2.714 41.531 1.00 95.56 963 VAL A N 1
ATOM 7161 C CA . VAL A 1 963 ? -12.006 2.136 41.824 1.00 95.56 963 VAL A CA 1
ATOM 7162 C C . VAL A 1 963 ? -12.001 1.640 43.267 1.00 95.56 963 VAL A C 1
ATOM 7164 O O . VAL A 1 963 ? -11.032 1.014 43.704 1.00 95.56 963 VAL A O 1
ATOM 7167 N N . VAL A 1 964 ? -13.076 1.921 44.001 1.00 96.31 964 VAL A N 1
ATOM 7168 C CA . VAL A 1 964 ? -13.190 1.571 45.421 1.00 96.31 964 VAL A CA 1
ATOM 7169 C C . VAL A 1 964 ? -14.359 0.640 45.706 1.00 96.31 964 VAL A C 1
ATOM 7171 O O . VAL A 1 964 ? -15.376 0.685 45.027 1.00 96.31 964 VAL A O 1
ATOM 7174 N N . GLN A 1 965 ? -14.247 -0.176 46.745 1.00 96.69 965 GLN A N 1
ATOM 7175 C CA . GLN A 1 965 ? -15.341 -0.973 47.285 1.00 96.69 965 GLN A CA 1
ATOM 7176 C C . GLN A 1 965 ? -16.316 -0.043 48.023 1.00 96.69 965 GLN A C 1
ATOM 7178 O O . GLN A 1 965 ? -16.107 0.304 49.188 1.00 96.69 965 GLN A O 1
ATOM 7183 N N . ASP A 1 966 ? -17.368 0.393 47.332 1.00 93.69 966 ASP A N 1
ATOM 7184 C CA . ASP A 1 966 ? -18.412 1.276 47.870 1.00 93.69 966 ASP A CA 1
ATOM 7185 C C . ASP A 1 966 ? -19.654 0.516 48.368 1.00 93.69 966 ASP A C 1
ATOM 7187 O O . ASP A 1 966 ? -20.554 1.106 48.966 1.00 93.69 966 ASP A O 1
ATOM 7191 N N . GLY A 1 967 ? -19.705 -0.800 48.137 1.00 92.69 967 GLY A N 1
ATOM 7192 C CA . GLY A 1 967 ? -20.805 -1.669 48.549 1.00 92.69 967 GLY A CA 1
ATOM 7193 C C . GLY A 1 967 ? -22.044 -1.603 47.649 1.00 92.69 967 GLY A C 1
ATOM 7194 O O . GLY A 1 967 ? -23.015 -2.308 47.926 1.00 92.69 967 GLY A O 1
ATOM 7195 N N . HIS A 1 968 ? -22.025 -0.808 46.574 1.00 93.38 968 HIS A N 1
ATOM 7196 C CA . HIS A 1 968 ? -23.140 -0.665 45.637 1.00 93.38 968 HIS A CA 1
ATOM 7197 C C . HIS A 1 968 ? -22.736 -0.914 44.180 1.00 93.38 968 HIS A C 1
ATOM 7199 O O . HIS A 1 968 ? -23.247 -1.850 43.563 1.00 93.38 968 HIS A O 1
ATOM 7205 N N . TYR A 1 969 ? -21.823 -0.105 43.636 1.00 95.19 969 TYR A N 1
ATOM 7206 C CA . TYR A 1 969 ? -21.305 -0.274 42.278 1.00 95.19 969 TYR A CA 1
ATOM 7207 C C . TYR A 1 969 ? -20.185 -1.312 42.256 1.00 95.19 969 TYR A C 1
ATOM 7209 O O . TYR A 1 969 ? -20.104 -2.099 41.314 1.00 95.19 969 TYR A O 1
ATOM 7217 N N . VAL A 1 970 ? -19.373 -1.361 43.314 1.00 96.06 970 VAL A N 1
ATOM 7218 C CA . VAL A 1 970 ? -18.332 -2.372 43.519 1.00 96.06 970 VAL A CA 1
ATOM 7219 C C . VAL A 1 970 ? -18.426 -2.869 44.954 1.00 96.06 970 VAL A C 1
ATOM 7221 O O . VAL A 1 970 ? -18.196 -2.126 45.907 1.00 96.06 970 VAL A O 1
ATOM 7224 N N . ASN A 1 971 ? -18.814 -4.131 45.121 1.00 92.75 971 ASN A N 1
ATOM 7225 C CA . ASN A 1 971 ? -19.088 -4.734 46.429 1.00 92.75 971 ASN A CA 1
ATOM 7226 C C . ASN A 1 971 ? -18.209 -5.953 46.744 1.00 92.75 971 ASN A C 1
ATOM 7228 O O . ASN A 1 971 ? -18.372 -6.568 47.797 1.00 92.75 971 ASN A O 1
ATOM 7232 N N . THR A 1 972 ? -17.294 -6.304 45.845 1.00 92.81 972 THR A N 1
ATOM 7233 C CA . THR A 1 972 ? -16.295 -7.352 46.035 1.00 92.81 972 THR A CA 1
ATOM 7234 C C . THR A 1 972 ? -14.905 -6.754 45.884 1.00 92.81 972 THR A C 1
ATOM 7236 O O . THR A 1 972 ? -14.721 -5.757 45.194 1.00 92.81 972 THR A O 1
ATOM 7239 N N . GLU A 1 973 ? -13.913 -7.377 46.512 1.00 92.38 973 GLU A N 1
ATOM 7240 C CA . GLU A 1 973 ? -12.502 -6.997 46.365 1.00 92.38 973 GLU A CA 1
ATOM 7241 C C . GLU A 1 973 ? -11.991 -7.220 44.931 1.00 92.38 973 GLU A C 1
ATOM 7243 O O . GLU A 1 973 ? -11.110 -6.517 44.462 1.00 92.38 973 GLU A O 1
ATOM 7248 N N . GLN A 1 974 ? -12.565 -8.184 44.210 1.00 93.31 974 GLN A N 1
ATOM 7249 C CA . GLN A 1 974 ? -12.180 -8.558 42.849 1.00 93.31 974 GLN A CA 1
ATOM 7250 C C . GLN A 1 974 ? -13.362 -9.192 42.104 1.00 93.31 974 GLN A C 1
ATOM 7252 O O . GLN A 1 974 ? -14.350 -9.606 42.722 1.00 93.31 974 GLN A O 1
ATOM 7257 N N . LEU A 1 975 ? -13.250 -9.327 40.780 1.00 95.56 975 LEU A N 1
ATOM 7258 C CA . LEU A 1 975 ? -14.214 -10.083 39.974 1.00 95.56 975 LEU A CA 1
ATOM 7259 C C . LEU A 1 975 ? -14.208 -11.570 40.376 1.00 95.56 975 LEU A C 1
ATOM 7261 O O . LEU A 1 975 ? -13.159 -12.217 40.389 1.00 95.56 975 LEU A O 1
ATOM 7265 N N . ILE A 1 976 ? -15.379 -12.133 40.686 1.00 95.69 976 ILE A N 1
ATOM 7266 C CA . ILE A 1 976 ? -15.496 -13.526 41.139 1.00 95.69 976 ILE A CA 1
ATOM 7267 C C . ILE A 1 976 ? -15.581 -14.471 39.932 1.00 95.69 976 ILE A C 1
ATOM 7269 O O . ILE A 1 976 ? -16.662 -14.837 39.479 1.00 95.69 976 ILE A O 1
ATOM 7273 N N . VAL A 1 977 ? -14.423 -14.918 39.444 1.00 96.06 977 VAL A N 1
ATOM 7274 C CA . VAL A 1 977 ? -14.314 -15.897 38.340 1.00 96.06 977 VAL A CA 1
ATOM 7275 C C . VAL A 1 977 ? -14.046 -17.331 38.802 1.00 96.06 977 VAL A C 1
ATOM 7277 O O . VAL A 1 977 ? -13.960 -18.241 37.983 1.00 96.06 977 VAL A O 1
ATOM 7280 N N . SER A 1 978 ? -13.925 -17.561 40.110 1.00 94.69 978 SER A N 1
ATOM 7281 C CA . SER A 1 978 ? -13.607 -18.873 40.688 1.00 94.69 978 SER A CA 1
ATOM 7282 C C . SER A 1 978 ? -14.790 -19.843 40.721 1.00 94.69 978 SER A C 1
ATOM 7284 O O . SER A 1 978 ? -14.613 -21.056 40.816 1.00 94.69 978 SER A O 1
ATOM 7286 N N . VAL A 1 979 ? -16.008 -19.311 40.634 1.00 94.69 979 VAL A N 1
ATOM 7287 C CA . VAL A 1 979 ? -17.263 -20.058 40.692 1.00 94.69 979 VAL A CA 1
ATOM 7288 C C . VAL A 1 979 ? -18.339 -19.306 39.921 1.00 94.69 979 VAL A C 1
ATOM 7290 O O . VAL A 1 979 ? -18.402 -18.076 39.967 1.00 94.69 979 VAL A O 1
ATOM 7293 N N . ARG A 1 980 ? -19.248 -20.033 39.268 1.00 95.12 980 ARG A N 1
ATOM 7294 C CA . ARG A 1 980 ? -20.470 -19.434 38.725 1.00 95.12 980 ARG A CA 1
ATOM 7295 C C . ARG A 1 980 ? -21.345 -18.880 39.853 1.00 95.12 980 ARG A C 1
ATOM 7297 O O . ARG A 1 980 ? -21.805 -19.626 40.715 1.00 95.12 980 ARG A O 1
ATOM 7304 N N . ASN A 1 981 ? -21.617 -17.581 39.814 1.00 93.25 981 ASN A N 1
ATOM 7305 C CA . ASN A 1 981 ? -22.402 -16.878 40.826 1.00 93.25 981 ASN A CA 1
ATOM 7306 C C . ASN A 1 981 ? -23.241 -15.750 40.194 1.00 93.25 981 ASN A C 1
ATOM 7308 O O . ASN A 1 981 ? -23.076 -15.434 39.020 1.00 93.25 981 ASN A O 1
ATOM 7312 N N . ALA A 1 982 ? -24.165 -15.165 40.964 1.00 91.94 982 ALA A N 1
ATOM 7313 C CA . ALA A 1 982 ? -25.044 -14.091 40.486 1.00 91.94 982 ALA A CA 1
ATOM 7314 C C . ALA A 1 982 ? -24.378 -12.701 40.459 1.00 91.94 982 ALA A C 1
ATOM 7316 O O . ALA A 1 982 ? -24.894 -11.796 39.813 1.00 91.94 982 ALA A O 1
ATOM 7317 N N . SER A 1 983 ? -23.242 -12.538 41.139 1.00 90.62 983 SER A N 1
ATOM 7318 C CA . SER A 1 983 ? -22.439 -11.310 41.188 1.00 90.62 983 SER A CA 1
ATOM 7319 C C . SER A 1 983 ? -21.429 -11.221 40.036 1.00 90.62 983 SER A C 1
ATOM 7321 O O . SER A 1 983 ? -20.507 -10.416 40.081 1.00 90.62 983 SER A O 1
ATOM 7323 N N . THR A 1 984 ? -21.540 -12.073 39.016 1.00 96.25 984 THR A N 1
ATOM 7324 C CA . THR A 1 984 ? -20.697 -12.037 37.817 1.00 96.25 984 THR A CA 1
ATOM 7325 C C . THR A 1 984 ? -21.565 -12.253 36.585 1.00 96.25 984 THR A C 1
ATOM 7327 O O . THR A 1 984 ? -22.370 -13.184 36.533 1.00 96.25 984 THR A O 1
ATOM 7330 N N . ALA A 1 985 ? -21.426 -11.380 35.589 1.00 97.56 985 ALA A N 1
ATOM 7331 C CA . ALA A 1 985 ? -22.180 -11.451 34.349 1.00 97.56 985 ALA A CA 1
ATOM 7332 C C . ALA A 1 985 ? -21.846 -12.743 33.587 1.00 97.56 985 ALA A C 1
ATOM 7334 O O . ALA A 1 985 ? -20.717 -12.964 33.150 1.00 97.56 985 ALA A O 1
ATOM 7335 N N . HIS A 1 986 ? -22.854 -13.596 33.405 1.00 97.88 986 HIS A N 1
ATOM 7336 C CA . HIS A 1 986 ? -22.706 -14.860 32.691 1.00 97.88 986 HIS A CA 1
ATOM 7337 C C . HIS A 1 986 ? -22.919 -14.673 31.185 1.00 97.88 986 HIS A C 1
ATOM 7339 O O . HIS A 1 986 ? -23.988 -14.971 30.652 1.00 97.88 986 HIS A O 1
ATOM 7345 N N . ILE A 1 987 ? -21.896 -14.148 30.517 1.00 98.31 987 ILE A N 1
ATOM 7346 C CA . ILE A 1 987 ? -21.896 -13.809 29.088 1.00 98.31 987 ILE A CA 1
ATOM 7347 C C . ILE A 1 987 ? -20.585 -14.255 28.417 1.00 98.31 987 ILE A C 1
ATOM 7349 O O . ILE A 1 987 ? -19.658 -14.682 29.114 1.00 98.31 987 ILE A O 1
ATOM 7353 N N . PRO A 1 988 ? -20.480 -14.195 27.079 1.00 98.62 988 PRO A N 1
ATOM 7354 C CA . PRO A 1 988 ? -19.221 -14.363 26.368 1.00 98.62 988 PRO A CA 1
ATOM 7355 C C . PRO A 1 988 ? -18.274 -13.185 26.620 1.00 98.62 988 PRO A C 1
ATOM 7357 O O . PRO A 1 988 ? -18.701 -12.026 26.615 1.00 98.62 988 PRO A O 1
ATOM 7360 N N . VAL A 1 989 ? -16.986 -13.483 26.792 1.00 98.75 989 VAL A N 1
ATOM 7361 C CA . VAL A 1 989 ? -15.926 -12.486 26.985 1.00 98.75 989 VAL A CA 1
ATOM 7362 C C . VAL A 1 989 ? -14.767 -12.691 26.008 1.00 98.75 989 VAL A C 1
ATOM 7364 O O . VAL A 1 989 ? -14.437 -13.827 25.657 1.00 98.75 989 VAL A O 1
ATOM 7367 N N . LEU A 1 990 ? -14.139 -11.596 25.591 1.00 98.69 990 LEU A N 1
ATOM 7368 C CA . LEU A 1 990 ? -12.905 -11.573 24.808 1.00 98.69 990 LEU A CA 1
ATOM 7369 C C . LEU A 1 990 ? -11.896 -10.675 25.526 1.00 98.69 990 LEU A C 1
ATOM 7371 O O . LEU A 1 990 ? -12.134 -9.483 25.680 1.00 98.69 990 LEU A O 1
ATOM 7375 N N . PHE A 1 991 ? -10.791 -11.245 25.985 1.00 98.44 991 PHE A N 1
ATOM 7376 C CA . PHE A 1 991 ? -9.693 -10.496 26.599 1.00 98.44 991 PHE A CA 1
ATOM 7377 C C . PHE A 1 991 ? -8.465 -10.575 25.691 1.00 98.44 991 PHE A C 1
ATOM 7379 O O . PHE A 1 991 ? -8.359 -11.486 24.870 1.00 98.44 991 PHE A O 1
ATOM 7386 N N . GLY A 1 992 ? -7.523 -9.656 25.836 1.00 97.00 992 GLY A N 1
ATOM 7387 C CA . GLY A 1 992 ? -6.232 -9.792 25.174 1.00 97.00 992 GLY A CA 1
ATOM 7388 C C . GLY A 1 992 ? -5.291 -8.646 25.459 1.00 97.00 992 GLY A C 1
ATOM 7389 O O . GLY A 1 992 ? -5.671 -7.680 26.110 1.00 97.00 992 GLY A O 1
ATOM 7390 N N . THR A 1 993 ? -4.058 -8.781 24.990 1.00 96.75 993 THR A N 1
ATOM 7391 C CA . THR A 1 993 ? -2.953 -7.854 25.268 1.00 96.75 993 THR A CA 1
ATOM 7392 C C . THR A 1 993 ? -2.187 -7.508 23.995 1.00 96.75 993 THR A C 1
ATOM 7394 O O . THR A 1 993 ? -2.199 -8.257 23.015 1.00 96.75 993 THR A O 1
ATOM 7397 N N . ALA A 1 994 ? -1.479 -6.383 24.001 1.00 96.25 994 ALA A N 1
ATOM 7398 C CA . ALA A 1 994 ? -0.379 -6.168 23.073 1.00 96.25 994 ALA A CA 1
ATOM 7399 C C . ALA A 1 994 ? 0.848 -6.939 23.582 1.00 96.25 994 ALA A C 1
ATOM 7401 O O . ALA A 1 994 ? 1.042 -7.099 24.787 1.00 96.25 994 ALA A O 1
ATOM 7402 N N . ALA A 1 995 ? 1.705 -7.429 22.681 1.00 95.06 995 ALA A N 1
ATOM 7403 C CA . ALA A 1 995 ? 2.814 -8.294 23.100 1.00 95.06 995 ALA A CA 1
ATOM 7404 C C . ALA A 1 995 ? 3.803 -7.634 24.086 1.00 95.06 995 ALA A C 1
ATOM 7406 O O . ALA A 1 995 ? 4.513 -8.361 24.782 1.00 95.06 995 ALA A O 1
ATOM 7407 N N . ASN A 1 996 ? 3.851 -6.294 24.135 1.00 95.69 996 ASN A N 1
ATOM 7408 C CA . ASN A 1 996 ? 4.744 -5.500 24.980 1.00 95.69 996 ASN A CA 1
ATOM 7409 C C . ASN A 1 996 ? 3.999 -4.363 25.707 1.00 95.69 996 ASN A C 1
ATOM 7411 O O . ASN A 1 996 ? 4.504 -3.242 25.772 1.00 95.69 996 ASN A O 1
ATOM 7415 N N . ASP A 1 997 ? 2.797 -4.619 26.239 1.00 95.56 997 ASP A N 1
ATOM 7416 C CA . ASP A 1 997 ? 2.032 -3.624 27.016 1.00 95.56 997 ASP A CA 1
ATOM 7417 C C . ASP A 1 997 ? 2.876 -2.956 28.123 1.00 95.56 997 ASP A C 1
ATOM 7419 O O . ASP A 1 997 ? 2.808 -1.742 28.323 1.00 95.56 997 ASP A O 1
ATOM 7423 N N . GLY A 1 998 ? 3.721 -3.735 28.807 1.00 94.25 998 GLY A N 1
ATOM 7424 C CA . GLY A 1 998 ? 4.580 -3.264 29.893 1.00 94.25 998 GLY A CA 1
ATOM 7425 C C . GLY A 1 998 ? 5.634 -2.245 29.465 1.00 94.25 998 GLY A C 1
ATOM 7426 O O . GLY A 1 998 ? 6.009 -1.404 30.276 1.00 94.25 998 GLY A O 1
ATOM 7427 N N . ALA A 1 999 ? 6.046 -2.231 28.192 1.00 94.88 999 ALA A N 1
ATOM 7428 C CA . ALA A 1 999 ? 7.033 -1.275 27.680 1.00 94.88 999 ALA A CA 1
ATOM 7429 C C . ALA A 1 999 ? 6.564 0.188 27.779 1.00 94.88 999 ALA A C 1
ATOM 7431 O O . ALA A 1 999 ? 7.381 1.105 27.745 1.00 94.88 999 ALA A O 1
ATOM 7432 N N . SER A 1 1000 ? 5.257 0.414 27.924 1.00 94.38 1000 SER A N 1
ATOM 7433 C CA . SER A 1 1000 ? 4.668 1.741 28.118 1.00 94.38 1000 SER A CA 1
ATOM 7434 C C . SER A 1 1000 ? 4.639 2.213 29.574 1.00 94.38 1000 SER A C 1
ATOM 7436 O O . SER A 1 1000 ? 4.382 3.389 29.817 1.00 94.38 1000 SER A O 1
ATOM 7438 N N . PHE A 1 1001 ? 4.820 1.317 30.542 1.00 90.06 1001 PHE A N 1
ATOM 7439 C CA . PHE A 1 1001 ? 4.648 1.618 31.973 1.00 90.06 1001 PHE A CA 1
ATOM 7440 C C . PHE A 1 1001 ? 5.897 1.360 32.802 1.00 90.06 1001 PHE A C 1
ATOM 7442 O O . PHE A 1 1001 ? 6.000 1.839 33.929 1.00 90.06 1001 PHE A O 1
ATOM 7449 N N . ASP A 1 1002 ? 6.830 0.612 32.239 1.00 88.81 1002 ASP A N 1
ATOM 7450 C CA . ASP A 1 1002 ? 8.175 0.469 32.753 1.00 88.81 1002 ASP A CA 1
ATOM 7451 C C . ASP A 1 1002 ? 9.004 1.736 32.482 1.00 88.81 1002 ASP A C 1
ATOM 7453 O O . ASP A 1 1002 ? 8.699 2.480 31.549 1.00 88.81 1002 ASP A O 1
ATOM 7457 N N . ASN A 1 1003 ? 10.031 2.021 33.282 1.00 87.00 1003 ASN A N 1
ATOM 7458 C CA . ASN A 1 1003 ? 10.788 3.274 33.172 1.00 87.00 1003 ASN A CA 1
ATOM 7459 C C . ASN A 1 1003 ? 12.103 3.084 32.402 1.00 87.00 1003 ASN A C 1
ATOM 7461 O O . ASN A 1 1003 ? 13.044 2.514 32.947 1.00 87.00 1003 ASN A O 1
ATOM 7465 N N . TYR A 1 1004 ? 12.213 3.618 31.179 1.00 89.69 1004 TYR A N 1
ATOM 7466 C CA . TYR A 1 1004 ? 13.457 3.538 30.403 1.00 89.69 1004 TYR A CA 1
ATOM 7467 C C . TYR A 1 1004 ? 14.488 4.596 30.868 1.00 89.69 1004 TYR A C 1
ATOM 7469 O O . TYR A 1 1004 ? 14.241 5.803 30.752 1.00 89.69 1004 TYR A O 1
ATOM 7477 N N . PRO A 1 1005 ? 15.682 4.212 31.363 1.00 86.38 1005 PRO A N 1
ATOM 7478 C CA . PRO A 1 1005 ? 16.665 5.167 31.871 1.00 86.38 1005 PRO A CA 1
ATOM 7479 C C . PRO A 1 1005 ? 17.406 5.908 30.737 1.00 86.38 1005 PRO A C 1
ATOM 7481 O O . PRO A 1 1005 ? 18.472 5.501 30.282 1.00 86.38 1005 PRO A O 1
ATOM 7484 N N . HIS A 1 1006 ? 16.876 7.056 30.294 1.00 79.81 1006 HIS A N 1
ATOM 7485 C CA . HIS A 1 1006 ? 17.489 7.862 29.220 1.00 79.81 1006 HIS A CA 1
ATOM 7486 C C . HIS A 1 1006 ? 18.744 8.652 29.633 1.00 79.81 1006 HIS A C 1
ATOM 7488 O O . HIS A 1 1006 ? 19.583 8.964 28.790 1.00 79.81 1006 HIS A O 1
ATOM 7494 N N . ALA A 1 1007 ? 18.845 9.049 30.905 1.00 71.94 1007 ALA A N 1
ATOM 7495 C CA . ALA A 1 1007 ? 19.860 10.000 31.371 1.00 71.94 1007 ALA A CA 1
ATOM 7496 C C . ALA A 1 1007 ? 21.147 9.341 31.895 1.00 71.94 1007 ALA A C 1
ATOM 7498 O O . ALA A 1 1007 ? 22.192 9.987 31.897 1.00 71.94 1007 ALA A O 1
ATOM 7499 N N . ASN A 1 1008 ? 21.082 8.079 32.331 1.00 73.62 1008 ASN A N 1
ATOM 7500 C CA . ASN A 1 1008 ? 22.206 7.342 32.907 1.00 73.62 1008 ASN A CA 1
ATOM 7501 C C . ASN A 1 1008 ? 22.182 5.903 32.387 1.00 73.62 1008 ASN A C 1
ATOM 7503 O O . ASN A 1 1008 ? 21.171 5.224 32.542 1.00 73.62 1008 ASN A O 1
ATOM 7507 N N . ASN A 1 1009 ? 23.296 5.429 31.824 1.00 83.19 1009 ASN A N 1
ATOM 7508 C CA . ASN A 1 1009 ? 23.428 4.013 31.497 1.00 83.19 1009 ASN A CA 1
ATOM 7509 C C . ASN A 1 1009 ? 23.511 3.199 32.787 1.00 83.19 1009 ASN A C 1
ATOM 7511 O O . ASN A 1 1009 ? 24.275 3.549 33.690 1.00 83.19 1009 ASN A O 1
ATOM 7515 N N . VAL A 1 1010 ? 22.756 2.108 32.846 1.00 90.19 1010 VAL A N 1
ATOM 7516 C CA . VAL A 1 1010 ? 22.844 1.140 33.944 1.00 90.19 1010 VAL A CA 1
ATOM 7517 C C . VAL A 1 1010 ? 24.192 0.413 33.861 1.00 90.19 1010 VAL A C 1
ATOM 7519 O O . VAL A 1 1010 ? 24.769 0.274 32.779 1.00 90.19 1010 VAL A O 1
ATOM 7522 N N . THR A 1 1011 ? 24.734 -0.029 34.995 1.00 91.44 1011 THR A N 1
ATOM 7523 C CA . THR A 1 1011 ? 26.067 -0.662 35.069 1.00 91.44 1011 THR A CA 1
ATOM 7524 C C . THR A 1 1011 ? 26.019 -2.178 35.256 1.00 91.44 1011 THR A C 1
ATOM 7526 O O . THR A 1 1011 ? 27.038 -2.854 35.114 1.00 91.44 1011 THR A O 1
ATOM 7529 N N . SER A 1 1012 ? 24.837 -2.727 35.541 1.00 92.88 1012 SER A N 1
ATOM 7530 C CA . SER A 1 1012 ? 24.557 -4.166 35.596 1.00 92.88 1012 SER A CA 1
ATOM 7531 C C . SER A 1 1012 ? 23.086 -4.432 35.262 1.00 92.88 1012 SER A C 1
ATOM 7533 O O . SER A 1 1012 ? 22.248 -3.557 35.473 1.00 92.88 1012 SER A O 1
ATOM 7535 N N . GLU A 1 1013 ? 22.763 -5.644 34.802 1.00 92.38 1013 GLU A N 1
ATOM 7536 C CA . GLU A 1 1013 ? 21.370 -6.088 34.614 1.00 92.38 1013 GLU A CA 1
ATOM 7537 C C . GLU A 1 1013 ? 20.562 -5.954 35.916 1.00 92.38 1013 GLU A C 1
ATOM 7539 O O . GLU A 1 1013 ? 19.446 -5.447 35.906 1.00 92.38 1013 GLU A O 1
ATOM 7544 N N . LEU A 1 1014 ? 21.165 -6.320 37.056 1.00 95.00 1014 LEU A N 1
ATOM 7545 C CA . LEU A 1 1014 ? 20.559 -6.184 38.381 1.00 95.00 1014 LEU A CA 1
ATOM 7546 C C . LEU A 1 1014 ? 20.138 -4.737 38.673 1.00 95.00 1014 LEU A C 1
ATOM 7548 O O . LEU A 1 1014 ? 19.010 -4.499 39.093 1.00 95.00 1014 LEU A O 1
ATOM 7552 N N . GLU A 1 1015 ? 21.039 -3.778 38.446 1.00 93.94 1015 GLU A N 1
ATOM 7553 C CA . GLU A 1 1015 ? 20.749 -2.354 38.636 1.00 93.94 1015 GLU A CA 1
ATOM 7554 C C . GLU A 1 1015 ? 19.650 -1.871 37.682 1.00 93.94 1015 GLU A C 1
ATOM 7556 O O . GLU A 1 1015 ? 18.760 -1.141 38.119 1.00 93.94 1015 GLU A O 1
ATOM 7561 N N . GLY A 1 1016 ? 19.682 -2.303 36.415 1.00 92.88 1016 GLY A N 1
ATOM 7562 C CA . GLY A 1 1016 ? 18.654 -1.968 35.429 1.00 92.88 1016 GLY A CA 1
ATOM 7563 C C . GLY A 1 1016 ? 17.268 -2.410 35.880 1.00 92.88 1016 GLY A C 1
ATOM 7564 O O . GLY A 1 1016 ? 16.404 -1.561 36.084 1.00 92.88 1016 GLY A O 1
ATOM 7565 N N . LEU A 1 1017 ? 17.105 -3.694 36.213 1.00 94.19 1017 LEU A N 1
ATOM 7566 C CA . LEU A 1 1017 ? 15.833 -4.238 36.697 1.00 94.19 1017 LEU A CA 1
ATOM 7567 C C . LEU A 1 1017 ? 15.316 -3.522 37.954 1.00 94.19 1017 LEU A C 1
ATOM 7569 O O . LEU A 1 1017 ? 14.109 -3.347 38.108 1.00 94.19 1017 LEU A O 1
ATOM 7573 N N . GLN A 1 1018 ? 16.202 -3.101 38.865 1.00 92.94 1018 GLN A N 1
ATOM 7574 C CA . GLN A 1 1018 ? 15.803 -2.325 40.043 1.00 92.94 1018 GLN A CA 1
ATOM 7575 C C . GLN A 1 1018 ? 15.251 -0.943 39.677 1.00 92.94 1018 GLN A C 1
ATOM 7577 O O . GLN A 1 1018 ? 14.260 -0.512 40.265 1.00 92.94 1018 GLN A O 1
ATOM 7582 N N . ILE A 1 1019 ? 15.911 -0.240 38.754 1.00 90.50 1019 ILE A N 1
ATOM 7583 C CA . ILE A 1 1019 ? 15.548 1.124 38.349 1.00 90.50 1019 ILE A CA 1
ATOM 7584 C C . ILE A 1 1019 ? 14.291 1.121 37.481 1.00 90.50 1019 ILE A C 1
ATOM 7586 O O . ILE A 1 1019 ? 13.401 1.938 37.710 1.00 90.50 1019 ILE A O 1
ATOM 7590 N N . GLU A 1 1020 ? 14.239 0.222 36.502 1.00 92.19 1020 GLU A N 1
ATOM 7591 C CA . GLU A 1 1020 ? 13.168 0.117 35.511 1.00 92.19 1020 GLU A CA 1
ATOM 7592 C C . GLU A 1 1020 ? 11.854 -0.269 36.211 1.00 92.19 1020 GLU A C 1
ATOM 7594 O O . GLU A 1 1020 ? 10.909 0.523 36.231 1.00 92.19 1020 GLU A O 1
ATOM 7599 N N . LEU A 1 1021 ? 11.843 -1.400 36.934 1.00 90.50 1021 LEU A N 1
ATOM 7600 C CA . LEU A 1 1021 ? 10.647 -1.923 37.614 1.00 90.50 1021 LEU A CA 1
ATOM 7601 C C . LEU A 1 1021 ? 10.365 -1.283 38.985 1.00 90.50 1021 LEU A C 1
ATOM 7603 O O . LEU A 1 1021 ? 9.313 -1.535 39.577 1.00 90.50 1021 LEU A O 1
ATOM 7607 N N . GLY A 1 1022 ? 11.313 -0.523 39.542 1.00 89.50 1022 GLY A N 1
ATOM 7608 C CA . GLY A 1 1022 ? 11.204 0.059 40.885 1.00 89.50 1022 GLY A CA 1
ATOM 7609 C C . GLY A 1 1022 ? 11.268 -0.960 42.033 1.00 89.50 1022 GLY A C 1
ATOM 7610 O O . GLY A 1 1022 ? 10.679 -0.729 43.091 1.00 89.50 1022 GLY A O 1
ATOM 7611 N N . ILE A 1 1023 ? 11.949 -2.094 41.842 1.00 90.81 1023 ILE A N 1
ATOM 7612 C CA . ILE A 1 1023 ? 11.995 -3.225 42.790 1.00 90.81 1023 ILE A CA 1
ATOM 7613 C C . ILE A 1 1023 ? 13.295 -3.270 43.611 1.00 90.81 1023 ILE A C 1
ATOM 7615 O O . ILE A 1 1023 ? 14.298 -2.625 43.298 1.00 90.81 1023 ILE A O 1
ATOM 7619 N N . SER A 1 1024 ? 13.307 -4.061 44.689 1.00 92.44 1024 SER A N 1
ATOM 7620 C CA . SER A 1 1024 ? 14.528 -4.278 45.476 1.00 92.44 1024 SER A CA 1
ATOM 7621 C C . SER A 1 1024 ? 15.537 -5.170 44.739 1.00 92.44 1024 SER A C 1
ATOM 7623 O O . SER A 1 1024 ? 15.169 -6.007 43.914 1.00 92.44 1024 SER A O 1
ATOM 7625 N N . ALA A 1 1025 ? 16.818 -5.067 45.113 1.00 94.06 1025 ALA A N 1
ATOM 7626 C CA . ALA A 1 1025 ? 17.879 -5.925 44.579 1.00 94.06 1025 ALA A CA 1
ATOM 7627 C C . ALA A 1 1025 ? 17.587 -7.425 44.758 1.00 94.06 1025 ALA A C 1
ATOM 7629 O O . ALA A 1 1025 ? 17.961 -8.226 43.912 1.00 94.06 1025 ALA A O 1
ATOM 7630 N N . SER A 1 1026 ? 16.896 -7.827 45.832 1.00 94.00 1026 SER A N 1
ATOM 7631 C CA . SER A 1 1026 ? 16.547 -9.236 46.044 1.00 94.00 1026 SER A CA 1
ATOM 7632 C C . SER A 1 1026 ? 15.537 -9.748 45.017 1.00 94.00 1026 SER A C 1
ATOM 7634 O O . SER A 1 1026 ? 15.676 -10.876 44.557 1.00 94.00 1026 SER A O 1
ATOM 7636 N N . TYR A 1 1027 ? 14.543 -8.934 44.644 1.00 93.19 1027 TYR A N 1
ATOM 7637 C CA . TYR A 1 1027 ? 13.576 -9.308 43.608 1.00 93.19 1027 TYR A CA 1
ATOM 7638 C C . TYR A 1 1027 ? 14.204 -9.276 42.217 1.00 93.19 1027 TYR A C 1
ATOM 7640 O O . TYR A 1 1027 ? 13.990 -10.201 41.440 1.00 93.19 1027 TYR A O 1
ATOM 7648 N N . ALA A 1 1028 ? 15.035 -8.271 41.928 1.00 94.81 1028 ALA A N 1
ATOM 7649 C CA . ALA A 1 1028 ? 15.789 -8.215 40.679 1.00 94.81 1028 ALA A CA 1
ATOM 7650 C C . ALA A 1 1028 ? 16.706 -9.445 40.522 1.00 94.81 1028 ALA A C 1
ATOM 7652 O O . ALA A 1 1028 ? 16.691 -10.094 39.480 1.00 94.81 1028 ALA A O 1
ATOM 7653 N N . GLN A 1 1029 ? 17.420 -9.842 41.582 1.00 96.25 1029 GLN A N 1
ATOM 7654 C CA . GLN A 1 1029 ? 18.248 -11.050 41.560 1.00 96.25 1029 GLN A CA 1
ATOM 7655 C C . GLN A 1 1029 ? 17.405 -12.320 41.404 1.00 96.25 1029 GLN A C 1
ATOM 7657 O O . GLN A 1 1029 ? 17.798 -13.212 40.663 1.00 96.25 1029 GLN A O 1
ATOM 7662 N N . ALA A 1 1030 ? 16.229 -12.401 42.037 1.00 94.81 1030 ALA A N 1
ATOM 7663 C CA . ALA A 1 1030 ? 15.329 -13.542 41.871 1.00 94.81 1030 ALA A CA 1
ATOM 7664 C C . ALA A 1 1030 ? 14.818 -13.687 40.426 1.00 94.81 1030 ALA A C 1
ATOM 7666 O O . ALA A 1 1030 ? 14.681 -14.811 39.944 1.00 94.81 1030 ALA A O 1
ATOM 7667 N N . ILE A 1 1031 ? 14.564 -12.574 39.724 1.00 95.44 1031 ILE A N 1
ATOM 7668 C CA . ILE A 1 1031 ? 14.208 -12.578 38.295 1.00 95.44 1031 ILE A CA 1
ATOM 7669 C C . ILE A 1 1031 ? 15.362 -13.161 37.471 1.00 95.44 1031 ILE A C 1
ATOM 7671 O O . ILE A 1 1031 ? 15.130 -14.086 36.692 1.00 95.44 1031 ILE A O 1
ATOM 7675 N N . ILE A 1 1032 ? 16.592 -12.688 37.694 1.00 95.12 1032 ILE A N 1
ATOM 7676 C CA . ILE A 1 1032 ? 17.799 -13.175 37.004 1.00 95.12 1032 ILE A CA 1
ATOM 7677 C C . ILE A 1 1032 ? 18.015 -14.672 37.280 1.00 95.12 1032 ILE A C 1
ATOM 7679 O O . ILE A 1 1032 ? 18.132 -15.474 36.353 1.00 95.12 1032 ILE A O 1
ATOM 7683 N N . ASP A 1 1033 ? 17.994 -15.071 38.554 1.00 95.81 1033 ASP A N 1
ATOM 7684 C CA . ASP A 1 1033 ? 18.240 -16.448 38.996 1.00 95.81 1033 ASP A CA 1
ATOM 7685 C C . ASP A 1 1033 ? 17.168 -17.431 38.495 1.00 95.81 1033 ASP A C 1
ATOM 7687 O O . ASP A 1 1033 ? 17.438 -18.628 38.365 1.00 95.81 1033 ASP A O 1
ATOM 7691 N N . SER A 1 1034 ? 15.955 -16.949 38.192 1.00 95.25 1034 SER A N 1
ATOM 7692 C CA . SER A 1 1034 ? 14.877 -17.785 37.652 1.00 95.25 1034 SER A CA 1
ATOM 7693 C C . SER A 1 1034 ? 15.199 -18.353 36.265 1.00 95.25 1034 SER A C 1
ATOM 7695 O O . SER A 1 1034 ? 14.711 -19.429 35.915 1.00 95.25 1034 SER A O 1
ATOM 7697 N N . GLY A 1 1035 ? 15.974 -17.621 35.453 1.00 94.12 1035 GLY A N 1
ATOM 7698 C CA . GLY A 1 1035 ? 16.218 -17.929 34.041 1.00 94.12 1035 GLY A CA 1
ATOM 7699 C C . GLY A 1 1035 ? 14.968 -17.901 33.145 1.00 94.12 1035 GLY A C 1
ATOM 7700 O O . GLY A 1 1035 ? 15.040 -18.324 31.991 1.00 94.12 1035 GLY A O 1
ATOM 7701 N N . LEU A 1 1036 ? 13.817 -17.438 33.651 1.00 95.19 1036 LEU A N 1
ATOM 7702 C CA . LEU A 1 1036 ? 12.544 -17.434 32.921 1.00 95.19 1036 LEU A CA 1
ATOM 7703 C C . LEU A 1 1036 ? 12.398 -16.227 31.990 1.00 95.19 1036 LEU A C 1
ATOM 7705 O O . LEU A 1 1036 ? 11.696 -16.310 30.981 1.00 95.19 1036 LEU A O 1
ATOM 7709 N N . PHE A 1 1037 ? 13.069 -15.121 32.298 1.00 94.62 1037 PHE A N 1
ATOM 7710 C CA . PHE A 1 1037 ? 13.094 -13.921 31.469 1.00 94.62 1037 PHE A CA 1
ATOM 7711 C C . PHE A 1 1037 ? 14.472 -13.830 30.804 1.00 94.62 1037 PHE A C 1
ATOM 7713 O O . PHE A 1 1037 ? 15.428 -13.409 31.448 1.00 94.62 1037 PHE A O 1
ATOM 7720 N N . PRO A 1 1038 ? 14.625 -14.312 29.557 1.00 87.38 1038 PRO A N 1
ATOM 7721 C CA . PRO A 1 1038 ? 15.933 -14.419 28.927 1.00 87.38 1038 PRO A CA 1
ATOM 7722 C C . PRO A 1 1038 ? 16.542 -13.040 28.657 1.00 87.38 1038 PRO A C 1
ATOM 7724 O O . PRO A 1 1038 ? 15.910 -12.193 28.025 1.00 87.38 1038 PRO A O 1
ATOM 7727 N N . TYR A 1 1039 ? 17.791 -12.874 29.087 1.00 88.38 1039 TYR A N 1
ATOM 7728 C CA . TYR A 1 1039 ? 18.643 -11.738 28.758 1.00 88.38 1039 TYR A CA 1
ATOM 7729 C C . TYR A 1 1039 ? 19.202 -11.877 27.335 1.00 88.38 1039 TYR A C 1
ATOM 7731 O O . TYR A 1 1039 ? 19.681 -12.948 26.944 1.00 88.38 1039 TYR A O 1
ATOM 7739 N N . TYR A 1 1040 ? 19.170 -10.790 26.567 1.00 83.56 1040 TYR A N 1
ATOM 7740 C CA . TYR A 1 1040 ? 19.738 -10.718 25.222 1.00 83.56 1040 TYR A CA 1
ATOM 7741 C C . TYR A 1 1040 ? 20.825 -9.652 25.206 1.00 83.56 1040 TYR A C 1
ATOM 7743 O O . TYR A 1 1040 ? 20.514 -8.488 25.390 1.00 83.56 1040 TYR A O 1
ATOM 7751 N N . ASP A 1 1041 ? 22.078 -10.044 24.975 1.00 88.25 1041 ASP A N 1
ATOM 7752 C CA . ASP A 1 1041 ? 23.200 -9.103 24.905 1.00 88.25 1041 ASP A CA 1
ATOM 7753 C C . ASP A 1 1041 ? 23.234 -8.417 23.532 1.00 88.25 1041 ASP A C 1
ATOM 7755 O O . ASP A 1 1041 ? 23.685 -9.003 22.541 1.00 88.25 1041 ASP A O 1
ATOM 7759 N N . THR A 1 1042 ? 22.730 -7.185 23.458 1.00 86.94 1042 THR A N 1
ATOM 7760 C CA . THR A 1 1042 ? 22.827 -6.344 22.255 1.00 86.94 1042 THR A CA 1
ATOM 7761 C C . THR A 1 1042 ? 24.052 -5.427 22.288 1.00 86.94 1042 THR A C 1
ATOM 7763 O O . THR A 1 1042 ? 24.299 -4.687 21.332 1.00 86.94 1042 THR A O 1
ATOM 7766 N N . GLY A 1 1043 ? 24.840 -5.469 23.368 1.00 88.00 1043 GLY A N 1
ATOM 7767 C CA . GLY A 1 1043 ? 25.909 -4.516 23.654 1.00 88.00 1043 GLY A CA 1
ATOM 7768 C C . GLY A 1 1043 ? 25.413 -3.186 24.236 1.00 88.00 1043 GLY A C 1
ATOM 7769 O O . GLY A 1 1043 ? 26.226 -2.289 24.471 1.00 88.00 1043 GLY A O 1
ATOM 7770 N N . ASN A 1 1044 ? 24.107 -3.046 24.484 1.00 89.88 1044 ASN A N 1
ATOM 7771 C CA . ASN A 1 1044 ? 23.506 -1.905 25.166 1.00 89.88 1044 ASN A CA 1
ATOM 7772 C C . ASN A 1 1044 ? 22.801 -2.389 26.433 1.00 89.88 1044 ASN A C 1
ATOM 7774 O O . ASN A 1 1044 ? 21.612 -2.684 26.417 1.00 89.88 1044 ASN A O 1
ATOM 7778 N N . LEU A 1 1045 ? 23.541 -2.397 27.540 1.00 91.75 1045 LEU A N 1
ATOM 7779 C CA . LEU A 1 1045 ? 23.075 -2.945 28.810 1.00 91.75 1045 LEU A CA 1
ATOM 7780 C C . LEU A 1 1045 ? 21.753 -2.333 29.301 1.00 91.75 1045 LEU A C 1
ATOM 7782 O O . LEU A 1 1045 ? 20.945 -3.060 29.856 1.00 91.75 1045 LEU A O 1
ATOM 7786 N N . THR A 1 1046 ? 21.518 -1.037 29.064 1.00 91.31 1046 THR A N 1
ATOM 7787 C CA . THR A 1 1046 ? 20.251 -0.358 29.398 1.00 91.31 1046 THR A CA 1
ATOM 7788 C C . THR A 1 1046 ? 19.087 -0.905 28.571 1.00 91.31 1046 THR A C 1
ATOM 7790 O O . THR A 1 1046 ? 18.007 -1.141 29.091 1.00 91.31 1046 THR A O 1
ATOM 7793 N N . LEU A 1 1047 ? 19.287 -1.120 27.269 1.00 90.62 1047 LEU A N 1
ATOM 7794 C CA . LEU A 1 1047 ? 18.256 -1.717 26.416 1.00 90.62 1047 LEU A CA 1
ATOM 7795 C C . LEU A 1 1047 ? 18.054 -3.202 26.741 1.00 90.62 1047 LEU A C 1
ATOM 7797 O O . LEU A 1 1047 ? 16.938 -3.709 26.655 1.00 90.62 1047 LEU A O 1
ATOM 7801 N N . ASP A 1 1048 ? 19.129 -3.896 27.099 1.00 92.56 1048 ASP A N 1
ATOM 7802 C CA . ASP A 1 1048 ? 19.114 -5.320 27.411 1.00 92.56 1048 ASP A CA 1
ATOM 7803 C C . ASP A 1 1048 ? 18.393 -5.587 28.738 1.00 92.56 1048 ASP A C 1
ATOM 7805 O O . ASP A 1 1048 ? 17.525 -6.461 28.779 1.00 92.56 1048 ASP A O 1
ATOM 7809 N N . SER A 1 1049 ? 18.665 -4.793 29.785 1.00 94.19 1049 SER A N 1
ATOM 7810 C CA . SER A 1 1049 ? 17.877 -4.812 31.025 1.00 94.19 1049 SER A CA 1
ATOM 7811 C C . SER A 1 1049 ? 16.428 -4.432 30.754 1.00 94.19 1049 SER A C 1
ATOM 7813 O O . SER A 1 1049 ? 15.533 -5.180 31.148 1.00 94.19 1049 SER A O 1
ATOM 7815 N N . PHE A 1 1050 ? 16.198 -3.380 29.958 1.00 94.44 1050 PHE A N 1
ATOM 7816 C CA . PHE A 1 1050 ? 14.846 -2.938 29.642 1.00 94.44 1050 PHE A CA 1
ATOM 7817 C C . PHE A 1 1050 ? 14.025 -3.996 28.892 1.00 94.44 1050 PHE A C 1
ATOM 7819 O O . PHE A 1 1050 ? 12.831 -4.161 29.126 1.00 94.44 1050 PHE A O 1
ATOM 7826 N N . ASN A 1 1051 ? 14.647 -4.761 27.988 1.00 93.12 1051 ASN A N 1
ATOM 7827 C CA . ASN A 1 1051 ? 13.993 -5.867 27.283 1.00 93.12 1051 ASN A CA 1
ATOM 7828 C C . ASN A 1 1051 ? 13.462 -6.938 28.248 1.00 93.12 1051 ASN A C 1
ATOM 7830 O O . ASN A 1 1051 ? 12.395 -7.515 27.995 1.00 93.12 1051 ASN A O 1
ATOM 7834 N N . VAL A 1 1052 ? 14.195 -7.190 29.337 1.00 95.56 1052 VAL A N 1
ATOM 7835 C CA . VAL A 1 1052 ? 13.804 -8.104 30.415 1.00 95.56 1052 VAL A CA 1
ATOM 7836 C C . VAL A 1 1052 ? 12.721 -7.455 31.278 1.00 95.56 1052 VAL A C 1
ATOM 7838 O O . VAL A 1 1052 ? 11.652 -8.047 31.453 1.00 95.56 1052 VAL A O 1
ATOM 7841 N N . SER A 1 1053 ? 12.947 -6.234 31.764 1.00 95.00 1053 SER A N 1
ATOM 7842 C CA . SER A 1 1053 ? 12.028 -5.530 32.661 1.00 95.00 1053 SER A CA 1
ATOM 7843 C C . SER A 1 1053 ? 10.660 -5.291 32.018 1.00 95.00 1053 SER A C 1
ATOM 7845 O O . SER A 1 1053 ? 9.648 -5.642 32.621 1.00 95.00 1053 SER A O 1
ATOM 7847 N N . GLN A 1 1054 ? 10.585 -4.854 30.755 1.00 94.75 1054 GLN A N 1
ATOM 7848 C CA . GLN A 1 1054 ? 9.296 -4.606 30.098 1.00 94.75 1054 GLN A CA 1
ATOM 7849 C C . GLN A 1 1054 ? 8.485 -5.890 29.919 1.00 94.75 1054 GLN A C 1
ATOM 7851 O O . GLN A 1 1054 ? 7.251 -5.857 29.924 1.00 94.75 1054 GLN A O 1
ATOM 7856 N N . ARG A 1 1055 ? 9.158 -7.040 29.770 1.00 94.69 1055 ARG A N 1
ATOM 7857 C CA . ARG A 1 1055 ? 8.491 -8.342 29.679 1.00 94.69 1055 ARG A CA 1
ATOM 7858 C C . ARG A 1 1055 ? 7.940 -8.743 31.039 1.00 94.69 1055 ARG A C 1
ATOM 7860 O O . ARG A 1 1055 ? 6.773 -9.112 31.114 1.00 94.69 1055 ARG A O 1
ATOM 7867 N N . VAL A 1 1056 ? 8.729 -8.572 32.104 1.00 94.69 1056 VAL A N 1
ATOM 7868 C CA . VAL A 1 1056 ? 8.261 -8.738 33.489 1.00 94.69 1056 VAL A CA 1
ATOM 7869 C C . VAL A 1 1056 ? 7.071 -7.816 33.762 1.00 94.69 1056 VAL A C 1
ATOM 7871 O O . VAL A 1 1056 ? 6.073 -8.265 34.316 1.00 94.69 1056 VAL A O 1
ATOM 7874 N N . ALA A 1 1057 ? 7.124 -6.551 33.338 1.00 93.88 1057 ALA A N 1
ATOM 7875 C CA . ALA A 1 1057 ? 6.024 -5.603 33.476 1.00 93.88 1057 ALA A CA 1
ATOM 7876 C C . ALA A 1 1057 ? 4.790 -6.035 32.667 1.00 93.88 1057 ALA A C 1
ATOM 7878 O O . ALA A 1 1057 ? 3.683 -5.988 33.192 1.00 93.88 1057 ALA A O 1
ATOM 7879 N N . THR A 1 1058 ? 4.962 -6.510 31.429 1.00 95.44 1058 THR A N 1
ATOM 7880 C CA . THR A 1 1058 ? 3.865 -7.022 30.586 1.00 95.44 1058 THR A CA 1
ATOM 7881 C C . THR A 1 1058 ? 3.166 -8.204 31.258 1.00 95.44 1058 THR A C 1
ATOM 7883 O O . THR A 1 1058 ? 1.938 -8.218 31.367 1.00 95.44 1058 THR A O 1
ATOM 7886 N N . ASP A 1 1059 ? 3.944 -9.163 31.762 1.00 95.06 1059 ASP A N 1
ATOM 7887 C CA . ASP A 1 1059 ? 3.436 -10.340 32.464 1.00 95.06 1059 ASP A CA 1
ATOM 7888 C C . ASP A 1 1059 ? 2.729 -9.973 33.766 1.00 95.06 1059 ASP A C 1
ATOM 7890 O O . ASP A 1 1059 ? 1.581 -10.358 33.995 1.00 95.06 1059 ASP A O 1
ATOM 7894 N N . ASN A 1 1060 ? 3.393 -9.169 34.592 1.00 91.50 1060 ASN A N 1
ATOM 7895 C CA . ASN A 1 1060 ? 2.930 -8.809 35.924 1.00 91.50 1060 ASN A CA 1
ATOM 7896 C C . ASN A 1 1060 ? 1.727 -7.858 35.912 1.00 91.50 1060 ASN A C 1
ATOM 7898 O O . ASN A 1 1060 ? 0.921 -7.914 36.831 1.00 91.50 1060 ASN A O 1
ATOM 7902 N N . GLN A 1 1061 ? 1.621 -6.963 34.924 1.00 91.81 1061 GLN A N 1
ATOM 7903 C CA . GLN A 1 1061 ? 0.621 -5.887 34.926 1.00 91.81 1061 GLN A CA 1
ATOM 7904 C C . GLN A 1 1061 ? -0.577 -6.136 33.991 1.00 91.81 1061 GLN A C 1
ATOM 7906 O O . GLN A 1 1061 ? -1.599 -5.460 34.141 1.00 91.81 1061 GLN A O 1
ATOM 7911 N N . PHE A 1 1062 ? -0.465 -7.076 33.040 1.00 94.44 1062 PHE A N 1
ATOM 7912 C CA . PHE A 1 1062 ? -1.476 -7.297 31.993 1.00 94.44 1062 PHE A CA 1
ATOM 7913 C C . PHE A 1 1062 ? -1.718 -8.781 31.683 1.00 94.44 1062 PHE A C 1
ATOM 7915 O O . PHE A 1 1062 ? -2.825 -9.284 31.870 1.00 94.44 1062 PHE A O 1
ATOM 7922 N N . ARG A 1 1063 ? -0.698 -9.511 31.208 1.00 95.50 1063 ARG A N 1
ATOM 7923 C CA . ARG A 1 1063 ? -0.888 -10.852 30.625 1.00 95.50 1063 ARG A CA 1
ATOM 7924 C C . ARG A 1 1063 ? -1.362 -11.872 31.655 1.00 95.50 1063 ARG A C 1
ATOM 7926 O O . ARG A 1 1063 ? -2.427 -12.457 31.482 1.00 95.50 1063 ARG A O 1
ATOM 7933 N N . CYS A 1 1064 ? -0.613 -12.070 32.738 1.00 95.38 1064 CYS A N 1
ATOM 7934 C CA . CYS A 1 1064 ? -0.851 -13.197 33.640 1.00 95.38 1064 CYS A CA 1
ATOM 7935 C C . CYS A 1 1064 ? -2.203 -13.112 34.353 1.00 95.38 1064 CYS A C 1
ATOM 7937 O O . CYS A 1 1064 ? -2.911 -14.113 34.485 1.00 95.38 1064 CYS A O 1
ATOM 7939 N N . ILE A 1 1065 ? -2.602 -11.908 34.773 1.00 93.50 1065 ILE A N 1
ATOM 7940 C CA . ILE A 1 1065 ? -3.892 -11.702 35.433 1.00 93.50 1065 ILE A CA 1
ATOM 7941 C C . ILE A 1 1065 ? -5.062 -11.951 34.477 1.00 93.50 1065 ILE A C 1
ATOM 7943 O O . ILE A 1 1065 ? -6.079 -12.521 34.885 1.00 93.50 1065 ILE A O 1
ATOM 7947 N N . ASP A 1 1066 ? -4.923 -11.574 33.207 1.00 96.06 1066 ASP A N 1
ATOM 7948 C CA . ASP A 1 1066 ? -5.958 -11.770 32.201 1.00 96.06 1066 ASP A CA 1
ATOM 7949 C C . ASP A 1 1066 ? -6.050 -13.234 31.776 1.00 96.06 1066 ASP A C 1
ATOM 7951 O O . ASP A 1 1066 ? -7.159 -13.771 31.730 1.00 96.06 1066 ASP A O 1
ATOM 7955 N N . GLU A 1 1067 ? -4.914 -13.908 31.564 1.00 96.88 1067 GLU A N 1
ATOM 7956 C CA . GLU A 1 1067 ? -4.861 -15.349 31.302 1.00 96.88 1067 GLU A CA 1
ATOM 7957 C C . GLU A 1 1067 ? -5.505 -16.149 32.445 1.00 96.88 1067 GLU A C 1
ATOM 7959 O O . GLU A 1 1067 ? -6.365 -17.004 32.204 1.00 96.88 1067 GLU A O 1
ATOM 7964 N N . ALA A 1 1068 ? -5.185 -15.816 33.701 1.00 95.81 1068 ALA A N 1
ATOM 7965 C CA . ALA A 1 1068 ? -5.823 -16.416 34.871 1.00 95.81 1068 ALA A CA 1
ATOM 7966 C C . ALA A 1 1068 ? -7.328 -16.107 34.937 1.00 95.81 1068 ALA A C 1
ATOM 7968 O O . ALA A 1 1068 ? -8.129 -16.974 35.295 1.00 95.81 1068 ALA A O 1
ATOM 7969 N N . THR A 1 1069 ? -7.739 -14.890 34.566 1.00 96.31 1069 THR A N 1
ATOM 7970 C CA . THR A 1 1069 ? -9.149 -14.469 34.559 1.00 96.31 1069 THR A CA 1
ATOM 7971 C C . THR A 1 1069 ? -9.964 -15.282 33.552 1.00 96.31 1069 THR A C 1
ATOM 7973 O O . THR A 1 1069 ? -10.999 -15.848 33.916 1.00 96.31 1069 THR A O 1
ATOM 7976 N N . VAL A 1 1070 ? -9.507 -15.387 32.297 1.00 97.56 1070 VAL A N 1
ATOM 7977 C CA . VAL A 1 1070 ? -10.225 -16.142 31.255 1.00 97.56 1070 VAL A CA 1
ATOM 7978 C C . VAL A 1 1070 ? -10.185 -17.643 31.506 1.00 97.56 1070 VAL A C 1
ATOM 7980 O O . VAL A 1 1070 ? -11.200 -18.313 31.308 1.00 97.56 1070 VAL A O 1
ATOM 7983 N N . TYR A 1 1071 ? -9.062 -18.177 31.997 1.00 97.62 1071 TYR A N 1
ATOM 7984 C CA . TYR A 1 1071 ? -8.952 -19.591 32.340 1.00 97.62 1071 TYR A CA 1
ATOM 7985 C C . TYR A 1 1071 ? -9.880 -19.964 33.498 1.00 97.62 1071 TYR A C 1
ATOM 7987 O O . TYR A 1 1071 ? -10.652 -20.921 33.383 1.00 97.62 1071 TYR A O 1
ATOM 7995 N N . ALA A 1 1072 ? -9.846 -19.208 34.600 1.00 96.81 1072 ALA A N 1
ATOM 7996 C CA . ALA A 1 1072 ? -10.705 -19.465 35.749 1.00 96.81 1072 ALA A CA 1
ATOM 7997 C C . ALA A 1 1072 ? -12.180 -19.295 35.380 1.00 96.81 1072 ALA A C 1
ATOM 7999 O O . ALA A 1 1072 ? -12.986 -20.166 35.700 1.00 96.81 1072 ALA A O 1
ATOM 8000 N N . GLY A 1 1073 ? -12.521 -18.237 34.639 1.00 96.94 1073 GLY A N 1
ATOM 8001 C CA . GLY A 1 1073 ? -13.891 -17.974 34.215 1.00 96.94 1073 GLY A CA 1
ATOM 8002 C C . GLY A 1 1073 ? -14.459 -19.040 33.275 1.00 96.94 1073 GLY A C 1
ATOM 8003 O O . GLY A 1 1073 ? -15.629 -19.402 33.409 1.00 96.94 1073 GLY A O 1
ATOM 8004 N N . ALA A 1 1074 ? -13.638 -19.590 32.373 1.00 96.69 1074 ALA A N 1
ATOM 8005 C CA . ALA A 1 1074 ? -14.019 -20.722 31.529 1.00 96.69 1074 ALA A CA 1
ATOM 8006 C C . ALA A 1 1074 ? -14.143 -22.027 32.336 1.00 96.69 1074 ALA A C 1
ATOM 8008 O O . ALA A 1 1074 ? -15.111 -22.768 32.175 1.00 96.69 1074 ALA A O 1
ATOM 8009 N N . THR A 1 1075 ? -13.191 -22.297 33.232 1.00 96.62 1075 THR A N 1
ATOM 8010 C CA . THR A 1 1075 ? -13.122 -23.548 34.008 1.00 96.62 1075 THR A CA 1
ATOM 8011 C C . THR A 1 1075 ? -14.232 -23.646 35.054 1.00 96.62 1075 THR A C 1
ATOM 8013 O O . THR A 1 1075 ? -14.823 -24.709 35.238 1.00 96.62 1075 THR A O 1
ATOM 8016 N N . SER A 1 1076 ? -14.543 -22.541 35.731 1.00 96.44 1076 SER A N 1
ATOM 8017 C CA . SER A 1 1076 ? -15.592 -22.478 36.753 1.00 96.44 1076 SER A CA 1
ATOM 8018 C C . SER A 1 1076 ? -17.002 -22.326 36.174 1.00 96.44 1076 SER A C 1
ATOM 8020 O O . SER A 1 1076 ? -17.994 -22.462 36.898 1.00 96.44 1076 SER A O 1
ATOM 8022 N N . GLY A 1 1077 ? -17.102 -22.004 34.879 1.00 96.25 1077 GLY A N 1
ATOM 8023 C CA . GLY A 1 1077 ? -18.349 -21.642 34.213 1.00 96.25 1077 GLY A CA 1
ATOM 8024 C C . GLY A 1 1077 ? -18.898 -20.271 34.623 1.00 96.25 1077 GLY A C 1
ATOM 8025 O O . GLY A 1 1077 ? -20.095 -20.026 34.443 1.00 96.25 1077 GLY A O 1
ATOM 8026 N N . ALA A 1 1078 ? -18.073 -19.387 35.198 1.00 97.00 1078 ALA A N 1
ATOM 8027 C CA . ALA A 1 1078 ? -18.467 -18.005 35.469 1.00 97.00 1078 ALA A CA 1
ATOM 8028 C C . ALA A 1 1078 ? -18.806 -17.265 34.164 1.00 97.00 1078 ALA A C 1
ATOM 8030 O O . ALA A 1 1078 ? -19.866 -16.642 34.076 1.00 97.00 1078 ALA A O 1
ATOM 8031 N N . PHE A 1 1079 ? -17.989 -17.429 33.119 1.00 98.06 1079 PHE A N 1
ATOM 8032 C CA . PHE A 1 1079 ? -18.282 -16.922 31.776 1.00 98.06 1079 PHE A CA 1
ATOM 8033 C C . PHE A 1 1079 ? -18.976 -17.980 30.916 1.00 98.06 1079 PHE A C 1
ATOM 8035 O O . PHE A 1 1079 ? -18.765 -19.180 31.086 1.00 98.06 1079 PHE A O 1
ATOM 8042 N N . GLN A 1 1080 ? -19.805 -17.538 29.967 1.00 96.69 1080 GLN A N 1
ATOM 8043 C CA . GLN A 1 1080 ? -20.461 -18.450 29.024 1.00 96.69 1080 GLN A CA 1
ATOM 8044 C C . GLN A 1 1080 ? -19.451 -19.031 28.022 1.00 96.69 1080 GLN A C 1
ATOM 8046 O O . GLN A 1 1080 ? -19.482 -20.220 27.711 1.00 96.69 1080 GLN A O 1
ATOM 8051 N N . LYS A 1 1081 ? -18.574 -18.166 27.507 1.00 97.44 1081 LYS A N 1
ATOM 8052 C CA . LYS A 1 1081 ? -17.411 -18.484 26.673 1.00 97.44 1081 LYS A CA 1
ATOM 8053 C C . LYS A 1 1081 ? -16.332 -17.449 26.973 1.00 97.44 1081 LYS A C 1
ATOM 8055 O O . LYS A 1 1081 ? -16.667 -16.290 27.195 1.00 97.44 1081 LYS A O 1
ATOM 8060 N N . ALA A 1 1082 ? -15.069 -17.846 26.941 1.00 98.25 1082 ALA A N 1
ATOM 8061 C CA . ALA A 1 1082 ? -13.952 -16.919 27.059 1.00 98.25 1082 ALA A CA 1
ATOM 8062 C C . ALA A 1 1082 ? -12.994 -17.123 25.887 1.00 98.25 1082 ALA A C 1
ATOM 8064 O O . ALA A 1 1082 ? -12.666 -18.260 25.549 1.00 98.25 1082 ALA A O 1
ATOM 8065 N N . TYR A 1 1083 ? -12.558 -16.029 25.277 1.00 98.62 1083 TYR A N 1
ATOM 8066 C CA . TYR A 1 1083 ? -11.543 -16.006 24.230 1.00 98.62 1083 TYR A CA 1
ATOM 8067 C C . TYR A 1 1083 ? -10.391 -15.116 24.684 1.00 98.62 1083 TYR A C 1
ATOM 8069 O O . TYR A 1 1083 ? -10.612 -14.136 25.399 1.00 98.62 1083 TYR A O 1
ATOM 8077 N N . TYR A 1 1084 ? -9.177 -15.455 24.258 1.00 98.38 1084 TYR A N 1
ATOM 8078 C CA . TYR A 1 1084 ? -7.987 -14.668 24.559 1.00 98.38 1084 TYR A CA 1
ATOM 8079 C C . TYR A 1 1084 ? -7.154 -14.410 23.307 1.00 98.38 1084 TYR A C 1
ATOM 8081 O O . TYR A 1 1084 ? -7.050 -15.305 22.456 1.00 98.38 1084 TYR A O 1
ATOM 8089 N N . TYR A 1 1085 ? -6.569 -13.216 23.195 1.00 98.12 1085 TYR A N 1
ATOM 8090 C CA . TYR A 1 1085 ? -5.602 -12.888 22.150 1.00 98.12 1085 TYR A CA 1
ATOM 8091 C C . TYR A 1 1085 ? -4.335 -12.211 22.660 1.00 98.12 1085 TYR A C 1
ATOM 8093 O O . TYR A 1 1085 ? -4.311 -11.620 23.735 1.00 98.12 1085 TYR A O 1
ATOM 8101 N N . GLN A 1 1086 ? -3.304 -12.246 21.819 1.00 97.88 1086 GLN A N 1
ATOM 8102 C CA . GLN A 1 1086 ? -2.180 -11.323 21.895 1.00 97.88 1086 GLN A CA 1
ATOM 8103 C C . GLN A 1 1086 ? -1.938 -10.701 20.517 1.00 97.88 1086 GLN A C 1
ATOM 8105 O O . GLN A 1 1086 ? -1.784 -11.430 19.534 1.00 97.88 1086 GLN A O 1
ATOM 8110 N N . SER A 1 1087 ? -1.876 -9.374 20.424 1.00 96.56 1087 SER A N 1
ATOM 8111 C CA . SER A 1 1087 ? -1.595 -8.689 19.159 1.00 96.56 1087 SER A CA 1
ATOM 8112 C C . SER A 1 1087 ? -0.111 -8.761 18.807 1.00 96.56 1087 SER A C 1
ATOM 8114 O O . SER A 1 1087 ? 0.748 -8.309 19.566 1.00 96.56 1087 SER A O 1
ATOM 8116 N N . GLN A 1 1088 ? 0.181 -9.339 17.640 1.00 92.56 1088 GLN A N 1
ATOM 8117 C CA . GLN A 1 1088 ? 1.521 -9.485 17.059 1.00 92.56 1088 GLN A CA 1
ATOM 8118 C C . GLN A 1 1088 ? 1.780 -8.498 15.922 1.00 92.56 1088 GLN A C 1
ATOM 8120 O O . GLN A 1 1088 ? 2.932 -8.246 15.567 1.00 92.56 1088 GLN A O 1
ATOM 8125 N N . ARG A 1 1089 ? 0.732 -7.894 15.375 1.00 90.94 1089 ARG A N 1
ATOM 8126 C CA . ARG A 1 1089 ? 0.841 -6.806 14.417 1.00 90.94 1089 ARG A CA 1
ATOM 8127 C C . ARG A 1 1089 ? 0.210 -5.564 15.016 1.00 90.94 1089 ARG A C 1
ATOM 8129 O O . ARG A 1 1089 ? -0.981 -5.559 15.291 1.00 90.94 1089 ARG A O 1
ATOM 8136 N N . THR A 1 1090 ? 1.007 -4.527 15.268 1.00 92.19 1090 THR A N 1
ATOM 8137 C CA . THR A 1 1090 ? 0.496 -3.312 15.910 1.00 92.19 1090 THR A CA 1
ATOM 8138 C C . THR A 1 1090 ? 1.060 -2.040 15.289 1.00 92.19 1090 THR A C 1
ATOM 8140 O O . THR A 1 1090 ? 2.009 -2.092 14.500 1.00 92.19 1090 THR A O 1
ATOM 8143 N N . LEU A 1 1091 ? 0.435 -0.895 15.582 1.00 88.31 1091 LEU A N 1
ATOM 8144 C CA . LEU A 1 1091 ? 0.836 0.415 15.067 1.00 88.31 1091 LEU A CA 1
ATOM 8145 C C . LEU A 1 1091 ? 0.426 1.524 16.055 1.00 88.31 1091 LEU A C 1
ATOM 8147 O O . LEU A 1 1091 ? -0.686 1.491 16.566 1.00 88.31 1091 LEU A O 1
ATOM 8151 N N . LEU A 1 1092 ? 1.306 2.510 16.288 1.00 82.75 1092 LEU A N 1
ATOM 8152 C CA . LEU A 1 1092 ? 1.029 3.748 17.048 1.00 82.75 1092 LEU A CA 1
ATOM 8153 C C . LEU A 1 1092 ? 0.402 3.537 18.447 1.00 82.75 1092 LEU A C 1
ATOM 8155 O O . LEU A 1 1092 ? -0.688 4.034 18.729 1.00 82.75 1092 LEU A O 1
ATOM 8159 N N . GLY A 1 1093 ? 1.097 2.816 19.334 1.00 89.62 1093 GLY A N 1
ATOM 8160 C CA . GLY A 1 1093 ? 0.716 2.703 20.750 1.00 89.62 1093 GLY A CA 1
ATOM 8161 C C . GLY A 1 1093 ? 1.218 3.856 21.622 1.00 89.62 1093 GLY A C 1
ATOM 8162 O O . GLY A 1 1093 ? 1.956 4.731 21.170 1.00 89.62 1093 GLY A O 1
ATOM 8163 N N . TYR A 1 1094 ? 0.826 3.840 22.894 1.00 93.25 1094 TYR A N 1
ATOM 8164 C CA . TYR A 1 1094 ? 1.291 4.787 23.903 1.00 93.25 1094 TYR A CA 1
ATOM 8165 C C . TYR A 1 1094 ? 2.769 4.530 24.230 1.00 93.25 1094 TYR A C 1
ATOM 8167 O O . TYR A 1 1094 ? 3.099 3.539 24.875 1.00 93.25 1094 TYR A O 1
ATOM 8175 N N . ASP A 1 1095 ? 3.661 5.408 23.776 1.00 93.44 1095 ASP A N 1
ATOM 8176 C CA . ASP A 1 1095 ? 5.117 5.254 23.903 1.00 93.44 1095 ASP A CA 1
ATOM 8177 C C . ASP A 1 1095 ? 5.749 6.423 24.688 1.00 93.44 1095 ASP A C 1
ATOM 8179 O O . ASP A 1 1095 ? 6.353 7.321 24.099 1.00 93.44 1095 ASP A O 1
ATOM 8183 N N . PRO A 1 1096 ? 5.590 6.468 26.025 1.00 92.38 1096 PRO A N 1
ATOM 8184 C CA . PRO A 1 1096 ? 6.186 7.523 26.849 1.00 92.38 1096 PRO A CA 1
ATOM 8185 C C . PRO A 1 1096 ? 7.712 7.410 26.969 1.00 92.38 1096 PRO A C 1
ATOM 8187 O O . PRO A 1 1096 ? 8.369 8.401 27.274 1.00 92.38 1096 PRO A O 1
ATOM 8190 N N . ASN A 1 1097 ? 8.267 6.225 26.707 1.00 91.88 1097 ASN A N 1
ATOM 8191 C CA . ASN A 1 1097 ? 9.703 5.948 26.735 1.00 91.88 1097 ASN A CA 1
ATOM 8192 C C . ASN A 1 1097 ? 10.391 6.254 25.394 1.00 91.88 1097 ASN A C 1
ATOM 8194 O O . ASN A 1 1097 ? 11.591 6.030 25.257 1.00 91.88 1097 ASN A O 1
ATOM 8198 N N . ASN A 1 1098 ? 9.653 6.754 24.393 1.00 90.94 1098 ASN A N 1
ATOM 8199 C CA . ASN A 1 1098 ? 10.176 7.089 23.068 1.00 90.94 1098 ASN A CA 1
ATOM 8200 C C . ASN A 1 1098 ? 11.022 5.947 22.462 1.00 90.94 1098 ASN A C 1
ATOM 8202 O O . ASN A 1 1098 ? 12.106 6.169 21.916 1.00 90.94 1098 ASN A O 1
ATOM 8206 N N . LEU A 1 1099 ? 10.528 4.717 22.607 1.00 87.50 1099 LEU A N 1
ATOM 8207 C CA . LEU A 1 1099 ? 11.139 3.491 22.094 1.00 87.50 1099 LEU A CA 1
ATOM 8208 C C . LEU A 1 1099 ? 11.037 3.409 20.565 1.00 87.50 1099 LEU A C 1
ATOM 8210 O O . LEU A 1 1099 ? 11.813 2.700 19.926 1.00 87.50 1099 LEU A O 1
ATOM 8214 N N . GLY A 1 1100 ? 10.098 4.159 19.983 1.00 86.62 1100 GLY A N 1
ATOM 8215 C CA . GLY A 1 1100 ? 9.816 4.176 18.560 1.00 86.62 1100 GLY A CA 1
ATOM 8216 C C . GLY A 1 1100 ? 8.879 3.048 18.132 1.00 86.62 1100 GLY A C 1
ATOM 8217 O O . GLY A 1 1100 ? 8.612 2.085 18.851 1.00 86.62 1100 GLY A O 1
ATOM 8218 N N . GLY A 1 1101 ? 8.344 3.187 16.921 1.00 86.12 1101 GLY A N 1
ATOM 8219 C CA . GLY A 1 1101 ? 7.589 2.120 16.274 1.00 86.12 1101 GLY A CA 1
ATOM 8220 C C . GLY A 1 1101 ? 8.499 1.090 15.609 1.00 86.12 1101 GLY A C 1
ATOM 8221 O O . GLY A 1 1101 ? 9.715 1.078 15.792 1.00 86.12 1101 GLY A O 1
ATOM 8222 N N . ALA A 1 1102 ? 7.888 0.261 14.766 1.00 86.31 1102 ALA A N 1
ATOM 8223 C CA . ALA A 1 1102 ? 8.597 -0.557 13.790 1.00 86.31 1102 ALA A CA 1
ATOM 8224 C C . ALA A 1 1102 ? 9.730 0.248 13.113 1.00 86.31 1102 ALA A C 1
ATOM 8226 O O . ALA A 1 1102 ? 9.461 1.350 12.618 1.00 86.31 1102 ALA A O 1
ATOM 8227 N N . PRO A 1 1103 ? 10.979 -0.253 13.096 1.00 86.19 1103 PRO A N 1
ATOM 8228 C CA . PRO A 1 1103 ? 12.110 0.513 12.595 1.00 86.19 1103 PRO A CA 1
ATOM 8229 C C . PRO A 1 1103 ? 11.904 0.850 11.121 1.00 86.19 1103 PRO A C 1
ATOM 8231 O O . PRO A 1 1103 ? 11.478 0.013 10.325 1.00 86.19 1103 PRO A O 1
ATOM 8234 N N . VAL A 1 1104 ? 12.198 2.094 10.748 1.00 78.50 1104 VAL A N 1
ATOM 8235 C CA . VAL A 1 1104 ? 12.153 2.511 9.347 1.00 78.50 1104 VAL A CA 1
ATOM 8236 C C . VAL A 1 1104 ? 13.345 1.892 8.638 1.00 78.50 1104 VAL A C 1
ATOM 8238 O O . VAL A 1 1104 ? 14.470 2.384 8.708 1.00 78.50 1104 VAL A O 1
ATOM 8241 N N . GLU A 1 1105 ? 13.085 0.794 7.947 1.00 67.50 1105 GLU A N 1
ATOM 8242 C CA . GLU A 1 1105 ? 14.045 0.171 7.059 1.00 67.50 1105 GLU A CA 1
ATOM 8243 C C . GLU A 1 1105 ? 13.733 0.549 5.613 1.00 67.50 1105 GLU A C 1
ATOM 8245 O O . GLU A 1 1105 ? 12.584 0.840 5.265 1.00 67.50 1105 GLU A O 1
ATOM 8250 N N . PRO A 1 1106 ? 14.722 0.538 4.709 1.00 52.56 1106 PRO A N 1
ATOM 8251 C CA . PRO A 1 1106 ? 14.417 0.875 3.330 1.00 52.56 1106 PRO A CA 1
ATOM 8252 C C . PRO A 1 1106 ? 13.394 -0.143 2.764 1.00 52.56 1106 PRO A C 1
ATOM 8254 O O . PRO A 1 1106 ? 13.417 -1.308 3.121 1.00 52.56 1106 PRO A O 1
ATOM 8257 N N . GLY A 1 1107 ? 12.434 0.260 1.933 1.00 51.22 1107 GLY A N 1
ATOM 8258 C CA . GLY A 1 1107 ? 11.302 -0.608 1.544 1.00 51.22 1107 GLY A CA 1
ATOM 8259 C C . GLY A 1 1107 ? 10.125 -0.642 2.537 1.00 51.22 1107 GLY A C 1
ATOM 8260 O O . GLY A 1 1107 ? 9.018 -0.949 2.108 1.00 51.22 1107 GLY A O 1
ATOM 8261 N N . TYR A 1 1108 ? 10.324 -0.213 3.787 1.00 56.84 1108 TYR A N 1
ATOM 8262 C CA . TYR A 1 1108 ? 9.269 0.056 4.767 1.00 56.84 1108 TYR A CA 1
ATOM 8263 C C . TYR A 1 1108 ? 9.404 1.489 5.319 1.00 56.84 1108 TYR A C 1
ATOM 8265 O O . TYR A 1 1108 ? 9.732 1.690 6.490 1.00 56.84 1108 TYR A O 1
ATOM 8273 N N . PRO A 1 1109 ? 9.151 2.526 4.492 1.00 64.38 1109 PRO A N 1
ATOM 8274 C CA . PRO A 1 1109 ? 9.352 3.932 4.874 1.00 64.38 1109 PRO A CA 1
ATOM 8275 C C . PRO A 1 1109 ? 8.457 4.396 6.035 1.00 64.38 1109 PRO A C 1
ATOM 8277 O O . PRO A 1 1109 ? 8.673 5.469 6.587 1.00 64.38 1109 PRO A O 1
ATOM 8280 N N . LEU A 1 1110 ? 7.451 3.595 6.391 1.00 62.00 1110 LEU A N 1
ATOM 8281 C CA . LEU A 1 1110 ? 6.521 3.830 7.495 1.00 62.00 1110 LEU A CA 1
ATOM 8282 C C . LEU A 1 1110 ? 6.747 2.855 8.673 1.00 62.00 1110 LEU A C 1
ATOM 8284 O O . LEU A 1 1110 ? 5.902 2.763 9.561 1.00 62.00 1110 LEU A O 1
ATOM 8288 N N . GLY A 1 1111 ? 7.878 2.137 8.672 1.00 77.31 1111 GLY A N 1
ATOM 8289 C CA . GLY A 1 1111 ? 8.278 1.137 9.667 1.00 77.31 1111 GLY A CA 1
ATOM 8290 C C . GLY A 1 1111 ? 8.113 -0.300 9.165 1.00 77.31 1111 GLY A C 1
ATOM 8291 O O . GLY A 1 1111 ? 7.079 -0.622 8.586 1.00 77.31 1111 GLY A O 1
ATOM 8292 N N . ASP A 1 1112 ? 9.115 -1.160 9.369 1.00 84.12 1112 ASP A N 1
ATOM 8293 C CA . ASP A 1 1112 ? 9.086 -2.586 9.010 1.00 84.12 1112 ASP A CA 1
ATOM 8294 C C . ASP A 1 1112 ? 8.316 -3.401 10.067 1.00 84.12 1112 ASP A C 1
ATOM 8296 O O . ASP A 1 1112 ? 8.817 -3.599 11.179 1.00 84.12 1112 ASP A O 1
ATOM 8300 N N . PRO A 1 1113 ? 7.103 -3.897 9.757 1.00 83.25 1113 PRO A N 1
ATOM 8301 C CA . PRO A 1 1113 ? 6.287 -4.631 10.718 1.00 83.25 1113 PRO A CA 1
ATOM 8302 C C . PRO A 1 1113 ? 6.873 -6.000 11.109 1.00 83.25 1113 PRO A C 1
ATOM 8304 O O . PRO A 1 1113 ? 6.399 -6.583 12.086 1.00 83.25 1113 PRO A O 1
ATOM 8307 N N . TYR A 1 1114 ? 7.874 -6.510 10.381 1.00 85.44 1114 TYR A N 1
ATOM 8308 C CA . TYR A 1 1114 ? 8.538 -7.794 10.637 1.00 85.44 1114 TYR A CA 1
ATOM 8309 C C . TYR A 1 1114 ? 9.817 -7.660 11.463 1.00 85.44 1114 TYR A C 1
ATOM 8311 O O . TYR A 1 1114 ? 10.290 -8.651 12.025 1.00 85.44 1114 TYR A O 1
ATOM 8319 N N . ALA A 1 1115 ? 10.389 -6.459 11.539 1.00 86.69 1115 ALA A N 1
ATOM 8320 C CA . ALA A 1 1115 ? 11.563 -6.205 12.356 1.00 86.69 1115 ALA A CA 1
ATOM 8321 C C . ALA A 1 1115 ? 11.206 -6.203 13.860 1.00 86.69 1115 ALA A C 1
ATOM 8323 O O . ALA A 1 1115 ? 10.041 -6.033 14.228 1.00 86.69 1115 ALA A O 1
ATOM 8324 N N . PRO A 1 1116 ? 12.179 -6.402 14.767 1.00 87.62 1116 PRO A N 1
ATOM 8325 C CA . PRO A 1 1116 ? 11.935 -6.269 16.200 1.00 87.62 1116 PRO A CA 1
ATOM 8326 C C . PRO A 1 1116 ? 11.569 -4.825 16.576 1.00 87.62 1116 PRO A C 1
ATOM 8328 O O . PRO A 1 1116 ? 12.319 -3.894 16.297 1.00 87.62 1116 PRO A O 1
ATOM 8331 N N . TYR A 1 1117 ? 10.424 -4.647 17.232 1.00 91.62 1117 TYR A N 1
ATOM 8332 C CA . TYR A 1 1117 ? 10.008 -3.408 17.896 1.00 91.62 1117 TYR A CA 1
ATOM 8333 C C . TYR A 1 1117 ? 9.059 -3.741 19.049 1.00 91.62 1117 TYR A C 1
ATOM 8335 O O . TYR A 1 1117 ? 8.462 -4.826 19.087 1.00 91.62 1117 TYR A O 1
ATOM 8343 N N . PHE A 1 1118 ? 8.898 -2.797 19.973 1.00 93.44 1118 PHE A N 1
ATOM 8344 C CA . PHE A 1 1118 ? 7.965 -2.940 21.082 1.00 93.44 1118 PHE A CA 1
ATOM 8345 C C . PHE A 1 1118 ? 6.533 -2.676 20.619 1.00 93.44 1118 PHE A C 1
ATOM 8347 O O . PHE A 1 1118 ? 6.190 -1.596 20.136 1.00 93.44 1118 PHE A O 1
ATOM 8354 N N . ARG A 1 1119 ? 5.668 -3.673 20.796 1.00 94.38 1119 ARG A N 1
ATOM 8355 C CA . ARG A 1 1119 ? 4.225 -3.567 20.553 1.00 94.38 1119 ARG A CA 1
ATOM 8356 C C . ARG A 1 1119 ? 3.565 -2.966 21.785 1.00 94.38 1119 ARG A C 1
ATOM 8358 O O . ARG A 1 1119 ? 3.042 -3.688 22.631 1.00 94.38 1119 ARG A O 1
ATOM 8365 N N . THR A 1 1120 ? 3.690 -1.650 21.894 1.00 95.06 1120 THR A N 1
ATOM 8366 C CA . THR A 1 1120 ? 3.326 -0.865 23.076 1.00 95.06 1120 THR A CA 1
ATOM 8367 C C . THR A 1 1120 ? 1.824 -0.842 23.352 1.00 95.06 1120 THR A C 1
ATOM 8369 O O . THR A 1 1120 ? 0.993 -1.218 22.518 1.00 95.06 1120 THR A O 1
ATOM 8372 N N . HIS A 1 1121 ? 1.466 -0.372 24.541 1.00 96.12 1121 HIS A N 1
ATOM 8373 C CA . HIS A 1 1121 ? 0.099 -0.354 25.033 1.00 96.12 1121 HIS A CA 1
ATOM 8374 C C . HIS A 1 1121 ? -0.878 0.409 24.127 1.00 96.12 1121 HIS A C 1
ATOM 8376 O O . HIS A 1 1121 ? -0.612 1.534 23.701 1.00 96.12 1121 HIS A O 1
ATOM 8382 N N . GLY A 1 1122 ? -2.037 -0.194 23.843 1.00 93.00 1122 GLY A N 1
ATOM 8383 C CA . GLY A 1 1122 ? -3.107 0.398 23.028 1.00 93.00 1122 GLY A CA 1
ATOM 8384 C C . GLY A 1 1122 ? -2.865 0.409 21.512 1.00 93.00 1122 GLY A C 1
ATOM 8385 O O . GLY A 1 1122 ? -3.712 0.906 20.770 1.00 93.00 1122 GLY A O 1
ATOM 8386 N N . SER A 1 1123 ? -1.752 -0.159 21.039 1.00 92.94 1123 SER A N 1
ATOM 8387 C CA . SER A 1 1123 ? -1.400 -0.235 19.610 1.00 92.94 1123 SER A CA 1
ATOM 8388 C C . SER A 1 1123 ? -2.271 -1.202 18.782 1.00 92.94 1123 SER A C 1
ATOM 8390 O O . SER A 1 1123 ? -2.114 -1.291 17.561 1.00 92.94 1123 SER A O 1
ATOM 8392 N N . ASP A 1 1124 ? -3.198 -1.910 19.432 1.00 91.69 1124 ASP A N 1
ATOM 8393 C CA . ASP A 1 1124 ? -4.191 -2.827 18.863 1.00 91.69 1124 ASP A CA 1
ATOM 8394 C C . ASP A 1 1124 ? -5.569 -2.161 18.623 1.00 91.69 1124 ASP A C 1
ATOM 8396 O O . ASP A 1 1124 ? -6.387 -2.672 17.861 1.00 91.69 1124 ASP A O 1
ATOM 8400 N N . GLN A 1 1125 ? -5.839 -0.988 19.210 1.00 91.81 1125 GLN A N 1
ATOM 8401 C CA . GLN A 1 1125 ? -7.161 -0.341 19.135 1.00 91.81 1125 GLN A CA 1
ATOM 8402 C C . GLN A 1 1125 ? -7.541 0.094 17.713 1.00 91.81 1125 GLN A C 1
ATOM 8404 O O . GLN A 1 1125 ? -8.676 -0.104 17.289 1.00 91.81 1125 GLN A O 1
ATOM 8409 N N . GLY A 1 1126 ? -6.597 0.636 16.935 1.00 89.94 1126 GLY A N 1
ATOM 8410 C CA . GLY A 1 1126 ? -6.868 1.024 15.543 1.00 89.94 1126 GLY A CA 1
ATOM 8411 C C . GLY A 1 1126 ? -7.322 -0.156 14.674 1.00 89.94 1126 GLY A C 1
ATOM 8412 O O . GLY A 1 1126 ? -8.102 0.025 13.738 1.00 89.94 1126 GLY A O 1
ATOM 8413 N N . TRP A 1 1127 ? -6.898 -1.373 15.022 1.00 92.44 1127 TRP A N 1
ATOM 8414 C CA . TRP A 1 1127 ? -7.201 -2.599 14.289 1.00 92.44 1127 TRP A CA 1
ATOM 8415 C C . TRP A 1 1127 ? -8.635 -3.076 14.519 1.00 92.44 1127 TRP A C 1
ATOM 8417 O O . TRP A 1 1127 ? -9.326 -3.442 13.566 1.00 92.44 1127 TRP A O 1
ATOM 8427 N N . SER A 1 1128 ? -9.129 -2.986 15.757 1.00 92.56 1128 SER A N 1
ATOM 8428 C CA . SER A 1 1128 ? -10.505 -3.379 16.087 1.00 92.56 1128 SER A CA 1
ATOM 8429 C C . SER A 1 1128 ? -11.557 -2.424 15.509 1.00 92.56 1128 SER A C 1
ATOM 8431 O O . SER A 1 1128 ? -12.658 -2.859 15.174 1.00 92.56 1128 SER A O 1
ATOM 8433 N N . PHE A 1 1129 ? -11.216 -1.143 15.324 1.00 92.31 1129 PHE A N 1
ATOM 8434 C CA . PHE A 1 1129 ? -12.120 -0.126 14.770 1.00 92.31 1129 PHE A CA 1
ATOM 8435 C C . PHE A 1 1129 ? -11.986 0.098 13.256 1.00 92.31 1129 PHE A C 1
ATOM 8437 O O . PHE A 1 1129 ? -12.842 0.755 12.658 1.00 92.31 1129 PHE A O 1
ATOM 8444 N N . GLY A 1 1130 ? -10.947 -0.437 12.610 1.00 87.81 1130 GLY A N 1
ATOM 8445 C CA . GLY A 1 1130 ? -10.717 -0.191 11.184 1.00 87.81 1130 GLY A CA 1
ATOM 8446 C C . GLY A 1 1130 ? -10.074 1.171 10.884 1.00 87.81 1130 GLY A C 1
ATOM 8447 O O . GLY A 1 1130 ? -10.326 1.733 9.821 1.00 87.81 1130 GLY A O 1
ATOM 8448 N N . ASN A 1 1131 ? -9.284 1.723 11.810 1.00 85.31 1131 ASN A N 1
ATOM 8449 C CA . ASN A 1 1131 ? -8.775 3.099 11.778 1.00 85.31 1131 ASN A CA 1
ATOM 8450 C C . ASN A 1 1131 ? -7.243 3.157 11.823 1.00 85.31 1131 ASN A C 1
ATOM 8452 O O . ASN A 1 1131 ? -6.656 3.631 12.798 1.00 85.31 1131 ASN A O 1
ATOM 8456 N N . LEU A 1 1132 ? -6.583 2.702 10.757 1.00 81.69 1132 LEU A N 1
ATOM 8457 C CA . LEU A 1 1132 ? -5.149 2.943 10.594 1.00 81.69 1132 LEU A CA 1
ATOM 8458 C C . LEU A 1 1132 ? -4.916 4.244 9.812 1.00 81.69 1132 LEU A C 1
ATOM 8460 O O . LEU A 1 1132 ? -5.534 4.439 8.765 1.00 81.69 1132 LEU A O 1
ATOM 8464 N N . PRO A 1 1133 ? -4.025 5.135 10.282 1.00 68.25 1133 PRO A N 1
ATOM 8465 C CA . PRO A 1 1133 ? -3.728 6.381 9.576 1.00 68.25 1133 PRO A CA 1
ATOM 8466 C C . PRO A 1 1133 ? -2.902 6.158 8.302 1.00 68.25 1133 PRO A C 1
ATOM 8468 O O . PRO A 1 1133 ? -2.882 7.017 7.424 1.00 68.25 1133 PRO A O 1
ATOM 8471 N N . PHE A 1 1134 ? -2.209 5.023 8.208 1.00 69.50 1134 PHE A N 1
ATOM 8472 C CA . PHE A 1 1134 ? -1.424 4.600 7.055 1.00 69.50 1134 PHE A CA 1
ATOM 8473 C C . PHE A 1 1134 ? -1.171 3.087 7.107 1.00 69.50 1134 PHE A C 1
ATOM 8475 O O . PHE A 1 1134 ? -1.336 2.460 8.153 1.00 69.50 1134 PHE A O 1
ATOM 8482 N N . PHE A 1 1135 ? -0.736 2.518 5.980 1.00 72.62 1135 PHE A N 1
ATOM 8483 C CA . PHE A 1 1135 ? -0.355 1.110 5.854 1.00 72.62 1135 PHE A CA 1
ATOM 8484 C C . PHE A 1 1135 ? 1.139 0.998 5.530 1.00 72.62 1135 PHE A C 1
ATOM 8486 O O . PHE A 1 1135 ? 1.623 1.667 4.616 1.00 72.62 1135 PHE A O 1
ATOM 8493 N N . ARG A 1 1136 ? 1.869 0.157 6.268 1.00 76.75 1136 ARG A N 1
ATOM 8494 C CA . ARG A 1 1136 ? 3.298 -0.135 6.052 1.00 76.75 1136 ARG A CA 1
ATOM 8495 C C . ARG A 1 1136 ? 3.514 -1.117 4.906 1.00 76.75 1136 ARG A C 1
ATOM 8497 O O . ARG A 1 1136 ? 4.486 -1.000 4.168 1.00 76.75 1136 ARG A O 1
ATOM 8504 N N . ASP A 1 1137 ? 2.587 -2.056 4.749 1.00 71.75 1137 ASP A N 1
ATOM 8505 C CA . ASP A 1 1137 ? 2.498 -3.018 3.654 1.00 71.75 1137 ASP A CA 1
ATOM 8506 C C . ASP A 1 1137 ? 1.022 -3.390 3.393 1.00 71.75 1137 ASP A C 1
ATOM 8508 O O . ASP A 1 1137 ? 0.103 -2.852 4.015 1.00 71.75 1137 ASP A O 1
ATOM 8512 N N . VAL A 1 1138 ? 0.777 -4.327 2.474 1.00 65.44 1138 VAL A N 1
ATOM 8513 C CA . VAL A 1 1138 ? -0.584 -4.806 2.174 1.00 65.44 1138 VAL A CA 1
ATOM 8514 C C . VAL A 1 1138 ? -1.200 -5.631 3.316 1.00 65.44 1138 VAL A C 1
ATOM 8516 O O . VAL A 1 1138 ? -2.420 -5.706 3.454 1.00 65.44 1138 VAL A O 1
ATOM 8519 N N . TYR A 1 1139 ? -0.371 -6.239 4.160 1.00 81.88 1139 TYR A N 1
ATOM 8520 C CA . TYR A 1 1139 ? -0.810 -7.097 5.251 1.00 81.88 1139 TYR A CA 1
ATOM 8521 C C . TYR A 1 1139 ? -1.323 -6.301 6.452 1.00 81.88 1139 TYR A C 1
ATOM 8523 O O . TYR A 1 1139 ? -2.179 -6.810 7.168 1.00 81.88 1139 TYR A O 1
ATOM 8531 N N . ASP A 1 1140 ? -0.918 -5.037 6.621 1.00 82.50 1140 ASP A N 1
ATOM 8532 C CA . ASP A 1 1140 ? -1.612 -4.114 7.529 1.00 82.50 1140 ASP A CA 1
ATOM 8533 C C . ASP A 1 1140 ? -3.096 -3.979 7.133 1.00 82.50 1140 ASP A C 1
ATOM 8535 O O . ASP A 1 1140 ? -3.980 -4.096 7.976 1.00 82.50 1140 ASP A O 1
ATOM 8539 N N . LEU A 1 1141 ? -3.411 -3.805 5.846 1.00 78.19 1141 LEU A N 1
ATOM 8540 C CA . LEU A 1 1141 ? -4.807 -3.739 5.401 1.00 78.19 1141 LEU A CA 1
ATOM 8541 C C . LEU A 1 1141 ? -5.534 -5.075 5.611 1.00 78.19 1141 LEU A C 1
ATOM 8543 O O . LEU A 1 1141 ? -6.689 -5.094 6.038 1.00 78.19 1141 LEU A O 1
ATOM 8547 N N . TYR A 1 1142 ? -4.882 -6.199 5.316 1.00 85.12 1142 TYR A N 1
ATOM 8548 C CA . TYR A 1 1142 ? -5.518 -7.511 5.442 1.00 85.12 1142 TYR A CA 1
ATOM 8549 C C . TYR A 1 1142 ? -5.768 -7.898 6.904 1.00 85.12 1142 TYR A C 1
ATOM 8551 O O . TYR A 1 1142 ? -6.856 -8.379 7.227 1.00 85.12 1142 TYR A O 1
ATOM 8559 N N . SER A 1 1143 ? -4.811 -7.626 7.799 1.00 90.50 1143 SER A N 1
ATOM 8560 C CA . SER A 1 1143 ? -4.985 -7.827 9.242 1.00 90.50 1143 SER A CA 1
ATOM 8561 C C . SER A 1 1143 ? -6.083 -6.911 9.782 1.00 90.50 1143 SER A C 1
ATOM 8563 O O . SER A 1 1143 ? -6.990 -7.393 10.450 1.00 90.50 1143 SER A O 1
ATOM 8565 N N . LEU A 1 1144 ? -6.118 -5.633 9.375 1.00 91.19 1144 LEU A N 1
ATOM 8566 C CA . LEU A 1 1144 ? -7.190 -4.696 9.736 1.00 91.19 1144 LEU A CA 1
ATOM 8567 C C . LEU A 1 1144 ? -8.583 -5.233 9.362 1.00 91.19 1144 LEU A C 1
ATOM 8569 O O . LEU A 1 1144 ? -9.518 -5.185 10.162 1.00 91.19 1144 LEU A O 1
ATOM 8573 N N . GLN A 1 1145 ? -8.733 -5.770 8.148 1.00 88.25 1145 GLN A N 1
ATOM 8574 C CA . GLN A 1 1145 ? -9.993 -6.348 7.665 1.00 88.25 1145 GLN A CA 1
ATOM 8575 C C . GLN A 1 1145 ? -10.378 -7.656 8.367 1.00 88.25 1145 GLN A C 1
ATOM 8577 O O . GLN A 1 1145 ? -11.566 -7.986 8.420 1.00 88.25 1145 GLN A O 1
ATOM 8582 N N . LEU A 1 1146 ? -9.402 -8.425 8.851 1.00 93.31 1146 LEU A N 1
ATOM 8583 C CA . LEU A 1 1146 ? -9.630 -9.664 9.589 1.00 93.31 1146 LEU A CA 1
ATOM 8584 C C . LEU A 1 1146 ? -10.014 -9.378 11.042 1.00 93.31 1146 LEU A C 1
ATOM 8586 O O . LEU A 1 1146 ? -11.032 -9.873 11.522 1.00 93.31 1146 LEU A O 1
ATOM 8590 N N . GLU A 1 1147 ? -9.229 -8.541 11.714 1.00 95.62 1147 GLU A N 1
ATOM 8591 C CA . GLU A 1 1147 ? -9.398 -8.189 13.119 1.00 95.62 1147 GLU A CA 1
ATOM 8592 C C . GLU A 1 1147 ? -10.702 -7.429 13.349 1.00 95.62 1147 GLU A C 1
ATOM 8594 O O . GLU A 1 1147 ? -11.518 -7.876 14.150 1.00 95.62 1147 GLU A O 1
ATOM 8599 N N . SER A 1 1148 ? -10.988 -6.367 12.588 1.00 93.88 1148 SER A N 1
ATOM 8600 C CA . SER A 1 1148 ? -12.277 -5.658 12.700 1.00 93.88 1148 SER A CA 1
ATOM 8601 C C . SER A 1 1148 ? -13.485 -6.597 12.552 1.00 93.88 1148 SER A C 1
ATOM 8603 O O . SER A 1 1148 ? -14.481 -6.446 13.265 1.00 93.88 1148 SER A O 1
ATOM 8605 N N . SER A 1 1149 ? -13.376 -7.633 11.710 1.00 94.06 1149 SER A N 1
ATOM 8606 C CA . SER A 1 1149 ? -14.420 -8.649 11.555 1.00 94.06 1149 SER A CA 1
ATOM 8607 C C . SER A 1 1149 ? -14.529 -9.582 12.764 1.00 94.06 1149 SER A C 1
ATOM 8609 O O . SER A 1 1149 ? -15.646 -9.887 13.186 1.00 94.06 1149 SER A O 1
ATOM 8611 N N . TYR A 1 1150 ? -13.410 -9.985 13.382 1.00 97.62 1150 TYR A N 1
ATOM 8612 C CA . TYR A 1 1150 ? -13.428 -10.749 14.636 1.00 97.62 1150 TYR A CA 1
ATOM 8613 C C . TYR A 1 1150 ? -14.142 -9.986 15.757 1.00 97.62 1150 TYR A C 1
ATOM 8615 O O . TYR A 1 1150 ? -15.041 -10.531 16.402 1.00 97.62 1150 TYR A O 1
ATOM 8623 N N . TYR A 1 1151 ? -13.792 -8.715 15.965 1.00 97.81 1151 TYR A N 1
ATOM 8624 C CA . TYR A 1 1151 ? -14.388 -7.893 17.022 1.00 97.81 1151 TYR A CA 1
ATOM 8625 C C . TYR A 1 1151 ? -15.868 -7.620 16.756 1.00 97.81 1151 TYR A C 1
ATOM 8627 O O . TYR A 1 1151 ? -16.705 -7.772 17.651 1.00 97.81 1151 TYR A O 1
ATOM 8635 N N . ALA A 1 1152 ? -16.224 -7.269 15.521 1.00 95.88 1152 ALA A N 1
ATOM 8636 C CA . ALA A 1 1152 ? -17.611 -7.003 15.182 1.00 95.88 1152 ALA A CA 1
ATOM 8637 C C . ALA A 1 1152 ? -18.475 -8.265 15.236 1.00 95.88 1152 ALA A C 1
ATOM 8639 O O . ALA A 1 1152 ? -19.610 -8.214 15.713 1.00 95.88 1152 ALA A O 1
ATOM 8640 N N . TRP A 1 1153 ? -17.966 -9.414 14.786 1.00 96.94 1153 TRP A N 1
ATOM 8641 C CA . TRP A 1 1153 ? -18.723 -10.658 14.871 1.00 96.94 1153 TRP A CA 1
ATOM 8642 C C . TRP A 1 1153 ? -18.887 -11.129 16.318 1.00 96.94 1153 TRP A C 1
ATOM 8644 O O . TRP A 1 1153 ? -19.986 -11.555 16.695 1.00 96.94 1153 TRP A O 1
ATOM 8654 N N . PHE A 1 1154 ? -17.869 -10.920 17.161 1.00 98.56 1154 PHE A N 1
ATOM 8655 C CA . PHE A 1 1154 ? -18.007 -11.104 18.601 1.00 98.56 1154 PHE A CA 1
ATOM 8656 C C . PHE A 1 1154 ? -19.111 -10.206 19.164 1.00 98.56 1154 PHE A C 1
ATOM 8658 O O . PHE A 1 1154 ? -19.994 -10.701 19.859 1.00 98.56 1154 PHE A O 1
ATOM 8665 N N . ALA A 1 1155 ? -19.149 -8.924 18.797 1.00 96.94 1155 ALA A N 1
ATOM 8666 C CA . ALA A 1 1155 ? -20.207 -8.025 19.250 1.00 96.94 1155 ALA A CA 1
ATOM 8667 C C . ALA A 1 1155 ? -21.612 -8.454 18.785 1.00 96.94 1155 ALA A C 1
ATOM 8669 O O . ALA A 1 1155 ? -22.599 -8.230 19.486 1.00 96.94 1155 ALA A O 1
ATOM 8670 N N . LYS A 1 1156 ? -21.714 -9.107 17.621 1.00 94.81 1156 LYS A N 1
ATOM 8671 C CA . LYS A 1 1156 ? -22.979 -9.621 17.077 1.00 94.81 1156 LYS A CA 1
ATOM 8672 C C . LYS A 1 1156 ? -23.453 -10.913 17.737 1.00 94.81 1156 LYS A C 1
ATOM 8674 O O . LYS A 1 1156 ? -24.659 -11.144 17.792 1.00 94.81 1156 LYS A O 1
ATOM 8679 N N . ARG A 1 1157 ? -22.537 -11.816 18.104 1.00 95.56 1157 ARG A N 1
ATOM 8680 C CA . ARG A 1 1157 ? -22.870 -13.224 18.411 1.00 95.56 1157 ARG A CA 1
ATOM 8681 C C . ARG A 1 1157 ? -22.175 -13.809 19.642 1.00 95.56 1157 ARG A C 1
ATOM 8683 O O . ARG A 1 1157 ? -22.443 -14.963 19.971 1.00 95.56 1157 ARG A O 1
ATOM 8690 N N . GLY A 1 1158 ? -21.297 -13.064 20.309 1.00 96.88 1158 GLY A N 1
ATOM 8691 C CA . GLY A 1 1158 ? -20.440 -13.577 21.382 1.00 96.88 1158 GLY A CA 1
ATOM 8692 C C . GLY A 1 1158 ? -19.433 -14.629 20.899 1.00 96.88 1158 GLY A C 1
ATOM 8693 O O . GLY A 1 1158 ? -19.016 -15.510 21.654 1.00 96.88 1158 GLY A O 1
ATOM 8694 N N . ASP A 1 1159 ? -19.107 -14.589 19.610 1.00 96.69 1159 ASP A N 1
ATOM 8695 C CA . ASP A 1 1159 ? -18.208 -15.505 18.921 1.00 96.69 1159 ASP A CA 1
ATOM 8696 C C . ASP A 1 1159 ? -17.417 -14.687 17.898 1.00 96.69 1159 ASP A C 1
ATOM 8698 O O . ASP A 1 1159 ? -18.053 -13.988 17.113 1.00 96.69 1159 ASP A O 1
ATOM 8702 N N . PRO A 1 1160 ? -16.076 -14.717 17.890 1.00 97.31 1160 PRO A N 1
ATOM 8703 C CA . PRO A 1 1160 ? -15.305 -13.949 16.918 1.00 97.31 1160 PRO A CA 1
ATOM 8704 C C . PRO A 1 1160 ? -15.387 -14.537 15.497 1.00 97.31 1160 PRO A C 1
ATOM 8706 O O . PRO A 1 1160 ? -15.045 -13.865 14.534 1.00 97.31 1160 PRO A O 1
ATOM 8709 N N . ASN A 1 1161 ? -15.859 -15.772 15.304 1.00 96.25 1161 ASN A N 1
ATOM 8710 C CA . ASN A 1 1161 ? -15.786 -16.453 14.009 1.00 96.25 1161 ASN A CA 1
ATOM 8711 C C . ASN A 1 1161 ? -16.964 -16.112 13.083 1.00 96.25 1161 ASN A C 1
ATOM 8713 O O . ASN A 1 1161 ? -18.035 -16.726 13.157 1.00 96.25 1161 ASN A O 1
ATOM 8717 N N . ALA A 1 1162 ? -16.760 -15.166 12.165 1.00 92.75 1162 ALA A N 1
ATOM 8718 C CA . ALA A 1 1162 ? -17.746 -14.825 11.144 1.00 92.75 1162 ALA A CA 1
ATOM 8719 C C . ALA A 1 1162 ? -18.025 -16.010 10.185 1.00 92.75 1162 ALA A C 1
ATOM 8721 O O . ALA A 1 1162 ? -17.088 -16.586 9.626 1.00 92.75 1162 ALA A O 1
ATOM 8722 N N . PRO A 1 1163 ? -19.297 -16.387 9.933 1.00 92.75 1163 PRO A N 1
ATOM 8723 C CA . PRO A 1 1163 ? -19.645 -17.414 8.964 1.00 92.75 1163 PRO A CA 1
ATOM 8724 C C . PRO A 1 1163 ? -19.170 -17.034 7.566 1.00 92.75 1163 PRO A C 1
ATOM 8726 O O . PRO A 1 1163 ? -19.388 -15.909 7.114 1.00 92.75 1163 PRO A O 1
ATOM 8729 N N . LEU A 1 1164 ? -18.634 -18.004 6.826 1.00 88.31 1164 LEU A N 1
ATOM 8730 C CA . LEU A 1 1164 ? -18.221 -17.775 5.440 1.00 88.31 1164 LEU A CA 1
ATOM 8731 C C . LEU A 1 1164 ? -19.372 -17.254 4.569 1.00 88.31 1164 LEU A C 1
ATOM 8733 O O . LEU A 1 1164 ? -19.144 -16.406 3.720 1.00 88.31 1164 LEU A O 1
ATOM 8737 N N . SER A 1 1165 ? -20.611 -17.691 4.816 1.00 88.00 1165 SER A N 1
ATOM 8738 C CA . SER A 1 1165 ? -21.794 -17.201 4.097 1.00 88.00 1165 SER A CA 1
ATOM 8739 C C . SER A 1 1165 ? -22.086 -15.717 4.344 1.00 88.00 1165 SER A C 1
ATOM 8741 O O . SER A 1 1165 ? -22.540 -15.033 3.430 1.00 88.00 1165 SER A O 1
ATOM 8743 N N . TYR A 1 1166 ? -21.802 -15.205 5.547 1.00 89.44 1166 TYR A N 1
ATOM 8744 C CA . TYR A 1 1166 ? -21.874 -13.773 5.840 1.00 89.44 1166 TYR A CA 1
ATOM 8745 C C . TYR A 1 1166 ? -20.802 -13.024 5.055 1.00 89.44 1166 TYR A C 1
ATOM 8747 O O . TYR A 1 1166 ? -21.124 -12.089 4.329 1.00 89.44 1166 TYR A O 1
ATOM 8755 N N . LEU A 1 1167 ? -19.548 -13.467 5.156 1.00 88.69 1167 LEU A N 1
ATOM 8756 C CA . LEU A 1 1167 ? -18.428 -12.809 4.487 1.00 88.69 1167 LEU A CA 1
ATOM 8757 C C . LEU A 1 1167 ? -18.599 -12.807 2.959 1.00 88.69 1167 LEU A C 1
ATOM 8759 O O . LEU A 1 1167 ? -18.340 -11.793 2.319 1.00 88.69 1167 LEU A O 1
ATOM 8763 N N . GLN A 1 1168 ? -19.119 -13.898 2.387 1.00 82.12 1168 GLN A N 1
ATOM 8764 C CA . GLN A 1 1168 ? -19.459 -14.002 0.964 1.00 82.12 1168 GLN A CA 1
ATOM 8765 C C . GLN A 1 1168 ? -20.557 -13.015 0.572 1.00 82.12 1168 GLN A C 1
ATOM 8767 O O . GLN A 1 1168 ? -20.435 -12.329 -0.435 1.00 82.12 1168 GLN A O 1
ATOM 8772 N N . ALA A 1 1169 ? -21.619 -12.903 1.376 1.00 83.88 1169 ALA A N 1
ATOM 8773 C CA . ALA A 1 1169 ? -22.683 -11.939 1.112 1.00 83.88 1169 ALA A CA 1
ATOM 8774 C C . ALA A 1 1169 ? -22.189 -10.484 1.172 1.00 83.88 1169 ALA A C 1
ATOM 8776 O O . ALA A 1 1169 ? -22.765 -9.632 0.508 1.00 83.88 1169 ALA A O 1
ATOM 8777 N N . ARG A 1 1170 ? -21.135 -10.209 1.951 1.00 84.19 1170 ARG A N 1
ATOM 8778 C CA . ARG A 1 1170 ? -20.488 -8.893 2.059 1.00 84.19 1170 ARG A CA 1
ATOM 8779 C C . ARG A 1 1170 ? -19.433 -8.621 0.978 1.00 84.19 1170 ARG A C 1
ATOM 8781 O O . ARG A 1 1170 ? -18.967 -7.490 0.899 1.00 84.19 1170 ARG A O 1
ATOM 8788 N N . GLY A 1 1171 ? -19.022 -9.625 0.199 1.00 75.38 1171 GLY A N 1
ATOM 8789 C CA . GLY A 1 1171 ? -17.881 -9.517 -0.719 1.00 75.38 1171 GLY A CA 1
ATOM 8790 C C . GLY A 1 1171 ? -16.519 -9.428 -0.009 1.00 75.38 1171 GLY A C 1
ATOM 8791 O O . GLY A 1 1171 ? -15.572 -8.858 -0.542 1.00 75.38 1171 GLY A O 1
ATOM 8792 N N . TYR A 1 1172 ? -16.395 -9.942 1.221 1.00 83.06 1172 TYR A N 1
ATOM 8793 C CA . TYR A 1 1172 ? -15.178 -9.826 2.045 1.00 83.06 1172 TYR A CA 1
ATOM 8794 C C . TYR A 1 1172 ? -14.183 -10.953 1.772 1.00 83.06 1172 TYR A C 1
ATOM 8796 O O . TYR A 1 1172 ? -13.819 -11.710 2.669 1.00 83.06 1172 TYR A O 1
ATOM 8804 N N . GLU A 1 1173 ? -13.726 -11.060 0.527 1.00 75.62 1173 GLU A N 1
ATOM 8805 C CA . GLU A 1 1173 ? -12.865 -12.158 0.064 1.00 75.62 1173 GLU A CA 1
ATOM 8806 C C . GLU A 1 1173 ? -11.532 -12.255 0.817 1.00 75.62 1173 GLU A C 1
ATOM 8808 O O . GLU A 1 1173 ? -11.103 -13.352 1.176 1.00 75.62 1173 GLU A O 1
ATOM 8813 N N . VAL A 1 1174 ? -10.904 -11.118 1.139 1.00 75.44 1174 VAL A N 1
ATOM 8814 C CA . VAL A 1 1174 ? -9.690 -11.104 1.971 1.00 75.44 1174 VAL A CA 1
ATOM 8815 C C . VAL A 1 1174 ? -10.019 -11.669 3.351 1.00 75.44 1174 VAL A C 1
ATOM 8817 O O . VAL A 1 1174 ? -9.419 -12.651 3.765 1.00 75.44 1174 VAL A O 1
ATOM 8820 N N . THR A 1 1175 ? -11.046 -11.168 4.041 1.00 81.94 1175 THR A N 1
ATOM 8821 C CA . THR A 1 1175 ? -11.457 -11.722 5.343 1.00 81.94 1175 THR A CA 1
ATOM 8822 C C . THR A 1 1175 ? -11.798 -13.224 5.264 1.00 81.94 1175 THR A C 1
ATOM 8824 O O . THR A 1 1175 ? -11.460 -13.965 6.185 1.00 81.94 1175 THR A O 1
ATOM 8827 N N . ILE A 1 1176 ? -12.389 -13.716 4.163 1.00 81.31 1176 ILE A N 1
ATOM 8828 C CA . ILE A 1 1176 ? -12.614 -15.159 3.923 1.00 81.31 1176 ILE A CA 1
ATOM 8829 C C . ILE A 1 1176 ? -11.289 -15.921 3.880 1.00 81.31 1176 ILE A C 1
ATOM 8831 O O . ILE A 1 1176 ? -11.159 -16.965 4.525 1.00 81.31 1176 ILE A O 1
ATOM 8835 N N . GLN A 1 1177 ? -10.314 -15.427 3.116 1.00 76.75 1177 GLN A N 1
ATOM 8836 C CA . GLN A 1 1177 ? -8.987 -16.031 3.024 1.00 76.75 1177 GLN A CA 1
ATOM 8837 C C . GLN A 1 1177 ? -8.303 -16.048 4.394 1.00 76.75 1177 GLN A C 1
ATOM 8839 O O . GLN A 1 1177 ? -7.833 -17.102 4.819 1.00 76.75 1177 GLN A O 1
ATOM 8844 N N . GLY A 1 1178 ? -8.310 -14.919 5.102 1.00 79.25 1178 GLY A N 1
ATOM 8845 C CA . GLY A 1 1178 ? -7.744 -14.791 6.443 1.00 79.25 1178 GLY A CA 1
ATOM 8846 C C . GLY A 1 1178 ? -8.376 -15.772 7.421 1.00 79.25 1178 GLY A C 1
ATOM 8847 O O . GLY A 1 1178 ? -7.670 -16.555 8.044 1.00 79.25 1178 GLY A O 1
ATOM 8848 N N . SER A 1 1179 ? -9.709 -15.827 7.469 1.00 86.44 1179 SER A N 1
ATOM 8849 C CA . SER A 1 1179 ? -10.455 -16.765 8.317 1.00 86.44 1179 SER A CA 1
ATOM 8850 C C . SER A 1 1179 ? -10.109 -18.231 8.020 1.00 86.44 1179 SER A C 1
ATOM 8852 O O . SER A 1 1179 ? -9.933 -19.028 8.943 1.00 86.44 1179 SER A O 1
ATOM 8854 N N . ARG A 1 1180 ? -9.949 -18.600 6.740 1.00 84.38 1180 ARG A N 1
ATOM 8855 C CA . ARG A 1 1180 ? -9.536 -19.958 6.345 1.00 84.38 1180 ARG A CA 1
ATOM 8856 C C . ARG A 1 1180 ? -8.104 -20.278 6.767 1.00 84.38 1180 ARG A C 1
ATOM 8858 O O . ARG A 1 1180 ? -7.865 -21.375 7.262 1.00 84.38 1180 ARG A O 1
ATOM 8865 N N . LEU A 1 1181 ? -7.172 -19.346 6.566 1.00 80.25 1181 LEU A N 1
ATOM 8866 C CA . LEU A 1 1181 ? -5.757 -19.523 6.909 1.00 80.25 1181 LEU A CA 1
ATOM 8867 C C . LEU A 1 1181 ? -5.533 -19.552 8.425 1.00 80.25 1181 LEU A C 1
ATOM 8869 O O . LEU A 1 1181 ? -4.753 -20.363 8.914 1.00 80.25 1181 LEU A O 1
ATOM 8873 N N . SER A 1 1182 ? -6.240 -18.702 9.166 1.00 90.19 1182 SER A N 1
ATOM 8874 C CA . SER A 1 1182 ? -6.143 -18.606 10.624 1.00 90.19 1182 SER A CA 1
ATOM 8875 C C . SER A 1 1182 ? -6.806 -19.758 11.370 1.00 90.19 1182 SER A C 1
ATOM 8877 O O . SER A 1 1182 ? -6.544 -19.952 12.564 1.00 90.19 1182 SER A O 1
ATOM 8879 N N . GLY A 1 1183 ? -7.703 -20.485 10.699 1.00 92.31 1183 GLY A N 1
ATOM 8880 C CA . GLY A 1 1183 ? -8.594 -21.451 11.328 1.00 92.31 1183 GLY A CA 1
ATOM 8881 C C . GLY A 1 1183 ? -9.540 -20.806 12.354 1.00 92.31 1183 GLY A C 1
ATOM 8882 O O . GLY A 1 1183 ? -9.443 -19.610 12.652 1.00 92.31 1183 GLY A O 1
ATOM 8883 N N . PRO A 1 1184 ? -10.456 -21.594 12.942 1.00 93.75 1184 PRO A N 1
ATOM 8884 C CA . PRO A 1 1184 ? -11.371 -21.079 13.948 1.00 93.75 1184 PRO A CA 1
ATOM 8885 C C . PRO A 1 1184 ? -10.606 -20.541 15.162 1.00 93.75 1184 PRO A C 1
ATOM 8887 O O . PRO A 1 1184 ? -9.548 -21.039 15.561 1.00 93.75 1184 PRO A O 1
ATOM 8890 N N . TRP A 1 1185 ? -11.135 -19.483 15.751 1.00 96.94 1185 TRP A N 1
ATOM 8891 C CA . TRP A 1 1185 ? -10.745 -19.001 17.059 1.00 96.94 1185 TRP A CA 1
ATOM 8892 C C . TRP A 1 1185 ? -11.590 -19.720 18.103 1.00 96.94 1185 TRP A C 1
ATOM 8894 O O . TRP A 1 1185 ? -12.747 -19.387 18.346 1.00 96.94 1185 TRP A O 1
ATOM 8904 N N . GLU A 1 1186 ? -11.001 -20.759 18.674 1.00 97.00 1186 GLU A N 1
ATOM 8905 C CA . GLU A 1 1186 ? -11.634 -21.602 19.680 1.00 97.00 1186 GLU A CA 1
ATOM 8906 C C . GLU A 1 1186 ? -11.668 -20.900 21.052 1.00 97.00 1186 GLU A C 1
ATOM 8908 O O . GLU A 1 1186 ? -10.734 -20.163 21.382 1.00 97.00 1186 GLU A O 1
ATOM 8913 N N . PRO A 1 1187 ? -12.706 -21.132 21.874 1.00 97.62 1187 PRO A N 1
ATOM 8914 C CA . PRO A 1 1187 ? -12.736 -20.635 23.244 1.00 97.62 1187 PRO A CA 1
ATOM 8915 C C . PRO A 1 1187 ? -11.685 -21.342 24.111 1.00 97.62 1187 PRO A C 1
ATOM 8917 O O . PRO A 1 1187 ? -11.368 -22.518 23.904 1.00 97.62 1187 PRO A O 1
ATOM 8920 N N . VAL A 1 1188 ? -11.194 -20.628 25.122 1.00 97.50 1188 VAL A N 1
ATOM 8921 C CA . VAL A 1 1188 ? -10.235 -21.108 26.124 1.00 97.50 1188 VAL A CA 1
ATOM 8922 C C . VAL A 1 1188 ? -10.761 -22.375 26.813 1.00 97.50 1188 VAL A C 1
ATOM 8924 O O . VAL A 1 1188 ? -11.896 -22.404 27.294 1.00 97.50 1188 VAL A O 1
ATOM 8927 N N . LYS A 1 1189 ? -9.926 -23.423 26.885 1.00 92.19 1189 LYS A N 1
ATOM 8928 C CA . LYS A 1 1189 ? -10.236 -24.711 27.524 1.00 92.19 1189 LYS A CA 1
ATOM 8929 C C . LYS A 1 1189 ? -8.995 -25.403 28.109 1.00 92.19 1189 LYS A C 1
ATOM 8931 O O . LYS A 1 1189 ? -8.095 -25.847 27.404 1.00 92.19 1189 LYS A O 1
ATOM 8936 N N . GLY A 1 1190 ? -8.989 -25.631 29.418 1.00 89.75 1190 GLY A N 1
ATOM 8937 C CA . GLY A 1 1190 ? -7.852 -26.293 30.062 1.00 89.75 1190 GLY A CA 1
ATOM 8938 C C . GLY A 1 1190 ? -6.585 -25.426 30.070 1.00 89.75 1190 GLY A C 1
ATOM 8939 O O . GLY A 1 1190 ? -6.607 -24.251 29.711 1.00 89.75 1190 GLY A O 1
ATOM 8940 N N . LEU A 1 1191 ? -5.486 -26.001 30.555 1.00 89.69 1191 LEU A N 1
ATOM 8941 C CA . LEU A 1 1191 ? -4.268 -25.259 30.911 1.00 89.69 1191 LEU A CA 1
ATOM 8942 C C . LEU A 1 1191 ? -3.434 -24.806 29.704 1.00 89.69 1191 LEU A C 1
ATOM 8944 O O . LEU A 1 1191 ? -2.476 -24.063 29.869 1.00 89.69 1191 LEU A O 1
ATOM 8948 N N . GLN A 1 1192 ? -3.766 -25.265 28.498 1.00 90.00 1192 GLN A N 1
ATOM 8949 C CA . GLN A 1 1192 ? -3.025 -24.944 27.279 1.00 90.00 1192 GLN A CA 1
ATOM 8950 C C . GLN A 1 1192 ? -3.668 -23.826 26.450 1.00 90.00 1192 GLN A C 1
ATOM 8952 O O . GLN A 1 1192 ? -3.108 -23.482 25.421 1.00 90.00 1192 GLN A O 1
ATOM 8957 N N . GLY A 1 1193 ? -4.818 -23.266 26.831 1.00 89.06 1193 GLY A N 1
ATOM 8958 C CA . GLY A 1 1193 ? -5.557 -22.306 25.995 1.00 89.06 1193 GLY A CA 1
ATOM 8959 C C . GLY A 1 1193 ? -6.664 -22.993 25.183 1.00 89.06 1193 GLY A C 1
ATOM 8960 O O . GLY A 1 1193 ? -7.376 -23.816 25.747 1.00 89.06 1193 GLY A O 1
ATOM 8961 N N . PRO A 1 1194 ? -6.886 -22.699 23.890 1.00 95.88 1194 PRO A N 1
ATOM 8962 C CA . PRO A 1 1194 ? -6.052 -21.908 22.986 1.00 95.88 1194 PRO A CA 1
ATOM 8963 C C . PRO A 1 1194 ? -6.289 -20.395 23.086 1.00 95.88 1194 PRO A C 1
ATOM 8965 O O . PRO A 1 1194 ? -7.317 -19.941 23.584 1.00 95.88 1194 PRO A O 1
ATOM 8968 N N . ILE A 1 1195 ? -5.340 -19.633 22.544 1.00 96.75 1195 ILE A N 1
ATOM 8969 C CA . ILE A 1 1195 ? -5.403 -18.181 22.335 1.00 96.75 1195 ILE A CA 1
ATOM 8970 C C . ILE A 1 1195 ? -5.193 -17.878 20.843 1.00 96.75 1195 ILE A C 1
ATOM 8972 O O . ILE A 1 1195 ? -4.695 -18.732 20.096 1.00 96.75 1195 ILE A O 1
ATOM 8976 N N . LYS A 1 1196 ? -5.519 -16.661 20.396 1.00 97.38 1196 LYS A N 1
ATOM 8977 C CA . LYS A 1 1196 ? -5.201 -16.199 19.036 1.00 97.38 1196 LYS A CA 1
ATOM 8978 C C . LYS A 1 1196 ? -4.107 -15.132 19.050 1.00 97.38 1196 LYS A C 1
ATOM 8980 O O . LYS A 1 1196 ? -4.206 -14.131 19.742 1.00 97.38 1196 LYS A O 1
ATOM 8985 N N . LEU A 1 1197 ? -3.061 -15.338 18.265 1.00 97.50 1197 LEU A N 1
ATOM 8986 C CA . LEU A 1 1197 ? -2.039 -14.340 17.990 1.00 97.50 1197 LEU A CA 1
ATOM 8987 C C . LEU A 1 1197 ? -2.489 -13.523 16.774 1.00 97.50 1197 LEU A C 1
ATOM 8989 O O . LEU A 1 1197 ? -2.556 -14.078 15.673 1.00 97.50 1197 LEU A O 1
ATOM 8993 N N . LEU A 1 1198 ? -2.865 -12.258 16.978 1.00 96.88 1198 LEU A N 1
ATOM 8994 C CA . LEU A 1 1198 ? -3.420 -11.412 15.915 1.00 96.88 1198 LEU A CA 1
ATOM 8995 C C . LEU A 1 1198 ? -2.301 -10.863 15.026 1.00 96.88 1198 LEU A C 1
ATOM 8997 O O . LEU A 1 1198 ? -1.444 -10.105 15.479 1.00 96.88 1198 LEU A O 1
ATOM 9001 N N . ASP A 1 1199 ? -2.319 -11.307 13.777 1.00 91.50 1199 ASP A N 1
ATOM 9002 C CA . ASP A 1 1199 ? -1.481 -10.900 12.646 1.00 91.50 1199 ASP A CA 1
ATOM 9003 C C . ASP A 1 1199 ? -2.218 -11.333 11.363 1.00 91.50 1199 ASP A C 1
ATOM 9005 O O . ASP A 1 1199 ? -3.346 -11.851 11.426 1.00 91.50 1199 ASP A O 1
ATOM 9009 N N . TRP A 1 1200 ? -1.565 -11.212 10.209 1.00 84.75 1200 TRP A N 1
ATOM 9010 C CA . TRP A 1 1200 ? -2.035 -11.759 8.949 1.00 84.75 1200 TRP A CA 1
ATOM 9011 C C . TRP A 1 1200 ? -1.151 -12.906 8.406 1.00 84.75 1200 TRP A C 1
ATOM 9013 O O . TRP A 1 1200 ? -0.021 -12.664 7.981 1.00 84.75 1200 TRP A O 1
ATOM 9023 N N . PRO A 1 1201 ? -1.691 -14.138 8.291 1.00 90.38 1201 PRO A N 1
ATOM 9024 C CA . PRO A 1 1201 ? -2.898 -14.614 8.967 1.00 90.38 1201 PRO A CA 1
ATOM 9025 C C . PRO A 1 1201 ? -2.661 -14.738 10.480 1.00 90.38 1201 PRO A C 1
ATOM 9027 O O . PRO A 1 1201 ? -1.543 -14.965 10.934 1.00 90.38 1201 PRO A O 1
ATOM 9030 N N . SER A 1 1202 ? -3.728 -14.665 11.271 1.00 92.62 1202 SER A N 1
ATOM 9031 C CA . SER A 1 1202 ? -3.642 -14.859 12.722 1.00 92.62 1202 SER A CA 1
ATOM 9032 C C . SER A 1 1202 ? -3.349 -16.323 13.052 1.00 92.62 1202 SER A C 1
ATOM 9034 O O . SER A 1 1202 ? -3.871 -17.217 12.382 1.00 92.62 1202 SER A O 1
ATOM 9036 N N . VAL A 1 1203 ? -2.577 -16.588 14.106 1.00 94.75 1203 VAL A N 1
ATOM 9037 C CA . VAL A 1 1203 ? -2.102 -17.940 14.454 1.00 94.75 1203 VAL A CA 1
ATOM 9038 C C . VAL A 1 1203 ? -2.699 -18.396 15.782 1.00 94.75 1203 VAL A C 1
ATOM 9040 O O . VAL A 1 1203 ? -2.765 -17.633 16.739 1.00 94.75 1203 VAL A O 1
ATOM 9043 N N . THR A 1 1204 ? -3.141 -19.650 15.869 1.00 95.94 1204 THR A N 1
ATOM 9044 C CA . THR A 1 1204 ? -3.561 -20.239 17.150 1.00 95.94 1204 THR A CA 1
ATOM 9045 C C . THR A 1 1204 ? -2.339 -20.672 17.959 1.00 95.94 1204 THR A C 1
ATOM 9047 O O . THR A 1 1204 ? -1.495 -21.409 17.455 1.00 95.94 1204 THR A O 1
ATOM 9050 N N . SER A 1 1205 ? -2.277 -20.259 19.223 1.00 95.50 1205 SER A N 1
ATOM 9051 C CA . SER A 1 1205 ? -1.230 -20.646 20.176 1.00 95.50 1205 SER A CA 1
ATOM 9052 C C . SER A 1 1205 ? -1.854 -21.163 21.474 1.00 95.50 1205 SER A C 1
ATOM 9054 O O . SER A 1 1205 ? -3.068 -21.073 21.670 1.00 95.50 1205 SER A O 1
ATOM 9056 N N . GLY A 1 1206 ? -1.030 -21.712 22.365 1.00 96.75 1206 GLY A N 1
ATOM 9057 C CA . GLY A 1 1206 ? -1.400 -21.800 23.772 1.00 96.75 1206 GLY A CA 1
ATOM 9058 C C . GLY A 1 1206 ? -1.161 -20.491 24.520 1.00 96.75 1206 GLY A C 1
ATOM 9059 O O . GLY A 1 1206 ? -0.636 -19.541 23.933 1.00 96.75 1206 GLY A O 1
ATOM 9060 N N . PHE A 1 1207 ? -1.544 -20.461 25.799 1.00 97.19 1207 PHE A N 1
ATOM 9061 C CA . PHE A 1 1207 ? -1.197 -19.367 26.714 1.00 97.19 1207 PHE A CA 1
ATOM 9062 C C . PHE A 1 1207 ? 0.308 -19.068 26.677 1.00 97.19 1207 PHE A C 1
ATOM 9064 O O . PHE A 1 1207 ? 1.126 -19.983 26.532 1.00 97.19 1207 PHE A O 1
ATOM 9071 N N . VAL A 1 1208 ? 0.658 -17.788 26.756 1.00 95.19 1208 VAL A N 1
ATOM 9072 C CA . VAL A 1 1208 ? 2.026 -17.291 26.585 1.00 95.19 1208 VAL A CA 1
ATOM 9073 C C . VAL A 1 1208 ? 2.614 -17.026 27.963 1.00 95.19 1208 VAL A C 1
ATOM 9075 O O . VAL A 1 1208 ? 1.943 -16.514 28.843 1.00 95.19 1208 VAL A O 1
ATOM 9078 N N . ASP A 1 1209 ? 3.883 -17.379 28.157 1.00 95.19 1209 ASP A N 1
ATOM 9079 C CA . ASP A 1 1209 ? 4.618 -17.070 29.388 1.00 95.19 1209 ASP A CA 1
ATOM 9080 C C . ASP A 1 1209 ? 4.017 -17.692 30.682 1.00 95.19 1209 ASP A C 1
ATOM 9082 O O . ASP A 1 1209 ? 4.220 -17.214 31.794 1.00 95.19 1209 ASP A O 1
ATOM 9086 N N . VAL A 1 1210 ? 3.342 -18.850 30.574 1.00 95.88 1210 VAL A N 1
ATOM 9087 C CA . VAL A 1 1210 ? 2.758 -19.585 31.725 1.00 95.88 1210 VAL A CA 1
ATOM 9088 C C . VAL A 1 1210 ? 3.759 -19.855 32.874 1.00 95.88 1210 VAL A C 1
ATOM 9090 O O . VAL A 1 1210 ? 3.383 -19.693 34.044 1.00 95.88 1210 VAL A O 1
ATOM 9093 N N . PRO A 1 1211 ? 5.024 -20.265 32.626 1.00 96.19 1211 PRO A N 1
ATOM 9094 C CA . PRO A 1 1211 ? 6.021 -20.401 33.693 1.00 96.19 1211 PRO A CA 1
ATOM 9095 C C . PRO A 1 1211 ? 6.369 -19.074 34.384 1.00 96.19 1211 PRO A C 1
ATOM 9097 O O . PRO A 1 1211 ? 6.499 -19.042 35.605 1.00 96.19 1211 PRO A O 1
ATOM 9100 N N . GLN A 1 1212 ? 6.479 -17.983 33.626 1.00 95.88 1212 GLN A N 1
ATOM 9101 C CA . GLN A 1 1212 ? 6.741 -16.630 34.122 1.00 95.88 1212 GLN A CA 1
ATOM 9102 C C . GLN A 1 1212 ? 5.583 -16.166 35.002 1.00 95.88 1212 GLN A C 1
ATOM 9104 O O . GLN A 1 1212 ? 5.800 -15.711 36.121 1.00 95.88 1212 GLN A O 1
ATOM 9109 N N . CYS A 1 1213 ? 4.348 -16.395 34.557 1.00 94.19 1213 CYS A N 1
ATOM 9110 C CA . CYS A 1 1213 ? 3.155 -16.137 35.350 1.00 94.19 1213 CYS A CA 1
ATOM 9111 C C . CYS A 1 1213 ? 3.134 -16.939 36.654 1.00 94.19 1213 CYS A C 1
ATOM 9113 O O . CYS A 1 1213 ? 2.733 -16.424 37.693 1.00 94.19 1213 CYS A O 1
ATOM 9115 N N . THR A 1 1214 ? 3.624 -18.181 36.637 1.00 93.19 1214 THR A N 1
ATOM 9116 C CA . THR A 1 1214 ? 3.770 -18.988 37.858 1.00 93.19 1214 THR A CA 1
ATOM 9117 C C . THR A 1 1214 ? 4.819 -18.403 38.807 1.00 93.19 1214 THR A C 1
ATOM 9119 O O . THR A 1 1214 ? 4.574 -18.339 40.008 1.00 93.19 1214 THR A O 1
ATOM 9122 N N . PHE A 1 1215 ? 5.961 -17.945 38.287 1.00 94.00 1215 PHE A N 1
ATOM 9123 C CA . PHE A 1 1215 ? 7.000 -17.278 39.079 1.00 94.00 1215 PHE A CA 1
ATOM 9124 C C . PHE A 1 1215 ? 6.510 -15.965 39.701 1.00 94.00 1215 PHE A C 1
ATOM 9126 O O . PHE A 1 1215 ? 6.806 -15.687 40.857 1.00 94.00 1215 PHE A O 1
ATOM 9133 N N . LEU A 1 1216 ? 5.706 -15.200 38.962 1.00 91.50 1216 LEU A N 1
ATOM 9134 C CA . LEU A 1 1216 ? 5.076 -13.964 39.427 1.00 91.50 1216 LEU A CA 1
ATOM 9135 C C . LEU A 1 1216 ? 3.830 -14.209 40.299 1.00 91.50 1216 LEU A C 1
ATOM 9137 O O . LEU A 1 1216 ? 3.073 -13.277 40.518 1.00 91.50 1216 LEU A O 1
ATOM 9141 N N . ASN A 1 1217 ? 3.588 -15.444 40.758 1.00 89.38 1217 ASN A N 1
ATOM 9142 C CA . ASN A 1 1217 ? 2.439 -15.851 41.580 1.00 89.38 1217 ASN A CA 1
ATOM 9143 C C . ASN A 1 1217 ? 1.044 -15.629 40.955 1.00 89.38 1217 ASN A C 1
ATOM 9145 O O . ASN A 1 1217 ? 0.022 -15.766 41.623 1.00 89.38 1217 ASN A O 1
ATOM 9149 N N . TYR A 1 1218 ? 0.970 -15.379 39.649 1.00 90.31 1218 TYR A N 1
ATOM 9150 C CA . TYR A 1 1218 ? -0.265 -15.285 38.870 1.00 90.31 1218 TYR A CA 1
ATOM 9151 C C . TYR A 1 1218 ? -0.431 -16.515 37.980 1.00 90.31 1218 TYR A C 1
ATOM 9153 O O . TYR A 1 1218 ? -0.589 -16.416 36.765 1.00 90.31 1218 TYR A O 1
ATOM 9161 N N . THR A 1 1219 ? -0.382 -17.708 38.583 1.00 93.06 1219 THR A N 1
ATOM 9162 C CA . THR A 1 1219 ? -0.648 -18.961 37.853 1.00 93.06 1219 THR A CA 1
ATOM 9163 C C . THR A 1 1219 ? -1.991 -18.895 37.122 1.00 93.06 1219 THR A C 1
ATOM 9165 O O . THR A 1 1219 ? -2.909 -18.204 37.558 1.00 93.06 1219 THR A O 1
ATOM 9168 N N . LEU A 1 1220 ? -2.182 -19.694 36.067 1.00 94.19 1220 LEU A N 1
ATOM 9169 C CA . LEU A 1 1220 ? -3.502 -19.803 35.426 1.00 94.19 1220 LEU A CA 1
ATOM 9170 C C . LEU A 1 1220 ? -4.605 -20.123 36.454 1.00 94.19 1220 LEU A C 1
ATOM 9172 O O . LEU A 1 1220 ? -5.702 -19.577 36.401 1.00 94.19 1220 LEU A O 1
ATOM 9176 N N . SER A 1 1221 ? -4.299 -20.957 37.450 1.00 92.44 1221 SER A N 1
ATOM 9177 C CA . SER A 1 1221 ? -5.205 -21.312 38.544 1.00 92.44 1221 SER A CA 1
ATOM 9178 C C . SER A 1 1221 ? -5.296 -20.287 39.680 1.00 92.44 1221 SER A C 1
ATOM 9180 O O . SER A 1 1221 ? -5.945 -20.600 40.674 1.00 92.44 1221 SER A O 1
ATOM 9182 N N . TYR A 1 1222 ? -4.715 -19.090 39.552 1.00 91.56 1222 TYR A N 1
ATOM 9183 C CA . TYR A 1 1222 ? -4.639 -18.065 40.605 1.00 91.56 1222 TYR A CA 1
ATOM 9184 C C . TYR A 1 1222 ? -5.981 -17.815 41.307 1.00 91.56 1222 TYR A C 1
ATOM 9186 O O . TYR A 1 1222 ? -6.055 -17.762 42.531 1.00 91.56 1222 TYR A O 1
ATOM 9194 N N . TYR A 1 1223 ? -7.076 -17.741 40.545 1.00 92.19 1223 TYR A N 1
ATOM 9195 C CA . TYR A 1 1223 ? -8.412 -17.550 41.115 1.00 92.19 1223 TYR A CA 1
ATOM 9196 C C . TYR A 1 1223 ? -9.078 -18.833 41.638 1.00 92.19 1223 TYR A C 1
ATOM 9198 O O . TYR A 1 1223 ? -10.070 -18.744 42.357 1.00 92.19 1223 TYR A O 1
ATOM 9206 N N . LEU A 1 1224 ? -8.591 -20.019 41.271 1.00 91.50 1224 LEU A N 1
ATOM 9207 C CA . LEU A 1 1224 ? -9.200 -21.311 41.611 1.00 91.50 1224 LEU A CA 1
ATOM 9208 C C . LEU A 1 1224 ? -8.605 -21.949 42.874 1.00 91.50 1224 LEU A C 1
ATOM 9210 O O . LEU A 1 1224 ? -9.287 -22.735 43.532 1.00 91.50 1224 LEU A O 1
ATOM 9214 N N . THR A 1 1225 ? -7.352 -21.648 43.215 1.00 78.62 1225 THR A N 1
ATOM 9215 C CA . THR A 1 1225 ? -6.678 -22.202 44.396 1.00 78.62 1225 THR A CA 1
ATOM 9216 C C . THR A 1 1225 ? -6.906 -21.325 45.627 1.00 78.62 1225 THR A C 1
ATOM 9218 O O . THR A 1 1225 ? -6.762 -20.108 45.576 1.00 78.62 1225 THR A O 1
ATOM 9221 N N . ALA A 1 1226 ? -7.273 -21.948 46.752 1.00 55.53 1226 ALA A N 1
ATOM 9222 C CA . ALA A 1 1226 ? -7.521 -21.247 48.016 1.00 55.53 1226 ALA A CA 1
ATOM 9223 C C . ALA A 1 1226 ? -6.233 -20.857 48.774 1.00 55.53 1226 ALA A C 1
ATOM 9225 O O . ALA A 1 1226 ? -6.301 -20.011 49.664 1.00 55.53 1226 ALA A O 1
ATOM 9226 N N . ASP A 1 1227 ? -5.081 -21.441 48.424 1.00 44.72 1227 ASP A N 1
ATOM 9227 C CA . ASP A 1 1227 ? -3.776 -21.085 48.994 1.00 44.72 1227 ASP A CA 1
ATOM 9228 C C . ASP A 1 1227 ? -3.206 -19.856 48.274 1.00 44.72 1227 ASP A C 1
ATOM 9230 O O . ASP A 1 1227 ? -2.625 -19.965 47.197 1.00 44.72 1227 ASP A O 1
ATOM 9234 N N . ARG A 1 1228 ? -3.401 -18.677 48.875 1.00 46.75 1228 ARG A N 1
ATOM 9235 C CA . ARG A 1 1228 ? -2.713 -17.421 48.523 1.00 46.75 1228 ARG A CA 1
ATOM 9236 C C . ARG A 1 1228 ? -1.507 -17.227 49.450 1.00 46.75 1228 ARG A C 1
ATOM 9238 O O . ARG A 1 1228 ? -1.502 -16.297 50.256 1.00 46.75 1228 ARG A O 1
ATOM 9245 N N . GLY A 1 1229 ? -0.600 -18.203 49.433 1.00 31.19 1229 GLY A N 1
ATOM 9246 C CA . GLY A 1 1229 ? 0.594 -18.244 50.283 1.00 31.19 1229 GLY A CA 1
ATOM 9247 C C . GLY A 1 1229 ? 1.715 -17.388 49.735 1.00 31.19 1229 GLY A C 1
ATOM 9248 O O . GLY A 1 1229 ? 2.050 -17.607 48.552 1.00 31.19 1229 GLY A O 1
#